Protein 7C7U (pdb70)

B-factor: mean 43.62, std 12.09, range [18.59, 93.5]

InterPro domains:
  IPR005877 YSIRK Gram-positive signal peptide [PF04650] (10-35)
  IPR005877 YSIRK Gram-positive signal peptide [TIGR01168] (6-45)
  IPR013783 Immunoglobulin-like fold [G3DSA:2.60.40.10] (769-848)
  IPR013783 Immunoglobulin-like fold [G3DSA:2.60.40.10] (945-1023)
  IPR013783 Immunoglobulin-like fold [G3DSA:2.60.40.10] (1031-1109)
  IPR013783 Immunoglobulin-like fold [G3DSA:2.60.40.10] (1117-1195)
  IPR013783 Immunoglobulin-like fold [G3DSA:2.60.40.10] (1203-1281)
  IPR013783 Immunoglobulin-like fold [G3DSA:2.60.40.10] (1289-1367)
  IPR013783 Immunoglobulin-like fold [G3DSA:2.60.40.10] (1375-1453)
  IPR013783 Immunoglobulin-like fold [G3DSA:2.60.40.10] (1461-1539)
  IPR013783 Immunoglobulin-like fold [G3DSA:2.60.40.10] (1547-1625)
  IPR013783 Immunoglobulin-like fold [G3DSA:2.60.40.10] (1633-1711)
  IPR013783 Immunoglobulin-like fold [G3DSA:2.60.40.10] (1719-1797)
  IPR013783 Immunoglobulin-like fold [G3DSA:2.60.40.10] (1805-1883)
  IPR013783 Immunoglobulin-like fold [G3DSA:2.60.40.10] (1891-1969)
  IPR013783 Immunoglobulin-like fold [G3DSA:2.60.40.10] (1977-2055)
  IPR013783 Immunoglobulin-like fold [G3DSA:2.60.40.10] (2063-2141)
  IPR019931 LPXTG cell wall anchor motif [PF00746] (2231-2273)
  IPR019931 LPXTG cell wall anchor motif [PS50847] (2238-2276)
  IPR041498 Bacterial Ig domain [PF17936] (946-1029)

Solvent-accessible surface area: 49488 Å² total; per-residue (Å²): 141,4,74,26,38,46,49,39,72,40,46,11,46,20,72,32,178,81,19,33,20,0,2,8,52,32,24,64,2,25,43,103,126,29,20,124,42,68,54,0,70,6,47,2,7,1,29,35,99,141,32,87,70,36,31,0,1,2,66,2,13,61,44,0,0,9,44,17,88,82,0,8,0,13,8,6,79,29,136,160,91,21,97,6,104,41,29,134,45,144,91,59,90,51,20,1,14,11,22,9,28,2,27,73,86,50,100,0,0,0,9,76,139,58,54,63,20,0,133,79,1,74,0,48,4,90,61,18,0,12,86,5,3,34,40,11,33,12,3,23,73,99,24,3,18,12,40,2,6,0,32,2,44,182,79,58,78,10,0,76,30,0,9,2,5,0,13,2,16,2,71,1,6,45,69,2,19,100,26,52,107,87,55,4,129,42,54,74,118,15,0,55,5,18,6,4,8,3,17,23,21,68,105,0,38,164,103,2,0,0,5,16,1,7,34,0,2,5,61,35,111,18,61,2,93,52,90,146,86,65,13,0,17,5,16,4,33,4,23,96,66,0,41,84,13,24,130,25,10,10,0,1,56,70,78,130,36,62,59,184,54,83,50,21,102,13,107,51,68,154,68,0,51,15,85,26,84,26,89,64,0,46,143,19,2,75,1,21,55,63,89,72,89,37,0,4,2,4,2,0,0,57,7,47,76,46,1,14,58,3,2,16,103,83,18,75,109,58,120,115,35,16,18,20,43,16,0,0,48,3,92,34,47,1,18,3,6,4,26,0,9,13,54,181,41,12,0,0,35,58,0,20,4,14,2,11,1,52,1,31,2,44,9,4,2,9,1,2,6,28,40,0,80,69,75,10,96,6,46,8,76,54,54,24,21,5,60,38,64,41,33,0,5,11,0,31,100,60,72,102,5,6,0,9,1,0,103,0,92,19,7,46,1,7,32,108,5,46,14,0,2,3,11,5,50,44,50,180,25,28,32,98,2,50,0,46,0,36,38,92,162,57,75,67,43,9,79,25,87,8,76,115,108,0,30,2,59,0,83,11,81,94,7,103,110,25,63,9,35,0,2,2,38,7,100,109,47,124,74,36,12,79,29,81,6,63,2,23,61,69,72,115,21,16,31,5,28,9,9,94,5,38,48,109,53,93,91,1,39,0,3,2,5,19,37,0,44,0,36,0,27,21,85,115,115,84,94,44,15,79,30,77,1,71,95,116,50,1,27,14,47,6,120,29,142,100,47,26,133,42,46,43,38,0,36,2,50,2,52,66,121,87,70,104,10,115,90,5,126,111,38,58,2,78,65,45,121,66,143,184,6,59,48,22,52,44,39,72,40,44,9,50,21,104,28,203,61,20,30,20,0,2,9,53,30,24,66,2,25,42,90,122,29,17,108,40,65,52,0,69,7,46,3,7,1,30,39,97,70,79,74,36,38,0,1,3,65,1,12,67,40,0,0,35,46,19,86,84,0,9,0,13,8,5,78,27,136,163,91,24,100,6,104,44,28,138,44,144,91,60,90,38,21,1,14,10,23,10,25,2,48,68,91,48,106,0,0,0,30,59,138,58,55,61,22,0,134,82,1,75,0,48,4,92,57,40,0,14,86,5,4,36,38,14,25,10,4,25,74,96,23,3,19,12,40,1,6,0,31,2,44,179,76,52,74,10,0,76,43,0,11,2,6,0,12,3,19,2,68,1,7,46,66,2,19,99,25,49,108,87,56,6,121,67,43,72,118,14,1,55,5,20,5,4,7,3,16,24,22,67,107,0,38,165,104,2,0,0,7,16,3,6,36,0,3,4,62,34,114,17,59,3,94,53,90,153,87,66,12,0,17,5,16,5,30,5,25,100,66,0,40,81,14,24,127,25,9,9,0,1,56,74,82,130,37,56,62,184,56,83,49,20,104,14,107,49,65,145,75,0,50,15,86,28,82,24,90,66,0,46,135,20,3,75,1,21,56,64,86,72,90,33,0,7,2,3,2,0,0,56,6,47,73,43,1,16,61,4,2,16,130,52,18,76,115,57,120,120,36,17,16,19,48,19,1,0,46,16,102,33,48,0,20,2,6,3,26,0,9,15,51,179,40,12,1,1,34,58,0,20,3,16,2,11,0,51,0,30,1,35,12,3,1,11,2,2,5,30,39,0,78,70,74,11,94,7,50,6,80,56,54,22,21,5,66,36,68,40,34,0,6,11,0,32,101,61,68,102,5,5,0,10,1,0,105,0,90,18,8,45,1,7,30,108,4,45,18,0,2,3,9,5,48,44,52,190,31,28,32,98,2,50,0,45,0,36,37,92,161,59,73,67,42,9,79,24,87,8,74,116,108,0,29,3,60,0,82,8,82,93,7,104,115,26,63,9,36,0,2,2,39,6,101,106,47,121,74,34,11,78,30,81,5,64,2,25,62,69,71,115,21,16,31,5,28,9,10,95,6,38,42,104,56,98,94,0,46,0,3,3,6,18,35,0,44,0,34,0,27,23,83,117,117,84,94,43,16,78,31,76,0,71,96,110,50,1,27,15,38,5,115,58,123,49,26,135,44,46,42,35,0,35,2,51,2,51,67,120,88,72,106,8,116,91,5,123,111,41,61,3,79,66,44,122,60,152

Organism: Staphylococcus aureus (NCBI:txid1280)

GO terms:
  GO:0036164 cell-abiotic substrate adhesion (P, IMP)
  GO:0090609 single-species submerged biofilm formation (P, IMP)
  GO:0098609 cell-cell adhesion (P, IMP)

Secondary structure (DSSP, 8-state):
-PBTT--PPP--EE--TTB---EEEEPPB-SHHHHT-SEEEEEEEEEE---SSEEEEEEE-HHHHTTEEEEEEEPTT--S-EE-EEEE-SSS-EEEEEEEEEEGGGTEEE---EEEEEEEEEEEESS-HHHHHTTSS-TTTS-EEEEEEEEETTTTEEEGGG-EEEEE-BTT-HHHHHHHTSB-STTTTSEEEEEEEEEEETTSTTT-EEEEEEEEEESS-------GGG--EEEEEE-GGGGGGEEEEEEEE-----GGGEEEEE---TTSEEEE--SSGGGTS---TTS-PPEEEEEEEEESS-GGGSTTTT--B-TTS-B-GGGS-SEEEEEEEEEEE-TTSPBPTT--EEEEEEEE-TT-SSS-HHHIIIII---TT-SSTTSSSS-HHIIIIII---TTB---EE--EETT--EEEEE--B-TT----EEEEE-TTS-EEEEEEPPTTSEEEEE--S--SEEEEEEEE-TTSSS-EEEEEEEE-TT-----EE---BTT-SEEEEE--TT-EEEEEETT--EEEEEEPPTT-SEEEEE-SSPPPTT-EEEEEEEETTEEPPPPPPEE-B-TT--/--BTT--PPP--EE--TTB---EEEEPPB-SHHHHT-SEEEEEEEEEE---SEEEEEEE-HHHHTTEEEEEEEPTT--S-EE-EEEE-SSS-EEEEEEEEEEGGGTEEE---EEEEEEEEEEEESS-HHHHHTSS--TTTS-EEEEEEEEETTTTEEEGGG-EEEEE-BTT-HHHHHHHTSB-STTTTSEEEEEEEEEEETTSTTT-EEEEEEEEEESS-------STT--EEEEEE-GGGGGGEEEEEEEE-----GGGEEEEE---TTSEEEEE-SSGGGT-B--TTS-PPEEEEEEEEESS-GGGTTTTT--B-TTS-B-GGGS-SEEEEEEEEEEE-TTSPBPTT--EEEEEEEE-TT-SSS-HHHIIIII---TT-TTTTSSSS-HHHIIIII---TTB---EE--EETT--EEEEE--B-TT----EEEEE-TTS-EEEEEEPPTTSEEEEE--S--SEEEEEEEE-TTSSS-EEEEEEEE-TT-----EE---BTT-SEEEEE--TT-EEEEEETT--EEEEEEPPTT-SEEEEE--PPPTT-EEEEEEEETTEEPPPPPPEE-B-TT--

Foldseek 3Di:
DADPPDDDDDFAADADVQWAAKAKAWDAAADPVLQQDQKIFIKIKTQGPDDQQKKKKKAWFCLQLVFFDWKWWAAFPGDDIQTWAFDAPPDRHTHRMTIAGPDVVVVGHYDCVPMTMTGGIIGGGNGGNNVSCVPDDQCLQVFTKMKIFMARNVRRHGHVNHIFMFGHHYNSNVVVVVLLVQADPPCQQFWDAKAWEWDWACPFDPATWIKIKMKTATPAQAADDDALLWWKKKKKAWALLCVVFFPFKFKFEDPDDDVVRTQGTWDADNRRIGMDTDSTCCSRWVPNHRHRDITMIMMMTHTPHHPLVRQCVQWDADPLRATPLVRGHFKDKIKMWMFMAISVRHTHHNRIYMYIDIWGQNCSLSATPNCCVPPLVADSNHQQRQPQPGGCCCCVPPVQERSQKHAWDWFEEALQAFKTKTFIGGHDVADWKKKFKAAPVGRTFWIDTQDPRGIDITTGHSDDWDKIKIWIDGPRTDGTRIDIHTHHHPVDFAFKEWYAAAQVDQKIKIFGYAQKKKFKAWPVRPTQFIDHHHDHGGMDMGGHDGGDDFFIKMWMWIDDPHDIYDIYDIHTHHHPPDD/DADDPDDDDDFAADADVQWAAKAKAWDACADPVLQQAQKIFIKIKTQGPPQQKKKKKAWFCLQLVFFDWKWWAAFPGDDIQTWAFDAPPDRHTHRMTIAGPDVVVVGHYDVVPMTMTGGIIGGGNGGNNVSPVPDDQCLQVFGKMKMFMARNVRRHTHVNHIFMFGHHYVSNVVVVVLLVQADPDPQQFWDAKAWEWDWACPFDPATWIKIKMKTATPAQAADDDALLWWKKKKKAWALLCVVFFPFKFKFEDPDDDCVRTQDTWDADNRRIGMDTDSGCCSRWVPNHRHRDITMIMMMTGTPHHPLVRQCVQWDADPLRATPLVRGHFKDKIKMWMFMAISVRRTHHRRIYMGIDIWGQNCSLSATPNCCVPPLVADSNHQQSFPAPHGQNCCVPPVQERSQKHAWDWEEEALQAFKTKTFIHGHDPAAWKKKFKAAPVGRTFWIDTQDPRGIDITTGHSDDWDKIKIWIDGPRTDGTRIDIHTHHHPVDFEFKEWYAAAQVDQKIKIFGYAQKKKFKAWPVRDTQAIDHHHHHGGMDMGGHNGDDFFIKMKMWIDDPHDIYDIYDIYTHHHPPDD

Sequence (1156 aa):
LVPRGSHMKSLGYTDNYTFASMLFDPGKLDSDDALNSNIIPFDLHSYMSSGNRYKIDLKLDPIIAEHVTKISANPSGSNKPVEFVRNKDENGNLTDTWEVNFIRANDGLFGGLSQYTAKNGKIELDDTVGNIISNAGNLSNNKLNHQVFVRDSRENKIVRTSESSGYFLTKADDDLVNLENNVSTENNNAFKASSGSATYNENVGEFGGILIDQQIMKNGIFSYSKTKANQWAYNYQIDKDLLPYIEGVELHQYKNYDAKNKVADLTIDEVGNGTITSDNLNKLIEFNNALPETVGVRVVLKLNKSVNNILTKDAKYDSEGNLIRETTKQKEDFTFAGYLTDSKGALINNTLGTSTLALQDYDKDGLLDRYERQLSLSDAENEDTDGDGKNDGDEVVNYKTSPLVGKPQAADITTEDTVVSGSVPLKEGAATQTAKVINAEGTTVGTATVNSDGTFSVSIPNSPEGTYTIAIDSPNYDNDEVNTFEIVDNSKLPAPSINPVDDNDQQIVVNGTSGSTVTVTDSNNNVLGTVTIPADDTSAAINVDTPLEAGTVLTSTASKDGKTSDVSDQITVTDATAPLVPRGSHMKSLGYTDNYTFASMLFDPGKLDSDDALNSNIIPFDLHSYMSGNRYKIDLKLDPIIAEHVTKISANPSGSNKPVEFVRNKDENGNLTDTWEVNFIRANDGLFGGLSQYTAKNGKIELDDTVGNIISNAGNLSNNKLNHQVFVRDSRENKIVRTSESSGYFLTKADDDLVNLENNVSTENNNAFKASSGSATYNENVGEFGGILIDQQIMKNGIFSYSKTKANQWAYNYQIDKDLLPYIEGVELHQYKNYDAKNKVADLTIDEVGNGTITSDNLNKLIEFNNALPETVGVRVVLKLNKSVNNILTKDAKYDSEGNLIRETTKQKEDFTFAGYLTDSKGALINNTLGTSTLALQDYDKDGLLDRYERQLSLSDAENEDTDGDGKNDGDEVVNYKTSPLVGKPQAADITTEDTVVSGSVPLKEGAATQTAKVINAEGTTVGTATVNSDGTFSVSIPNSPEGTYTIAIDSPNYDNDEVNTFEIVDNSKLPAPSINPVDDNDQQIVVNGTSGSTVTVTDSNNNVLGTVTIPADDTSAAINVTPLEAGTVLTSTASKDGKTSDVSDQITVTDATAP

Radius of gyration: 37.34 Å; Cα contacts (8 Å, |Δi|>4): 3189; chains: 2; bounding box: 55×84×131 Å

Nearest PDB structures (foldseek):
  7c7u-assembly1_A  TM=1.002E+00  e=0.000E+00  Staphylococcus aureus
  7c7u-assembly2_B  TM=1.002E+00  e=0.000E+00  Staphylococcus aureus
  7c7r-assembly2_A  TM=9.868E-01  e=3.975E-76  Staphylococcus aureus
  7dm0-assembly1_B  TM=4.369E-01  e=1.341E-10  Staphylococcus aureus
  7y6e-assembly2_B  TM=3.664E-01  e=1.718E-04  Chelicerata

Structure (mmCIF, N/CA/C/O backbone):
data_7C7U
#
_entry.id   7C7U
#
_cell.length_a   51.737
_cell.length_b   167.726
_cell.length_c   89.316
_cell.angle_alpha   90.000
_cell.angle_beta   90.000
_cell.angle_gamma   90.000
#
_symmetry.space_group_name_H-M   'P 1 21 1'
#
loop_
_entity.id
_entity.type
_entity.pdbx_description
1 polymer 'Biofilm-associated surface protein'
2 non-polymer 'CALCIUM ION'
3 water water
#
loop_
_atom_site.group_PDB
_atom_site.id
_atom_site.type_symbol
_atom_site.label_atom_id
_atom_site.label_alt_id
_atom_site.label_comp_id
_atom_site.label_asym_id
_atom_site.label_entity_id
_atom_site.label_seq_id
_atom_site.pdbx_PDB_ins_code
_atom_site.Cartn_x
_atom_site.Cartn_y
_atom_site.Cartn_z
_atom_site.occupancy
_atom_site.B_iso_or_equiv
_atom_site.auth_seq_id
_atom_site.auth_comp_id
_atom_site.auth_asym_id
_atom_site.auth_atom_id
_atom_site.pdbx_PDB_model_num
ATOM 1 N N . LEU A 1 14 ? -7.021 -16.258 179.727 1.00 54.18 354 LEU A N 1
ATOM 2 C CA . LEU A 1 14 ? -5.613 -16.505 180.017 1.00 51.67 354 LEU A CA 1
ATOM 3 C C . LEU A 1 14 ? -4.773 -16.257 178.772 1.00 48.42 354 LEU A C 1
ATOM 4 O O . LEU A 1 14 ? -5.282 -16.283 177.653 1.00 58.17 354 LEU A O 1
ATOM 9 N N . VAL A 1 15 ? -3.486 -16.020 178.981 1.00 49.50 355 VAL A N 1
ATOM 10 C CA . VAL A 1 15 ? -2.508 -15.990 177.889 1.00 48.90 355 VAL A CA 1
ATOM 11 C C . VAL A 1 15 ? -2.043 -17.421 177.674 1.00 50.76 355 VAL A C 1
ATOM 12 O O . VAL A 1 15 ? -1.603 -18.076 178.632 1.00 45.96 355 VAL A O 1
ATOM 16 N N . PRO A 1 16 ? -2.182 -17.976 176.470 1.00 48.42 356 PRO A N 1
ATOM 17 C CA . PRO A 1 16 ? -1.844 -19.389 176.274 1.00 49.91 356 PRO A CA 1
ATOM 18 C C . PRO A 1 16 ? -0.341 -19.611 176.146 1.00 48.57 356 PRO A C 1
ATOM 19 O O . PRO A 1 16 ? 0.443 -18.685 175.935 1.00 48.29 356 PRO A O 1
ATOM 23 N N . ARG A 1 17 ? 0.046 -20.876 176.315 1.00 50.34 357 ARG A N 1
ATOM 24 C CA . ARG A 1 17 ? 1.440 -21.281 176.181 1.00 48.67 357 ARG A CA 1
ATOM 25 C C . ARG A 1 17 ? 1.977 -20.902 174.806 1.00 49.94 357 ARG A C 1
ATOM 26 O O . ARG A 1 17 ? 1.234 -20.844 173.825 1.00 49.01 357 ARG A O 1
ATOM 34 N N . GLY A 1 18 ? 3.288 -20.682 174.737 1.00 54.03 358 GLY A N 1
ATOM 35 C CA . GLY A 1 18 ? 3.959 -20.352 173.490 1.00 56.23 358 GLY A CA 1
ATOM 36 C C . GLY A 1 18 ? 3.522 -19.080 172.797 1.00 60.89 358 GLY A C 1
ATOM 37 O O . GLY A 1 18 ? 3.767 -18.922 171.596 1.00 58.26 358 GLY A O 1
ATOM 38 N N . SER A 1 19 ? 2.877 -18.162 173.501 1.00 58.33 359 SER A N 1
ATOM 39 C CA . SER A 1 19 ? 2.533 -16.896 172.877 1.00 56.98 359 SER A CA 1
ATOM 40 C C . SER A 1 19 ? 3.610 -15.871 173.199 1.00 59.20 359 SER A C 1
ATOM 41 O O . SER A 1 19 ? 4.231 -15.909 174.267 1.00 60.01 359 SER A O 1
ATOM 44 N N . HIS A 1 20 ? 3.827 -14.950 172.265 1.00 56.21 360 HIS A N 1
ATOM 45 C CA . HIS A 1 20 ? 4.755 -13.853 172.479 1.00 59.00 360 HIS A CA 1
ATOM 46 C C . HIS A 1 20 ? 4.051 -12.525 172.249 1.00 54.49 360 HIS A C 1
ATOM 47 O O . HIS A 1 20 ? 3.085 -12.429 171.484 1.00 51.56 360 HIS A O 1
ATOM 54 N N . MET A 1 21 ? 4.555 -11.502 172.930 1.00 57.45 361 MET A N 1
ATOM 55 C CA . MET A 1 21 ? 3.956 -10.178 172.926 1.00 53.04 361 MET A CA 1
ATOM 56 C C . MET A 1 21 ? 4.697 -9.281 171.953 1.00 52.68 361 MET A C 1
ATOM 57 O O . MET A 1 21 ? 5.928 -9.320 171.867 1.00 50.71 361 MET A O 1
ATOM 62 N N . LYS A 1 22 ? 3.940 -8.464 171.232 1.00 52.87 362 LYS A N 1
ATOM 63 C CA . LYS A 1 22 ? 4.542 -7.408 170.439 1.00 55.31 362 LYS A CA 1
ATOM 64 C C . LYS A 1 22 ? 5.148 -6.366 171.368 1.00 49.57 362 LYS A C 1
ATOM 65 O O . LYS A 1 22 ? 4.575 -6.033 172.407 1.00 52.42 362 LYS A O 1
ATOM 71 N N . SER A 1 23 ? 6.344 -5.903 171.022 1.00 47.70 363 SER A N 1
ATOM 72 C CA . SER A 1 23 ? 6.943 -4.749 171.668 1.00 46.02 363 SER A CA 1
ATOM 73 C C . SER A 1 23 ? 6.315 -3.464 171.131 1.00 49.23 363 SER A C 1
ATOM 74 O O . SER A 1 23 ? 5.720 -3.436 170.049 1.00 48.08 363 SER A O 1
ATOM 77 N N . LEU A 1 24 ? 6.481 -2.381 171.881 1.00 44.91 364 LEU A N 1
ATOM 78 C CA . LEU A 1 24 ? 5.946 -1.085 171.497 1.00 45.60 364 LEU A CA 1
ATOM 79 C C . LEU A 1 24 ? 7.076 -0.162 171.066 1.00 45.60 364 LEU A C 1
ATOM 80 O O . LEU A 1 24 ? 8.198 -0.254 171.572 1.00 42.13 364 LEU A O 1
ATOM 85 N N . GLY A 1 25 ? 6.780 0.699 170.090 1.00 43.39 365 GLY A N 1
ATOM 86 C CA . GLY A 1 25 ? 7.696 1.756 169.720 1.00 45.57 365 GLY A CA 1
ATOM 87 C C . GLY A 1 25 ? 7.726 2.860 170.763 1.00 50.82 365 GLY A C 1
ATOM 88 O O . GLY A 1 25 ? 6.984 2.864 171.748 1.00 52.32 365 GLY A O 1
ATOM 89 N N . TYR A 1 26 ? 8.605 3.831 170.527 1.00 53.41 366 TYR A N 1
ATOM 90 C CA . TYR A 1 26 ? 8.805 4.952 171.436 1.00 49.38 366 TYR A CA 1
ATOM 91 C C . TYR A 1 26 ? 8.302 6.258 170.825 1.00 55.04 366 TYR A C 1
ATOM 92 O O . TYR A 1 26 ? 8.363 6.464 169.608 1.00 50.26 366 TYR A O 1
ATOM 101 N N . THR A 1 27 ? 7.809 7.141 171.694 1.00 52.70 367 THR A N 1
ATOM 102 C CA . THR A 1 27 ? 7.511 8.527 171.364 1.00 55.34 367 THR A CA 1
ATOM 103 C C . THR A 1 27 ? 8.138 9.415 172.429 1.00 56.01 367 THR A C 1
ATOM 104 O O . THR A 1 27 ? 8.432 8.963 173.536 1.00 51.32 367 THR A O 1
ATOM 108 N N . ASP A 1 28 ? 8.368 10.678 172.083 1.00 56.37 368 ASP A N 1
ATOM 109 C CA . ASP A 1 28 ? 8.961 11.627 173.016 1.00 55.42 368 ASP A CA 1
ATOM 110 C C . ASP A 1 28 ? 7.900 12.552 173.596 1.00 56.13 368 ASP A C 1
ATOM 111 O O . ASP A 1 28 ? 7.019 13.041 172.882 1.00 58.14 368 ASP A O 1
ATOM 116 N N . ASN A 1 29 ? 7.974 12.748 174.911 1.00 55.49 369 ASN A N 1
ATOM 117 C CA . ASN A 1 29 ? 7.185 13.758 175.606 1.00 52.14 369 ASN A CA 1
ATOM 118 C C . ASN A 1 29 ? 7.959 14.053 176.890 1.00 57.74 369 ASN A C 1
ATOM 119 O O . ASN A 1 29 ? 7.881 13.284 177.855 1.00 52.82 369 ASN A O 1
ATOM 124 N N . TYR A 1 30 ? 8.698 15.165 176.882 1.00 58.79 370 TYR A N 1
ATOM 125 C CA . TYR A 1 30 ? 9.633 15.491 177.952 1.00 57.56 370 TYR A CA 1
ATOM 126 C C . TYR A 1 30 ? 8.951 15.939 179.233 1.00 56.47 370 TYR A C 1
ATOM 127 O O . TYR A 1 30 ? 9.648 16.205 180.219 1.00 59.93 370 TYR A O 1
ATOM 136 N N . THR A 1 31 ? 7.624 16.033 179.263 1.00 51.32 371 THR A N 1
ATOM 137 C CA . THR A 1 31 ? 6.961 16.432 180.496 1.00 54.48 371 THR A CA 1
ATOM 138 C C . THR A 1 31 ? 6.823 15.277 181.489 1.00 54.53 371 THR A C 1
ATOM 139 O O . THR A 1 31 ? 6.534 15.520 182.666 1.00 55.90 371 THR A O 1
ATOM 143 N N . PHE A 1 32 ? 7.018 14.033 181.053 1.00 51.94 372 PHE A N 1
ATOM 144 C CA . PHE A 1 32 ? 6.918 12.872 181.935 1.00 51.67 372 PHE A CA 1
ATOM 145 C C . PHE A 1 32 ? 8.300 12.472 182.436 1.00 51.07 372 PHE A C 1
ATOM 146 O O . PHE A 1 32 ? 9.180 12.127 181.640 1.00 52.37 372 PHE A O 1
ATOM 154 N N . ALA A 1 33 ? 8.483 12.505 183.750 1.00 48.08 373 ALA A N 1
ATOM 155 C CA . ALA A 1 33 ? 9.693 11.961 184.340 1.00 49.85 373 ALA A CA 1
ATOM 156 C C . ALA A 1 33 ? 9.601 10.432 184.405 1.00 50.13 373 ALA A C 1
ATOM 157 O O . ALA A 1 33 ? 8.573 9.819 184.088 1.00 44.29 373 ALA A O 1
ATOM 159 N N . SER A 1 34 ? 10.682 9.800 184.846 1.00 49.85 374 SER A N 1
ATOM 160 C CA . SER A 1 34 ? 10.678 8.349 184.967 1.00 47.27 374 SER A CA 1
ATOM 161 C C . SER A 1 34 ? 9.777 7.924 186.120 1.00 46.29 374 SER A C 1
ATOM 162 O O . SER A 1 34 ? 9.781 8.526 187.195 1.00 46.05 374 SER A O 1
ATOM 165 N N . MET A 1 35 ? 8.986 6.893 185.878 1.00 41.24 375 MET A N 1
ATOM 166 C CA . MET A 1 35 ? 8.179 6.292 186.919 1.00 40.16 375 MET A CA 1
ATOM 167 C C . MET A 1 35 ? 9.003 5.227 187.623 1.00 37.84 375 MET A C 1
ATOM 168 O O . MET A 1 35 ? 9.920 4.657 187.035 1.00 35.25 375 MET A O 1
ATOM 173 N N . LEU A 1 36 ? 8.719 5.006 188.907 1.00 34.31 376 LEU A N 1
ATOM 174 C CA . LEU A 1 36 ? 9.493 4.073 189.724 1.00 31.90 376 LEU A CA 1
ATOM 175 C C . LEU A 1 36 ? 8.548 3.086 190.395 1.00 32.04 376 LEU A C 1
ATOM 176 O O . LEU A 1 36 ? 7.807 3.458 191.306 1.00 33.05 376 LEU A O 1
ATOM 181 N N . PHE A 1 37 ? 8.604 1.832 189.970 1.00 29.63 377 PHE A N 1
ATOM 182 C CA . PHE A 1 37 ? 7.852 0.742 190.568 1.00 29.50 377 PHE A CA 1
ATOM 183 C C . PHE A 1 37 ? 8.676 0.158 191.709 1.00 27.71 377 PHE A C 1
ATOM 184 O O . PHE A 1 37 ? 9.821 -0.252 191.506 1.00 31.74 377 PHE A O 1
ATOM 192 N N . ASP A 1 38 ? 8.109 0.148 192.913 1.00 28.83 378 ASP A N 1
ATOM 193 C CA . ASP A 1 38 ? 8.837 -0.153 194.148 1.00 28.87 378 ASP A CA 1
ATOM 194 C C . ASP A 1 38 ? 8.137 -1.308 194.862 1.00 28.63 378 ASP A C 1
ATOM 195 O O . ASP A 1 38 ? 7.385 -1.085 195.828 1.00 29.32 378 ASP A O 1
ATOM 200 N N . PRO A 1 39 ? 8.362 -2.556 194.437 1.00 28.91 379 PRO A N 1
ATOM 201 C CA . PRO A 1 39 ? 7.624 -3.674 195.036 1.00 28.96 379 PRO A CA 1
ATOM 202 C C . PRO A 1 39 ? 8.282 -4.261 196.277 1.00 28.89 379 PRO A C 1
ATOM 203 O O . PRO A 1 39 ? 9.468 -4.076 196.553 1.00 26.26 379 PRO A O 1
ATOM 207 N N . GLY A 1 40 ? 7.483 -5.031 197.007 1.00 30.05 380 GLY A N 1
ATOM 208 C CA . GLY A 1 40 ? 8.034 -5.835 198.076 1.00 32.22 380 GLY A CA 1
ATOM 209 C C . GLY A 1 40 ? 8.908 -6.955 197.540 1.00 38.21 380 GLY A C 1
ATOM 210 O O . GLY A 1 40 ? 8.805 -7.363 196.380 1.00 31.58 380 GLY A O 1
ATOM 211 N N . LYS A 1 41 ? 9.808 -7.431 198.397 1.00 32.28 381 LYS A N 1
ATOM 212 C CA . LYS A 1 41 ? 10.699 -8.521 198.032 1.00 35.55 381 LYS A CA 1
ATOM 213 C C . LYS A 1 41 ? 9.998 -9.867 198.180 1.00 34.84 381 LYS A C 1
ATOM 214 O O . LYS A 1 41 ? 9.079 -10.026 198.981 1.00 33.09 381 LYS A O 1
ATOM 220 N N . LEU A 1 42 ? 10.448 -10.840 197.391 1.00 36.07 382 LEU A N 1
ATOM 221 C CA . LEU A 1 42 ? 9.861 -12.172 197.390 1.00 37.21 382 LEU A CA 1
ATOM 222 C C . LEU A 1 42 ? 10.855 -13.173 197.951 1.00 38.65 382 LEU A C 1
ATOM 223 O O . LEU A 1 42 ? 11.076 -14.241 197.365 1.00 36.42 382 LEU A O 1
ATOM 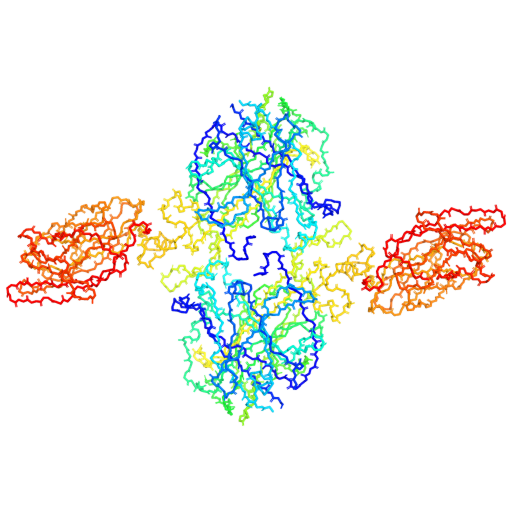228 N N . ASP A 1 43 ? 11.464 -12.831 199.082 1.00 32.75 383 ASP A N 1
ATOM 229 C CA . ASP A 1 43 ? 12.655 -13.514 199.562 1.00 36.07 383 ASP A CA 1
ATOM 230 C C . ASP A 1 43 ? 12.451 -14.139 200.939 1.00 38.21 383 ASP A C 1
ATOM 231 O O . ASP A 1 43 ? 13.427 -14.478 201.610 1.00 38.61 383 ASP A O 1
ATOM 236 N N . SER A 1 44 ? 11.208 -14.317 201.371 1.00 36.61 384 SER A N 1
ATOM 237 C CA . SER A 1 44 ? 10.962 -14.909 202.675 1.00 39.55 384 SER A CA 1
ATOM 238 C C . SER A 1 44 ? 9.771 -15.846 202.603 1.00 41.92 384 SER A C 1
ATOM 239 O O . SER A 1 44 ? 8.857 -15.652 201.794 1.00 37.82 384 SER A O 1
ATOM 242 N N . ASP A 1 45 ? 9.772 -16.849 203.497 1.00 42.88 385 ASP A N 1
ATOM 243 C CA . ASP A 1 45 ? 8.609 -17.721 203.619 1.00 42.40 385 ASP A CA 1
ATOM 244 C C . ASP A 1 45 ? 7.342 -16.910 203.855 1.00 39.09 385 ASP A C 1
ATOM 245 O O . ASP A 1 45 ? 6.300 -17.187 203.249 1.00 41.55 385 ASP A O 1
ATOM 250 N N . ASP A 1 46 ? 7.405 -15.903 204.735 1.00 39.99 386 ASP A N 1
ATOM 251 C CA . ASP A 1 46 ? 6.245 -15.049 204.955 1.00 39.11 386 ASP A CA 1
ATOM 252 C C . ASP A 1 46 ? 5.759 -14.453 203.638 1.00 39.05 386 ASP A C 1
ATOM 253 O O . ASP A 1 46 ? 4.588 -14.592 203.271 1.00 38.26 386 ASP A O 1
ATOM 258 N N . ALA A 1 47 ? 6.656 -13.772 202.922 1.00 36.79 387 ALA A N 1
ATOM 259 C CA . ALA A 1 47 ? 6.285 -13.196 201.630 1.00 37.44 387 ALA A CA 1
ATOM 260 C C . ALA A 1 47 ? 5.820 -14.274 200.669 1.00 37.79 387 ALA A C 1
ATOM 261 O O . ALA A 1 47 ? 4.896 -14.054 199.878 1.00 40.87 387 ALA A O 1
ATOM 263 N N . LEU A 1 48 ? 6.436 -15.457 200.732 1.00 39.93 388 LEU A N 1
ATOM 264 C CA . LEU A 1 48 ? 6.082 -16.503 199.777 1.00 41.99 388 LEU A CA 1
ATOM 265 C C . LEU A 1 48 ? 4.742 -17.143 200.094 1.00 44.04 388 LEU A C 1
ATOM 266 O O . LEU A 1 48 ? 4.091 -17.670 199.182 1.00 40.82 388 LEU A O 1
ATOM 271 N N . ASN A 1 49 ? 4.308 -17.087 201.353 1.00 42.28 389 ASN A N 1
ATOM 272 C CA . ASN A 1 49 ? 3.031 -17.651 201.757 1.00 44.18 389 ASN A CA 1
ATOM 273 C C . ASN A 1 49 ? 1.880 -16.659 201.639 1.00 44.74 389 ASN A C 1
ATOM 274 O O . ASN A 1 49 ? 0.778 -16.946 202.110 1.00 48.54 389 ASN A O 1
ATOM 279 N N . SER A 1 50 ? 2.106 -15.501 201.029 1.00 41.36 390 SER A N 1
ATOM 280 C CA . SER A 1 50 ? 1.042 -14.558 200.733 1.00 38.10 390 SER A CA 1
ATOM 281 C C . SER A 1 50 ? 0.636 -14.708 199.274 1.00 41.25 390 SER A C 1
ATOM 282 O O . SER A 1 50 ? 1.438 -15.113 198.432 1.00 41.50 390 SER A O 1
ATOM 285 N N . ASN A 1 51 ? -0.618 -14.383 198.974 1.00 35.19 391 ASN A N 1
ATOM 286 C CA . ASN A 1 51 ? -1.048 -14.286 197.589 1.00 42.94 391 ASN A CA 1
ATOM 287 C C . ASN A 1 51 ? -1.025 -12.847 197.084 1.00 37.06 391 ASN A C 1
ATOM 288 O O . ASN A 1 51 ? -1.666 -12.545 196.070 1.00 41.20 391 ASN A O 1
ATOM 293 N N . ILE A 1 52 ? -0.321 -11.951 197.782 1.00 36.85 392 ILE A N 1
ATOM 294 C CA . ILE A 1 52 ? -0.219 -10.543 197.404 1.00 37.98 392 ILE A CA 1
ATOM 295 C C . ILE A 1 52 ? 1.248 -10.158 197.274 1.00 34.13 392 ILE A C 1
ATOM 296 O O . ILE A 1 52 ? 2.057 -10.443 198.164 1.00 37.67 392 ILE A O 1
ATOM 301 N N . ILE A 1 53 ? 1.584 -9.490 196.172 1.00 35.37 393 ILE A N 1
ATOM 302 C CA . ILE A 1 53 ? 2.846 -8.775 196.037 1.00 34.44 393 ILE A CA 1
ATOM 303 C C . ILE A 1 53 ? 2.548 -7.295 196.223 1.00 31.42 393 ILE A C 1
ATOM 304 O O . ILE A 1 53 ? 1.850 -6.704 195.385 1.00 31.38 393 ILE A O 1
ATOM 309 N N . PRO A 1 54 ? 3.015 -6.662 197.290 1.00 35.69 394 PRO A N 1
ATOM 310 C CA . PRO A 1 54 ? 2.739 -5.242 197.494 1.00 33.46 394 PRO A CA 1
ATOM 311 C C . PRO A 1 54 ? 3.728 -4.365 196.737 1.00 29.47 394 PRO A C 1
ATOM 312 O O . PRO A 1 54 ? 4.840 -4.779 196.398 1.00 30.81 394 PRO A O 1
ATOM 316 N N . PHE A 1 55 ? 3.305 -3.128 196.480 1.00 30.71 395 PHE A N 1
ATOM 317 C CA . PHE A 1 55 ? 4.181 -2.172 195.822 1.00 32.06 395 PHE A CA 1
ATOM 318 C C . PHE A 1 55 ? 3.729 -0.752 196.124 1.00 32.60 395 PHE A C 1
ATOM 319 O O . PHE A 1 55 ? 2.570 -0.497 196.467 1.00 30.80 395 PHE A O 1
ATOM 327 N N . ASP A 1 56 ? 4.668 0.170 195.968 1.00 29.88 396 ASP A N 1
ATOM 328 C CA . ASP A 1 56 ? 4.368 1.578 195.779 1.00 33.56 396 ASP A CA 1
ATOM 329 C C . ASP A 1 56 ? 4.769 1.956 194.365 1.00 31.06 396 ASP A C 1
ATOM 330 O O . ASP A 1 56 ? 5.593 1.293 193.739 1.00 33.36 396 ASP A O 1
ATOM 335 N N . LEU A 1 57 ? 4.173 3.024 193.857 1.00 28.44 397 LEU A N 1
ATOM 336 C CA . LEU A 1 57 ? 4.533 3.548 192.549 1.00 31.34 397 LEU A CA 1
ATOM 337 C C . LEU A 1 57 ? 4.827 5.032 192.721 1.00 34.60 397 LEU A C 1
ATOM 338 O O . LEU A 1 57 ? 3.962 5.780 193.183 1.00 34.00 397 LEU A O 1
ATOM 343 N N . HIS A 1 58 ? 6.047 5.452 192.391 1.00 29.21 398 HIS A N 1
ATOM 344 C CA . HIS A 1 58 ? 6.463 6.838 192.561 1.00 33.52 398 HIS A CA 1
ATOM 345 C C . HIS A 1 58 ? 6.619 7.515 191.208 1.00 39.20 398 HIS A C 1
ATOM 346 O O . HIS A 1 58 ? 7.072 6.893 190.237 1.00 34.67 398 HIS A O 1
ATOM 353 N N . SER A 1 59 ? 6.281 8.799 191.140 1.00 37.57 399 SER A N 1
ATOM 354 C CA . SER A 1 59 ? 6.579 9.527 189.914 1.00 40.99 399 SER A CA 1
ATOM 355 C C . SER A 1 59 ? 6.672 11.022 190.191 1.00 48.03 399 SER A C 1
ATOM 356 O O . SER A 1 59 ? 6.265 11.516 191.246 1.00 45.96 399 SER A O 1
ATOM 359 N N . TYR A 1 60 ? 7.225 11.730 189.213 1.00 51.48 400 TYR A N 1
ATOM 360 C CA . TYR A 1 60 ? 7.270 13.185 189.185 1.00 54.32 400 TYR A CA 1
ATOM 361 C C . TYR A 1 60 ? 6.397 13.648 188.029 1.00 57.31 400 TYR A C 1
ATOM 362 O O . TYR A 1 60 ? 6.458 13.069 186.936 1.00 56.51 400 TYR A O 1
ATOM 371 N N . MET A 1 61 ? 5.554 14.653 188.279 1.00 58.19 401 MET A N 1
ATOM 372 C CA . MET A 1 61 ? 4.684 15.200 187.243 1.00 60.95 401 MET A CA 1
ATOM 373 C C . MET A 1 61 ? 4.650 16.720 187.343 1.00 59.29 401 MET A C 1
ATOM 374 O O . MET A 1 61 ? 4.681 17.283 188.440 1.00 57.14 401 MET A O 1
ATOM 379 N N . SER A 1 62 ? 4.575 17.378 186.193 1.00 65.72 402 SER A N 1
ATOM 380 C CA . SER A 1 62 ? 4.540 18.835 186.156 1.00 64.05 402 SER A CA 1
ATOM 381 C C . SER A 1 62 ? 3.116 19.382 186.215 1.00 62.13 402 SER A C 1
ATOM 382 O O . SER A 1 62 ? 2.236 18.935 185.483 1.00 61.57 402 SER A O 1
ATOM 385 N N . SER A 1 66 ? -3.773 16.899 181.818 1.00 76.62 406 SER A N 1
ATOM 386 C CA . SER A 1 66 ? -5.215 16.658 181.823 1.00 74.00 406 SER A CA 1
ATOM 387 C C . SER A 1 66 ? -5.635 15.691 180.707 1.00 73.35 406 SER A C 1
ATOM 388 O O . SER A 1 66 ? -4.974 15.586 179.667 1.00 72.55 406 SER A O 1
ATOM 391 N N . GLY A 1 67 ? -6.742 14.995 180.934 1.00 72.14 407 GLY A N 1
ATOM 392 C CA . GLY A 1 67 ? -7.260 14.033 179.986 1.00 64.33 407 GLY A CA 1
ATOM 393 C C . GLY A 1 67 ? -6.832 12.616 180.319 1.00 64.01 407 GLY A C 1
ATOM 394 O O . GLY A 1 67 ? -6.031 12.362 181.218 1.00 64.62 407 GLY A O 1
ATOM 395 N N . ASN A 1 68 ? -7.376 11.671 179.557 1.00 61.40 408 ASN A N 1
ATOM 396 C CA . ASN A 1 68 ? -7.037 10.263 179.707 1.00 61.04 408 ASN A CA 1
ATOM 397 C C . ASN A 1 68 ? -6.127 9.764 178.591 1.00 54.88 408 ASN A C 1
ATOM 398 O O . ASN A 1 68 ? -6.054 8.554 178.354 1.00 54.62 408 ASN A O 1
ATOM 403 N N . ARG A 1 69 ? -5.438 10.671 177.893 1.00 52.41 409 ARG A N 1
ATOM 404 C CA . ARG A 1 69 ? -4.567 10.243 176.804 1.00 51.87 409 ARG A CA 1
ATOM 405 C C . ARG A 1 69 ? -3.429 9.368 177.313 1.00 53.02 409 ARG A C 1
ATOM 406 O O . ARG A 1 69 ? -3.116 8.333 176.712 1.00 49.34 409 ARG A O 1
ATOM 414 N N . TYR A 1 70 ? -2.813 9.746 178.431 1.00 46.39 410 TYR A N 1
ATOM 415 C CA . TYR A 1 70 ? -1.610 9.077 178.903 1.00 44.07 410 TYR A CA 1
ATOM 416 C C . TYR A 1 70 ? -1.954 8.123 180.038 1.00 44.54 410 TYR A C 1
ATOM 417 O O . TYR A 1 70 ? -2.633 8.502 180.999 1.00 47.75 410 TYR A O 1
ATOM 426 N N . LYS A 1 71 ? -1.466 6.892 179.926 1.00 41.81 411 LYS A N 1
ATOM 427 C CA . LYS A 1 71 ? -1.804 5.806 180.829 1.00 38.44 411 LYS A CA 1
ATOM 428 C C . LYS A 1 71 ? -0.559 5.312 181.551 1.00 36.52 411 LYS A C 1
ATOM 429 O O . LYS A 1 71 ? 0.565 5.486 181.084 1.00 38.60 411 LYS A O 1
ATOM 435 N N . ILE A 1 72 ? -0.773 4.680 182.698 1.00 37.52 412 ILE A N 1
ATOM 436 C CA . ILE A 1 72 ? 0.291 3.995 183.421 1.00 34.38 412 ILE A CA 1
ATOM 437 C C . ILE A 1 72 ? 0.200 2.514 183.075 1.00 35.37 412 ILE A C 1
ATOM 438 O O . ILE A 1 72 ? -0.862 1.899 183.218 1.00 36.14 412 ILE A O 1
ATOM 443 N N . ASP A 1 73 ? 1.296 1.945 182.585 1.00 33.02 413 ASP A N 1
ATOM 444 C CA . ASP A 1 73 ? 1.329 0.544 182.184 1.00 36.42 413 ASP A CA 1
ATOM 445 C C . ASP A 1 73 ? 2.312 -0.217 183.051 1.00 33.94 413 ASP A C 1
ATOM 446 O O . ASP A 1 73 ? 3.468 0.196 183.199 1.00 36.17 413 ASP A O 1
ATOM 451 N N . LEU A 1 74 ? 1.842 -1.320 183.614 1.00 34.05 414 LEU A N 1
ATOM 452 C CA . LEU A 1 74 ? 2.655 -2.221 184.412 1.00 29.87 414 LEU A CA 1
ATOM 453 C C . LEU A 1 74 ? 2.691 -3.572 183.722 1.00 29.49 414 LEU A C 1
ATOM 454 O O . LEU A 1 74 ? 1.648 -4.212 183.559 1.00 30.21 414 LEU A O 1
ATOM 459 N N . LYS A 1 75 ? 3.888 -4.019 183.362 1.00 29.84 415 LYS A N 1
ATOM 460 C CA . LYS A 1 75 ? 4.080 -5.276 182.642 1.00 33.36 415 LYS A CA 1
ATOM 461 C C . LYS A 1 75 ? 4.849 -6.244 183.523 1.00 27.82 415 LYS A C 1
ATOM 462 O O . LYS A 1 75 ? 5.961 -5.933 183.956 1.00 33.32 415 LYS A O 1
ATOM 468 N N . LEU A 1 76 ? 4.289 -7.427 183.735 1.00 27.22 416 LEU A N 1
ATOM 469 C CA . LEU A 1 76 ? 4.817 -8.369 184.703 1.00 32.90 416 LEU A CA 1
ATOM 470 C C . LEU A 1 76 ? 5.317 -9.633 184.021 1.00 33.89 416 LEU A C 1
ATOM 471 O O . LEU A 1 76 ? 4.768 -10.076 183.013 1.00 30.97 416 LEU A O 1
ATOM 476 N N . ASP A 1 77 ? 6.344 -10.210 184.618 1.00 32.91 417 ASP A N 1
ATOM 477 C CA . ASP A 1 77 ? 6.880 -11.481 184.178 1.00 34.56 417 ASP A CA 1
ATOM 478 C C . ASP A 1 77 ? 5.753 -12.495 183.982 1.00 32.06 417 ASP A C 1
ATOM 479 O O . ASP A 1 77 ? 4.830 -12.565 184.807 1.00 32.61 417 ASP A O 1
ATOM 484 N N . PRO A 1 78 ? 5.788 -13.281 182.894 1.00 36.75 418 PRO A N 1
ATOM 485 C CA . PRO A 1 78 ? 4.751 -14.310 182.670 1.00 35.70 418 PRO A CA 1
ATOM 486 C C . PRO A 1 78 ? 4.540 -15.279 183.826 1.00 30.57 418 PRO A C 1
ATOM 487 O O . PRO A 1 78 ? 3.405 -15.722 184.054 1.00 33.92 418 PRO A O 1
ATOM 491 N N . ILE A 1 79 ? 5.599 -15.655 184.539 1.00 26.40 419 ILE A N 1
ATOM 492 C CA . ILE A 1 79 ? 5.424 -16.502 185.718 1.00 32.61 419 ILE A CA 1
ATOM 493 C C . ILE A 1 79 ? 4.414 -15.885 186.681 1.00 39.54 419 ILE A C 1
ATOM 494 O O . ILE A 1 79 ? 3.538 -16.580 187.221 1.00 35.71 419 ILE A O 1
ATOM 499 N N . ILE A 1 80 ? 4.519 -14.567 186.905 1.00 36.05 420 ILE A N 1
ATOM 500 C CA . ILE A 1 80 ? 3.576 -13.847 187.766 1.00 32.83 420 ILE A CA 1
ATOM 501 C C . ILE A 1 80 ? 2.267 -13.576 187.033 1.00 31.47 420 ILE A C 1
ATOM 502 O O . ILE A 1 80 ? 1.182 -13.859 187.551 1.00 34.26 420 ILE A O 1
ATOM 507 N N . ALA A 1 81 ? 2.355 -13.017 185.814 1.00 34.54 421 ALA A N 1
ATOM 508 C CA . ALA A 1 81 ? 1.171 -12.539 185.107 1.00 34.62 421 ALA A CA 1
ATOM 509 C C . ALA A 1 81 ? 0.134 -13.634 184.930 1.00 41.73 421 ALA A C 1
ATOM 510 O O . ALA A 1 81 ? -1.070 -13.348 184.896 1.00 40.22 421 ALA A O 1
ATOM 512 N N . GLU A 1 82 ? 0.581 -14.884 184.813 1.00 39.81 422 GLU A N 1
ATOM 513 C CA . GLU A 1 82 ? -0.323 -16.003 184.583 1.00 40.82 422 GLU A CA 1
ATOM 514 C C . GLU A 1 82 ? -1.317 -16.174 185.721 1.00 43.92 422 GLU A C 1
ATOM 515 O O . GLU A 1 82 ? -2.398 -16.732 185.514 1.00 42.17 422 GLU A O 1
ATOM 521 N N . HIS A 1 83 ? -0.997 -15.665 186.906 1.00 41.45 423 HIS A N 1
ATOM 522 C CA . HIS A 1 83 ? -1.799 -15.922 188.094 1.00 40.91 423 HIS A CA 1
ATOM 523 C C . HIS A 1 83 ? -2.455 -14.675 188.668 1.00 38.97 423 HIS A C 1
ATOM 524 O O . HIS A 1 83 ? -3.063 -14.752 189.743 1.00 38.95 423 HIS A O 1
ATOM 531 N N . VAL A 1 84 ? -2.373 -13.546 187.982 1.00 37.44 424 VAL A N 1
ATOM 532 C CA . VAL A 1 84 ? -2.860 -12.288 188.535 1.00 41.41 424 VAL A CA 1
ATOM 533 C C . VAL A 1 84 ? -4.376 -12.234 188.418 1.00 41.75 424 VAL A C 1
ATOM 534 O O . VAL A 1 84 ? -4.940 -12.438 187.335 1.00 42.91 424 VAL A O 1
ATOM 538 N N . THR A 1 85 ? -5.039 -11.950 189.535 1.00 36.26 425 THR A N 1
ATOM 539 C CA . THR A 1 85 ? -6.479 -11.768 189.542 1.00 40.96 425 THR A CA 1
ATOM 540 C C . THR A 1 85 ? -6.886 -10.306 189.606 1.00 43.19 425 THR A C 1
ATOM 541 O O . THR A 1 85 ? -7.939 -9.938 189.075 1.00 43.75 425 THR A O 1
ATOM 545 N N . LYS A 1 86 ? -6.061 -9.457 190.212 1.00 39.24 426 LYS A N 1
ATOM 546 C CA . LYS A 1 86 ? -6.385 -8.053 190.375 1.00 37.42 426 LYS A CA 1
ATOM 547 C C . LYS A 1 86 ? -5.105 -7.293 190.682 1.00 35.54 426 LYS A C 1
ATOM 548 O O . LYS A 1 86 ? -4.256 -7.780 191.436 1.00 39.24 426 LYS A O 1
ATOM 554 N N . ILE A 1 87 ? -4.996 -6.088 190.128 1.00 39.02 427 ILE A N 1
ATOM 555 C CA . ILE A 1 87 ? -3.956 -5.131 190.486 1.00 36.77 427 ILE A CA 1
ATOM 556 C C . ILE A 1 87 ? -4.642 -3.816 190.815 1.00 38.10 427 ILE A C 1
ATOM 557 O O . ILE A 1 87 ? -5.530 -3.374 190.075 1.00 41.82 427 ILE A O 1
ATOM 562 N N . SER A 1 88 ? -4.245 -3.202 191.924 1.00 37.34 428 SER A N 1
ATOM 563 C CA . SER A 1 88 ? -4.827 -1.930 192.333 1.00 36.89 428 SER A CA 1
ATOM 564 C C . SER A 1 88 ? -3.836 -1.190 193.221 1.00 38.85 428 SER A C 1
ATOM 565 O O . SER A 1 88 ? -2.927 -1.787 193.803 1.00 35.18 428 SER A O 1
ATOM 568 N N . ALA A 1 89 ? -4.057 0.120 193.338 1.00 38.37 429 ALA A N 1
ATOM 569 C CA . ALA A 1 89 ? -3.254 0.982 194.190 1.00 37.39 429 ALA A CA 1
ATOM 570 C C . ALA A 1 89 ? -4.078 2.212 194.538 1.00 37.89 429 ALA A C 1
ATOM 571 O O . ALA A 1 89 ? -5.020 2.569 193.827 1.00 39.11 429 ALA A O 1
ATOM 573 N N . ASN A 1 90 ? -3.690 2.869 195.627 1.00 41.05 430 ASN A N 1
ATOM 574 C CA . ASN A 1 90 ? -4.304 4.131 196.030 1.00 38.63 430 ASN A CA 1
ATOM 575 C C . ASN A 1 90 ? -3.677 5.278 195.259 1.00 37.49 430 ASN A C 1
ATOM 576 O O . ASN A 1 90 ? -2.451 5.385 195.219 1.00 38.34 430 ASN A O 1
ATOM 581 N N . PRO A 1 91 ? -4.468 6.172 194.673 1.00 37.45 431 PRO A N 1
ATOM 582 C CA . PRO A 1 91 ? -3.880 7.373 194.077 1.00 42.40 431 PRO A CA 1
ATOM 583 C C . PRO A 1 91 ? -3.180 8.193 195.152 1.00 38.39 431 PRO A C 1
ATOM 584 O O . PRO A 1 91 ? -3.431 8.040 196.349 1.00 38.92 431 PRO A O 1
ATOM 588 N N . SER A 1 92 ? -2.238 9.019 194.711 1.00 41.55 432 SER A N 1
ATOM 589 C CA . SER A 1 92 ? -1.464 9.825 195.643 1.00 40.43 432 SER A CA 1
ATOM 590 C C . SER A 1 92 ? -2.395 10.733 196.425 1.00 41.15 432 SER A C 1
ATOM 591 O O . SER A 1 92 ? -3.237 11.413 195.841 1.00 43.71 432 SER A O 1
ATOM 594 N N . GLY A 1 93 ? -2.272 10.700 197.750 1.00 43.47 433 GLY A N 1
ATOM 595 C CA . GLY A 1 93 ? -3.101 11.518 198.614 1.00 50.54 433 GLY A CA 1
ATOM 596 C C . GLY A 1 93 ? -4.503 11.002 198.837 1.00 53.06 433 GLY A C 1
ATOM 597 O O . GLY A 1 93 ? -5.360 11.757 199.312 1.00 47.47 433 GLY A O 1
ATOM 598 N N . SER A 1 94 ? -4.760 9.731 198.529 1.00 48.85 434 SER A N 1
ATOM 599 C CA . SER A 1 94 ? -6.067 9.126 198.737 1.00 48.24 434 SER A CA 1
ATOM 600 C C . SER A 1 94 ? -5.900 7.757 199.372 1.00 45.65 434 SER A C 1
ATOM 601 O O . SER A 1 94 ? -4.820 7.160 199.346 1.00 49.78 434 SER A O 1
ATOM 604 N N . ASN A 1 95 ? -6.989 7.267 199.962 1.00 43.32 435 ASN A N 1
ATOM 605 C CA . ASN A 1 95 ? -7.015 5.935 200.544 1.00 44.10 435 ASN A CA 1
ATOM 606 C C . ASN A 1 95 ? -8.010 5.017 199.851 1.00 38.73 435 ASN A C 1
ATOM 607 O O . ASN A 1 95 ? -8.355 3.975 200.410 1.00 41.97 435 ASN A O 1
ATOM 612 N N . LYS A 1 96 ? -8.498 5.382 198.668 1.00 45.12 436 LYS A N 1
ATOM 613 C CA . LYS A 1 96 ? -9.461 4.565 197.940 1.00 45.20 436 LYS A CA 1
ATOM 614 C C . LYS A 1 96 ? -8.797 3.962 196.713 1.00 42.76 436 LYS A C 1
ATOM 615 O O . LYS A 1 96 ? -8.358 4.713 195.835 1.00 42.02 436 LYS A O 1
ATOM 621 N N . PRO A 1 97 ? -8.708 2.637 196.600 1.00 45.25 437 PRO A N 1
ATOM 622 C CA . PRO A 1 97 ? -7.970 2.036 195.479 1.00 42.77 437 PRO A CA 1
ATOM 623 C C . PRO A 1 97 ? -8.608 2.287 194.121 1.00 48.58 437 PRO A C 1
ATOM 624 O O . PRO A 1 97 ? -9.824 2.455 193.990 1.00 47.50 437 PRO A O 1
ATOM 628 N N . VAL A 1 98 ? -7.748 2.333 193.102 1.00 41.73 438 VAL A N 1
ATOM 629 C CA . VAL A 1 98 ? -8.141 2.317 191.699 1.00 41.99 438 VAL A CA 1
ATOM 630 C C . VAL A 1 98 ? -7.576 1.048 191.072 1.00 41.22 438 VAL A C 1
ATOM 631 O O . VAL A 1 98 ? -6.431 0.670 191.345 1.00 40.63 438 VAL A O 1
ATOM 635 N N . GLU A 1 99 ? -8.361 0.416 190.212 1.00 40.48 439 GLU A N 1
ATOM 636 C CA . GLU A 1 99 ? -8.042 -0.897 189.677 1.00 43.01 439 GLU A CA 1
ATOM 637 C C . GLU A 1 99 ? -7.381 -0.764 188.312 1.00 44.36 439 GLU A C 1
ATOM 638 O O . GLU A 1 99 ? -7.793 0.051 187.484 1.00 45.51 439 GLU A O 1
ATOM 644 N N . PHE A 1 100 ? -6.344 -1.563 188.090 1.00 44.42 440 PHE A N 1
ATOM 645 C CA . PHE A 1 100 ? -5.731 -1.669 186.779 1.00 41.70 440 PHE A CA 1
ATOM 646 C C . PHE A 1 100 ? -6.561 -2.612 185.908 1.00 39.46 440 PHE A C 1
ATOM 647 O O . PHE A 1 100 ? -7.253 -3.498 186.408 1.00 43.24 440 PHE A O 1
ATOM 655 N N . VAL A 1 101 ? -6.507 -2.403 184.599 1.00 44.10 441 VAL A N 1
ATOM 656 C CA . VAL A 1 101 ? -7.236 -3.233 183.645 1.00 43.31 441 VAL A CA 1
ATOM 657 C C . VAL A 1 101 ? -6.228 -3.888 182.718 1.00 40.47 441 VAL A C 1
ATOM 658 O O . VAL A 1 101 ? -5.351 -3.210 182.172 1.00 42.96 441 VAL A O 1
ATOM 662 N N . ARG A 1 102 ? -6.337 -5.205 182.563 1.00 41.47 442 ARG A N 1
ATOM 663 C CA . ARG A 1 102 ? -5.403 -5.933 181.717 1.00 38.77 442 ARG A CA 1
ATOM 664 C C . ARG A 1 102 ? -5.564 -5.505 180.262 1.00 37.84 442 ARG A C 1
ATOM 665 O O . ARG A 1 102 ? -6.671 -5.518 179.719 1.00 38.68 442 ARG A O 1
ATOM 673 N N . ASN A 1 103 ? -4.455 -5.136 179.633 1.00 35.12 443 ASN A N 1
ATOM 674 C CA . ASN A 1 103 ? -4.481 -4.709 178.242 1.00 39.73 443 ASN A CA 1
ATOM 675 C C . ASN A 1 103 ? -4.691 -5.892 177.304 1.00 44.16 443 ASN A C 1
ATOM 676 O O . ASN A 1 103 ? -4.303 -7.028 177.599 1.00 42.63 443 ASN A O 1
ATOM 681 N N . LYS A 1 104 ? -5.298 -5.603 176.154 1.00 48.47 444 LYS A N 1
ATOM 682 C CA . LYS A 1 104 ? -5.334 -6.500 175.007 1.00 52.99 444 LYS A CA 1
ATOM 683 C C . LYS A 1 104 ? -4.579 -5.845 173.853 1.00 53.23 444 LYS A C 1
ATOM 684 O O . LYS A 1 104 ? -4.403 -4.624 173.822 1.00 54.98 444 LYS A O 1
ATOM 690 N N . ASP A 1 105 ? -4.089 -6.665 172.918 1.00 55.71 445 ASP A N 1
ATOM 691 C CA . ASP A 1 105 ? -3.227 -6.133 171.864 1.00 59.31 445 ASP A CA 1
ATOM 692 C C . ASP A 1 105 ? -4.027 -5.481 170.739 1.00 63.61 445 ASP A C 1
ATOM 693 O O . ASP A 1 105 ? -5.168 -5.058 170.946 1.00 63.69 445 ASP A O 1
ATOM 698 N N . GLU A 1 106 ? -3.433 -5.386 169.547 1.00 64.89 446 GLU A N 1
ATOM 699 C CA . GLU A 1 106 ? -4.111 -4.736 168.428 1.00 71.88 446 GLU A CA 1
ATOM 700 C C . GLU A 1 106 ? -5.336 -5.513 167.956 1.00 72.32 446 GLU A C 1
ATOM 701 O O . GLU A 1 106 ? -6.182 -4.947 167.256 1.00 74.40 446 GLU A O 1
ATOM 707 N N . ASN A 1 107 ? -5.450 -6.789 168.319 1.00 70.72 447 ASN A N 1
ATOM 708 C CA . ASN A 1 107 ? -6.698 -7.529 168.282 1.00 67.69 447 ASN A CA 1
ATOM 709 C C . ASN A 1 107 ? -7.107 -7.872 169.721 1.00 67.32 447 ASN A C 1
ATOM 710 O O . ASN A 1 107 ? -6.827 -7.090 170.648 1.00 68.04 447 ASN A O 1
ATOM 715 N N . GLY A 1 108 ? -7.742 -9.023 169.916 1.00 67.93 448 GLY A N 1
ATOM 716 C CA . GLY A 1 108 ? -8.331 -9.316 171.207 1.00 61.44 448 GLY A CA 1
ATOM 717 C C . GLY A 1 108 ? -7.520 -10.197 172.135 1.00 59.28 448 GLY A C 1
ATOM 718 O O . GLY A 1 108 ? -8.070 -10.735 173.103 1.00 60.20 448 GLY A O 1
ATOM 719 N N . ASN A 1 109 ? -6.220 -10.350 171.874 1.00 57.34 449 ASN A N 1
ATOM 720 C CA . ASN A 1 109 ? -5.392 -11.226 172.696 1.00 58.18 449 ASN A CA 1
ATOM 721 C C . ASN A 1 109 ? -4.916 -10.494 173.946 1.00 54.90 449 ASN A C 1
ATOM 722 O O . ASN A 1 109 ? -4.434 -9.359 173.870 1.00 50.30 449 ASN A O 1
ATOM 727 N N . LEU A 1 110 ? -5.017 -11.166 175.092 1.00 53.65 450 LEU A N 1
ATOM 728 C CA . LEU A 1 110 ? -4.518 -10.595 176.334 1.00 49.86 450 LEU A CA 1
ATOM 729 C C . LEU A 1 110 ? -3.009 -10.412 176.275 1.00 48.60 450 LEU A C 1
ATOM 730 O O . LEU A 1 110 ? -2.281 -11.199 175.664 1.00 48.37 450 LEU A O 1
ATOM 735 N N . THR A 1 111 ? -2.542 -9.373 176.940 1.00 42.96 451 THR A N 1
ATOM 736 C CA . THR A 1 111 ? -1.127 -9.159 177.164 1.00 42.87 451 THR A CA 1
ATOM 737 C C . THR A 1 111 ? -0.824 -9.403 178.638 1.00 42.29 451 THR A C 1
ATOM 738 O O . THR A 1 111 ? -1.708 -9.735 179.436 1.00 40.19 451 THR A O 1
ATOM 742 N N . ASP A 1 112 ? 0.448 -9.242 179.000 1.00 36.83 452 ASP A N 1
ATOM 743 C CA . ASP A 1 112 ? 0.854 -9.276 180.400 1.00 37.68 452 ASP A CA 1
ATOM 744 C C . ASP A 1 112 ? 1.060 -7.873 180.957 1.00 34.26 452 ASP A C 1
ATOM 745 O O . ASP A 1 112 ? 1.859 -7.687 181.879 1.00 35.27 452 ASP A O 1
ATOM 750 N N . THR A 1 113 ? 0.361 -6.888 180.398 1.00 36.47 453 THR A N 1
ATOM 751 C CA . THR A 1 113 ? 0.461 -5.495 180.806 1.00 39.17 453 THR A CA 1
ATOM 752 C C . THR A 1 113 ? -0.893 -5.016 181.319 1.00 39.20 453 THR A C 1
ATOM 753 O O . THR A 1 113 ? -1.909 -5.164 180.632 1.00 37.60 453 THR A O 1
ATOM 757 N N . TRP A 1 114 ? -0.898 -4.447 182.524 1.00 35.74 454 TRP A N 1
ATOM 758 C CA . TRP A 1 114 ? -2.072 -3.842 183.136 1.00 35.97 454 TRP A CA 1
ATOM 759 C C . TRP A 1 114 ? -1.991 -2.317 183.076 1.00 37.83 454 TRP A C 1
ATOM 760 O O . TRP A 1 114 ? -0.910 -1.729 183.179 1.00 34.89 454 TRP A O 1
ATOM 771 N N . GLU A 1 115 ? -3.148 -1.676 182.918 1.00 37.27 455 GLU A N 1
ATOM 772 C CA . GLU A 1 115 ? -3.190 -0.259 182.568 1.00 38.18 455 GLU A CA 1
ATOM 773 C C . GLU A 1 115 ? -4.138 0.507 183.477 1.00 39.24 455 GLU A C 1
ATOM 774 O O . GLU A 1 115 ? -5.203 0.004 183.843 1.00 40.59 455 GLU A O 1
ATOM 780 N N . VAL A 1 116 ? -3.757 1.741 183.802 1.00 38.89 456 VAL A N 1
ATOM 781 C CA . VAL A 1 116 ? -4.566 2.631 184.624 1.00 41.66 456 VAL A CA 1
ATOM 782 C C . VAL A 1 116 ? -4.266 4.054 184.174 1.00 39.74 456 VAL A C 1
ATOM 783 O O . VAL A 1 116 ? -3.205 4.338 183.606 1.00 38.81 456 VAL A O 1
ATOM 787 N N . ASN A 1 117 ? -5.229 4.947 184.378 1.00 43.60 457 ASN A N 1
ATOM 788 C CA . ASN A 1 117 ? -5.017 6.324 183.961 1.00 43.38 457 ASN A CA 1
ATOM 789 C C . ASN A 1 117 ? -3.936 6.962 184.828 1.00 42.38 457 ASN A C 1
ATOM 790 O O . ASN A 1 117 ? -3.760 6.608 185.994 1.00 40.06 457 ASN A O 1
ATOM 795 N N . PHE A 1 118 ? -3.176 7.875 184.223 1.00 44.37 458 PHE A N 1
ATOM 796 C CA . PHE A 1 118 ? -2.096 8.550 184.936 1.00 42.55 458 PHE A CA 1
ATOM 797 C C . PHE A 1 118 ? -2.638 9.571 185.934 1.00 46.63 458 PHE A C 1
ATOM 798 O O . PHE A 1 118 ? -2.296 9.533 187.122 1.00 43.68 458 PHE A O 1
ATOM 806 N N . ILE A 1 119 ? -3.472 10.497 185.464 1.00 48.57 459 ILE A N 1
ATOM 807 C CA . ILE A 1 119 ? -3.871 11.663 186.251 1.00 48.20 459 ILE A CA 1
ATOM 808 C C . ILE A 1 119 ? -4.980 11.282 187.226 1.00 49.47 459 ILE A C 1
ATOM 809 O O . ILE A 1 119 ? -6.037 10.791 186.816 1.00 52.09 459 ILE A O 1
ATOM 814 N N . ARG A 1 120 ? -4.746 11.536 188.519 1.00 48.70 460 ARG A N 1
ATOM 815 C CA . ARG A 1 120 ? -5.694 11.153 189.565 1.00 49.25 460 ARG A CA 1
ATOM 816 C C . ARG A 1 120 ? -7.072 11.770 189.346 1.00 55.00 460 ARG A C 1
ATOM 817 O O . ARG A 1 120 ? -8.096 11.125 189.602 1.00 55.33 460 ARG A O 1
ATOM 825 N N . ALA A 1 121 ? -7.120 13.022 188.882 1.00 55.82 461 ALA A N 1
ATOM 826 C CA . ALA A 1 121 ? -8.403 13.685 188.659 1.00 59.52 461 ALA A CA 1
ATOM 827 C C . ALA A 1 121 ? -9.214 13.004 187.561 1.00 58.08 461 ALA A C 1
ATOM 828 O O . ALA A 1 121 ? -10.446 13.100 187.553 1.00 56.53 461 ALA A O 1
ATOM 830 N N . ASN A 1 122 ? -8.543 12.331 186.625 1.00 58.00 462 ASN A N 1
ATOM 831 C CA . ASN A 1 122 ? -9.166 11.481 185.606 1.00 54.01 462 ASN A CA 1
ATOM 832 C C . ASN A 1 122 ? -9.220 10.017 186.031 1.00 54.21 462 ASN A C 1
ATOM 833 O O . ASN A 1 122 ? -8.970 9.129 185.210 1.00 53.88 462 ASN A O 1
ATOM 838 N N . ASP A 1 123 ? -9.532 9.743 187.302 1.00 49.87 463 ASP A N 1
ATOM 839 C CA . ASP A 1 123 ? -9.581 8.380 187.835 1.00 50.61 463 ASP A CA 1
ATOM 840 C C . ASP A 1 123 ? -8.236 7.668 187.659 1.00 52.81 463 ASP A C 1
ATOM 841 O O . ASP A 1 123 ? -8.166 6.469 187.368 1.00 51.25 463 ASP A O 1
ATOM 846 N N . GLY A 1 124 ? -7.154 8.409 187.850 1.00 51.32 464 GLY A N 1
ATOM 847 C CA . GLY A 1 124 ? -5.833 7.834 187.734 1.00 46.12 464 GLY A CA 1
ATOM 848 C C . GLY A 1 124 ? -5.073 7.767 189.037 1.00 43.30 464 GLY A C 1
ATOM 849 O O . GLY A 1 124 ? -5.668 7.649 190.113 1.00 44.55 464 GLY A O 1
ATOM 850 N N . LEU A 1 125 ? -3.746 7.857 188.965 1.00 41.28 465 LEU A N 1
ATOM 851 C CA . LEU A 1 125 ? -2.943 7.605 190.151 1.00 43.15 465 LEU A CA 1
ATOM 852 C C . LEU A 1 125 ? -2.207 8.822 190.700 1.00 40.73 465 LEU A C 1
ATOM 853 O O . LEU A 1 125 ? -1.910 8.844 191.898 1.00 40.80 465 LEU A O 1
ATOM 858 N N . PHE A 1 126 ? -1.907 9.830 189.887 1.00 43.07 466 PHE A N 1
ATOM 859 C CA . PHE A 1 126 ? -1.011 10.887 190.328 1.00 45.07 466 PHE A CA 1
ATOM 860 C C . PHE A 1 126 ? -1.665 12.261 190.220 1.00 49.07 466 PHE A C 1
ATOM 861 O O . PHE A 1 126 ? -2.373 12.555 189.252 1.00 47.48 466 PHE A O 1
ATOM 869 N N . GLY A 1 127 ? -1.404 13.098 191.227 1.00 49.50 467 GLY A N 1
ATOM 870 C CA . GLY A 1 127 ? -1.846 14.474 191.240 1.00 48.71 467 GLY A CA 1
ATOM 871 C C . GLY A 1 127 ? -2.778 14.749 192.402 1.00 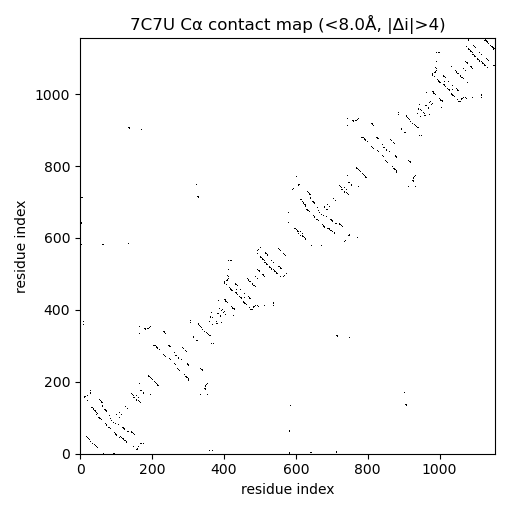53.79 467 GLY A C 1
ATOM 872 O O . GLY A 1 127 ? -2.835 13.970 193.359 1.00 50.81 467 GLY A O 1
ATOM 873 N N . GLY A 1 128 ? -3.505 15.870 192.342 1.00 57.39 468 GLY A N 1
ATOM 874 C CA . GLY A 1 128 ? -4.531 16.171 193.319 1.00 56.39 468 GLY A CA 1
ATOM 875 C C . GLY A 1 128 ? -5.897 15.716 192.834 1.00 55.73 468 GLY A C 1
ATOM 876 O O . GLY A 1 128 ? -6.068 15.264 191.701 1.00 54.69 468 GLY A O 1
ATOM 877 N N . LEU A 1 132 ? 7.861 20.159 188.489 1.00 58.31 472 LEU A N 1
ATOM 878 C CA . LEU A 1 132 ? 7.856 18.759 188.919 1.00 55.12 472 LEU A CA 1
ATOM 879 C C . LEU A 1 132 ? 7.534 18.612 190.391 1.00 52.38 472 LEU A C 1
ATOM 880 O O . LEU A 1 132 ? 8.274 19.098 191.240 1.00 56.18 472 LEU A O 1
ATOM 885 N N . SER A 1 133 ? 6.425 17.946 190.697 1.00 54.41 473 SER A N 1
ATOM 886 C CA . SER A 1 133 ? 6.105 17.568 192.065 1.00 53.40 473 SER A CA 1
ATOM 887 C C . SER A 1 133 ? 6.167 16.052 192.202 1.00 50.27 473 SER A C 1
ATOM 888 O O . SER A 1 133 ? 5.985 15.316 191.227 1.00 50.21 473 SER A O 1
ATOM 891 N N . GLN A 1 134 ? 6.424 15.595 193.424 1.00 50.88 474 GLN A N 1
ATOM 892 C CA . GLN A 1 134 ? 6.644 14.183 193.701 1.00 50.69 474 GLN A CA 1
ATOM 893 C C . GLN A 1 134 ? 5.354 13.576 194.232 1.00 48.16 474 GLN A C 1
ATOM 894 O O . GLN A 1 134 ? 4.741 14.122 195.152 1.00 43.90 474 GLN A O 1
ATOM 900 N N . TYR A 1 135 ? 4.938 12.461 193.638 1.00 45.50 475 TYR A N 1
ATOM 901 C CA . TYR A 1 135 ? 3.751 11.749 194.080 1.00 43.12 475 TYR A CA 1
ATOM 902 C C . TYR A 1 135 ? 4.059 10.271 194.248 1.00 43.66 475 TYR A C 1
ATOM 903 O O . TYR A 1 135 ? 4.831 9.692 193.479 1.00 41.92 475 TYR A O 1
ATOM 912 N N . THR A 1 136 ? 3.447 9.669 195.258 1.00 41.91 476 THR A N 1
ATOM 913 C CA . THR A 1 136 ? 3.543 8.238 195.492 1.00 39.30 476 THR A CA 1
ATOM 914 C C . THR A 1 136 ? 2.130 7.698 195.551 1.00 41.60 476 THR A C 1
ATOM 915 O O . THR A 1 136 ? 1.308 8.203 196.321 1.00 42.65 476 THR A O 1
ATOM 919 N N . ALA A 1 137 ? 1.836 6.709 194.715 1.00 34.42 477 ALA A N 1
ATOM 920 C CA . ALA A 1 137 ? 0.645 5.890 194.877 1.00 35.59 477 ALA A CA 1
ATOM 921 C C . ALA A 1 137 ? 0.995 4.748 195.820 1.00 34.60 477 ALA A C 1
ATOM 922 O O . ALA A 1 137 ? 1.933 3.986 195.562 1.00 32.05 477 ALA A O 1
ATOM 924 N N . LYS A 1 138 ? 0.278 4.646 196.928 1.00 33.82 478 LYS A N 1
ATOM 925 C CA . LYS A 1 138 ? 0.635 3.685 197.956 1.00 29.96 478 LYS A CA 1
ATOM 926 C C . LYS A 1 138 ? -0.351 2.530 197.988 1.00 32.44 478 LYS A C 1
ATOM 927 O O . LYS A 1 138 ? -1.392 2.541 197.329 1.00 35.27 478 LYS A O 1
ATOM 933 N N . ASN A 1 139 ? 0.003 1.532 198.791 1.00 34.93 479 ASN A N 1
ATOM 934 C CA . ASN A 1 139 ? -0.836 0.368 199.043 1.00 38.09 479 ASN A CA 1
ATOM 935 C C . ASN A 1 139 ? -1.151 -0.387 197.761 1.00 36.70 479 ASN A C 1
ATOM 936 O O . ASN A 1 139 ? -2.257 -0.904 197.596 1.00 35.54 479 ASN A O 1
ATOM 941 N N . GLY A 1 140 ? -0.201 -0.410 196.831 1.00 35.41 480 GLY A N 1
ATOM 942 C CA . GLY A 1 140 ? -0.368 -1.216 195.635 1.00 32.55 480 GLY A CA 1
ATOM 943 C C . GLY A 1 140 ? -0.402 -2.685 196.005 1.00 32.73 480 GLY A C 1
ATOM 944 O O . GLY A 1 140 ? 0.318 -3.136 196.899 1.00 32.49 480 GLY A O 1
ATOM 945 N N . LYS A 1 141 ? -1.285 -3.432 195.330 1.00 33.80 481 LYS A N 1
ATOM 946 C CA . LYS A 1 141 ? -1.448 -4.860 195.582 1.00 32.30 481 LYS A CA 1
ATOM 947 C C . LYS A 1 141 ? -1.596 -5.596 194.256 1.00 32.42 481 LYS A C 1
ATOM 948 O O . LYS A 1 141 ? -2.534 -5.334 193.499 1.00 34.73 481 LYS A O 1
ATOM 954 N N . ILE A 1 142 ? -0.682 -6.515 193.989 1.00 31.28 482 ILE A N 1
ATOM 955 C CA . ILE A 1 142 ? -0.838 -7.486 192.905 1.00 35.40 482 ILE A CA 1
ATOM 956 C C . ILE A 1 142 ? -1.430 -8.728 193.549 1.00 33.09 482 ILE A C 1
ATOM 957 O O . ILE A 1 142 ? -0.763 -9.399 194.336 1.00 35.53 482 ILE A O 1
ATOM 962 N N . GLU A 1 143 ? -2.698 -9.002 193.265 1.00 36.66 483 GLU A N 1
ATOM 963 C CA . GLU A 1 143 ? -3.408 -10.120 193.871 1.00 38.57 483 GLU A CA 1
ATOM 964 C C . GLU A 1 143 ? -3.356 -11.308 192.917 1.00 33.58 483 GLU A C 1
ATOM 965 O O . GLU A 1 143 ? -3.567 -11.145 191.711 1.00 35.76 483 GLU A O 1
ATOM 971 N N . LEU A 1 144 ? -3.050 -12.483 193.461 1.00 36.17 484 LEU A N 1
ATOM 972 C CA . LEU A 1 144 ? -2.777 -13.698 192.703 1.00 36.10 484 LEU A CA 1
ATOM 973 C C . LEU A 1 144 ? -3.714 -14.827 193.117 1.00 42.46 484 LEU A C 1
ATOM 974 O O . LEU A 1 144 ? -4.134 -14.916 194.277 1.00 38.17 484 LEU A O 1
ATOM 979 N N . ASP A 1 145 ? -3.979 -15.735 192.171 1.00 42.09 485 ASP A N 1
ATOM 980 C CA . ASP A 1 145 ? -4.887 -16.858 192.402 1.00 45.00 485 ASP A CA 1
ATOM 981 C C . ASP A 1 145 ? -4.252 -18.009 193.177 1.00 43.90 485 ASP A C 1
ATOM 982 O O . ASP A 1 145 ? -4.890 -19.054 193.342 1.00 46.41 485 ASP A O 1
ATOM 987 N N . ASP A 1 146 ? -3.013 -17.854 193.623 1.00 43.96 486 ASP A N 1
ATOM 988 C CA . ASP A 1 146 ? -2.329 -18.834 194.454 1.00 39.43 486 ASP A CA 1
ATOM 989 C C . ASP A 1 146 ? -1.261 -18.072 195.224 1.00 45.08 486 ASP A C 1
ATOM 990 O O . ASP A 1 146 ? -1.057 -16.873 195.005 1.00 41.54 486 ASP A O 1
ATOM 995 N N . THR A 1 147 ? -0.571 -18.760 196.128 1.00 39.08 487 THR A N 1
ATOM 996 C CA . THR A 1 147 ? 0.498 -18.065 196.830 1.00 40.56 487 THR A CA 1
ATOM 997 C C . THR A 1 147 ? 1.700 -17.822 195.913 1.00 42.32 487 THR A C 1
ATOM 998 O O . THR A 1 147 ? 1.884 -18.484 194.879 1.00 41.67 487 THR A O 1
ATOM 1002 N N . VAL A 1 148 ? 2.512 -16.828 196.292 1.00 42.27 488 VAL A N 1
ATOM 1003 C CA . VAL A 1 148 ? 3.718 -16.519 195.523 1.00 40.66 488 VAL A CA 1
ATOM 1004 C C . VAL A 1 148 ? 4.656 -17.721 195.509 1.00 41.98 488 VAL A C 1
ATOM 1005 O O . VAL A 1 148 ? 5.244 -18.059 194.473 1.00 40.49 488 VAL A O 1
ATOM 1009 N N . GLY A 1 149 ? 4.794 -18.393 196.659 1.00 41.40 489 GLY A N 1
ATOM 1010 C CA . GLY A 1 149 ? 5.688 -19.541 196.750 1.00 42.15 489 GLY A CA 1
ATOM 1011 C C . GLY A 1 149 ? 5.322 -20.678 195.808 1.00 41.68 489 GLY A C 1
ATOM 1012 O O . GLY A 1 149 ? 6.192 -21.274 195.175 1.00 42.34 489 GLY A O 1
ATOM 1013 N N . ASN A 1 150 ? 4.035 -21.017 195.729 1.00 40.15 490 ASN A N 1
ATOM 1014 C CA . ASN A 1 150 ? 3.615 -22.069 194.814 1.00 44.85 490 ASN A CA 1
ATOM 1015 C C . ASN A 1 150 ? 3.785 -21.624 193.372 1.00 44.24 490 ASN A C 1
ATOM 1016 O O . ASN A 1 150 ? 4.038 -22.452 192.490 1.00 44.46 490 ASN A O 1
ATOM 1021 N N . ILE A 1 151 ? 3.653 -20.325 193.113 1.00 43.35 491 ILE A N 1
ATOM 1022 C CA . ILE A 1 151 ? 3.776 -19.841 191.747 1.00 43.13 491 ILE A CA 1
ATOM 1023 C C . ILE A 1 151 ? 5.230 -19.893 191.300 1.00 45.47 491 ILE A C 1
ATOM 1024 O O . ILE A 1 151 ? 5.546 -20.454 190.245 1.00 47.05 491 ILE A O 1
ATOM 1029 N N . ILE A 1 152 ? 6.146 -19.347 192.104 1.00 39.24 492 ILE A N 1
ATOM 1030 C CA . ILE A 1 152 ? 7.525 -19.256 191.625 1.00 46.14 492 ILE A CA 1
ATOM 1031 C C . ILE A 1 152 ? 8.309 -20.540 191.815 1.00 47.16 492 ILE A C 1
ATOM 1032 O O . ILE A 1 152 ? 9.435 -20.635 191.312 1.00 48.90 492 ILE A O 1
ATOM 1037 N N . SER A 1 153 ? 7.753 -21.527 192.524 1.00 49.05 493 SER A N 1
ATOM 1038 C CA . SER A 1 153 ? 8.339 -22.862 192.525 1.00 48.02 493 SER A CA 1
ATOM 1039 C C . SER A 1 153 ? 8.113 -23.576 191.204 1.00 52.42 493 SER A C 1
ATOM 1040 O O . SER A 1 153 ? 8.638 -24.676 191.007 1.00 55.91 493 SER A O 1
ATOM 1043 N N . ASN A 1 154 ? 7.359 -22.972 190.292 1.00 50.58 494 ASN A N 1
ATOM 1044 C CA . ASN A 1 154 ? 7.221 -23.525 188.958 1.00 55.78 494 ASN A CA 1
ATOM 1045 C C . ASN A 1 154 ? 7.989 -22.667 187.970 1.00 55.00 494 ASN A C 1
ATOM 1046 O O . ASN A 1 154 ? 7.479 -22.311 186.901 1.00 57.68 494 ASN A O 1
ATOM 1051 N N . ALA A 1 155 ? 9.228 -22.348 188.317 1.00 53.24 495 ALA A N 1
ATOM 1052 C CA . ALA A 1 155 ? 10.106 -21.594 187.444 1.00 47.61 495 ALA A CA 1
ATOM 1053 C C . ALA A 1 155 ? 11.454 -22.295 187.426 1.00 44.21 495 ALA A C 1
ATOM 1054 O O . ALA A 1 155 ? 11.683 -23.265 188.156 1.00 44.96 495 ALA A O 1
ATOM 1056 N N . GLY A 1 156 ? 12.353 -21.773 186.604 1.00 46.00 496 GLY A N 1
ATOM 1057 C CA . GLY A 1 156 ? 13.692 -22.305 186.453 1.00 38.77 496 GLY A CA 1
ATOM 1058 C C . GLY A 1 156 ? 14.663 -21.695 187.440 1.00 38.76 496 GLY A C 1
ATOM 1059 O O . GLY A 1 156 ? 14.314 -21.378 188.582 1.00 41.47 496 GLY A O 1
ATOM 1060 N N . ASN A 1 157 ? 15.910 -21.561 187.004 1.00 39.78 497 ASN A N 1
ATOM 1061 C CA . ASN A 1 157 ? 16.957 -20.967 187.828 1.00 40.86 497 ASN A CA 1
ATOM 1062 C C . ASN A 1 157 ? 16.675 -19.470 187.902 1.00 38.00 497 ASN A C 1
ATOM 1063 O O . ASN A 1 157 ? 16.875 -18.734 186.930 1.00 34.96 497 ASN A O 1
ATOM 1068 N N . LEU A 1 158 ? 16.120 -19.033 189.033 1.00 36.36 498 LEU A N 1
ATOM 1069 C CA . LEU A 1 158 ? 15.855 -17.616 189.252 1.00 34.88 498 LEU A CA 1
ATOM 1070 C C . LEU A 1 158 ? 17.124 -16.814 189.453 1.00 33.12 498 LEU A C 1
ATOM 1071 O O . LEU A 1 158 ? 17.041 -15.597 189.585 1.00 36.31 498 LEU A O 1
ATOM 1076 N N . SER A 1 159 ? 18.292 -17.448 189.504 1.00 36.04 499 SER A N 1
ATOM 1077 C CA . SER A 1 159 ? 19.525 -16.680 189.423 1.00 35.57 499 SER A CA 1
ATOM 1078 C C . SER A 1 159 ? 19.802 -16.217 187.994 1.00 38.55 499 SER A C 1
ATOM 1079 O O . SER A 1 159 ? 20.387 -15.144 187.799 1.00 40.85 499 SER A O 1
ATOM 1082 N N . ASN A 1 160 ? 19.353 -16.972 186.990 1.00 37.23 500 ASN A N 1
ATOM 1083 C CA . ASN A 1 160 ? 19.625 -16.620 185.600 1.00 38.91 500 ASN A CA 1
ATOM 1084 C C . ASN A 1 160 ? 18.434 -15.990 184.895 1.00 37.04 500 ASN A C 1
ATOM 1085 O O . ASN A 1 160 ? 18.604 -15.031 184.136 1.00 43.33 500 ASN A O 1
ATOM 1090 N N . ASN A 1 161 ? 17.235 -16.493 185.131 1.00 32.56 501 ASN A N 1
ATOM 1091 C CA . ASN A 1 161 ? 16.004 -15.945 184.574 1.00 32.50 501 ASN A CA 1
ATOM 1092 C C . ASN A 1 161 ? 15.269 -15.239 185.717 1.00 31.55 501 ASN A C 1
ATOM 1093 O O . ASN A 1 161 ? 14.641 -15.898 186.544 1.00 34.01 501 ASN A O 1
ATOM 1098 N N . LYS A 1 162 ? 15.309 -13.904 185.736 1.00 30.93 502 LYS A N 1
ATOM 1099 C CA . LYS A 1 162 ? 14.691 -13.154 186.831 1.00 31.92 502 LYS A CA 1
ATOM 1100 C C . LYS A 1 162 ? 13.188 -13.038 186.610 1.00 28.86 502 LYS A C 1
ATOM 1101 O O . LYS A 1 162 ? 12.671 -13.332 185.539 1.00 28.88 502 LYS A O 1
ATOM 1107 N N . LEU A 1 163 ? 12.469 -12.616 187.646 1.00 26.06 503 LEU A N 1
ATOM 1108 C CA . LEU A 1 163 ? 11.057 -12.269 187.487 1.00 23.63 503 LEU A CA 1
ATOM 1109 C C . LEU A 1 163 ? 11.008 -10.791 187.146 1.00 26.57 503 LEU A C 1
ATOM 1110 O O . LEU A 1 163 ? 11.099 -9.939 188.036 1.00 29.04 503 LEU A O 1
ATOM 1115 N N . ASN A 1 164 ? 10.884 -10.478 185.854 1.00 24.92 504 ASN A N 1
ATOM 1116 C CA . ASN A 1 164 ? 11.074 -9.104 185.388 1.00 25.53 504 ASN A CA 1
ATOM 1117 C C . ASN A 1 164 ? 9.814 -8.265 185.575 1.00 27.97 504 ASN A C 1
ATOM 1118 O O . ASN A 1 164 ? 8.688 -8.779 185.623 1.00 27.02 504 ASN A O 1
ATOM 1123 N N . HIS A 1 165 ? 10.017 -6.951 185.692 1.00 28.14 505 HIS A N 1
ATOM 1124 C CA . HIS A 1 165 ? 8.907 -6.016 185.657 1.00 28.40 505 HIS A CA 1
ATOM 1125 C C . HIS A 1 165 ? 9.315 -4.798 184.846 1.00 24.96 505 HIS A C 1
ATOM 1126 O O . HIS A 1 165 ? 10.500 -4.498 184.681 1.00 27.53 505 HIS A O 1
ATOM 1133 N N . GLN A 1 166 ? 8.316 -4.125 184.306 1.00 24.51 506 GLN A N 1
ATOM 1134 C CA . GLN A 1 166 ? 8.530 -2.881 183.592 1.00 27.29 506 GLN A CA 1
ATOM 1135 C C . GLN A 1 166 ? 7.340 -1.973 183.843 1.00 26.67 506 GLN A C 1
ATOM 1136 O O . GLN A 1 166 ? 6.206 -2.438 183.951 1.00 29.26 506 GLN A O 1
ATOM 1142 N N . VAL A 1 167 ? 7.604 -0.672 183.922 1.00 26.33 507 VAL A N 1
ATOM 1143 C CA . VAL A 1 167 ? 6.562 0.324 184.098 1.00 29.22 507 VAL A CA 1
ATOM 1144 C C . VAL A 1 167 ? 6.874 1.480 183.150 1.00 31.15 507 VAL A C 1
ATOM 1145 O O . VAL A 1 167 ? 8.041 1.789 182.880 1.00 29.10 507 VAL A O 1
ATOM 1149 N N . PHE A 1 168 ? 5.829 2.089 182.609 1.00 30.63 508 PHE A N 1
ATOM 1150 C CA . PHE A 1 168 ? 6.004 3.236 181.729 1.00 32.57 508 PHE A CA 1
ATOM 1151 C C . PHE A 1 168 ? 4.656 3.913 181.537 1.00 33.61 508 PHE A C 1
ATOM 1152 O O . PHE A 1 168 ? 3.599 3.359 181.860 1.00 33.74 508 PHE A O 1
ATOM 1160 N N . VAL A 1 169 ? 4.719 5.126 181.005 1.00 36.46 509 VAL A N 1
ATOM 1161 C CA . VAL A 1 169 ? 3.546 5.843 180.532 1.00 40.35 509 VAL A CA 1
ATOM 1162 C C . VAL A 1 169 ? 3.361 5.514 179.053 1.00 35.96 509 VAL A C 1
ATOM 1163 O O . VAL A 1 169 ? 4.313 5.590 178.268 1.00 36.86 509 VAL A O 1
ATOM 1167 N N . ARG A 1 170 ? 2.149 5.112 178.681 1.00 35.67 510 ARG A N 1
ATOM 1168 C CA . ARG A 1 170 ? 1.812 4.840 177.291 1.00 39.61 510 ARG A CA 1
ATOM 1169 C C . ARG A 1 170 ? 0.979 5.985 176.735 1.00 41.12 510 ARG A C 1
ATOM 1170 O O . ARG A 1 170 ? -0.008 6.397 177.352 1.00 40.59 510 ARG A O 1
ATOM 1178 N N . ASP A 1 171 ? 1.386 6.493 175.575 1.00 45.75 511 ASP A N 1
ATOM 1179 C CA . ASP A 1 171 ? 0.580 7.411 174.768 1.00 44.20 511 ASP A CA 1
ATOM 1180 C C . ASP A 1 171 ? -0.493 6.574 174.094 1.00 46.79 511 ASP A C 1
ATOM 1181 O O . ASP A 1 171 ? -0.215 5.837 173.145 1.00 49.68 511 ASP A O 1
ATOM 1186 N N . SER A 1 172 ? -1.729 6.661 174.590 1.00 45.68 512 SER A N 1
ATOM 1187 C CA . SER A 1 172 ? -2.781 5.806 174.048 1.00 47.89 512 SER A CA 1
ATOM 1188 C C . SER A 1 172 ? -3.231 6.254 172.664 1.00 55.55 512 SER A C 1
ATOM 1189 O O . SER A 1 172 ? -3.855 5.465 171.947 1.00 57.91 512 SER A O 1
ATOM 1192 N N . ARG A 1 173 ? -2.940 7.499 172.276 1.00 53.30 513 ARG A N 1
ATOM 1193 C CA . ARG A 1 173 ? -3.245 7.918 170.913 1.00 56.43 513 ARG A CA 1
ATOM 1194 C C . ARG A 1 173 ? -2.291 7.266 169.919 1.00 57.49 513 ARG A C 1
ATOM 1195 O O . ARG A 1 173 ? -2.709 6.849 168.833 1.00 60.09 513 ARG A O 1
ATOM 1203 N N . GLU A 1 174 ? -1.014 7.130 170.284 1.00 54.35 514 GLU A N 1
ATOM 1204 C CA . GLU A 1 174 ? -0.014 6.583 169.377 1.00 57.77 514 GLU A CA 1
ATOM 1205 C C . GLU A 1 174 ? 0.349 5.130 169.669 1.00 60.09 514 GLU A C 1
ATOM 1206 O O . GLU A 1 174 ? 1.037 4.508 168.847 1.00 59.70 514 GLU A O 1
ATOM 1212 N N . ASN A 1 175 ? -0.120 4.566 170.786 1.00 51.61 515 ASN A N 1
ATOM 1213 C CA . ASN A 1 175 ? 0.300 3.240 171.249 1.00 50.47 515 ASN A CA 1
ATOM 1214 C C . ASN A 1 175 ? 1.825 3.135 171.289 1.00 51.52 515 ASN A C 1
ATOM 1215 O O . ASN A 1 175 ? 2.420 2.164 170.820 1.00 51.88 515 ASN A O 1
ATOM 1220 N N . LYS A 1 176 ? 2.460 4.156 171.866 1.00 50.80 516 LYS A N 1
ATOM 1221 C CA . LYS A 1 176 ? 3.908 4.197 172.024 1.00 50.38 516 LYS A CA 1
ATOM 1222 C C . LYS A 1 176 ? 4.280 4.466 173.474 1.00 47.37 516 LYS A C 1
ATOM 1223 O O . LYS A 1 176 ? 3.493 5.017 174.248 1.00 45.75 516 LYS A O 1
ATOM 1229 N N . ILE A 1 177 ? 5.511 4.085 173.822 1.00 45.52 517 ILE A N 1
ATOM 1230 C CA . ILE A 1 177 ? 6.065 4.335 175.150 1.00 46.61 517 ILE A CA 1
ATOM 1231 C C . ILE A 1 177 ? 6.716 5.710 175.164 1.00 45.33 517 ILE A C 1
ATOM 1232 O O . ILE A 1 177 ? 7.566 6.016 174.317 1.00 48.00 517 ILE A O 1
ATOM 1237 N N . VAL A 1 178 ? 6.314 6.534 176.126 1.00 41.98 518 VAL A N 1
ATOM 1238 C CA . VAL A 1 178 ? 6.958 7.814 176.404 1.00 45.78 518 VAL A CA 1
ATOM 1239 C C . VAL A 1 178 ? 8.369 7.526 176.908 1.00 48.14 518 VAL A C 1
ATOM 1240 O O . VAL A 1 178 ? 8.546 7.015 178.017 1.00 44.61 518 VAL A O 1
ATOM 1244 N N . ARG A 1 179 ? 9.374 7.884 176.103 1.00 46.76 519 ARG A N 1
ATOM 1245 C CA . ARG A 1 179 ? 10.734 7.398 176.326 1.00 50.96 519 ARG A CA 1
ATOM 1246 C C . ARG A 1 179 ? 11.232 7.717 177.732 1.00 48.14 519 ARG A C 1
ATOM 1247 O O . ARG A 1 179 ? 11.799 6.851 178.411 1.00 46.27 519 ARG A O 1
ATOM 1255 N N . THR A 1 180 ? 10.998 8.937 178.206 1.00 48.13 520 THR A N 1
ATOM 1256 C CA . THR A 1 180 ? 11.567 9.349 179.483 1.00 45.52 520 THR A CA 1
ATOM 1257 C C . THR A 1 180 ? 10.831 8.769 180.683 1.00 42.90 520 THR A C 1
ATOM 1258 O O . THR A 1 180 ? 11.319 8.902 181.807 1.00 42.47 520 THR A O 1
ATOM 1262 N N . SER A 1 181 ? 9.690 8.118 180.479 1.00 42.82 521 SER A N 1
ATOM 1263 C CA . SER A 1 181 ? 8.919 7.572 181.588 1.00 42.02 521 SER A CA 1
ATOM 1264 C C . SER A 1 181 ? 9.339 6.159 181.976 1.00 40.61 521 SER A C 1
ATOM 1265 O O . SER A 1 181 ? 8.936 5.683 183.044 1.00 38.15 521 SER A O 1
ATOM 1268 N N . GLU A 1 182 ? 10.144 5.502 181.148 1.00 37.20 522 GLU A N 1
ATOM 1269 C CA . GLU A 1 182 ? 10.324 4.061 181.223 1.00 38.62 522 GLU A CA 1
ATOM 1270 C C . GLU A 1 182 ? 11.240 3.661 182.372 1.00 37.11 522 GLU A C 1
ATOM 1271 O O . GLU A 1 182 ? 12.313 4.239 182.585 1.00 32.04 522 GLU A O 1
ATOM 1277 N N . SER A 1 183 ? 10.819 2.637 183.099 1.00 30.79 523 SER A N 1
ATOM 1278 C CA . SER A 1 183 ? 11.652 2.056 184.126 1.00 32.90 523 SER A CA 1
ATOM 1279 C C . SER A 1 183 ? 11.412 0.560 184.130 1.00 30.08 523 SER A C 1
ATOM 1280 O O . SER A 1 183 ? 10.354 0.095 183.717 1.00 33.21 523 SER A O 1
ATOM 1283 N N . SER A 1 184 ? 12.398 -0.192 184.603 1.00 32.00 524 SER A N 1
ATOM 1284 C CA . SER A 1 184 ? 12.280 -1.649 184.620 1.00 32.87 524 SER A CA 1
ATOM 1285 C C . SER A 1 184 ? 13.000 -2.168 185.860 1.00 31.72 524 SER A C 1
ATOM 1286 O O . SER A 1 184 ? 13.418 -1.388 186.721 1.00 32.56 524 SER A O 1
ATOM 1289 N N . GLY A 1 185 ? 13.133 -3.489 185.948 1.00 30.59 525 GLY A N 1
ATOM 1290 C CA . GLY A 1 185 ? 13.786 -4.146 187.068 1.00 23.35 525 GLY A CA 1
ATOM 1291 C C . GLY A 1 185 ? 13.359 -5.603 187.184 1.00 26.93 525 GLY A C 1
ATOM 1292 O O . GLY A 1 185 ? 12.829 -6.196 186.242 1.00 26.80 525 GLY A O 1
ATOM 1293 N N . TYR A 1 186 ? 13.607 -6.173 188.362 1.00 24.67 526 TYR A N 1
ATOM 1294 C CA . TYR A 1 186 ? 13.153 -7.523 188.615 1.00 23.54 526 TYR A CA 1
ATOM 1295 C C . TYR A 1 186 ? 12.931 -7.676 190.107 1.00 27.17 526 TYR A C 1
ATOM 1296 O O . TYR A 1 186 ? 13.580 -6.997 190.905 1.00 26.64 526 TYR A O 1
ATOM 1305 N N . PHE A 1 187 ? 11.991 -8.556 190.459 1.00 26.55 527 PHE A N 1
ATOM 1306 C CA . PHE A 1 187 ? 11.692 -8.858 191.855 1.00 29.22 527 PHE A CA 1
ATOM 1307 C C . PHE A 1 187 ? 12.842 -9.621 192.481 1.00 31.31 527 PHE A C 1
ATOM 1308 O O . PHE A 1 187 ? 13.441 -10.497 191.851 1.00 28.75 527 PHE A O 1
ATOM 1316 N N . LEU A 1 188 ? 13.152 -9.296 193.729 1.00 30.18 528 LEU A N 1
ATOM 1317 C CA . LEU A 1 188 ? 14.227 -9.973 194.430 1.00 29.92 528 LEU A CA 1
ATOM 1318 C C . LEU A 1 188 ? 13.676 -11.234 195.080 1.00 30.97 528 LEU A C 1
ATOM 1319 O O . LEU A 1 188 ? 12.610 -11.200 195.705 1.00 29.02 528 LEU A O 1
ATOM 1324 N N . THR A 1 189 ? 14.373 -12.344 194.887 1.00 30.58 529 THR A N 1
ATOM 1325 C CA . THR A 1 189 ? 14.043 -13.615 195.521 1.00 28.38 529 THR A CA 1
ATOM 1326 C C . THR A 1 189 ? 15.240 -14.090 196.322 1.00 28.40 529 THR A C 1
ATOM 1327 O O . THR A 1 189 ? 16.309 -13.465 196.313 1.00 27.01 529 THR A O 1
ATOM 1331 N N . LYS A 1 190 ? 15.079 -15.260 196.958 1.00 28.14 530 LYS A N 1
ATOM 1332 C CA . LYS A 1 190 ? 16.214 -15.862 197.642 1.00 31.17 530 LYS A CA 1
ATOM 1333 C C . LYS A 1 190 ? 17.384 -16.119 196.707 1.00 29.14 530 LYS A C 1
ATOM 1334 O O . LYS A 1 190 ? 18.523 -16.189 197.179 1.00 29.23 530 LYS A O 1
ATOM 1340 N N . ALA A 1 191 ? 17.140 -16.223 195.387 1.00 31.04 531 ALA A N 1
ATOM 1341 C CA . ALA A 1 191 ? 18.240 -16.423 194.448 1.00 27.50 531 ALA A CA 1
ATOM 1342 C C . ALA A 1 191 ? 19.159 -15.209 194.395 1.00 30.11 531 ALA A C 1
ATOM 1343 O O . ALA A 1 191 ? 20.359 -15.344 194.130 1.00 30.14 531 ALA A O 1
ATOM 1345 N N . ASP A 1 192 ? 18.622 -14.026 194.665 1.00 32.54 532 ASP A N 1
ATOM 1346 C CA . ASP A 1 192 ? 19.390 -12.781 194.618 1.00 33.62 532 ASP A CA 1
ATOM 1347 C C . ASP A 1 192 ? 20.064 -12.520 195.965 1.00 36.52 532 ASP A C 1
ATOM 1348 O O . ASP A 1 192 ? 19.879 -11.491 196.611 1.00 28.71 532 ASP A O 1
ATOM 1353 N N . ASP A 1 193 ? 20.909 -13.475 196.362 1.00 34.23 533 ASP A N 1
ATOM 1354 C CA . ASP A 1 193 ? 21.333 -13.508 197.757 1.00 41.04 533 ASP A CA 1
ATOM 1355 C C . ASP A 1 193 ? 22.253 -12.343 198.102 1.00 35.99 533 ASP A C 1
ATOM 1356 O O . ASP A 1 193 ? 22.185 -11.820 199.222 1.00 34.73 533 ASP A O 1
ATOM 1361 N N . ASP A 1 194 ? 23.075 -11.878 197.160 1.00 35.65 534 ASP A N 1
ATOM 1362 C CA . ASP A 1 194 ? 23.945 -10.755 197.497 1.00 38.30 534 ASP A CA 1
ATOM 1363 C C . ASP A 1 194 ? 23.143 -9.465 197.682 1.00 35.10 534 ASP A C 1
ATOM 1364 O O . ASP A 1 194 ? 23.376 -8.714 198.644 1.00 32.83 534 ASP A O 1
ATOM 1369 N N . LEU A 1 195 ? 22.163 -9.223 196.811 1.00 30.40 535 LEU A N 1
ATOM 1370 C CA . LEU A 1 195 ? 21.321 -8.036 196.937 1.00 31.49 535 LEU A CA 1
ATOM 1371 C C . LEU A 1 195 ? 20.417 -8.113 198.171 1.00 31.74 535 LEU A C 1
ATOM 1372 O O . LEU A 1 195 ? 20.124 -7.087 198.790 1.00 29.23 535 LEU A O 1
ATOM 1377 N N . VAL A 1 196 ? 19.928 -9.308 198.514 1.00 30.95 536 VAL A N 1
ATOM 1378 C CA . VAL A 1 196 ? 19.105 -9.468 199.713 1.00 33.13 536 VAL A CA 1
ATOM 1379 C C . VAL A 1 196 ? 19.918 -9.170 200.970 1.00 32.96 536 VAL A C 1
ATOM 1380 O O . VAL A 1 196 ? 19.429 -8.509 201.902 1.00 30.82 536 VAL A O 1
ATOM 1384 N N . ASN A 1 197 ? 21.172 -9.642 201.021 1.00 30.29 537 ASN A N 1
ATOM 1385 C CA . ASN A 1 197 ? 22.021 -9.332 202.171 1.00 33.64 537 ASN A CA 1
ATOM 1386 C C . ASN A 1 197 ? 22.280 -7.835 202.284 1.00 35.30 537 ASN A C 1
ATOM 1387 O O . ASN A 1 197 ? 22.428 -7.302 203.394 1.00 28.22 537 ASN A O 1
ATOM 1392 N N . LEU A 1 198 ? 22.393 -7.150 201.144 1.00 29.24 538 LEU A N 1
ATOM 1393 C CA . LEU A 1 198 ? 22.591 -5.706 201.163 1.00 28.30 538 LEU A CA 1
ATOM 1394 C C . LEU A 1 198 ? 21.367 -5.000 201.726 1.00 29.10 538 LEU A C 1
ATOM 1395 O O . LEU A 1 198 ? 21.483 -4.139 202.615 1.00 30.57 538 LEU A O 1
ATOM 1400 N N . GLU A 1 199 ? 20.175 -5.367 201.231 1.00 25.95 539 GLU A N 1
ATOM 1401 C CA . GLU A 1 199 ? 18.930 -4.805 201.749 1.00 29.35 539 GLU A CA 1
ATOM 1402 C C . GLU A 1 199 ? 18.765 -5.059 203.240 1.00 32.19 539 GLU A C 1
ATOM 1403 O O . GLU A 1 199 ? 18.070 -4.294 203.932 1.00 29.98 539 GLU A O 1
ATOM 1409 N N . ASN A 1 200 ? 19.372 -6.131 203.740 1.00 28.70 540 ASN A N 1
ATOM 1410 C CA . ASN A 1 200 ? 19.286 -6.478 205.149 1.00 32.51 540 ASN A CA 1
ATOM 1411 C C . ASN A 1 200 ? 20.467 -5.947 205.972 1.00 31.31 540 ASN A C 1
ATOM 1412 O O . ASN A 1 200 ? 20.577 -6.274 207.155 1.00 31.39 540 ASN A O 1
ATOM 1417 N N . ASN A 1 201 ? 21.329 -5.107 205.395 1.00 32.18 541 ASN A N 1
ATOM 1418 C CA . ASN A 1 201 ? 22.438 -4.504 206.147 1.00 33.87 541 ASN A CA 1
ATOM 1419 C C . ASN A 1 201 ? 22.553 -3.016 205.822 1.00 28.19 541 ASN A C 1
ATOM 1420 O O . ASN A 1 201 ? 23.622 -2.511 205.486 1.00 31.94 541 ASN A O 1
ATOM 1425 N N . VAL A 1 202 ? 21.439 -2.288 205.941 1.00 28.42 542 VAL A N 1
ATOM 1426 C CA . VAL A 1 202 ? 21.399 -0.877 205.554 1.00 26.93 542 VAL A CA 1
ATOM 1427 C C . VAL A 1 202 ? 22.288 -0.028 206.463 1.00 34.28 542 VAL A C 1
ATOM 1428 O O . VAL A 1 202 ? 22.376 -0.247 207.682 1.00 29.46 542 VAL A O 1
ATOM 1432 N N . SER A 1 203 ? 22.975 0.935 205.859 1.00 27.82 543 SER A N 1
ATOM 1433 C CA . SER A 1 203 ? 23.853 1.849 206.580 1.00 31.42 543 SER A CA 1
ATOM 1434 C C . SER A 1 203 ? 23.049 2.813 207.446 1.00 28.89 543 SER A C 1
ATOM 1435 O O . SER A 1 203 ? 21.913 3.180 207.120 1.00 29.06 543 SER A O 1
ATOM 1438 N N . THR A 1 204 ? 23.663 3.268 208.548 1.00 29.97 544 THR A N 1
ATOM 1439 C CA . THR A 1 204 ? 23.036 4.333 209.313 1.00 31.53 544 THR A CA 1
ATOM 1440 C C . THR A 1 204 ? 23.207 5.689 208.648 1.00 31.37 544 THR A C 1
ATOM 1441 O O . THR A 1 204 ? 22.482 6.629 208.999 1.00 31.62 544 THR A O 1
ATOM 1445 N N . GLU A 1 205 ? 24.144 5.811 207.709 1.00 32.24 545 GLU A N 1
ATOM 1446 C CA . GLU A 1 205 ? 24.454 7.105 207.105 1.00 33.33 545 GLU A CA 1
ATOM 1447 C C . GLU A 1 205 ? 23.327 7.544 206.190 1.00 30.92 545 GLU A C 1
ATOM 1448 O O . GLU A 1 205 ? 22.953 6.810 205.269 1.00 31.17 545 GLU A O 1
ATOM 1454 N N . ASN A 1 206 ? 22.825 8.759 206.420 1.00 26.32 546 ASN A N 1
ATOM 1455 C CA . ASN A 1 206 ? 21.830 9.415 205.573 1.00 31.40 546 ASN A CA 1
ATOM 1456 C C . ASN A 1 206 ? 20.672 8.476 205.279 1.00 35.51 546 ASN A C 1
ATOM 1457 O O . ASN A 1 206 ? 20.263 8.246 204.128 1.00 25.88 546 ASN A O 1
ATOM 1462 N N . ASN A 1 207 ? 20.124 7.969 206.370 1.00 27.48 547 ASN A N 1
ATOM 1463 C CA . ASN A 1 207 ? 19.197 6.856 206.355 1.00 27.81 547 ASN A CA 1
ATOM 1464 C C . ASN A 1 207 ? 17.844 7.279 205.831 1.00 26.24 547 ASN A C 1
ATOM 1465 O O . ASN A 1 207 ? 17.094 6.447 205.314 1.00 27.19 547 ASN A O 1
ATOM 1470 N N . ASN A 1 208 ? 17.508 8.559 205.952 1.00 26.15 548 ASN A N 1
ATOM 1471 C CA . ASN A 1 208 ? 16.246 9.054 205.408 1.00 30.94 548 ASN A CA 1
ATOM 1472 C C . ASN A 1 208 ? 16.412 9.890 204.135 1.00 29.97 548 ASN A C 1
ATOM 1473 O O . ASN A 1 208 ? 15.452 10.543 203.711 1.00 30.15 548 ASN A O 1
ATOM 1478 N N . ALA A 1 209 ? 17.595 9.881 203.509 1.00 27.65 549 ALA A N 1
ATOM 1479 C CA . ALA A 1 209 ? 17.850 10.766 202.368 1.00 28.82 549 ALA A CA 1
ATOM 1480 C C . ALA A 1 209 ? 17.072 10.350 201.115 1.00 26.82 549 ALA A C 1
ATOM 1481 O O . ALA A 1 209 ? 16.590 11.202 200.357 1.00 25.13 549 ALA A O 1
ATOM 1483 N N . PHE A 1 210 ? 16.942 9.063 200.866 1.00 28.80 550 PHE A N 1
ATOM 1484 C CA . PHE A 1 210 ? 16.462 8.606 199.568 1.00 25.93 550 PHE A CA 1
ATOM 1485 C C . PHE A 1 210 ? 15.176 7.807 199.730 1.00 29.17 550 PHE A C 1
ATOM 1486 O O . PHE A 1 210 ? 14.993 7.086 200.711 1.00 25.70 550 PHE A O 1
ATOM 1494 N N . LYS A 1 211 ? 14.265 7.978 198.781 1.00 26.12 551 LYS A N 1
ATOM 1495 C CA . LYS A 1 211 ? 12.949 7.360 198.851 1.00 27.52 551 LYS A CA 1
ATOM 1496 C C . LYS A 1 211 ? 12.890 6.043 198.081 1.00 28.71 551 LYS A C 1
ATOM 1497 O O . LYS A 1 211 ? 12.300 5.062 198.550 1.00 27.51 551 LYS A O 1
ATOM 1503 N N . ALA A 1 212 ? 13.502 5.987 196.908 1.00 27.21 552 ALA A N 1
ATOM 1504 C CA . ALA A 1 212 ? 13.350 4.784 196.096 1.00 27.08 552 ALA A CA 1
ATOM 1505 C C . ALA A 1 212 ? 14.328 4.869 194.948 1.00 27.31 552 ALA A C 1
ATOM 1506 O O . ALA A 1 212 ? 14.852 5.944 194.650 1.00 24.26 552 ALA A O 1
ATOM 1508 N N . SER A 1 213 ? 14.572 3.725 194.299 1.00 28.36 553 SER A N 1
ATOM 1509 C CA . SER A 1 213 ? 15.468 3.727 193.156 1.00 25.45 553 SER A CA 1
ATOM 1510 C C . SER A 1 213 ? 15.017 2.695 192.144 1.00 29.38 553 SER A C 1
ATOM 1511 O O . SER A 1 213 ? 14.524 1.623 192.498 1.00 26.74 553 SER A O 1
ATOM 1514 N N . SER A 1 214 ? 15.223 3.017 190.877 1.00 28.09 554 SER A N 1
ATOM 1515 C CA . SER A 1 214 ? 14.934 2.057 189.825 1.00 28.60 554 SER A CA 1
ATOM 1516 C C . SER A 1 214 ? 15.839 2.373 188.652 1.00 27.94 554 SER A C 1
ATOM 1517 O O . SER A 1 214 ? 16.499 3.408 188.617 1.00 29.72 554 SER A O 1
ATOM 1520 N N . GLY A 1 215 ? 15.894 1.458 187.684 1.00 30.33 555 GLY A N 1
ATOM 1521 C CA . GLY A 1 215 ? 16.778 1.620 186.557 1.00 27.18 555 GLY A CA 1
ATOM 1522 C C . GLY A 1 215 ? 16.024 1.474 185.250 1.00 27.21 555 GLY A C 1
ATOM 1523 O O . GLY A 1 215 ? 14.871 1.048 185.212 1.00 27.60 555 GLY A O 1
ATOM 1524 N N . SER A 1 216 ? 16.694 1.877 184.182 1.00 30.99 556 SER A N 1
ATOM 1525 C CA . SER A 1 216 ? 16.218 1.596 182.838 1.00 35.13 556 SER A CA 1
ATOM 1526 C C . SER A 1 216 ? 17.423 1.232 181.995 1.00 34.43 556 SER A C 1
ATOM 1527 O O . SER A 1 216 ? 18.513 1.760 182.212 1.00 37.01 556 SER A O 1
ATOM 1530 N N . ALA A 1 217 ? 17.237 0.303 181.060 1.00 34.58 557 ALA A N 1
ATOM 1531 C CA . ALA A 1 217 ? 18.310 -0.145 180.187 1.00 31.75 557 ALA A CA 1
ATOM 1532 C C . ALA A 1 217 ? 17.797 -0.035 178.761 1.00 30.29 557 ALA A C 1
ATOM 1533 O O . ALA A 1 217 ? 16.711 -0.535 178.458 1.00 30.12 557 ALA A O 1
ATOM 1535 N N . THR A 1 218 ? 18.548 0.655 177.910 1.00 30.26 558 THR A N 1
ATOM 1536 C CA . THR A 1 218 ? 18.111 0.936 176.551 1.00 31.50 558 THR A CA 1
ATOM 1537 C C . THR A 1 218 ? 19.265 0.726 175.585 1.00 27.86 558 THR A C 1
ATOM 1538 O O . THR A 1 218 ? 20.426 0.637 175.978 1.00 34.94 558 THR A O 1
ATOM 1542 N N . TYR A 1 219 ? 18.940 0.693 174.295 1.00 31.82 559 TYR A N 1
ATOM 1543 C CA . TYR A 1 219 ? 19.938 0.622 173.239 1.00 30.70 559 TYR A CA 1
ATOM 1544 C C . TYR A 1 219 ? 20.058 1.983 172.563 1.00 32.17 559 TYR A C 1
ATOM 1545 O O . TYR A 1 219 ? 19.049 2.638 172.293 1.00 36.20 559 TYR A O 1
ATOM 1554 N N . ASN A 1 220 ? 21.290 2.418 172.312 1.00 31.33 560 ASN A N 1
ATOM 1555 C CA . ASN A 1 220 ? 21.536 3.680 171.611 1.00 36.35 560 ASN A CA 1
ATOM 1556 C C . ASN A 1 220 ? 22.552 3.442 170.499 1.00 33.60 560 ASN A C 1
ATOM 1557 O O . ASN A 1 220 ? 23.726 3.161 170.765 1.00 33.47 560 ASN A O 1
ATOM 1562 N N . GLU A 1 221 ? 22.101 3.597 169.251 1.00 37.47 561 GLU A N 1
ATOM 1563 C CA . GLU A 1 221 ? 22.950 3.329 168.096 1.00 41.89 561 GLU A CA 1
ATOM 1564 C C . GLU A 1 221 ? 24.096 4.325 167.959 1.00 42.28 561 GLU A C 1
ATOM 1565 O O . GLU A 1 221 ? 25.081 4.025 167.276 1.00 41.90 561 GLU A O 1
ATOM 1571 N N . ASN A 1 222 ? 23.997 5.492 168.594 1.00 41.32 562 ASN A N 1
ATOM 1572 C CA . ASN A 1 222 ? 25.020 6.523 168.464 1.00 43.85 562 ASN A CA 1
ATOM 1573 C C . ASN A 1 222 ? 26.236 6.291 169.352 1.00 43.81 562 ASN A C 1
ATOM 1574 O O . ASN A 1 222 ? 27.217 7.025 169.220 1.00 44.75 562 ASN A O 1
ATOM 1579 N N . VAL A 1 223 ? 26.199 5.320 170.264 1.00 38.06 563 VAL A N 1
ATOM 1580 C CA . VAL A 1 223 ? 27.331 5.073 171.150 1.00 37.44 563 VAL A CA 1
ATOM 1581 C C . VAL A 1 223 ? 28.427 4.348 170.379 1.00 40.68 563 VAL A C 1
ATOM 1582 O O . VAL A 1 223 ? 28.190 3.291 169.785 1.00 41.98 563 VAL A O 1
ATOM 1586 N N . GLY A 1 224 ? 29.636 4.903 170.401 1.00 40.77 564 GLY A N 1
ATOM 1587 C CA . GLY A 1 224 ? 30.773 4.256 169.771 1.00 44.93 564 GLY A CA 1
ATOM 1588 C C . GLY A 1 224 ? 30.539 3.984 168.295 1.00 45.37 564 GLY A C 1
ATOM 1589 O O . GLY A 1 224 ? 29.770 4.671 167.612 1.00 47.12 564 GLY A O 1
ATOM 1590 N N . GLU A 1 225 ? 31.190 2.940 167.793 1.00 49.66 565 GLU A N 1
ATOM 1591 C CA . GLU A 1 225 ? 31.040 2.594 166.385 1.00 49.76 565 GLU A CA 1
ATOM 1592 C C . GLU A 1 225 ? 30.050 1.463 166.147 1.00 48.75 565 GLU A C 1
ATOM 1593 O O . GLU A 1 225 ? 29.633 1.257 165.001 1.00 43.52 565 GLU A O 1
ATOM 1599 N N . PHE A 1 226 ? 29.644 0.745 167.195 1.00 41.75 566 PHE A N 1
ATOM 1600 C CA . PHE A 1 226 ? 28.699 -0.356 167.060 1.00 42.01 566 PHE A CA 1
ATOM 1601 C C . PHE A 1 226 ? 27.441 -0.152 167.893 1.00 44.29 566 PHE A C 1
ATOM 1602 O O . PHE A 1 226 ? 26.651 -1.095 168.044 1.00 42.32 566 PHE A O 1
ATOM 1610 N N . GLY A 1 227 ? 27.226 1.054 168.425 1.00 44.34 567 GLY A N 1
ATOM 1611 C CA . GLY A 1 227 ? 26.108 1.299 169.310 1.00 33.78 567 GLY A CA 1
ATOM 1612 C C . GLY A 1 227 ? 26.469 0.951 170.745 1.00 35.08 567 GLY A C 1
ATOM 1613 O O . GLY A 1 227 ? 27.577 0.505 171.064 1.00 32.68 567 GLY A O 1
ATOM 1614 N N . GLY A 1 228 ? 25.508 1.171 171.634 1.00 33.89 568 GLY A N 1
ATOM 1615 C CA . GLY A 1 228 ? 25.773 0.879 173.034 1.00 32.62 568 GLY A CA 1
ATOM 1616 C C . GLY A 1 228 ? 24.507 0.642 173.822 1.00 30.51 568 GLY A C 1
ATOM 1617 O O . GLY A 1 228 ? 23.388 0.820 173.337 1.00 29.27 568 GLY A O 1
ATOM 1618 N N . ILE A 1 229 ? 24.705 0.184 175.056 1.00 31.31 569 ILE A N 1
ATOM 1619 C CA . ILE A 1 229 ? 23.620 -0.038 175.993 1.00 30.57 569 ILE A CA 1
ATOM 1620 C C . ILE A 1 229 ? 23.784 0.997 177.095 1.00 27.23 569 ILE A C 1
ATOM 1621 O O . ILE A 1 229 ? 24.882 1.151 177.639 1.00 28.64 569 ILE A O 1
ATOM 1626 N N . LEU A 1 230 ? 22.719 1.742 177.374 1.00 25.03 570 LEU A N 1
ATOM 1627 C CA . LEU A 1 230 ? 22.712 2.734 178.444 1.00 28.28 570 LEU A CA 1
ATOM 1628 C C . LEU A 1 230 ? 21.927 2.182 179.621 1.00 29.73 570 LEU A C 1
ATOM 1629 O O . LEU A 1 230 ? 20.770 1.790 179.463 1.00 33.66 570 LEU A O 1
ATOM 1634 N N . ILE A 1 231 ? 22.535 2.185 180.796 1.00 31.60 571 ILE A N 1
ATOM 1635 C CA . ILE A 1 231 ? 21.899 1.668 182.003 1.00 30.66 571 ILE A CA 1
ATOM 1636 C C . ILE A 1 231 ? 21.777 2.856 182.942 1.00 26.95 571 ILE A C 1
ATOM 1637 O O . ILE A 1 231 ? 22.782 3.283 183.513 1.00 28.09 571 ILE A O 1
ATOM 1642 N N . ASP A 1 232 ? 20.582 3.446 183.038 1.00 25.76 572 ASP A N 1
ATOM 1643 C CA . ASP A 1 232 ? 20.381 4.692 183.780 1.00 33.48 572 ASP A CA 1
ATOM 1644 C C . ASP A 1 232 ? 19.654 4.408 185.085 1.00 34.41 572 ASP A C 1
ATOM 1645 O O . ASP A 1 232 ? 18.499 3.973 185.066 1.00 36.82 572 ASP A O 1
ATOM 1650 N N . GLN A 1 233 ? 20.287 4.733 186.206 1.00 29.78 573 GLN A N 1
ATOM 1651 C CA . GLN A 1 233 ? 19.650 4.573 187.504 1.00 27.81 573 GLN A CA 1
ATOM 1652 C C . GLN A 1 233 ? 19.143 5.925 188.002 1.00 30.08 573 GLN A C 1
ATOM 1653 O O . GLN A 1 233 ? 19.835 6.936 187.881 1.00 32.59 573 GLN A O 1
ATOM 1659 N N . GLN A 1 234 ? 17.923 5.945 188.529 1.00 27.49 574 GLN A N 1
ATOM 1660 C CA . GLN A 1 234 ? 17.383 7.114 189.213 1.00 29.33 574 GLN A CA 1
ATOM 1661 C C . GLN A 1 234 ? 17.229 6.778 190.692 1.00 26.97 574 GLN A C 1
ATOM 1662 O O . GLN A 1 234 ? 16.775 5.683 191.035 1.00 26.36 574 GLN A O 1
ATOM 1668 N N . ILE A 1 235 ? 17.603 7.714 191.559 1.00 26.89 575 ILE A N 1
ATOM 1669 C CA . ILE A 1 235 ? 17.380 7.617 193.001 1.00 26.39 575 ILE A CA 1
ATOM 1670 C C . ILE A 1 235 ? 16.590 8.857 193.407 1.00 27.06 575 ILE A C 1
ATOM 1671 O O . ILE A 1 235 ? 17.125 9.974 193.419 1.00 27.86 575 ILE A O 1
ATOM 1676 N N . MET A 1 236 ? 15.313 8.670 193.708 1.00 27.24 576 MET A N 1
ATOM 1677 C CA . MET A 1 236 ? 14.473 9.767 194.133 1.00 24.80 576 MET A CA 1
ATOM 1678 C C . MET A 1 236 ? 14.791 10.122 195.584 1.00 28.91 576 MET A C 1
ATOM 1679 O O . MET A 1 236 ? 15.046 9.241 196.418 1.00 24.30 576 MET A O 1
ATOM 1684 N N . LYS A 1 237 ? 14.775 11.413 195.877 1.00 25.92 577 LYS A N 1
ATOM 1685 C CA . LYS A 1 237 ? 15.081 11.921 197.213 1.00 27.93 577 LYS A CA 1
ATOM 1686 C C . LYS A 1 237 ? 13.822 12.078 198.050 1.00 28.38 577 LYS A C 1
ATOM 1687 O O . LYS A 1 237 ? 12.736 12.326 197.528 1.00 32.60 577 LYS A O 1
ATOM 1693 N N . ASN A 1 238 ? 13.980 11.928 199.368 1.00 29.51 578 ASN A N 1
ATOM 1694 C CA . ASN A 1 238 ? 12.935 12.360 200.294 1.00 31.61 578 ASN A CA 1
ATOM 1695 C C . ASN A 1 238 ? 12.952 13.865 200.523 1.00 36.70 578 ASN A C 1
ATOM 1696 O O . ASN A 1 238 ? 11.901 14.450 200.803 1.00 34.17 578 ASN A O 1
ATOM 1701 N N . GLY A 1 239 ? 14.123 14.494 200.457 1.00 31.80 579 GLY A N 1
ATOM 1702 C CA . GLY A 1 239 ? 14.216 15.922 200.715 1.00 33.09 579 GLY A CA 1
ATOM 1703 C C . GLY A 1 239 ? 15.237 16.622 199.845 1.00 35.65 579 GLY A C 1
ATOM 1704 O O . GLY A 1 239 ? 15.167 16.565 198.601 1.00 32.59 579 GLY A O 1
ATOM 1705 N N . ILE A 1 240 ? 16.211 17.270 200.481 1.00 31.01 580 ILE A N 1
ATOM 1706 C CA . ILE A 1 240 ? 17.184 18.053 199.726 1.00 33.86 580 ILE A CA 1
ATOM 1707 C C . ILE A 1 240 ? 18.593 17.584 200.053 1.00 32.22 580 ILE A C 1
ATOM 1708 O O . ILE A 1 240 ? 19.503 18.401 200.250 1.00 30.01 580 ILE A O 1
ATOM 1713 N N . PHE A 1 241 ? 18.775 16.263 200.064 1.00 28.35 581 PHE A N 1
ATOM 1714 C CA . PHE A 1 241 ? 20.047 15.634 200.389 1.00 32.71 581 PHE A CA 1
ATOM 1715 C C . PHE A 1 241 ? 21.230 16.346 199.749 1.00 30.62 581 PHE A C 1
ATOM 1716 O O . PHE A 1 241 ? 21.188 16.752 198.583 1.00 29.82 581 PHE A O 1
ATOM 1724 N N . SER A 1 242 ? 22.306 16.444 200.516 1.00 32.08 582 SER A N 1
ATOM 1725 C CA . SER A 1 242 ? 23.561 17.010 200.047 1.00 34.06 582 SER A CA 1
ATOM 1726 C C . SER A 1 242 ? 24.674 16.041 200.429 1.00 36.24 582 SER A C 1
ATOM 1727 O O . SER A 1 242 ? 24.804 15.679 201.609 1.00 32.45 582 SER A O 1
ATOM 1730 N N . TYR A 1 243 ? 25.447 15.593 199.429 1.00 28.32 583 TYR A N 1
ATOM 1731 C CA . TYR A 1 243 ? 26.544 14.648 199.638 1.00 31.22 583 TYR A CA 1
ATOM 1732 C C . TYR A 1 243 ? 27.822 15.418 199.964 1.00 31.67 583 TYR A C 1
ATOM 1733 O O . TYR A 1 243 ? 28.285 16.229 199.156 1.00 29.84 583 TYR A O 1
ATOM 1742 N N . SER A 1 244 ? 28.387 15.164 201.144 1.00 32.31 584 SER A N 1
ATOM 1743 C CA . SER A 1 244 ? 29.701 15.694 201.506 1.00 32.94 584 SER A CA 1
ATOM 1744 C C . SER A 1 244 ? 30.272 14.811 202.605 1.00 36.45 584 SER A C 1
ATOM 1745 O O . SER A 1 244 ? 29.663 14.672 203.669 1.00 36.00 584 SER A O 1
ATOM 1748 N N . LYS A 1 245 ? 31.415 14.197 202.342 1.00 31.83 585 LYS A N 1
ATOM 1749 C CA . LYS A 1 245 ? 32.033 13.268 203.269 1.00 33.74 585 LYS A CA 1
ATOM 1750 C C . LYS A 1 245 ? 33.512 13.591 203.329 1.00 34.59 585 LYS A C 1
ATOM 1751 O O . LYS A 1 245 ? 34.081 14.106 202.363 1.00 32.69 585 LYS A O 1
ATOM 1757 N N . THR A 1 246 ? 34.138 13.252 204.452 1.00 33.83 586 THR A N 1
ATOM 1758 C CA . THR A 1 246 ? 35.589 13.233 204.477 1.00 37.79 586 THR A CA 1
ATOM 1759 C C . THR A 1 246 ? 36.101 12.219 203.454 1.00 38.42 586 THR A C 1
ATOM 1760 O O . THR A 1 246 ? 35.367 11.338 202.997 1.00 37.34 586 THR A O 1
ATOM 1764 N N . LYS A 1 247 ? 37.383 12.346 203.101 1.00 39.35 587 LYS A N 1
ATOM 1765 C CA . LYS A 1 247 ? 38.004 11.383 202.193 1.00 38.69 587 LYS A CA 1
ATOM 1766 C C . LYS A 1 247 ? 37.816 9.956 202.688 1.00 41.86 587 LYS A C 1
ATOM 1767 O O . LYS A 1 247 ? 37.501 9.053 201.903 1.00 36.61 587 LYS A O 1
ATOM 1773 N N . ALA A 1 248 ? 37.983 9.732 203.997 1.00 33.04 588 ALA A N 1
ATOM 1774 C CA . ALA A 1 248 ? 37.907 8.377 204.536 1.00 33.01 588 ALA A CA 1
ATOM 1775 C C . ALA A 1 248 ? 36.489 7.822 204.567 1.00 34.58 588 ALA A C 1
ATOM 1776 O O . ALA A 1 248 ? 36.317 6.604 204.601 1.00 37.32 588 ALA A O 1
ATOM 1778 N N . ASN A 1 249 ? 35.470 8.669 204.581 1.00 33.43 589 ASN A N 1
ATOM 1779 C CA . ASN A 1 249 ? 34.091 8.206 204.646 1.00 31.68 589 ASN A CA 1
ATOM 1780 C C . ASN A 1 249 ? 33.380 8.264 203.294 1.00 34.14 589 ASN A C 1
ATOM 1781 O O . ASN A 1 249 ? 32.147 8.194 203.256 1.00 33.95 589 ASN A O 1
ATOM 1786 N N . GLN A 1 250 ? 34.121 8.408 202.199 1.00 31.06 590 GLN A N 1
ATOM 1787 C CA . GLN A 1 250 ? 33.500 8.467 200.877 1.00 34.02 590 GLN A CA 1
ATOM 1788 C C . GLN A 1 250 ? 32.700 7.204 200.575 1.00 31.49 590 GLN A C 1
ATOM 1789 O O . GLN A 1 250 ? 33.087 6.088 200.934 1.00 31.20 590 GLN A O 1
ATOM 1795 N N . TRP A 1 251 ? 31.568 7.394 199.915 1.00 30.35 591 TRP A N 1
ATOM 1796 C CA . TRP A 1 251 ? 30.747 6.296 199.460 1.00 27.88 591 TRP A CA 1
ATOM 1797 C C . TRP A 1 251 ? 31.333 5.663 198.191 1.00 25.32 591 TRP A C 1
ATOM 1798 O O . TRP A 1 251 ? 32.196 6.231 197.519 1.00 29.02 591 TRP A O 1
ATOM 1809 N N . ALA A 1 252 ? 30.802 4.496 197.825 1.00 28.95 592 ALA A N 1
ATOM 1810 C CA . ALA A 1 252 ? 31.143 3.887 196.543 1.00 32.26 592 ALA A CA 1
ATOM 1811 C C . ALA A 1 252 ? 29.882 3.616 195.738 1.00 31.47 592 ALA A C 1
ATOM 1812 O O . ALA A 1 252 ? 28.832 3.300 196.301 1.00 30.05 592 ALA A O 1
ATOM 1814 N N . TYR A 1 253 ? 29.998 3.719 194.404 1.00 32.04 593 TYR A N 1
ATOM 1815 C CA . TYR A 1 253 ? 28.948 3.277 193.504 1.00 30.20 593 TYR A CA 1
ATOM 1816 C C . TYR A 1 253 ? 29.285 1.878 192.995 1.00 31.07 593 TYR A C 1
ATOM 1817 O O . TYR A 1 253 ? 30.412 1.628 192.549 1.00 31.74 593 TYR A O 1
ATOM 1826 N N . ASN A 1 254 ? 28.298 0.987 193.035 1.00 29.15 594 ASN A N 1
ATOM 1827 C CA . ASN A 1 254 ? 28.460 -0.430 192.731 1.00 28.88 594 ASN A CA 1
ATOM 1828 C C . ASN A 1 254 ? 27.492 -0.805 191.620 1.00 29.99 594 ASN A C 1
ATOM 1829 O O . ASN A 1 254 ? 26.358 -0.321 191.591 1.00 30.66 594 ASN A O 1
ATOM 1834 N N . TYR A 1 255 ? 27.922 -1.671 190.704 1.00 33.03 595 TYR A N 1
ATOM 1835 C CA . TYR A 1 255 ? 27.112 -1.956 189.526 1.00 27.29 595 TYR A CA 1
ATOM 1836 C C . TYR A 1 255 ? 27.285 -3.422 189.138 1.00 29.33 595 TYR A C 1
ATOM 1837 O O . TYR A 1 255 ? 28.336 -4.025 189.366 1.00 28.02 595 TYR A O 1
ATOM 1846 N N . GLN A 1 256 ? 26.2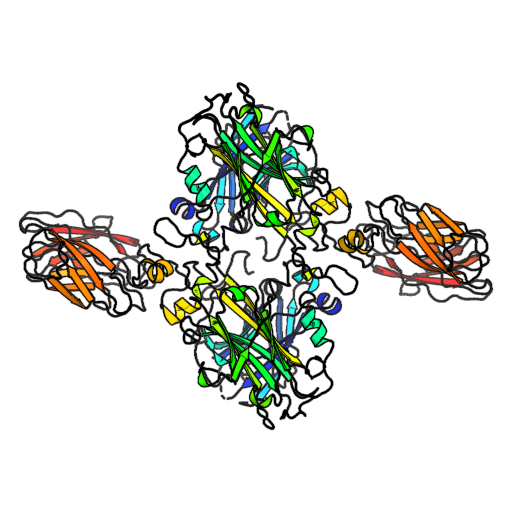13 -4.009 188.612 1.00 29.43 596 GLN A N 1
ATOM 1847 C CA . GLN A 1 256 ? 26.206 -5.399 188.165 1.00 29.37 596 GLN A CA 1
ATOM 1848 C C . GLN A 1 256 ? 25.757 -5.420 186.710 1.00 27.38 596 GLN A C 1
ATOM 1849 O O . GLN A 1 256 ? 24.657 -4.957 186.391 1.00 26.10 596 GLN A O 1
ATOM 1855 N N . ILE A 1 257 ? 26.606 -5.938 185.823 1.00 30.51 597 ILE A N 1
ATOM 1856 C CA . ILE A 1 257 ? 26.295 -6.026 184.392 1.00 29.30 597 ILE A CA 1
ATOM 1857 C C . ILE A 1 257 ? 26.044 -7.494 184.063 1.00 31.53 597 ILE A C 1
ATOM 1858 O O . ILE A 1 257 ? 26.854 -8.356 184.416 1.00 32.27 597 ILE A O 1
ATOM 1863 N N . ASP A 1 258 ? 24.915 -7.780 183.414 1.00 31.93 598 ASP A N 1
ATOM 1864 C CA . ASP A 1 258 ? 24.555 -9.151 183.062 1.00 34.96 598 ASP A CA 1
ATOM 1865 C C . ASP A 1 258 ? 25.725 -9.866 182.390 1.00 35.80 598 ASP A C 1
ATOM 1866 O O . ASP A 1 258 ? 26.256 -9.395 181.380 1.00 33.87 598 ASP A O 1
ATOM 1871 N N . LYS A 1 259 ? 26.128 -10.994 182.974 1.00 32.17 599 LYS A N 1
ATOM 1872 C CA . LYS A 1 259 ? 27.278 -11.753 182.483 1.00 38.27 599 LYS A CA 1
ATOM 1873 C C . LYS A 1 259 ? 27.141 -12.150 180.999 1.00 38.18 599 LYS A C 1
ATOM 1874 O O . LYS A 1 259 ? 28.147 -12.250 180.290 1.00 39.08 599 LYS A O 1
ATOM 1880 N N . ASP A 1 260 ? 25.924 -12.386 180.509 1.00 36.06 600 ASP A N 1
ATOM 1881 C CA . ASP A 1 260 ? 25.782 -12.783 179.106 1.00 42.24 600 ASP A CA 1
ATOM 1882 C C . ASP A 1 260 ? 26.050 -11.659 178.122 1.00 42.01 600 ASP A C 1
ATOM 1883 O O . ASP A 1 260 ? 26.202 -11.933 176.929 1.00 35.64 600 ASP A O 1
ATOM 1888 N N . LEU A 1 261 ? 26.092 -10.408 178.564 1.00 35.47 601 LEU A N 1
ATOM 1889 C CA . LEU A 1 261 ? 26.477 -9.343 177.651 1.00 35.30 601 LEU A CA 1
ATOM 1890 C C . LEU A 1 261 ? 27.985 -9.202 177.535 1.00 34.61 601 LEU A C 1
ATOM 1891 O O . LEU A 1 261 ? 28.464 -8.570 176.594 1.00 34.82 601 LEU A O 1
ATOM 1896 N N . LEU A 1 262 ? 28.740 -9.780 178.461 1.00 36.43 602 LEU A N 1
ATOM 1897 C CA . LEU A 1 262 ? 30.182 -9.544 178.499 1.00 39.97 602 LEU A CA 1
ATOM 1898 C C . LEU A 1 262 ? 30.907 -9.835 177.185 1.00 39.71 602 LEU A C 1
ATOM 1899 O O . LEU A 1 262 ? 31.813 -9.055 176.837 1.00 37.46 602 LEU A O 1
ATOM 1904 N N . PRO A 1 263 ? 30.589 -10.899 176.427 1.00 40.63 603 PRO A N 1
ATOM 1905 C CA . PRO A 1 263 ? 31.254 -11.099 175.117 1.00 39.65 603 PRO A CA 1
ATOM 1906 C C . PRO A 1 263 ? 31.035 -9.972 174.114 1.00 41.00 603 PRO A C 1
ATOM 1907 O O . PRO A 1 263 ? 31.742 -9.911 173.095 1.00 41.03 603 PRO A O 1
ATOM 1911 N N . TYR A 1 264 ? 30.055 -9.106 174.335 1.00 38.39 604 TYR A N 1
ATOM 1912 C CA . TYR A 1 264 ? 29.740 -8.044 173.396 1.00 35.51 604 TYR A CA 1
ATOM 1913 C C . TYR A 1 264 ? 30.203 -6.677 173.856 1.00 37.46 604 TYR A C 1
ATOM 1914 O O . TYR A 1 264 ? 29.952 -5.693 173.159 1.00 38.74 604 TYR A O 1
ATOM 1923 N N . ILE A 1 265 ? 30.830 -6.566 175.023 1.00 40.36 605 ILE A N 1
ATOM 1924 C CA . ILE A 1 265 ? 31.202 -5.265 175.562 1.00 34.95 605 ILE A CA 1
ATOM 1925 C C . ILE A 1 265 ? 32.669 -4.989 175.273 1.00 34.93 605 ILE A C 1
ATOM 1926 O O . ILE A 1 265 ? 33.546 -5.776 175.646 1.00 39.96 605 ILE A O 1
ATOM 1931 N N . GLU A 1 266 ? 32.930 -3.860 174.622 1.00 36.75 606 GLU A N 1
ATOM 1932 C CA . GLU A 1 266 ? 34.280 -3.348 174.423 1.00 43.95 606 GLU A CA 1
ATOM 1933 C C . GLU A 1 266 ? 34.746 -2.507 175.605 1.00 45.20 606 GLU A C 1
ATOM 1934 O O . GLU A 1 266 ? 35.917 -2.573 175.991 1.00 45.96 606 GLU A O 1
ATOM 1940 N N . GLY A 1 267 ? 33.854 -1.716 176.188 1.00 43.24 607 GLY A N 1
ATOM 1941 C CA . GLY A 1 267 ? 34.230 -0.901 177.328 1.00 42.42 607 GLY A CA 1
ATOM 1942 C C . GLY A 1 267 ? 33.019 -0.495 178.134 1.00 42.04 607 GLY A C 1
ATOM 1943 O O . GLY A 1 267 ? 31.889 -0.480 177.633 1.00 37.06 607 GLY A O 1
ATOM 1944 N N . VAL A 1 268 ? 33.274 -0.155 179.399 1.00 38.35 608 VAL A N 1
ATOM 1945 C CA . VAL A 1 268 ? 32.251 0.267 180.353 1.00 40.84 608 VAL A CA 1
ATOM 1946 C C . VAL A 1 268 ? 32.650 1.620 180.921 1.00 36.20 608 VAL A C 1
ATOM 1947 O O . VAL A 1 268 ? 33.789 1.799 181.360 1.00 37.67 608 VAL A O 1
ATOM 1951 N N . GLU A 1 269 ? 31.716 2.569 180.915 1.00 32.65 609 GLU A N 1
ATOM 1952 C CA . GLU A 1 269 ? 32.002 3.944 181.305 1.00 34.82 609 GLU A CA 1
ATOM 1953 C C . GLU A 1 269 ? 30.916 4.472 182.227 1.00 33.39 609 GLU A C 1
ATOM 1954 O O . GLU A 1 269 ? 29.745 4.106 182.104 1.00 31.42 609 GLU A O 1
ATOM 1960 N N . LEU A 1 270 ? 31.306 5.399 183.099 1.00 32.68 610 LEU A N 1
ATOM 1961 C CA . LEU A 1 270 ? 30.374 6.127 183.946 1.00 31.14 610 LEU A CA 1
ATOM 1962 C C . LEU A 1 270 ? 30.153 7.519 183.380 1.00 30.20 610 LEU A C 1
ATOM 1963 O O . LEU A 1 270 ? 31.114 8.245 183.091 1.00 35.24 610 LEU A O 1
ATOM 1968 N N . HIS A 1 271 ? 28.891 7.901 183.243 1.00 28.52 611 HIS A N 1
ATOM 1969 C CA . HIS A 1 271 ? 28.544 9.225 182.757 1.00 31.27 611 HIS A CA 1
ATOM 1970 C C . HIS A 1 271 ? 27.756 9.985 183.820 1.00 35.23 611 HIS A C 1
ATOM 1971 O O . HIS A 1 271 ? 27.035 9.396 184.636 1.00 31.45 611 HIS A O 1
ATOM 1978 N N . GLN A 1 272 ? 27.896 11.305 183.803 1.00 35.50 612 GLN A N 1
ATOM 1979 C CA . GLN A 1 272 ? 27.051 12.117 184.657 1.00 40.90 612 GLN A CA 1
ATOM 1980 C C . GLN A 1 272 ? 25.719 12.341 183.964 1.00 42.68 612 GLN A C 1
ATOM 1981 O O . GLN A 1 272 ? 25.643 12.447 182.739 1.00 43.29 612 GLN A O 1
ATOM 1987 N N . TYR A 1 273 ? 24.664 12.401 184.761 1.00 45.14 613 TYR A N 1
ATOM 1988 C CA . TYR A 1 273 ? 23.316 12.238 184.240 1.00 47.68 613 TYR A CA 1
ATOM 1989 C C . TYR A 1 273 ? 22.325 13.150 184.951 1.00 53.59 613 TYR A C 1
ATOM 1990 O O . TYR A 1 273 ? 22.293 13.197 186.185 1.00 49.61 613 TYR A O 1
ATOM 1999 N N . LYS A 1 283 ? 18.533 12.901 178.499 1.00 57.91 623 LYS A N 1
ATOM 2000 C CA . LYS A 1 283 ? 18.484 11.455 178.298 1.00 59.52 623 LYS A CA 1
ATOM 2001 C C . LYS A 1 283 ? 19.302 11.027 177.086 1.00 58.87 623 LYS A C 1
ATOM 2002 O O . LYS A 1 283 ? 19.661 9.853 176.933 1.00 56.72 623 LYS A O 1
ATOM 2008 N N . ASN A 1 284 ? 19.619 11.993 176.234 1.00 55.64 624 ASN A N 1
ATOM 2009 C CA . ASN A 1 284 ? 20.462 11.711 175.088 1.00 56.21 624 ASN A CA 1
ATOM 2010 C C . ASN A 1 284 ? 21.860 11.327 175.545 1.00 48.48 624 ASN A C 1
ATOM 2011 O O . ASN A 1 284 ? 22.348 11.778 176.583 1.00 50.94 624 ASN A O 1
ATOM 2016 N N . TYR A 1 285 ? 22.492 10.465 174.764 1.00 43.80 625 TYR A N 1
ATOM 2017 C CA . TYR A 1 285 ? 23.895 10.156 174.969 1.00 43.02 625 TYR A CA 1
ATOM 2018 C C . TYR A 1 285 ? 24.767 11.307 174.483 1.00 48.59 625 TYR A C 1
ATOM 2019 O O . TYR A 1 285 ? 24.499 11.924 173.446 1.00 50.03 625 TYR A O 1
ATOM 2028 N N . ASP A 1 286 ? 25.817 11.594 175.242 1.00 44.43 626 ASP A N 1
ATOM 2029 C CA . ASP A 1 286 ? 26.802 12.598 174.852 1.00 46.86 626 ASP A CA 1
ATOM 2030 C C . ASP A 1 286 ? 28.125 12.182 175.477 1.00 45.90 626 ASP A C 1
ATOM 2031 O O . ASP A 1 286 ? 28.261 12.224 176.705 1.00 45.50 626 ASP A O 1
ATOM 2036 N N . ALA A 1 287 ? 29.093 11.781 174.645 1.00 40.12 627 ALA A N 1
ATOM 2037 C CA . ALA A 1 287 ? 30.379 11.337 175.173 1.00 44.68 627 ALA A CA 1
ATOM 2038 C C . ALA A 1 287 ? 31.054 12.392 176.049 1.00 47.20 627 ALA A C 1
ATOM 2039 O O . ALA A 1 287 ? 31.917 12.042 176.865 1.00 46.09 627 ALA A O 1
ATOM 2041 N N . LYS A 1 288 ? 30.664 13.666 175.930 1.00 45.95 628 LYS A N 1
ATOM 2042 C CA . LYS A 1 288 ? 31.234 14.677 176.808 1.00 48.22 628 LYS A CA 1
ATOM 2043 C C . LYS A 1 288 ? 30.810 14.483 178.251 1.00 49.42 628 LYS A C 1
ATOM 2044 O O . LYS A 1 288 ? 31.431 15.076 179.138 1.00 45.19 628 LYS A O 1
ATOM 2050 N N . ASN A 1 289 ? 29.802 13.643 178.502 1.00 45.87 629 ASN A N 1
ATOM 2051 C CA . ASN A 1 289 ? 29.319 13.375 179.850 1.00 43.35 629 ASN A CA 1
ATOM 2052 C C . ASN A 1 289 ? 30.114 12.291 180.562 1.00 41.23 629 ASN A C 1
ATOM 2053 O O . ASN A 1 289 ? 29.809 11.980 181.715 1.00 38.09 629 ASN A O 1
ATOM 2058 N N . LYS A 1 290 ? 31.141 11.744 179.924 1.00 40.10 630 LYS A N 1
ATOM 2059 C CA . LYS A 1 290 ? 31.943 10.694 180.531 1.00 39.67 630 LYS A CA 1
ATOM 2060 C C . LYS A 1 290 ? 32.749 11.247 181.699 1.00 39.86 630 LYS A C 1
ATOM 2061 O O . LYS A 1 290 ? 33.390 12.294 181.582 1.00 38.02 630 LYS A O 1
ATOM 2067 N N . VAL A 1 291 ? 32.713 10.545 182.829 1.00 36.77 631 VAL A N 1
ATOM 2068 C CA . VAL A 1 291 ? 33.484 10.934 184.004 1.00 39.52 631 VAL A CA 1
ATOM 2069 C C . VAL A 1 291 ? 34.452 9.854 184.478 1.00 40.67 631 VAL A C 1
ATOM 2070 O O . VAL A 1 291 ? 35.315 10.151 185.320 1.00 41.74 631 VAL A O 1
ATOM 2074 N N . ALA A 1 292 ? 34.344 8.618 183.995 1.00 35.73 632 ALA A N 1
ATOM 2075 C CA . ALA A 1 292 ? 35.296 7.586 184.378 1.00 38.26 632 ALA A CA 1
ATOM 2076 C C . ALA A 1 292 ? 35.161 6.393 183.450 1.00 39.22 632 ALA A C 1
ATOM 2077 O O . ALA A 1 292 ? 34.113 6.172 182.833 1.00 37.70 632 ALA A O 1
ATOM 2079 N N . ASP A 1 293 ? 36.242 5.618 183.385 1.00 38.73 633 ASP A N 1
ATOM 2080 C CA . ASP A 1 293 ? 36.211 4.255 182.878 1.00 39.38 633 ASP A CA 1
ATOM 2081 C C . ASP A 1 293 ? 35.924 3.309 184.032 1.00 42.29 633 ASP A C 1
ATOM 2082 O O . ASP A 1 293 ? 36.447 3.487 185.136 1.00 40.22 633 ASP A O 1
ATOM 2087 N N . LEU A 1 294 ? 35.075 2.314 183.784 1.00 39.06 634 LEU A N 1
ATOM 2088 C CA . LEU A 1 294 ? 34.691 1.364 184.815 1.00 38.13 634 LEU A CA 1
ATOM 2089 C C . LEU A 1 294 ? 35.249 -0.014 184.498 1.00 42.71 634 LEU A C 1
ATOM 2090 O O . LEU A 1 294 ? 35.335 -0.414 183.335 1.00 44.66 634 LEU A O 1
ATOM 2095 N N . THR A 1 295 ? 35.604 -0.749 185.541 1.00 38.81 635 THR A N 1
ATOM 2096 C CA . THR A 1 295 ? 36.023 -2.130 185.382 1.00 44.46 635 THR A CA 1
ATOM 2097 C C . THR A 1 295 ? 34.967 -3.054 185.970 1.00 46.61 635 THR A C 1
ATOM 2098 O O . THR A 1 295 ? 34.286 -2.708 186.944 1.00 39.85 635 THR A O 1
ATOM 2102 N N . ILE A 1 296 ? 34.837 -4.233 185.353 1.00 41.85 636 ILE A N 1
ATOM 2103 C CA . ILE A 1 296 ? 33.926 -5.286 185.783 1.00 40.16 636 ILE A CA 1
ATOM 2104 C C . ILE A 1 296 ? 34.727 -6.568 185.942 1.00 42.61 636 ILE A C 1
ATOM 2105 O O . ILE A 1 296 ? 35.731 -6.775 185.254 1.00 50.64 636 ILE A O 1
ATOM 2110 N N . ASP A 1 297 ? 34.288 -7.432 186.856 1.00 40.55 637 ASP A N 1
ATOM 2111 C CA . ASP A 1 297 ? 34.961 -8.711 187.035 1.00 42.47 637 ASP A CA 1
ATOM 2112 C C . ASP A 1 297 ? 34.325 -9.743 186.100 1.00 43.61 637 ASP A C 1
ATOM 2113 O O . ASP A 1 297 ? 33.482 -9.410 185.261 1.00 40.23 637 ASP A O 1
ATOM 2118 N N . GLU A 1 298 ? 34.700 -11.018 186.254 1.00 41.40 638 GLU A N 1
ATOM 2119 C CA . GLU A 1 298 ? 34.301 -12.021 185.271 1.00 47.75 638 GLU A CA 1
ATOM 2120 C C . GLU A 1 298 ? 32.804 -12.288 185.291 1.00 46.53 638 GLU A C 1
ATOM 2121 O O . GLU A 1 298 ? 32.296 -12.903 184.352 1.00 46.52 638 GLU A O 1
ATOM 2127 N N . VAL A 1 299 ? 32.088 -11.860 186.331 1.00 45.47 639 VAL A N 1
ATOM 2128 C CA . VAL A 1 299 ? 30.644 -12.036 186.401 1.00 45.54 639 VAL A CA 1
ATOM 2129 C C . VAL A 1 299 ? 29.894 -10.732 186.175 1.00 38.82 639 VAL A C 1
ATOM 2130 O O . VAL A 1 299 ? 28.658 -10.720 186.211 1.00 41.87 639 VAL A O 1
ATOM 2134 N N . GLY A 1 300 ? 30.596 -9.660 185.853 1.00 33.74 640 GLY A N 1
ATOM 2135 C CA . GLY A 1 300 ? 29.961 -8.410 185.489 1.00 35.43 640 GLY A CA 1
ATOM 2136 C C . GLY A 1 300 ? 29.834 -7.399 186.610 1.00 32.11 640 GLY A C 1
ATOM 2137 O O . GLY A 1 300 ? 29.187 -6.366 186.409 1.00 31.83 640 GLY A O 1
ATOM 2138 N N . ASN A 1 301 ? 30.447 -7.657 187.767 1.00 31.95 641 ASN A N 1
ATOM 2139 C CA . ASN A 1 301 ? 30.344 -6.779 188.929 1.00 35.54 641 ASN A CA 1
ATOM 2140 C C . ASN A 1 301 ? 31.507 -5.803 189.002 1.00 35.25 641 ASN A C 1
ATOM 2141 O O . ASN A 1 301 ? 32.648 -6.142 188.670 1.00 34.74 641 ASN A O 1
ATOM 2146 N N . GLY A 1 302 ? 31.215 -4.588 189.464 1.00 34.35 642 GLY A N 1
ATOM 2147 C CA . GLY A 1 302 ? 32.256 -3.604 189.664 1.00 31.91 642 GLY A CA 1
ATOM 2148 C C . GLY A 1 302 ? 31.851 -2.596 190.719 1.00 31.56 642 GLY A C 1
ATOM 2149 O O . GLY A 1 302 ? 30.700 -2.548 191.169 1.00 26.84 642 GLY A O 1
ATOM 2150 N N . THR A 1 303 ? 32.826 -1.778 191.094 1.00 30.78 643 THR A N 1
ATOM 2151 C CA . THR A 1 303 ? 32.633 -0.732 192.086 1.00 36.38 643 THR A CA 1
ATOM 2152 C C . THR A 1 303 ? 33.589 0.405 191.759 1.00 35.31 643 THR A C 1
ATOM 2153 O O . THR A 1 303 ? 34.686 0.181 191.241 1.00 37.65 643 THR A O 1
ATOM 2157 N N . ILE A 1 304 ? 33.158 1.630 192.028 1.00 33.66 644 ILE A N 1
ATOM 2158 C CA . ILE A 1 304 ? 33.999 2.797 191.799 1.00 32.21 644 ILE A CA 1
ATOM 2159 C C . ILE A 1 304 ? 33.836 3.734 192.989 1.00 35.21 644 ILE A C 1
ATOM 2160 O O . ILE A 1 304 ? 32.742 3.869 193.545 1.00 31.11 644 ILE A O 1
ATOM 2165 N N . THR A 1 305 ? 34.936 4.341 193.411 1.00 32.54 645 THR A N 1
ATOM 2166 C CA . THR A 1 305 ? 34.891 5.334 194.473 1.00 35.41 645 THR A CA 1
ATOM 2167 C C . THR A 1 305 ? 35.893 6.428 194.135 1.00 34.71 645 THR A C 1
ATOM 2168 O O . THR A 1 305 ? 36.520 6.427 193.070 1.00 38.87 645 THR A O 1
ATOM 2172 N N . SER A 1 306 ? 36.018 7.387 195.034 1.00 35.11 646 SER A N 1
ATOM 2173 C CA . SER A 1 306 ? 36.715 8.623 194.737 1.00 33.35 646 SER A CA 1
ATOM 2174 C C . SER A 1 306 ? 37.044 9.314 196.049 1.00 34.46 646 SER A C 1
ATOM 2175 O O . SER A 1 306 ? 36.465 9.008 197.087 1.00 32.57 646 SER A O 1
ATOM 2178 N N . ASP A 1 307 ? 37.980 10.257 195.990 1.00 38.81 647 ASP A N 1
ATOM 2179 C CA . ASP A 1 307 ? 38.221 11.094 197.154 1.00 39.81 647 ASP A CA 1
ATOM 2180 C C . ASP A 1 307 ? 37.125 12.128 197.327 1.00 36.43 647 ASP A C 1
ATOM 2181 O O . ASP A 1 307 ? 37.017 12.722 198.402 1.00 38.07 647 ASP A O 1
ATOM 2186 N N . ASN A 1 308 ? 36.313 12.356 196.294 1.00 34.84 648 ASN A N 1
ATOM 2187 C CA . ASN A 1 308 ? 35.136 13.217 196.415 1.00 34.62 648 ASN A CA 1
ATOM 2188 C C . ASN A 1 308 ? 34.123 12.753 195.370 1.00 34.68 648 ASN A C 1
ATOM 2189 O O . ASN A 1 308 ? 34.174 13.193 194.220 1.00 30.96 648 ASN A O 1
ATOM 2194 N N . LEU A 1 309 ? 33.173 11.911 195.797 1.00 35.58 649 LEU A N 1
ATOM 2195 C CA . LEU A 1 309 ? 32.227 11.295 194.871 1.00 32.81 649 LEU A CA 1
ATOM 2196 C C . LEU A 1 309 ? 31.401 12.320 194.098 1.00 31.43 649 LEU A C 1
ATOM 2197 O O . LEU A 1 309 ? 30.860 11.996 193.026 1.00 30.16 649 LEU A O 1
ATOM 2202 N N . ASN A 1 310 ? 31.305 13.554 194.593 1.00 30.20 650 ASN A N 1
ATOM 2203 C CA . ASN A 1 310 ? 30.641 14.611 193.825 1.00 30.56 650 ASN A CA 1
ATOM 2204 C C . ASN A 1 310 ? 31.249 14.805 192.440 1.00 33.12 650 ASN A C 1
ATOM 2205 O O . ASN A 1 310 ? 30.582 15.357 191.552 1.00 31.63 650 ASN A O 1
ATOM 2210 N N . LYS A 1 311 ? 32.498 14.390 192.230 1.00 31.47 651 LYS A N 1
ATOM 2211 C CA . LYS A 1 311 ? 33.082 14.522 190.899 1.00 35.63 651 LYS A CA 1
ATOM 2212 C C . LYS A 1 311 ? 32.547 13.483 189.920 1.00 34.32 651 LYS A C 1
ATOM 2213 O O . LYS A 1 311 ? 32.664 13.674 188.700 1.00 35.66 651 LYS A O 1
ATOM 2219 N N . LEU A 1 312 ? 31.975 12.388 190.420 1.00 30.74 652 LEU A N 1
ATOM 2220 C CA . LEU A 1 312 ? 31.514 11.288 189.576 1.00 33.74 652 LEU A CA 1
ATOM 2221 C C . LEU A 1 312 ? 30.008 11.210 189.437 1.00 35.57 652 LEU A C 1
ATOM 2222 O O . LEU A 1 312 ? 29.517 10.738 188.404 1.00 34.26 652 LEU A O 1
ATOM 2227 N N . ILE A 1 313 ? 29.273 11.676 190.442 1.00 29.92 653 ILE A N 1
ATOM 2228 C CA . ILE A 1 313 ? 27.823 11.595 190.484 1.00 27.78 653 ILE A CA 1
ATOM 2229 C C . ILE A 1 313 ? 27.278 12.976 190.802 1.00 29.63 653 ILE A C 1
ATOM 2230 O O . ILE A 1 313 ? 27.719 13.615 191.767 1.00 33.74 653 ILE A O 1
ATOM 2235 N N . GLU A 1 314 ? 26.310 13.425 190.007 1.00 30.56 654 GLU A N 1
ATOM 2236 C CA . GLU A 1 314 ? 25.585 14.664 190.257 1.00 34.65 654 GLU A CA 1
ATOM 2237 C C . GLU A 1 314 ? 24.481 14.374 191.277 1.00 33.42 654 GLU A C 1
ATOM 2238 O O . GLU A 1 314 ? 23.399 13.883 190.935 1.00 29.85 654 GLU A O 1
ATOM 2244 N N . PHE A 1 315 ? 24.745 14.688 192.543 1.00 31.01 655 PHE A N 1
ATOM 2245 C CA . PHE A 1 315 ? 23.757 14.440 193.580 1.00 31.44 655 PHE A CA 1
ATOM 2246 C C . PHE A 1 315 ? 22.726 15.553 193.711 1.00 32.46 655 PHE A C 1
ATOM 2247 O O . PHE A 1 315 ? 21.869 15.456 194.602 1.00 31.14 655 PHE A O 1
ATOM 2255 N N . ASN A 1 316 ? 22.791 16.590 192.865 1.00 31.33 656 ASN A N 1
ATOM 2256 C CA . ASN A 1 316 ? 21.938 17.778 192.992 1.00 33.85 656 ASN A CA 1
ATOM 2257 C C . ASN A 1 316 ? 21.911 18.270 194.444 1.00 29.15 656 ASN A C 1
ATOM 2258 O O . ASN A 1 316 ? 20.859 18.403 195.065 1.00 26.29 656 ASN A O 1
ATOM 2263 N N . ASN A 1 317 ? 23.095 18.514 194.990 1.00 30.12 657 ASN A N 1
ATOM 2264 C CA . ASN A 1 317 ? 23.224 18.861 196.404 1.00 32.33 657 ASN A CA 1
ATOM 2265 C C . ASN A 1 317 ? 22.365 20.062 196.796 1.00 35.76 657 ASN A C 1
ATOM 2266 O O . ASN A 1 317 ? 22.393 21.117 196.148 1.00 29.52 657 ASN A O 1
ATOM 2271 N N . ALA A 1 318 ? 21.598 19.883 197.876 1.00 30.82 658 ALA A N 1
ATOM 2272 C CA . ALA A 1 318 ? 20.705 20.874 198.470 1.00 33.17 658 ALA A CA 1
ATOM 2273 C C . ALA A 1 318 ? 19.517 21.211 197.582 1.00 32.69 658 ALA A C 1
ATOM 2274 O O . ALA A 1 318 ? 18.831 22.192 197.841 1.00 33.13 658 ALA A O 1
ATOM 2276 N N . LEU A 1 319 ? 19.257 20.417 196.532 1.00 32.51 659 LEU A N 1
ATOM 2277 C CA . LEU A 1 319 ? 18.086 20.505 195.682 1.00 33.37 659 LEU A CA 1
ATOM 2278 C C . LEU A 1 319 ? 17.244 19.242 195.824 1.00 33.62 659 LEU A C 1
ATOM 2279 O O . LEU A 1 319 ? 17.768 18.185 196.168 1.00 33.36 659 LEU A O 1
ATOM 2284 N N . PRO A 1 320 ? 15.937 19.306 195.576 1.00 31.62 660 PRO A N 1
ATOM 2285 C CA . PRO A 1 320 ? 15.103 18.105 195.693 1.00 34.92 660 PRO A CA 1
ATOM 2286 C C . PRO A 1 320 ? 15.155 17.185 194.479 1.00 35.80 660 PRO A C 1
ATOM 2287 O O . PRO A 1 320 ? 14.472 16.160 194.480 1.00 39.34 660 PRO A O 1
ATOM 2291 N N . GLU A 1 321 ? 15.994 17.480 193.491 1.00 32.72 661 GLU A N 1
ATOM 2292 C CA . GLU A 1 321 ? 15.932 16.786 192.211 1.00 33.20 661 GLU A CA 1
ATOM 2293 C C . GLU A 1 321 ? 16.477 15.360 192.306 1.00 31.29 661 GLU A C 1
ATOM 2294 O O . GLU A 1 321 ? 17.473 15.097 192.985 1.00 29.24 661 GLU A O 1
ATOM 2300 N N . THR A 1 322 ? 15.835 14.449 191.569 1.00 32.48 662 THR A N 1
ATOM 2301 C CA . THR A 1 322 ? 16.237 13.046 191.536 1.00 33.31 662 THR A CA 1
ATOM 2302 C C . THR A 1 322 ? 17.688 12.898 191.082 1.00 31.55 662 THR A C 1
ATOM 2303 O O . THR A 1 322 ? 18.134 13.561 190.144 1.00 31.94 662 THR A O 1
ATOM 2307 N N . VAL A 1 323 ? 18.428 12.016 191.755 1.00 28.37 663 VAL A N 1
ATOM 2308 C CA . VAL A 1 323 ? 19.804 11.710 191.373 1.00 28.03 663 VAL A CA 1
ATOM 2309 C C . VAL A 1 323 ? 19.793 10.720 190.204 1.00 30.69 663 VAL A C 1
ATOM 2310 O O . VAL A 1 323 ? 19.134 9.678 190.265 1.00 31.27 663 VAL A O 1
ATOM 2314 N N . GLY A 1 324 ? 20.539 11.026 189.151 1.00 31.95 664 GLY A N 1
ATOM 2315 C CA . GLY A 1 324 ? 20.699 10.123 188.016 1.00 31.46 664 GLY A CA 1
ATOM 2316 C C . GLY A 1 324 ? 22.133 9.621 187.942 1.00 30.65 664 GLY A C 1
ATOM 2317 O O . GLY A 1 324 ? 23.072 10.366 188.227 1.00 32.64 664 GLY A O 1
ATOM 2318 N N . VAL A 1 325 ? 22.288 8.347 187.589 1.00 29.54 665 VAL A N 1
ATOM 2319 C CA . VAL A 1 325 ? 23.595 7.741 187.351 1.00 28.62 665 VAL A CA 1
ATOM 2320 C C . VAL A 1 325 ? 23.506 6.945 186.050 1.00 31.72 665 VAL A C 1
ATOM 2321 O O . VAL A 1 325 ? 22.562 6.173 185.859 1.00 31.11 665 VAL A O 1
ATOM 2325 N N . ARG A 1 326 ? 24.460 7.148 185.148 1.00 29.65 666 ARG A N 1
ATOM 2326 C CA . ARG A 1 326 ? 24.447 6.451 183.859 1.00 27.51 666 ARG A CA 1
ATOM 2327 C C . ARG A 1 326 ? 25.668 5.561 183.715 1.00 24.64 666 ARG A C 1
ATOM 2328 O O . ARG A 1 326 ? 26.809 6.025 183.848 1.00 28.79 666 ARG A O 1
ATOM 2336 N N . VAL A 1 327 ? 25.439 4.295 183.399 1.00 29.29 667 VAL A N 1
ATOM 2337 C CA . VAL A 1 327 ? 26.505 3.387 183.001 1.00 27.82 667 VAL A CA 1
ATOM 2338 C C . VAL A 1 327 ? 26.355 3.129 181.507 1.00 26.97 667 VAL A C 1
ATOM 2339 O O . VAL A 1 327 ? 25.249 2.850 181.035 1.00 24.43 667 VAL A O 1
ATOM 2343 N N . VAL A 1 328 ? 27.459 3.217 180.773 1.00 28.23 668 VAL A N 1
ATOM 2344 C CA . VAL A 1 328 ? 27.458 3.039 179.315 1.00 30.92 668 VAL A CA 1
ATOM 2345 C C . VAL A 1 328 ? 28.247 1.788 178.962 1.00 28.18 668 VAL A C 1
ATOM 2346 O O . VAL A 1 328 ? 29.419 1.659 179.336 1.00 33.71 668 VAL A O 1
ATOM 2350 N N . LEU A 1 329 ? 27.619 0.877 178.219 1.00 31.77 669 LEU A N 1
ATOM 2351 C CA . LEU A 1 329 ? 28.287 -0.315 177.710 1.00 26.72 669 LEU A CA 1
ATOM 2352 C C . LEU A 1 329 ? 28.482 -0.100 176.213 1.00 35.02 669 LEU A C 1
ATOM 2353 O O . LEU A 1 329 ? 27.501 -0.048 175.468 1.00 29.11 669 LEU A O 1
ATOM 2358 N N . LYS A 1 330 ? 29.735 0.034 175.787 1.00 31.38 670 LYS A N 1
ATOM 2359 C CA . LYS A 1 330 ? 30.058 0.199 174.378 1.00 33.67 670 LYS A CA 1
ATOM 2360 C C . LYS A 1 330 ? 30.152 -1.177 173.724 1.00 35.46 670 LYS A C 1
ATOM 2361 O O . LYS A 1 330 ? 30.974 -2.008 174.129 1.00 37.10 670 LYS A O 1
ATOM 2367 N N . LEU A 1 331 ? 29.307 -1.428 172.730 1.00 37.58 671 LEU A N 1
ATOM 2368 C CA . LEU A 1 331 ? 29.338 -2.716 172.042 1.00 39.58 671 LEU A CA 1
ATOM 2369 C C . LEU A 1 331 ? 30.579 -2.833 171.163 1.00 39.06 671 LEU A C 1
ATOM 2370 O O . LEU A 1 331 ? 31.115 -1.839 170.666 1.00 37.45 671 LEU A O 1
ATOM 2375 N N . ASN A 1 332 ? 31.029 -4.072 170.968 1.00 40.72 672 ASN A N 1
ATOM 2376 C CA . ASN A 1 332 ? 32.164 -4.347 170.097 1.00 42.82 672 ASN A CA 1
ATOM 2377 C C . ASN A 1 332 ? 31.741 -4.918 168.745 1.00 43.36 672 ASN A C 1
ATOM 2378 O O . ASN A 1 332 ? 32.608 -5.238 167.930 1.00 41.70 672 ASN A O 1
ATOM 2383 N N . LYS A 1 333 ? 30.437 -5.020 168.491 1.00 36.80 673 LYS A N 1
ATOM 2384 C CA . LYS A 1 333 ? 29.860 -5.509 167.245 1.00 41.40 673 LYS A CA 1
ATOM 2385 C C . LYS A 1 333 ? 28.377 -5.174 167.291 1.00 43.36 673 LYS A C 1
ATOM 2386 O O . LYS A 1 333 ? 27.858 -4.739 168.323 1.00 37.52 673 LYS A O 1
ATOM 2392 N N . SER A 1 334 ? 27.700 -5.384 166.162 1.00 38.25 674 SER A N 1
ATOM 2393 C CA . SER A 1 334 ? 26.294 -5.012 166.049 1.00 39.25 674 SER A CA 1
ATOM 2394 C C . SER A 1 334 ? 25.443 -5.658 167.136 1.00 35.79 674 SER A C 1
ATOM 2395 O O . SER A 1 334 ? 25.614 -6.833 167.472 1.00 36.14 674 SER A O 1
ATOM 2398 N N . VAL A 1 335 ? 24.485 -4.885 167.656 1.00 37.33 675 VAL A N 1
ATOM 2399 C CA . VAL A 1 335 ? 23.563 -5.387 168.674 1.00 35.77 675 VAL A CA 1
ATOM 2400 C C . VAL A 1 335 ? 22.748 -6.561 168.145 1.00 35.53 675 VAL A C 1
ATOM 2401 O O . VAL A 1 335 ? 22.255 -7.382 168.927 1.00 32.82 675 VAL A O 1
ATOM 2405 N N . ASN A 1 336 ? 22.611 -6.672 166.823 1.00 34.90 676 ASN A N 1
ATOM 2406 C CA . ASN A 1 336 ? 21.876 -7.773 166.215 1.00 35.35 676 ASN A CA 1
ATOM 2407 C C . ASN A 1 336 ? 22.611 -9.103 166.329 1.00 33.47 676 ASN A C 1
ATOM 2408 O O . ASN A 1 336 ? 22.028 -10.141 165.997 1.00 34.78 676 ASN A O 1
ATOM 2413 N N . ASN A 1 337 ? 23.868 -9.100 166.776 1.00 34.81 677 ASN A N 1
ATOM 2414 C CA . ASN A 1 337 ? 24.651 -10.320 166.935 1.00 35.66 677 ASN A CA 1
ATOM 2415 C C . ASN A 1 337 ? 24.415 -11.033 168.262 1.00 38.15 677 ASN A C 1
ATOM 2416 O O . ASN A 1 337 ? 24.979 -12.110 168.471 1.00 38.09 677 ASN A O 1
ATOM 2421 N N . ILE A 1 338 ? 23.614 -10.475 169.166 1.00 36.06 678 ILE A N 1
ATOM 2422 C CA . ILE A 1 338 ? 23.502 -11.079 170.495 1.00 34.17 678 ILE A CA 1
ATOM 2423 C C . ILE A 1 338 ? 22.501 -12.225 170.489 1.00 33.24 678 ILE A C 1
ATOM 2424 O O . ILE A 1 338 ? 22.809 -13.339 170.927 1.00 36.97 678 ILE A O 1
ATOM 2429 N N . LEU A 1 339 ? 21.286 -11.979 169.996 1.00 30.59 679 LEU A N 1
ATOM 2430 C CA . LEU A 1 339 ? 20.313 -13.054 169.931 1.00 33.73 679 LEU A CA 1
ATOM 2431 C C . LEU A 1 339 ? 20.656 -14.075 168.857 1.00 42.22 679 LEU A C 1
ATOM 2432 O O . LEU A 1 339 ? 20.174 -15.211 168.922 1.00 40.75 679 LEU A O 1
ATOM 2437 N N . THR A 1 340 ? 21.496 -13.710 167.895 1.00 38.68 680 THR A N 1
ATOM 2438 C CA . THR A 1 340 ? 21.960 -14.668 166.905 1.00 39.68 680 THR A CA 1
ATOM 2439 C C . THR A 1 340 ? 23.210 -15.405 167.362 1.00 42.00 680 THR A C 1
ATOM 2440 O O . THR A 1 340 ? 23.867 -16.044 166.543 1.00 43.96 680 THR A O 1
ATOM 2444 N N . LYS A 1 341 ? 23.578 -15.320 168.640 1.00 41.22 681 LYS A N 1
ATOM 2445 C CA . LYS A 1 341 ? 24.691 -16.139 169.090 1.00 45.57 681 LYS A CA 1
ATOM 2446 C C . LYS A 1 341 ? 24.325 -17.597 168.836 1.00 53.08 681 LYS A C 1
ATOM 2447 O O . LYS A 1 341 ? 23.153 -17.976 168.925 1.00 56.61 681 LYS A O 1
ATOM 2453 N N . ASP A 1 342 ? 25.312 -18.410 168.477 1.00 51.90 682 ASP A N 1
ATOM 2454 C CA . ASP A 1 342 ? 25.077 -19.818 168.139 1.00 55.38 682 ASP A CA 1
ATOM 2455 C C . ASP A 1 342 ? 24.145 -19.989 166.945 1.00 51.69 682 ASP A C 1
ATOM 2456 O O . ASP A 1 342 ? 23.555 -21.062 166.772 1.00 53.61 682 ASP A O 1
ATOM 2461 N N . ALA A 1 343 ? 23.926 -18.948 166.148 1.00 50.02 683 ALA A N 1
ATOM 2462 C CA . ALA A 1 343 ? 23.051 -19.107 164.998 1.00 42.22 683 ALA A CA 1
ATOM 2463 C C . ALA A 1 343 ? 23.809 -19.836 163.897 1.00 45.69 683 ALA A C 1
ATOM 2464 O O . ALA A 1 343 ? 25.031 -19.714 163.769 1.00 44.07 683 ALA A O 1
ATOM 2466 N N . LYS A 1 344 ? 23.076 -20.600 163.099 1.00 41.32 684 LYS A N 1
ATOM 2467 C CA . LYS A 1 344 ? 23.669 -21.290 161.964 1.00 45.04 684 LYS A CA 1
ATOM 2468 C C . LYS A 1 344 ? 23.202 -20.621 160.679 1.00 42.48 684 LYS A C 1
ATOM 2469 O O . LYS A 1 344 ? 22.144 -19.986 160.640 1.00 41.15 684 LYS A O 1
ATOM 2475 N N . TYR A 1 345 ? 24.015 -20.754 159.634 1.00 43.28 685 TYR A N 1
ATOM 2476 C CA . TYR A 1 345 ? 23.750 -20.138 158.344 1.00 43.92 685 TYR A CA 1
ATOM 2477 C C . TYR A 1 345 ? 23.842 -21.203 157.258 1.00 45.55 685 TYR A C 1
ATOM 2478 O O . TYR A 1 345 ? 24.601 -22.166 157.383 1.00 48.01 685 TYR A O 1
ATOM 2487 N N . ASP A 1 346 ? 23.044 -21.042 156.206 1.00 45.94 686 ASP A N 1
ATOM 2488 C CA . ASP A 1 346 ? 23.004 -22.041 155.146 1.00 49.65 686 ASP A CA 1
ATOM 2489 C C . ASP A 1 346 ? 24.169 -21.834 154.171 1.00 52.61 686 ASP A C 1
ATOM 2490 O O . ASP A 1 346 ? 25.048 -20.991 154.385 1.00 51.71 686 ASP A O 1
ATOM 2495 N N . SER A 1 347 ? 24.186 -22.641 153.097 1.00 53.07 687 SER A N 1
ATOM 2496 C CA . SER A 1 347 ? 25.255 -22.565 152.096 1.00 54.66 687 SER A CA 1
ATOM 2497 C C . SER A 1 347 ? 25.467 -21.141 151.581 1.00 54.71 687 SER A C 1
ATOM 2498 O O . SER A 1 347 ? 26.609 -20.693 151.418 1.00 55.84 687 SER A O 1
ATOM 2501 N N . GLU A 1 348 ? 24.381 -20.420 151.306 1.00 51.55 688 GLU A N 1
ATOM 2502 C CA . GLU A 1 348 ? 24.471 -19.058 150.788 1.00 55.52 688 GLU A CA 1
ATOM 2503 C C . GLU A 1 348 ? 24.685 -18.008 151.879 1.00 53.52 688 GLU A C 1
ATOM 2504 O O . GLU A 1 348 ? 24.497 -16.815 151.600 1.00 51.91 688 GLU A O 1
ATOM 2510 N N . GLY A 1 349 ? 25.090 -18.413 153.084 1.00 53.54 689 GLY A N 1
ATOM 2511 C CA . GLY A 1 349 ? 25.336 -17.463 154.154 1.00 50.50 689 GLY A CA 1
ATOM 2512 C C . GLY A 1 349 ? 24.104 -16.824 154.754 1.00 47.85 689 GLY A C 1
ATOM 2513 O O . GLY A 1 349 ? 24.221 -15.801 155.436 1.00 47.07 689 GLY A O 1
ATOM 2514 N N . ASN A 1 350 ? 22.921 -17.387 154.522 1.00 46.38 690 ASN A N 1
ATOM 2515 C CA . ASN A 1 350 ? 21.696 -16.830 155.077 1.00 44.79 690 ASN A CA 1
ATOM 2516 C C . ASN A 1 350 ? 21.344 -17.470 156.416 1.00 43.94 690 ASN A C 1
ATOM 2517 O O . ASN A 1 350 ? 21.560 -18.667 156.631 1.00 41.89 690 ASN A O 1
ATOM 2522 N N . LEU A 1 351 ? 20.814 -16.649 157.320 1.00 45.33 691 LEU A N 1
ATOM 2523 C CA . LEU A 1 351 ? 20.445 -17.116 158.646 1.00 42.45 691 LEU A CA 1
ATOM 2524 C C . LEU A 1 351 ? 19.388 -18.216 158.590 1.00 38.93 691 LEU A C 1
ATOM 2525 O O . LEU A 1 351 ? 18.342 -18.070 157.949 1.00 35.92 691 LEU A O 1
ATOM 2530 N N . ILE A 1 352 ? 19.662 -19.319 159.281 1.00 37.14 692 ILE A N 1
ATOM 2531 C CA . ILE A 1 352 ? 18.641 -20.334 159.526 1.00 37.77 692 ILE A CA 1
ATOM 2532 C C . ILE A 1 352 ? 17.830 -19.870 160.732 1.00 35.75 692 ILE A C 1
ATOM 2533 O O . ILE A 1 352 ? 18.295 -19.952 161.871 1.00 35.68 692 ILE A O 1
ATOM 2538 N N . ARG A 1 353 ? 16.608 -19.394 160.474 1.00 34.25 693 ARG A N 1
ATOM 2539 C CA . ARG A 1 353 ? 15.823 -18.669 161.473 1.00 36.84 693 ARG A CA 1
ATOM 2540 C C . ARG A 1 353 ? 15.548 -19.516 162.713 1.00 39.44 693 ARG A C 1
ATOM 2541 O O . ARG A 1 353 ? 15.448 -18.986 163.830 1.00 34.11 693 ARG A O 1
ATOM 2549 N N . GLU A 1 354 ? 15.429 -20.830 162.527 1.00 35.09 694 GLU A N 1
ATOM 2550 C CA . GLU A 1 354 ? 15.254 -21.772 163.622 1.00 36.83 694 GLU A CA 1
ATOM 2551 C C . GLU A 1 354 ? 16.444 -21.797 164.569 1.00 33.25 694 GLU A C 1
ATOM 2552 O O . GLU A 1 354 ? 16.326 -22.335 165.680 1.00 39.52 694 GLU A O 1
ATOM 2558 N N . THR A 1 355 ? 17.600 -21.275 164.153 1.00 34.47 695 THR A N 1
ATOM 2559 C CA . THR A 1 355 ? 18.779 -21.281 165.008 1.00 38.70 695 THR A CA 1
ATOM 2560 C C . THR A 1 355 ? 18.992 -19.970 165.767 1.00 37.08 695 THR A C 1
ATOM 2561 O O . THR A 1 355 ? 20.016 -19.830 166.436 1.00 37.41 695 THR A O 1
ATOM 2565 N N . THR A 1 356 ? 18.091 -19.002 165.661 1.00 36.71 696 THR A N 1
ATOM 2566 C CA . THR A 1 356 ? 18.266 -17.763 166.414 1.00 38.99 696 THR A CA 1
ATOM 2567 C C . THR A 1 356 ? 17.276 -17.698 167.575 1.00 37.74 696 THR A C 1
ATOM 2568 O O . THR A 1 356 ? 16.282 -18.429 167.619 1.00 35.74 696 THR A O 1
ATOM 2572 N N . LYS A 1 357 ? 17.591 -16.851 168.559 1.00 39.69 697 LYS A N 1
ATOM 2573 C CA . LYS A 1 357 ? 16.691 -16.631 169.684 1.00 35.33 697 LYS A CA 1
ATOM 2574 C C . LYS A 1 357 ? 15.624 -15.602 169.324 1.00 32.75 697 LYS A C 1
ATOM 2575 O O . LYS A 1 357 ? 15.900 -14.609 168.647 1.00 37.79 697 LYS A O 1
ATOM 2581 N N . GLN A 1 358 ? 14.386 -15.853 169.756 1.00 32.13 698 GLN A N 1
ATOM 2582 C CA . GLN A 1 358 ? 13.325 -14.865 169.578 1.00 29.50 698 GLN A CA 1
ATOM 2583 C C . GLN A 1 358 ? 13.337 -13.798 170.681 1.00 32.83 698 GLN A C 1
ATOM 2584 O O . GLN A 1 358 ? 12.862 -12.680 170.464 1.00 31.17 698 GLN A O 1
ATOM 2590 N N . LYS A 1 359 ? 13.820 -14.117 171.877 1.00 35.58 699 LYS A N 1
ATOM 2591 C CA . LYS A 1 359 ? 13.963 -13.044 172.857 1.00 32.16 699 LYS A CA 1
ATOM 2592 C C . LYS A 1 359 ? 15.076 -13.384 173.824 1.00 35.88 699 LYS A C 1
ATOM 2593 O O . LYS A 1 359 ? 15.522 -14.534 173.921 1.00 36.50 699 LYS A O 1
ATOM 2599 N N . GLU A 1 360 ? 15.538 -12.353 174.531 1.00 34.59 700 GLU A N 1
ATOM 2600 C CA . GLU A 1 360 ? 16.491 -12.553 175.607 1.00 30.44 700 GLU A CA 1
ATOM 2601 C C . GLU A 1 360 ? 16.450 -11.342 176.530 1.00 28.61 700 GLU A C 1
ATOM 2602 O O . GLU A 1 360 ? 16.530 -10.200 176.070 1.00 30.39 700 GLU A O 1
ATOM 2608 N N . ASP A 1 361 ? 16.342 -11.603 177.820 1.00 26.38 701 ASP A N 1
ATOM 2609 C CA . ASP A 1 361 ? 16.375 -10.565 178.850 1.00 30.14 701 ASP A CA 1
ATOM 2610 C C . ASP A 1 361 ? 17.751 -10.494 179.491 1.00 29.22 701 ASP A C 1
ATOM 2611 O O . ASP A 1 361 ? 18.347 -11.528 179.812 1.00 31.39 701 ASP A O 1
ATOM 2616 N N . PHE A 1 362 ? 18.239 -9.268 179.713 1.00 29.43 702 PHE A N 1
ATOM 2617 C CA . PHE A 1 362 ? 19.457 -9.047 180.475 1.00 28.65 702 PHE A CA 1
ATOM 2618 C C . PHE A 1 362 ? 19.141 -8.147 181.661 1.00 27.85 702 PHE A C 1
ATOM 2619 O O . PHE A 1 362 ? 18.360 -7.205 181.536 1.00 26.86 702 PHE A O 1
ATOM 2627 N N . THR A 1 363 ? 19.725 -8.456 182.807 1.00 29.58 703 THR A N 1
ATOM 2628 C CA . THR A 1 363 ? 19.402 -7.735 184.032 1.00 28.04 703 THR A CA 1
ATOM 2629 C C . THR A 1 363 ? 20.638 -7.055 184.586 1.00 27.32 703 THR A C 1
ATOM 2630 O O . THR A 1 363 ? 21.766 -7.479 184.327 1.00 28.50 703 THR A O 1
ATOM 2634 N N . PHE A 1 364 ? 20.402 -5.952 185.316 1.00 27.92 704 PHE A N 1
ATOM 2635 C CA . PHE A 1 364 ? 21.447 -5.088 185.845 1.00 25.86 704 PHE A CA 1
ATOM 2636 C C . PHE A 1 364 ? 21.020 -4.599 187.224 1.00 24.86 704 PHE A C 1
ATOM 2637 O O . PHE A 1 364 ? 19.832 -4.640 187.568 1.00 21.85 704 PHE A O 1
ATOM 2645 N N . ALA A 1 365 ? 22.005 -4.152 188.001 1.00 23.43 705 ALA A N 1
ATOM 2646 C CA . ALA A 1 365 ? 21.753 -3.553 189.321 1.00 24.79 705 ALA A CA 1
ATOM 2647 C C . ALA A 1 365 ? 22.790 -2.474 189.612 1.00 28.37 705 ALA A C 1
ATOM 2648 O O . ALA A 1 365 ? 23.926 -2.525 189.121 1.00 27.23 705 ALA A O 1
ATOM 2650 N N . GLY A 1 366 ? 22.392 -1.508 190.447 1.00 27.63 706 GLY A N 1
ATOM 2651 C CA . GLY A 1 366 ? 23.285 -0.455 190.897 1.00 28.56 706 GLY A CA 1
ATOM 2652 C C . GLY A 1 366 ? 22.868 -0.029 192.294 1.00 22.49 706 GLY A C 1
ATOM 2653 O O . GLY A 1 366 ? 21.697 -0.134 192.659 1.00 22.97 706 GLY A O 1
ATOM 2654 N N . TYR A 1 367 ? 23.836 0.404 193.088 1.00 23.98 707 TYR A N 1
ATOM 2655 C CA . TYR A 1 367 ? 23.563 0.803 194.474 1.00 24.79 707 TYR A CA 1
ATOM 2656 C C . TYR A 1 367 ? 24.774 1.538 195.024 1.00 26.17 707 TYR A C 1
ATOM 2657 O O . TYR A 1 367 ? 25.896 1.383 194.534 1.00 25.46 707 TYR A O 1
ATOM 2666 N N . LEU A 1 368 ? 24.525 2.357 196.050 1.00 21.98 708 LEU A N 1
ATOM 2667 C CA . LEU A 1 368 ? 25.559 3.064 196.785 1.00 25.83 708 LEU A CA 1
ATOM 2668 C C . LEU A 1 368 ? 25.821 2.341 198.102 1.00 23.87 708 LEU A C 1
ATOM 2669 O O . LEU A 1 368 ? 24.902 1.814 198.734 1.00 25.69 708 LEU A O 1
ATOM 2674 N N . THR A 1 369 ? 27.079 2.358 198.532 1.00 26.80 709 THR A N 1
ATOM 2675 C CA . THR A 1 369 ? 27.465 1.778 199.813 1.00 26.75 709 THR A CA 1
ATOM 2676 C C . THR A 1 369 ? 28.285 2.791 200.589 1.00 28.79 709 THR A C 1
ATOM 2677 O O . THR A 1 369 ? 28.952 3.646 200.006 1.00 26.30 709 THR A O 1
ATOM 2681 N N . ASP A 1 370 ? 28.244 2.692 201.920 1.00 27.57 710 ASP A N 1
ATOM 2682 C CA . ASP A 1 370 ? 29.108 3.569 202.694 1.00 29.39 710 ASP A CA 1
ATOM 2683 C C . ASP A 1 370 ? 30.527 3.001 202.695 1.00 32.10 710 ASP A C 1
ATOM 2684 O O . ASP A 1 370 ? 30.805 1.954 202.093 1.00 29.05 710 ASP A O 1
ATOM 2689 N N . SER A 1 371 ? 31.434 3.673 203.417 1.00 33.66 711 SER A N 1
ATOM 2690 C CA . SER A 1 371 ? 32.833 3.245 203.436 1.00 32.98 711 SER A CA 1
ATOM 2691 C C . SER A 1 371 ? 33.043 1.899 204.123 1.00 32.44 711 SER A C 1
ATOM 2692 O O . SER A 1 371 ? 34.153 1.365 204.063 1.00 37.32 711 SER A O 1
ATOM 2695 N N . LYS A 1 372 ? 32.020 1.324 204.752 1.00 34.76 712 LYS A N 1
ATOM 2696 C CA . LYS A 1 372 ? 32.117 -0.018 205.315 1.00 34.22 712 LYS A CA 1
ATOM 2697 C C . LYS A 1 372 ? 31.384 -1.065 204.476 1.00 37.34 712 LYS A C 1
ATOM 2698 O O . LYS A 1 372 ? 31.262 -2.218 204.903 1.00 39.71 712 LYS A O 1
ATOM 2704 N N . GLY A 1 373 ? 30.904 -0.694 203.287 1.00 33.99 713 GLY A N 1
ATOM 2705 C CA . GLY A 1 373 ? 30.215 -1.610 202.406 1.00 32.88 713 GLY A CA 1
ATOM 2706 C C . GLY A 1 373 ? 28.739 -1.801 202.684 1.00 32.63 713 GLY A C 1
ATOM 2707 O O . GLY A 1 373 ? 28.103 -2.626 202.019 1.00 35.81 713 GLY A O 1
ATOM 2708 N N . ALA A 1 374 ? 28.171 -1.078 203.637 1.00 32.42 714 ALA A N 1
ATOM 2709 C CA . ALA A 1 374 ? 26.751 -1.203 203.919 1.00 32.70 714 ALA A CA 1
ATOM 2710 C C . ALA A 1 374 ? 25.945 -0.382 202.926 1.00 27.75 714 ALA A C 1
ATOM 2711 O O . ALA A 1 374 ? 26.395 0.659 202.453 1.00 29.80 714 ALA A O 1
ATOM 2713 N N . LEU A 1 375 ? 24.745 -0.871 202.607 1.00 33.08 715 LEU A N 1
ATOM 2714 C CA . LEU A 1 375 ? 23.907 -0.255 201.581 1.00 30.01 715 LEU A CA 1
ATOM 2715 C C . LEU A 1 375 ? 23.314 1.062 202.080 1.00 27.75 715 LEU A C 1
ATOM 2716 O O . LEU A 1 375 ? 22.722 1.121 203.168 1.00 27.71 715 LEU A O 1
ATOM 2721 N N . ILE A 1 376 ? 23.472 2.124 201.292 1.00 25.89 716 ILE A N 1
ATOM 2722 C CA . ILE A 1 376 ? 22.741 3.349 201.577 1.00 26.46 716 ILE A CA 1
ATOM 2723 C C . ILE A 1 376 ? 21.266 3.096 201.315 1.00 23.35 716 ILE A C 1
ATOM 2724 O O . ILE A 1 376 ? 20.883 2.641 200.228 1.00 23.64 716 ILE A O 1
ATOM 2729 N N . ASN A 1 377 ? 20.436 3.387 202.314 1.00 25.77 717 ASN A N 1
ATOM 2730 C CA . ASN A 1 377 ? 19.008 3.075 202.272 1.00 26.25 717 ASN A CA 1
ATOM 2731 C C . ASN A 1 377 ? 18.364 3.565 200.980 1.00 25.19 717 ASN A C 1
ATOM 2732 O O . ASN A 1 377 ? 18.457 4.748 200.627 1.00 24.03 717 ASN A O 1
ATOM 2737 N N . ASN A 1 378 ? 17.711 2.632 200.284 1.00 28.56 718 ASN A N 1
ATOM 2738 C CA . ASN A 1 378 ? 16.862 2.897 199.128 1.00 27.36 718 ASN A CA 1
ATOM 2739 C C . ASN A 1 378 ? 17.645 3.355 197.904 1.00 26.06 718 ASN A C 1
ATOM 2740 O O . ASN A 1 378 ? 17.094 4.030 197.032 1.00 24.88 718 ASN A O 1
ATOM 2745 N N . THR A 1 379 ? 18.921 2.987 197.790 1.00 23.64 719 THR A N 1
ATOM 2746 C CA . THR A 1 379 ? 19.672 3.350 196.600 1.00 26.05 719 THR A CA 1
ATOM 2747 C C . THR A 1 379 ? 19.900 2.160 195.667 1.00 24.84 719 THR A C 1
ATOM 2748 O O . THR A 1 379 ? 20.612 2.303 194.676 1.00 25.58 719 THR A O 1
ATOM 2752 N N . LEU A 1 380 ? 19.292 1.010 195.941 1.00 26.14 720 LEU A N 1
ATOM 2753 C CA . LEU A 1 380 ? 19.458 -0.174 195.091 1.00 22.18 720 LEU A CA 1
ATOM 2754 C C . LEU A 1 380 ? 18.405 -0.136 193.992 1.00 26.39 720 LEU A C 1
ATOM 2755 O O . LEU A 1 380 ? 17.196 -0.151 194.277 1.00 27.81 720 LEU A O 1
ATOM 2760 N N . GLY A 1 381 ? 18.864 -0.104 192.744 1.00 24.87 721 GLY A N 1
ATOM 2761 C CA . GLY A 1 381 ? 17.971 -0.111 191.601 1.00 25.36 721 GLY A CA 1
ATOM 2762 C C . GLY A 1 381 ? 18.355 -1.230 190.647 1.00 27.40 721 GLY A C 1
ATOM 2763 O O . GLY A 1 381 ? 19.529 -1.481 190.401 1.00 27.31 721 GLY A O 1
ATOM 2764 N N . THR A 1 382 ? 17.362 -1.903 190.140 1.00 24.35 722 THR A N 1
ATOM 2765 C CA . THR A 1 382 ? 17.622 -2.940 189.156 1.00 19.98 722 THR A CA 1
ATOM 2766 C C . THR A 1 382 ? 17.068 -2.471 187.832 1.00 24.92 722 THR A C 1
ATOM 2767 O O . THR A 1 382 ? 16.365 -1.467 187.761 1.00 28.94 722 THR A O 1
ATOM 2771 N N . SER A 1 383 ? 17.405 -3.209 186.770 1.00 24.71 723 SER A N 1
ATOM 2772 C CA . SER A 1 383 ? 16.850 -2.899 185.456 1.00 23.90 723 SER A CA 1
ATOM 2773 C C . SER A 1 383 ? 16.891 -4.169 184.625 1.00 22.16 723 SER A C 1
ATOM 2774 O O . SER A 1 383 ? 17.636 -5.112 184.936 1.00 21.87 723 SER A O 1
ATOM 2777 N N . THR A 1 384 ? 16.076 -4.169 183.570 1.00 25.59 724 THR A N 1
ATOM 2778 C CA . THR A 1 384 ? 15.970 -5.259 182.604 1.00 22.99 724 THR A CA 1
ATOM 2779 C C . THR A 1 384 ? 16.063 -4.679 181.197 1.00 24.70 724 THR A C 1
ATOM 2780 O O . THR A 1 384 ? 15.322 -3.753 180.865 1.00 24.80 724 THR A O 1
ATOM 2784 N N . LEU A 1 385 ? 16.957 -5.235 180.371 1.00 26.77 725 LEU A N 1
ATOM 2785 C CA . LEU A 1 385 ? 16.978 -4.950 178.925 1.00 27.07 725 LEU A CA 1
ATOM 2786 C C . LEU A 1 385 ? 16.321 -6.130 178.212 1.00 24.83 725 LEU A C 1
ATOM 2787 O O . LEU A 1 385 ? 16.845 -7.247 178.239 1.00 27.96 725 LEU A O 1
ATOM 2792 N N . ALA A 1 386 ? 15.129 -5.897 177.648 1.00 24.63 726 ALA A N 1
ATOM 2793 C CA . ALA A 1 386 ? 14.307 -6.931 177.015 1.00 31.48 726 ALA A CA 1
ATOM 2794 C C . ALA A 1 386 ? 14.522 -6.846 175.499 1.00 29.72 726 ALA A C 1
ATOM 2795 O O . ALA A 1 386 ? 13.862 -6.077 174.803 1.00 32.35 726 ALA A O 1
ATOM 2797 N N . LEU A 1 387 ? 15.500 -7.591 175.008 1.00 30.11 727 LEU A N 1
ATOM 2798 C CA . LEU A 1 387 ? 15.748 -7.680 173.574 1.00 28.77 727 LEU A CA 1
ATOM 2799 C C . LEU A 1 387 ? 14.815 -8.700 172.936 1.00 31.04 727 LEU A C 1
ATOM 2800 O O . LEU A 1 387 ? 14.554 -9.770 173.501 1.00 25.83 727 LEU A O 1
ATOM 2805 N N . GLN A 1 388 ? 14.339 -8.380 171.733 1.00 29.04 728 GLN A N 1
ATOM 2806 C CA . GLN A 1 388 ? 13.354 -9.211 171.060 1.00 31.11 728 GLN A CA 1
ATOM 2807 C C . GLN A 1 388 ? 13.605 -9.214 169.556 1.00 33.07 728 GLN A C 1
ATOM 2808 O O . GLN A 1 388 ? 13.977 -8.188 168.982 1.00 32.06 728 GLN A O 1
ATOM 2814 N N . ASP A 1 389 ? 13.434 -10.383 168.928 1.00 32.64 729 ASP A N 1
ATOM 2815 C CA . ASP A 1 389 ? 13.474 -10.537 167.458 1.00 29.19 729 ASP A CA 1
ATOM 2816 C C . ASP A 1 389 ? 12.193 -11.284 167.128 1.00 28.17 729 ASP A C 1
ATOM 2817 O O . ASP A 1 389 ? 12.212 -12.499 166.909 1.00 34.32 729 ASP A O 1
ATOM 2822 N N . TYR A 1 390 ? 11.079 -10.550 167.138 1.00 28.01 730 TYR A N 1
ATOM 2823 C CA . TYR A 1 390 ? 9.770 -11.187 167.123 1.00 35.09 730 TYR A CA 1
ATOM 2824 C C . TYR A 1 390 ? 9.639 -12.178 165.968 1.00 44.92 730 TYR A C 1
ATOM 2825 O O . TYR A 1 390 ? 9.090 -13.275 166.139 1.00 41.42 730 TYR A O 1
ATOM 2834 N N . ASP A 1 391 ? 10.177 -11.829 164.800 1.00 39.14 731 ASP A N 1
ATOM 2835 C CA . ASP A 1 391 ? 10.028 -12.653 163.608 1.00 37.70 731 ASP A CA 1
ATOM 2836 C C . ASP A 1 391 ? 11.269 -13.477 163.277 1.00 39.35 731 ASP A C 1
ATOM 2837 O O . ASP A 1 391 ? 11.338 -14.059 162.186 1.00 46.47 731 ASP A O 1
ATOM 2842 N N . LYS A 1 392 ? 12.250 -13.529 164.173 1.00 31.92 732 LYS A N 1
ATOM 2843 C CA . LYS A 1 392 ? 13.448 -14.355 164.000 1.00 34.15 732 LYS A CA 1
ATOM 2844 C C . LYS A 1 392 ? 14.094 -14.153 162.621 1.00 42.77 732 LYS A C 1
ATOM 2845 O O . LYS A 1 392 ? 14.458 -15.109 161.935 1.00 40.86 732 LYS A O 1
ATOM 2851 N N . ASP A 1 393 ? 14.251 -12.894 162.211 1.00 37.35 733 ASP A N 1
ATOM 2852 C CA . ASP A 1 393 ? 15.008 -12.595 160.994 1.00 40.19 733 ASP A CA 1
ATOM 2853 C C . ASP A 1 393 ? 16.406 -12.049 161.277 1.00 39.41 733 ASP A C 1
ATOM 2854 O O . ASP A 1 393 ? 17.098 -11.626 160.341 1.00 31.26 733 ASP A O 1
ATOM 2859 N N . GLY A 1 394 ? 16.821 -12.009 162.546 1.00 33.45 734 GLY A N 1
ATOM 2860 C CA . GLY A 1 394 ? 18.141 -11.541 162.902 1.00 28.74 734 GLY A CA 1
ATOM 2861 C C . GLY A 1 394 ? 18.240 -10.071 163.264 1.00 30.54 734 GLY A C 1
ATOM 2862 O O . GLY A 1 394 ? 19.276 -9.656 163.787 1.00 33.81 734 GLY A O 1
ATOM 2863 N N . LEU A 1 395 ? 17.215 -9.270 162.991 1.00 31.26 735 LEU A N 1
ATOM 2864 C CA . LEU A 1 395 ? 17.209 -7.846 163.327 1.00 31.99 735 LEU A CA 1
ATOM 2865 C C . LEU A 1 395 ? 16.303 -7.606 164.528 1.00 34.43 735 LEU A C 1
ATOM 2866 O O . LEU A 1 395 ? 15.093 -7.848 164.440 1.00 31.82 735 LEU A O 1
ATOM 2871 N N . LEU A 1 396 ? 16.867 -7.062 165.614 1.00 33.80 736 LEU A N 1
ATOM 2872 C CA . LEU A 1 396 ? 16.066 -6.801 166.807 1.00 32.63 736 LEU A CA 1
ATOM 2873 C C . LEU A 1 396 ? 14.857 -5.944 166.461 1.00 31.58 736 LEU A C 1
ATOM 2874 O O . LEU A 1 396 ? 14.916 -5.097 165.568 1.00 35.51 736 LEU A O 1
ATOM 2879 N N . ASP A 1 397 ? 13.755 -6.164 167.187 1.00 34.10 737 ASP A N 1
ATOM 2880 C CA . ASP A 1 397 ? 12.572 -5.313 167.082 1.00 34.82 737 ASP A CA 1
ATOM 2881 C C . ASP A 1 397 ? 12.940 -3.840 167.016 1.00 40.21 737 ASP A C 1
ATOM 2882 O O . ASP A 1 397 ? 12.556 -3.126 166.079 1.00 37.92 737 ASP A O 1
ATOM 2887 N N . ARG A 1 398 ? 13.683 -3.366 168.021 1.00 36.23 738 ARG A N 1
ATOM 2888 C CA . ARG A 1 398 ? 13.966 -1.935 168.084 1.00 40.24 738 ARG A CA 1
ATOM 2889 C C . ARG A 1 398 ? 14.904 -1.499 166.971 1.00 38.14 738 ARG A C 1
ATOM 2890 O O . ARG A 1 398 ? 14.821 -0.357 166.516 1.00 38.66 738 ARG A O 1
ATOM 2898 N N . TYR A 1 399 ? 15.795 -2.381 166.514 1.00 36.78 739 TYR A N 1
ATOM 2899 C CA . TYR A 1 399 ? 16.597 -2.047 165.342 1.00 40.38 739 TYR A CA 1
ATOM 2900 C C . TYR A 1 399 ? 15.717 -1.863 164.115 1.00 37.78 739 TYR A C 1
ATOM 2901 O O . TYR A 1 399 ? 15.891 -0.897 163.364 1.00 43.38 739 TYR A O 1
ATOM 2910 N N . GLU A 1 400 ? 14.756 -2.772 163.896 1.00 39.63 740 GLU A N 1
ATOM 2911 C CA . GLU A 1 400 ? 13.884 -2.653 162.724 1.00 40.02 740 GLU A CA 1
ATOM 2912 C C . GLU A 1 400 ? 13.053 -1.382 162.797 1.00 45.40 740 GLU A C 1
ATOM 2913 O O . GLU A 1 400 ? 12.884 -0.680 161.789 1.00 41.07 740 GLU A O 1
ATOM 2919 N N . ARG A 1 401 ? 12.555 -1.054 163.991 1.00 44.54 741 ARG A N 1
ATOM 2920 C CA . ARG A 1 401 ? 11.726 0.131 164.161 1.00 43.46 741 ARG A CA 1
ATOM 2921 C C . ARG A 1 401 ? 12.531 1.407 163.954 1.00 45.38 741 ARG A C 1
ATOM 2922 O O . ARG A 1 401 ? 12.056 2.343 163.305 1.00 47.94 741 ARG A O 1
ATOM 2930 N N . GLN A 1 402 ? 13.749 1.465 164.497 1.00 43.64 742 GLN A N 1
ATOM 2931 C CA . GLN A 1 402 ? 14.495 2.716 164.536 1.00 45.25 742 GLN A CA 1
ATOM 2932 C C . GLN A 1 402 ? 15.460 2.892 163.372 1.00 47.74 742 GLN A C 1
ATOM 2933 O O . GLN A 1 402 ? 15.663 4.025 162.926 1.00 50.60 742 GLN A O 1
ATOM 2939 N N . LEU A 1 403 ? 16.069 1.810 162.882 1.00 45.25 743 LEU A N 1
ATOM 2940 C CA . LEU A 1 403 ? 17.139 1.885 161.888 1.00 44.84 743 LEU A CA 1
ATOM 2941 C C . LEU A 1 403 ? 16.660 1.472 160.500 1.00 44.53 743 LEU A C 1
ATOM 2942 O O . LEU A 1 403 ? 16.562 2.309 159.601 1.00 49.59 743 LEU A O 1
ATOM 2947 N N . SER A 1 404 ? 16.388 0.188 160.289 1.00 43.77 744 SER A N 1
ATOM 2948 C CA . SER A 1 404 ? 16.108 -0.336 158.963 1.00 43.88 744 SER A CA 1
ATOM 2949 C C . SER A 1 404 ? 14.715 0.010 158.448 1.00 46.96 744 SER A C 1
ATOM 2950 O O . SER A 1 404 ? 14.510 0.005 157.227 1.00 42.89 744 SER A O 1
ATOM 2953 N N . LEU A 1 405 ? 13.765 0.308 159.336 1.00 38.73 745 LEU A N 1
ATOM 2954 C CA . LEU A 1 405 ? 12.353 0.546 159.027 1.00 39.75 745 LEU A CA 1
ATOM 2955 C C . LEU A 1 405 ? 11.644 -0.679 158.469 1.00 41.32 745 LEU A C 1
ATOM 2956 O O . LEU A 1 405 ? 10.477 -0.583 158.061 1.00 44.84 745 LEU A O 1
ATOM 2961 N N . SER A 1 406 ? 12.300 -1.834 158.454 1.00 37.23 746 SER A N 1
ATOM 2962 C CA . SER A 1 406 ? 11.611 -3.053 158.095 1.00 37.71 746 SER A CA 1
ATOM 2963 C C . SER A 1 406 ? 10.565 -3.397 159.156 1.00 44.47 746 SER A C 1
ATOM 2964 O O . SER A 1 406 ? 10.563 -2.866 160.271 1.00 41.59 746 SER A O 1
ATOM 2967 N N . ASP A 1 407 ? 9.674 -4.314 158.795 1.00 43.20 747 ASP A N 1
ATOM 2968 C CA . ASP A 1 407 ? 8.625 -4.760 159.698 1.00 43.55 747 ASP A CA 1
ATOM 2969 C C . ASP A 1 407 ? 9.226 -5.698 160.744 1.00 40.68 747 ASP A C 1
ATOM 2970 O O . ASP A 1 407 ? 9.919 -6.660 160.393 1.00 37.15 747 ASP A O 1
ATOM 2975 N N . ALA A 1 408 ? 8.993 -5.386 162.032 1.00 44.45 748 ALA A N 1
ATOM 2976 C CA . ALA A 1 408 ? 9.478 -6.207 163.147 1.00 41.12 748 ALA A CA 1
ATOM 2977 C C . ALA A 1 408 ? 8.695 -7.507 163.334 1.00 44.85 748 ALA A C 1
ATOM 2978 O O . ALA A 1 408 ? 9.153 -8.379 164.086 1.00 44.27 748 ALA A O 1
ATOM 2980 N N . GLU A 1 409 ? 7.525 -7.651 162.698 1.00 48.22 749 GLU A N 1
ATOM 2981 C CA . GLU A 1 409 ? 6.697 -8.854 162.786 1.00 46.15 749 GLU A CA 1
ATOM 2982 C C . GLU A 1 409 ? 6.518 -9.540 161.427 1.00 46.35 749 GLU A C 1
ATOM 2983 O O . GLU A 1 409 ? 5.498 -10.185 161.184 1.00 52.91 749 GLU A O 1
ATOM 2989 N N . ASN A 1 410 ? 7.476 -9.373 160.519 1.00 43.69 750 ASN A N 1
ATOM 2990 C CA . ASN A 1 410 ? 7.493 -10.097 159.244 1.00 41.67 750 ASN A CA 1
ATOM 2991 C C . ASN A 1 410 ? 8.946 -10.324 158.871 1.00 35.60 750 ASN A C 1
ATOM 2992 O O . ASN A 1 410 ? 9.693 -9.365 158.697 1.00 36.21 750 ASN A O 1
ATOM 2997 N N . GLU A 1 411 ? 9.361 -11.578 158.770 1.00 38.27 751 GLU A N 1
ATOM 2998 C CA . GLU A 1 411 ? 10.763 -11.837 158.465 1.00 38.10 751 GLU A CA 1
ATOM 2999 C C . GLU A 1 411 ? 11.132 -11.498 157.021 1.00 37.33 751 GLU A C 1
ATOM 3000 O O . GLU A 1 411 ? 12.322 -11.455 156.707 1.00 37.03 751 GLU A O 1
ATOM 3006 N N . ASP A 1 412 ? 10.155 -11.214 156.150 1.00 35.92 752 ASP A N 1
ATOM 3007 C CA . ASP A 1 412 ? 10.430 -10.882 154.727 1.00 40.51 752 ASP A CA 1
ATOM 3008 C C . ASP A 1 412 ? 9.465 -9.752 154.361 1.00 39.54 752 ASP A C 1
ATOM 3009 O O . ASP A 1 412 ? 8.437 -9.971 153.718 1.00 39.72 752 ASP A O 1
ATOM 3014 N N . THR A 1 413 ? 9.793 -8.538 154.827 1.00 34.87 753 THR A N 1
ATOM 3015 C CA . THR A 1 413 ? 8.846 -7.428 154.768 1.00 33.80 753 THR A CA 1
ATOM 3016 C C . THR A 1 413 ? 8.371 -7.141 153.354 1.00 41.43 753 THR A C 1
ATOM 3017 O O . THR A 1 413 ? 7.181 -6.867 153.147 1.00 41.83 753 THR A O 1
ATOM 3021 N N . ASP A 1 414 ? 9.279 -7.198 152.370 1.00 33.98 754 ASP A N 1
ATOM 3022 C CA . ASP A 1 414 ? 8.952 -6.799 151.004 1.00 38.74 754 ASP A CA 1
ATOM 3023 C C . ASP A 1 414 ? 8.409 -7.949 150.156 1.00 41.22 754 ASP A C 1
ATOM 3024 O O . ASP A 1 414 ? 8.045 -7.719 148.995 1.00 40.60 754 ASP A O 1
ATOM 3029 N N . GLY A 1 415 ? 8.440 -9.184 150.673 1.00 41.87 755 GLY A N 1
ATOM 3030 C CA . GLY A 1 415 ? 7.944 -10.358 149.972 1.00 43.79 755 GLY A CA 1
ATOM 3031 C C . GLY A 1 415 ? 8.850 -10.989 148.938 1.00 41.57 755 GLY A C 1
ATOM 3032 O O . GLY A 1 415 ? 8.415 -11.925 148.256 1.00 43.37 755 GLY A O 1
ATOM 3033 N N . ASP A 1 416 ? 10.095 -10.548 148.804 1.00 40.87 756 ASP A N 1
ATOM 3034 C CA . ASP A 1 416 ? 10.915 -11.015 147.687 1.00 46.89 756 ASP A CA 1
ATOM 3035 C C . ASP A 1 416 ? 11.629 -12.337 147.972 1.00 43.82 756 ASP A C 1
ATOM 3036 O O . ASP A 1 416 ? 12.401 -12.806 147.126 1.00 46.66 756 ASP A O 1
ATOM 3041 N N . GLY A 1 417 ? 11.401 -12.948 149.134 1.00 41.22 757 GLY A N 1
ATOM 3042 C CA . GLY A 1 417 ? 12.017 -14.217 149.445 1.00 43.63 757 GLY A CA 1
ATOM 3043 C C . GLY A 1 417 ? 13.375 -14.131 150.108 1.00 42.91 757 GLY A C 1
ATOM 3044 O O . GLY A 1 417 ? 13.892 -15.160 150.566 1.00 44.84 757 GLY A O 1
ATOM 3045 N N . LYS A 1 418 ? 13.966 -12.949 150.184 1.00 36.29 758 LYS A N 1
ATOM 3046 C CA . LYS A 1 418 ? 15.172 -12.729 150.969 1.00 40.34 758 LYS A CA 1
ATOM 3047 C C . LYS A 1 418 ? 14.761 -12.098 152.304 1.00 35.77 758 LYS A C 1
ATOM 3048 O O . LYS A 1 418 ? 14.115 -11.040 152.322 1.00 34.08 758 LYS A O 1
ATOM 3054 N N . ASN A 1 419 ? 15.138 -12.738 153.416 1.00 38.18 759 ASN A N 1
ATOM 3055 C CA . ASN A 1 419 ? 14.711 -12.258 154.733 1.00 34.08 759 ASN A CA 1
ATOM 3056 C C . ASN A 1 419 ? 15.447 -10.969 155.132 1.00 37.47 759 ASN A C 1
ATOM 3057 O O . ASN A 1 419 ? 16.572 -10.698 154.701 1.00 37.73 759 ASN A O 1
ATOM 3062 N N . ASP A 1 420 ? 14.809 -10.203 156.033 1.00 40.69 760 ASP A N 1
ATOM 3063 C CA . ASP A 1 420 ? 15.219 -8.822 156.304 1.00 36.53 760 ASP A CA 1
ATOM 3064 C C . ASP A 1 420 ? 16.675 -8.724 156.730 1.00 36.74 760 ASP A C 1
ATOM 3065 O O . ASP A 1 420 ? 17.443 -7.946 156.155 1.00 35.87 760 ASP A O 1
ATOM 3070 N N . GLY A 1 421 ? 17.068 -9.474 157.764 1.00 36.75 761 GLY A N 1
ATOM 3071 C CA . GLY A 1 421 ? 18.461 -9.450 158.188 1.00 34.87 761 GLY A CA 1
ATOM 3072 C C . GLY A 1 421 ? 19.419 -9.873 157.089 1.00 40.35 761 GLY A C 1
ATOM 3073 O O . GLY A 1 421 ? 20.441 -9.221 156.850 1.00 38.59 761 GLY A O 1
ATOM 3074 N N . ASP A 1 422 ? 19.099 -10.972 156.396 1.00 39.84 762 ASP A N 1
ATOM 3075 C CA . ASP A 1 422 ? 19.920 -11.390 155.264 1.00 40.35 762 ASP A CA 1
ATOM 3076 C C . ASP A 1 422 ? 20.094 -10.244 154.271 1.00 33.88 762 ASP A C 1
ATOM 3077 O O . ASP A 1 422 ? 21.207 -9.948 153.826 1.00 34.59 762 ASP A O 1
ATOM 3082 N N . GLU A 1 423 ? 19.008 -9.549 153.960 1.00 30.72 763 GLU A N 1
ATOM 3083 C CA . GLU A 1 423 ? 19.109 -8.436 153.023 1.00 37.67 763 GLU A CA 1
ATOM 3084 C C . GLU A 1 423 ? 20.037 -7.344 153.544 1.00 43.50 763 GLU A C 1
ATOM 3085 O O . GLU A 1 423 ? 20.930 -6.878 152.824 1.00 36.27 763 GLU A O 1
ATOM 3091 N N . VAL A 1 424 ? 19.859 -6.934 154.803 1.00 34.57 764 VAL A N 1
ATOM 3092 C CA . VAL A 1 424 ? 20.699 -5.866 155.332 1.00 34.04 764 VAL A CA 1
ATOM 3093 C C . VAL A 1 424 ? 22.147 -6.317 155.392 1.00 33.33 764 VAL A C 1
ATOM 3094 O O . VAL A 1 424 ? 23.064 -5.565 155.034 1.00 39.52 764 VAL A O 1
ATOM 3098 N N . VAL A 1 425 ? 22.375 -7.558 155.800 1.00 33.92 765 VAL A N 1
ATOM 3099 C CA . VAL A 1 425 ? 23.710 -8.045 156.134 1.00 37.56 765 VAL A CA 1
ATOM 3100 C C . VAL A 1 425 ? 24.363 -8.790 154.976 1.00 40.39 765 VAL A C 1
ATOM 3101 O O . VAL A 1 425 ? 25.541 -8.585 154.684 1.00 43.90 765 VAL A O 1
ATOM 3105 N N . ASN A 1 426 ? 23.625 -9.681 154.319 1.00 36.29 766 ASN A N 1
ATOM 3106 C CA . ASN A 1 426 ? 24.261 -10.571 153.349 1.00 44.26 766 ASN A CA 1
ATOM 3107 C C . ASN A 1 426 ? 24.193 -9.984 151.942 1.00 40.29 766 ASN A C 1
ATOM 3108 O O . ASN A 1 426 ? 25.230 -9.760 151.311 1.00 45.59 766 ASN A O 1
ATOM 3113 N N . TYR A 1 427 ? 22.986 -9.702 151.454 1.00 39.81 767 TYR A N 1
ATOM 3114 C CA . TYR A 1 427 ? 22.840 -9.203 150.092 1.00 42.16 767 TYR A CA 1
ATOM 3115 C C . TYR A 1 427 ? 23.192 -7.734 149.967 1.00 43.92 767 TYR A C 1
ATOM 3116 O O . TYR A 1 427 ? 23.516 -7.280 148.862 1.00 39.32 767 TYR A O 1
ATOM 3125 N N . LYS A 1 428 ? 23.135 -6.996 151.075 1.00 40.01 768 LYS A N 1
ATOM 3126 C CA . LYS A 1 428 ? 23.296 -5.545 151.086 1.00 40.91 768 LYS A CA 1
ATOM 3127 C C . LYS A 1 428 ? 22.309 -4.898 150.123 1.00 41.90 768 LYS A C 1
ATOM 3128 O O . LYS A 1 428 ? 22.639 -3.987 149.358 1.00 40.82 768 LYS A O 1
ATOM 3134 N N . THR A 1 429 ? 21.086 -5.415 150.143 1.00 36.92 769 THR A N 1
ATOM 3135 C CA . THR A 1 429 ? 19.974 -4.874 149.387 1.00 39.44 769 THR A CA 1
ATOM 3136 C C . THR A 1 429 ? 18.924 -4.376 150.358 1.00 43.68 769 THR A C 1
ATOM 3137 O O . THR A 1 429 ? 18.845 -4.825 151.508 1.00 44.05 769 THR A O 1
ATOM 3141 N N . SER A 1 430 ? 18.093 -3.483 149.867 1.00 40.01 770 SER A N 1
ATOM 3142 C CA . SER A 1 430 ? 17.034 -2.955 150.696 1.00 38.72 770 SER A CA 1
ATOM 3143 C C . SER A 1 430 ? 16.012 -4.037 151.041 1.00 43.09 770 SER A C 1
ATOM 3144 O O . SER A 1 430 ? 15.507 -4.738 150.143 1.00 33.50 770 SER A O 1
ATOM 3147 N N . PRO A 1 431 ? 15.691 -4.203 152.327 1.00 37.47 771 PRO A N 1
ATOM 3148 C CA . PRO A 1 431 ? 14.612 -5.099 152.750 1.00 37.58 771 PRO A CA 1
ATOM 3149 C C . PRO A 1 431 ? 13.228 -4.508 152.539 1.00 37.95 771 PRO A C 1
ATOM 3150 O O . PRO A 1 431 ? 12.225 -5.128 152.928 1.00 33.61 771 PRO A O 1
ATOM 3154 N N . LEU A 1 432 ? 13.163 -3.291 152.004 1.00 37.27 772 LEU A N 1
ATOM 3155 C CA . LEU A 1 432 ? 11.914 -2.610 151.718 1.00 36.86 772 LEU A CA 1
ATOM 3156 C C . LEU A 1 432 ? 11.592 -2.602 150.232 1.00 38.58 772 LEU A C 1
ATOM 3157 O O . LEU A 1 432 ? 10.582 -2.013 149.834 1.00 39.54 772 LEU A O 1
ATOM 3162 N N . VAL A 1 433 ? 12.432 -3.227 149.409 1.00 35.29 773 VAL A N 1
ATOM 3163 C CA . VAL A 1 433 ? 12.316 -3.158 147.954 1.00 36.48 773 VAL A CA 1
ATOM 3164 C C . VAL A 1 433 ? 12.378 -4.585 147.410 1.00 33.82 773 VAL A C 1
ATOM 3165 O O . VAL A 1 433 ? 13.437 -5.219 147.446 1.00 34.30 773 VAL A O 1
ATOM 3169 N N . GLY A 1 434 ? 11.259 -5.076 146.887 1.00 37.39 774 GLY A N 1
ATOM 3170 C CA . GLY A 1 434 ? 11.208 -6.398 146.283 1.00 37.36 774 GLY A CA 1
ATOM 3171 C C . GLY A 1 434 ? 11.871 -6.510 144.917 1.00 40.06 774 GLY A C 1
ATOM 3172 O O . GLY A 1 434 ? 12.724 -5.698 144.551 1.00 35.41 774 GLY A O 1
ATOM 3173 N N . LYS A 1 435 ? 11.495 -7.532 144.159 1.00 39.05 775 LYS A N 1
ATOM 3174 C CA . LYS A 1 435 ? 12.144 -7.844 142.889 1.00 38.51 775 LYS A CA 1
ATOM 3175 C C . LYS A 1 435 ? 11.503 -7.045 141.757 1.00 37.45 775 LYS A C 1
ATOM 3176 O O . LYS A 1 435 ? 10.280 -7.108 141.571 1.00 38.23 775 LYS A O 1
ATOM 3182 N N . PRO A 1 436 ? 12.281 -6.300 140.985 1.00 36.87 776 PRO A N 1
ATOM 3183 C CA . PRO A 1 436 ? 11.690 -5.543 139.880 1.00 38.25 776 PRO A CA 1
ATOM 3184 C C . PRO A 1 436 ? 11.139 -6.487 138.821 1.00 36.99 776 PRO A C 1
ATOM 3185 O O . PRO A 1 436 ? 11.612 -7.614 138.661 1.00 37.50 776 PRO A O 1
ATOM 3189 N N . GLN A 1 437 ? 10.116 -6.015 138.101 1.00 37.56 777 GLN A N 1
ATOM 3190 C CA . GLN A 1 437 ? 9.505 -6.755 136.998 1.00 37.38 777 GLN A CA 1
ATOM 3191 C C . GLN A 1 437 ? 9.367 -5.829 135.793 1.00 34.72 777 GLN A C 1
ATOM 3192 O O . GLN A 1 437 ? 8.958 -4.678 135.929 1.00 36.42 777 GLN A O 1
ATOM 3198 N N . ALA A 1 438 ? 9.711 -6.327 134.610 1.00 35.07 778 ALA A N 1
ATOM 3199 C CA . ALA A 1 438 ? 9.618 -5.516 133.403 1.00 34.87 778 ALA A CA 1
ATOM 3200 C C . ALA A 1 438 ? 9.207 -6.424 132.256 1.00 34.78 778 ALA A C 1
ATOM 3201 O O . ALA A 1 438 ? 9.792 -7.494 132.083 1.00 38.00 778 ALA A O 1
ATOM 3203 N N . ALA A 1 439 ? 8.192 -6.011 131.503 1.00 36.73 779 ALA A N 1
ATOM 3204 C CA . ALA A 1 439 ? 7.780 -6.745 130.314 1.00 42.29 779 ALA A CA 1
ATOM 3205 C C . ALA A 1 439 ? 8.866 -6.688 129.249 1.00 37.67 779 ALA A C 1
ATOM 3206 O O . ALA A 1 439 ? 9.586 -5.693 129.126 1.00 36.07 779 ALA A O 1
ATOM 3208 N N . ASP A 1 440 ? 8.992 -7.781 128.485 1.00 37.50 780 ASP A N 1
ATOM 3209 C CA . ASP A 1 440 ? 9.860 -7.781 127.314 1.00 38.02 780 ASP A CA 1
ATOM 3210 C C . ASP A 1 440 ? 9.417 -6.690 126.335 1.00 36.49 780 ASP A C 1
ATOM 3211 O O . ASP A 1 440 ? 8.231 -6.351 126.245 1.00 36.83 780 ASP A O 1
ATOM 3216 N N . ILE A 1 441 ? 10.383 -6.123 125.604 1.00 34.65 781 ILE A N 1
ATOM 3217 C CA . ILE A 1 441 ? 10.105 -5.116 124.574 1.00 37.78 781 ILE A CA 1
ATOM 3218 C C . ILE A 1 441 ? 10.808 -5.516 123.272 1.00 33.20 781 ILE A C 1
ATOM 3219 O O . ILE A 1 441 ? 11.517 -6.516 123.217 1.00 34.16 781 ILE A O 1
ATOM 3224 N N . THR A 1 442 ? 10.588 -4.738 122.205 1.00 35.36 782 THR A N 1
ATOM 3225 C CA . THR A 1 442 ? 11.274 -4.991 120.937 1.00 36.49 782 THR A CA 1
ATOM 3226 C C . THR A 1 442 ? 12.342 -3.929 120.684 1.00 35.58 782 THR A C 1
ATOM 3227 O O . THR A 1 442 ? 12.425 -2.906 121.374 1.00 37.48 782 THR A O 1
ATOM 3231 N N . THR A 1 443 ? 13.164 -4.195 119.663 1.00 33.25 783 THR A N 1
ATOM 3232 C CA . THR A 1 443 ? 14.187 -3.260 119.212 1.00 32.98 783 THR A CA 1
ATOM 3233 C C . THR A 1 443 ? 13.607 -1.943 118.706 1.00 33.09 783 THR A C 1
ATOM 3234 O O . THR A 1 443 ? 14.367 -0.985 118.561 1.00 35.72 783 THR A O 1
ATOM 3238 N N . GLU A 1 444 ? 12.294 -1.855 118.453 1.00 35.07 784 GLU A N 1
ATOM 3239 C CA . GLU A 1 444 ? 11.674 -0.594 118.043 1.00 37.06 784 GLU A CA 1
ATOM 3240 C C . GLU A 1 444 ? 11.088 0.202 119.208 1.00 39.23 784 GLU A C 1
ATOM 3241 O O . GLU A 1 444 ? 10.720 1.368 119.022 1.00 32.52 784 GLU A O 1
ATOM 3247 N N . ASP A 1 445 ? 11.008 -0.388 120.391 1.00 31.83 785 ASP A N 1
ATOM 3248 C CA . ASP A 1 445 ? 10.451 0.301 121.554 1.00 38.45 785 ASP A CA 1
ATOM 3249 C C . ASP A 1 445 ? 11.452 1.273 122.158 1.00 36.16 785 ASP A C 1
ATOM 3250 O O . ASP A 1 445 ? 12.672 1.102 122.044 1.00 38.22 785 ASP A O 1
ATOM 3255 N N . THR A 1 446 ? 10.919 2.321 122.793 1.00 32.61 786 THR A N 1
ATOM 3256 C CA . THR A 1 446 ? 11.749 3.361 123.378 1.00 36.53 786 THR A CA 1
ATOM 3257 C C . THR A 1 446 ? 11.543 3.508 124.881 1.00 36.85 786 THR A C 1
ATOM 3258 O O . THR A 1 446 ? 12.096 4.439 125.472 1.00 33.31 786 THR A O 1
ATOM 3262 N N . VAL A 1 447 ? 10.762 2.624 125.512 1.00 34.04 787 VAL A N 1
ATOM 3263 C CA . VAL A 1 447 ? 10.518 2.688 126.952 1.00 36.36 787 VAL A CA 1
ATOM 3264 C C . VAL A 1 447 ? 10.505 1.266 127.509 1.00 36.77 787 VAL A C 1
ATOM 3265 O O . VAL A 1 447 ? 9.890 0.367 126.927 1.00 36.66 787 VAL A O 1
ATOM 3269 N N . VAL A 1 448 ? 11.184 1.067 128.638 1.00 38.54 788 VAL A N 1
ATOM 3270 C CA . VAL A 1 448 ? 11.068 -0.148 129.441 1.00 31.46 788 VAL A CA 1
ATOM 3271 C C . VAL A 1 448 ? 10.102 0.168 130.575 1.00 36.58 788 VAL A C 1
ATOM 3272 O O . VAL A 1 448 ? 10.407 0.999 131.436 1.00 34.11 788 VAL A O 1
ATOM 3276 N N . SER A 1 449 ? 8.932 -0.471 130.570 1.00 37.67 789 SER A N 1
ATOM 3277 C CA . SER A 1 449 ? 7.905 -0.248 131.579 1.00 40.29 789 SER A CA 1
ATOM 3278 C C . SER A 1 449 ? 7.812 -1.441 132.520 1.00 35.25 789 SER A C 1
ATOM 3279 O O . SER A 1 449 ? 7.917 -2.595 132.088 1.00 37.15 789 SER A O 1
ATOM 3282 N N . GLY A 1 450 ? 7.588 -1.153 133.797 1.00 38.07 790 GLY A N 1
ATOM 3283 C CA . GLY A 1 450 ? 7.406 -2.205 134.779 1.00 37.83 790 GLY A CA 1
ATOM 3284 C C . GLY A 1 450 ? 7.114 -1.621 136.148 1.00 37.23 790 GLY A C 1
ATOM 3285 O O . GLY A 1 450 ? 6.687 -0.471 136.272 1.00 38.87 790 GLY A O 1
ATOM 3286 N N . SER A 1 451 ? 7.362 -2.423 137.177 1.00 38.05 791 SER A N 1
ATOM 3287 C CA . SER A 1 451 ? 7.062 -2.021 138.548 1.00 41.14 791 SER A CA 1
ATOM 3288 C C . SER A 1 451 ? 7.929 -2.830 139.505 1.00 40.68 791 SER A C 1
ATOM 3289 O O . SER A 1 451 ? 8.561 -3.819 139.123 1.00 38.83 791 SER A O 1
ATOM 3292 N N . VAL A 1 452 ? 7.941 -2.406 140.764 1.00 40.09 792 VAL A N 1
ATOM 3293 C CA . VAL A 1 452 ? 8.714 -3.114 141.776 1.00 32.97 792 VAL A CA 1
ATOM 3294 C C . VAL A 1 452 ? 8.028 -2.881 143.118 1.00 43.18 792 VAL A C 1
ATOM 3295 O O . VAL A 1 452 ? 7.551 -1.764 143.375 1.00 42.93 792 VAL A O 1
ATOM 3299 N N . PRO A 1 453 ? 7.918 -3.896 143.981 1.00 38.56 793 PRO A N 1
ATOM 3300 C CA . PRO A 1 453 ? 7.283 -3.677 145.288 1.00 42.09 793 PRO A CA 1
ATOM 3301 C C . PRO A 1 453 ? 8.131 -2.743 146.131 1.00 39.84 793 PRO A C 1
ATOM 3302 O O . PRO A 1 453 ? 9.331 -2.970 146.307 1.00 39.94 793 PRO A O 1
ATOM 3306 N N . LEU A 1 454 ? 7.499 -1.674 146.620 1.00 42.31 794 LEU A N 1
ATOM 3307 C CA . LEU A 1 454 ? 8.119 -0.716 147.527 1.00 40.11 794 LEU A CA 1
ATOM 3308 C C . LEU A 1 454 ? 7.309 -0.677 148.816 1.00 44.26 794 LEU A C 1
ATOM 3309 O O . LEU A 1 454 ? 6.087 -0.495 148.783 1.00 44.93 794 LEU A O 1
ATOM 3314 N N . LYS A 1 455 ? 7.988 -0.835 149.941 1.00 44.53 795 LYS A N 1
ATOM 3315 C CA . LYS A 1 455 ? 7.345 -0.880 151.248 1.00 45.52 795 LYS A CA 1
ATOM 3316 C C . LYS A 1 455 ? 7.469 0.472 151.949 1.00 47.44 795 LYS A C 1
ATOM 3317 O O . LYS A 1 455 ? 8.269 1.324 151.563 1.00 49.83 795 LYS A O 1
ATOM 3323 N N . GLU A 1 456 ? 6.669 0.651 153.011 1.00 54.98 796 GLU A N 1
ATOM 3324 C CA . GLU A 1 456 ? 6.311 1.999 153.464 1.00 55.49 796 GLU A CA 1
ATOM 3325 C C . GLU A 1 456 ? 7.535 2.862 153.773 1.00 57.62 796 GLU A C 1
ATOM 3326 O O . GLU A 1 456 ? 7.490 4.085 153.594 1.00 58.76 796 GLU A O 1
ATOM 3332 N N . GLY A 1 457 ? 8.632 2.266 154.216 1.00 55.30 797 GLY A N 1
ATOM 3333 C CA . GLY A 1 457 ? 9.770 3.117 154.507 1.00 52.93 797 GLY A CA 1
ATOM 3334 C C . GLY A 1 457 ? 10.771 3.312 153.386 1.00 52.33 797 GLY A C 1
ATOM 3335 O O . GLY A 1 457 ? 11.793 3.983 153.584 1.00 45.34 797 GLY A O 1
ATOM 3336 N N . ALA A 1 458 ? 10.511 2.750 152.207 1.00 48.16 798 ALA A N 1
ATOM 3337 C CA . ALA A 1 458 ? 11.506 2.749 151.144 1.00 45.95 798 ALA A CA 1
ATOM 3338 C C . ALA A 1 458 ? 11.938 4.166 150.777 1.00 43.50 798 ALA A C 1
ATOM 3339 O O . ALA A 1 458 ? 11.137 5.105 150.784 1.00 41.74 798 ALA A O 1
ATOM 3341 N N . ALA A 1 459 ? 13.225 4.305 150.466 1.00 41.68 799 ALA A N 1
ATOM 3342 C CA . ALA A 1 459 ? 13.787 5.532 149.927 1.00 42.50 799 ALA A CA 1
ATOM 3343 C C . ALA A 1 459 ? 13.337 5.730 148.476 1.00 44.81 799 ALA A C 1
ATOM 3344 O O . ALA A 1 459 ? 12.664 4.887 147.879 1.00 43.10 799 ALA A O 1
ATOM 3346 N N . THR A 1 460 ? 13.706 6.873 147.897 1.00 46.80 800 THR A N 1
ATOM 3347 C CA . THR A 1 460 ? 13.437 7.100 146.480 1.00 44.03 800 THR A CA 1
ATOM 3348 C C . THR A 1 460 ? 14.415 6.278 145.650 1.00 40.54 800 THR A C 1
ATOM 3349 O O . THR A 1 460 ? 15.635 6.393 145.815 1.00 42.14 800 THR A O 1
ATOM 3353 N N . GLN A 1 461 ? 13.880 5.435 144.775 1.00 40.07 801 GLN A N 1
ATOM 3354 C CA . GLN A 1 461 ? 14.686 4.518 143.982 1.00 42.98 801 GLN A CA 1
ATOM 3355 C C . GLN A 1 461 ? 14.932 5.079 142.590 1.00 42.28 801 GLN A C 1
ATOM 3356 O O . GLN A 1 461 ? 14.144 5.878 142.073 1.00 39.98 801 GLN A O 1
ATOM 3362 N N . THR A 1 462 ? 16.041 4.643 141.991 1.00 43.37 802 THR A N 1
ATOM 3363 C CA . THR A 1 462 ? 16.355 4.905 140.594 1.00 43.57 802 THR A CA 1
ATOM 3364 C C . THR A 1 462 ? 16.420 3.581 139.841 1.00 39.37 802 THR A C 1
ATOM 3365 O O . THR A 1 462 ? 17.134 2.656 140.246 1.00 40.30 802 THR A O 1
ATOM 3369 N N . ALA A 1 463 ? 15.675 3.498 138.746 1.00 38.47 803 ALA A N 1
ATOM 3370 C CA . ALA A 1 463 ? 15.696 2.328 137.888 1.00 38.74 803 ALA A CA 1
ATOM 3371 C C . ALA A 1 463 ? 16.679 2.554 136.752 1.00 44.35 803 ALA A C 1
ATOM 3372 O O . ALA A 1 463 ? 16.732 3.642 136.164 1.00 39.69 803 ALA A O 1
ATOM 3374 N N . LYS A 1 464 ? 17.443 1.514 136.443 1.00 41.71 804 LYS A N 1
ATOM 3375 C CA . LYS A 1 464 ? 18.460 1.550 135.408 1.00 42.08 804 LYS A CA 1
ATOM 3376 C C . LYS A 1 464 ? 18.266 0.349 134.500 1.00 41.93 804 LYS A C 1
ATOM 3377 O O . LYS A 1 464 ? 18.030 -0.767 134.981 1.00 42.17 804 LYS A O 1
ATOM 3383 N N . VAL A 1 465 ? 18.365 0.581 133.195 1.00 39.02 805 VAL A N 1
ATOM 3384 C CA . VAL A 1 465 ? 18.428 -0.489 132.205 1.00 39.03 805 VAL A CA 1
ATOM 3385 C C . VAL A 1 465 ? 19.884 -0.636 131.774 1.00 39.84 805 VAL A C 1
ATOM 3386 O O . VAL A 1 465 ? 20.522 0.331 131.341 1.00 38.96 805 VAL A O 1
ATOM 3390 N N . ILE A 1 466 ? 20.416 -1.840 131.937 1.00 39.71 806 ILE A N 1
ATOM 3391 C CA . ILE A 1 466 ? 21.828 -2.140 131.737 1.00 40.26 806 ILE A CA 1
ATOM 3392 C C . ILE A 1 466 ? 21.915 -3.338 130.799 1.00 41.48 806 ILE A C 1
ATOM 3393 O O . ILE A 1 466 ? 21.211 -4.335 131.002 1.00 37.21 806 ILE A O 1
ATOM 3398 N N . ASN A 1 467 ? 22.747 -3.229 129.758 1.00 39.60 807 ASN A N 1
ATOM 3399 C CA . ASN A 1 467 ? 22.908 -4.333 128.818 1.00 40.44 807 ASN A CA 1
ATOM 3400 C C . ASN A 1 467 ? 23.823 -5.414 129.410 1.00 43.70 807 ASN A C 1
ATOM 3401 O O . ASN A 1 467 ? 24.402 -5.260 130.492 1.00 42.66 807 ASN A O 1
ATOM 3406 N N . ALA A 1 468 ? 23.968 -6.517 128.669 1.00 41.64 808 ALA A N 1
ATOM 3407 C CA . ALA A 1 468 ? 24.705 -7.683 129.147 1.00 45.88 808 ALA A CA 1
ATOM 3408 C C . ALA A 1 468 ? 26.178 -7.395 129.399 1.00 49.23 808 ALA A C 1
ATOM 3409 O O . ALA A 1 468 ? 26.811 -8.119 130.174 1.00 49.22 808 ALA A O 1
ATOM 3411 N N . GLU A 1 469 ? 26.748 -6.382 128.754 1.00 47.45 809 GLU A N 1
ATOM 3412 C CA . GLU A 1 469 ? 28.141 -6.023 128.980 1.00 49.29 809 GLU A CA 1
ATOM 3413 C C . GLU A 1 469 ? 28.313 -5.013 130.110 1.00 48.39 809 GLU A C 1
ATOM 3414 O O . GLU A 1 469 ? 29.432 -4.537 130.336 1.00 50.26 809 GLU A O 1
ATOM 3420 N N . GLY A 1 470 ? 27.241 -4.691 130.831 1.00 46.48 810 GLY A N 1
ATOM 3421 C CA . GLY A 1 470 ? 27.331 -3.794 131.965 1.00 46.69 810 GLY A CA 1
ATOM 3422 C C . GLY A 1 470 ? 27.184 -2.322 131.652 1.00 49.24 810 GLY A C 1
ATOM 3423 O O . GLY A 1 470 ? 27.532 -1.493 132.500 1.00 47.27 810 GLY A O 1
ATOM 3424 N N . THR A 1 471 ? 26.677 -1.959 130.471 1.00 45.08 811 THR A N 1
ATOM 3425 C CA . THR A 1 471 ? 26.522 -0.557 130.096 1.00 45.67 811 THR A CA 1
ATOM 3426 C C . THR A 1 471 ? 25.094 -0.110 130.373 1.00 45.69 811 THR A C 1
ATOM 3427 O O . THR A 1 471 ? 24.138 -0.708 129.858 1.00 44.35 811 THR A O 1
ATOM 3431 N N . THR A 1 472 ? 24.962 0.940 131.179 1.00 38.73 812 THR A N 1
ATOM 3432 C CA . THR A 1 472 ? 23.668 1.558 131.434 1.00 42.44 812 THR A CA 1
ATOM 3433 C C . THR A 1 472 ? 23.185 2.263 130.174 1.00 46.50 812 THR A C 1
ATOM 3434 O O . THR A 1 472 ? 23.897 3.109 129.626 1.00 49.60 812 THR A O 1
ATOM 3438 N N . VAL A 1 473 ? 21.988 1.912 129.701 1.00 43.73 813 VAL A N 1
ATOM 3439 C CA . VAL A 1 473 ? 21.426 2.542 128.508 1.00 44.13 813 VAL A CA 1
ATOM 3440 C C . VAL A 1 473 ? 20.232 3.437 128.819 1.00 41.86 813 VAL A C 1
ATOM 3441 O O . VAL A 1 473 ? 19.831 4.221 127.952 1.00 37.44 813 VAL A O 1
ATOM 3445 N N . GLY A 1 474 ? 19.656 3.358 130.013 1.00 39.66 814 GLY A N 1
ATOM 3446 C CA . GLY A 1 474 ? 18.631 4.306 130.417 1.00 41.65 814 GLY A CA 1
ATOM 3447 C C . GLY A 1 474 ? 18.477 4.326 131.923 1.00 41.79 814 GLY A C 1
ATOM 3448 O O . GLY A 1 474 ? 18.815 3.357 132.610 1.00 35.79 814 GLY A O 1
ATOM 3449 N N . THR A 1 475 ? 17.970 5.449 132.439 1.00 44.33 815 THR A N 1
ATOM 3450 C CA . THR A 1 475 ? 17.694 5.588 133.870 1.00 41.54 815 THR A CA 1
ATOM 3451 C C . THR A 1 475 ? 16.434 6.422 134.075 1.00 45.41 815 THR A C 1
ATOM 3452 O O . THR A 1 475 ? 16.095 7.283 133.251 1.00 41.10 815 THR A O 1
ATOM 3456 N N . ALA A 1 476 ? 15.752 6.177 135.196 1.00 38.37 816 ALA A N 1
ATOM 3457 C CA . ALA A 1 476 ? 14.578 6.962 135.563 1.00 40.39 816 ALA A CA 1
ATOM 3458 C C . ALA A 1 476 ? 14.350 6.858 137.066 1.00 43.87 816 ALA A C 1
ATOM 3459 O O . ALA A 1 476 ? 14.879 5.969 137.736 1.00 40.32 816 ALA A O 1
ATOM 3461 N N . THR A 1 477 ? 13.523 7.767 137.584 1.00 42.48 817 THR A N 1
ATOM 3462 C CA . THR A 1 477 ? 13.088 7.688 138.973 1.00 45.97 817 THR A CA 1
ATOM 3463 C C . THR A 1 477 ? 11.842 6.817 139.068 1.00 42.36 817 THR A C 1
ATOM 3464 O O . THR A 1 477 ? 10.869 7.023 138.332 1.00 44.23 817 THR A O 1
ATOM 3468 N N . VAL A 1 478 ? 11.875 5.849 139.984 1.00 40.93 818 VAL A N 1
ATOM 3469 C CA . VAL A 1 478 ? 10.700 5.029 140.244 1.00 44.44 818 VAL A CA 1
ATOM 3470 C C . VAL A 1 478 ? 9.649 5.877 140.943 1.00 42.57 818 VAL A C 1
ATOM 3471 O O . VAL A 1 478 ? 9.951 6.597 141.906 1.00 44.51 818 VAL A O 1
ATOM 3475 N N . ASN A 1 479 ? 8.413 5.813 140.447 1.00 44.24 819 ASN A N 1
ATOM 3476 C CA . ASN A 1 479 ? 7.303 6.506 141.087 1.00 47.76 819 ASN A CA 1
ATOM 3477 C C . ASN A 1 479 ? 7.023 5.899 142.459 1.00 46.70 819 ASN A C 1
ATOM 3478 O O . ASN A 1 479 ? 7.457 4.787 142.772 1.00 42.24 819 ASN A O 1
ATOM 3483 N N . SER A 1 480 ? 6.276 6.642 143.283 1.00 47.48 820 SER A N 1
ATOM 3484 C CA . SER A 1 480 ? 6.069 6.177 144.653 1.00 48.11 820 SER A CA 1
ATOM 3485 C C . SER A 1 480 ? 5.240 4.896 144.690 1.00 46.33 820 SER A C 1
ATOM 3486 O O . SER A 1 480 ? 5.401 4.086 145.608 1.00 50.82 820 SER A O 1
ATOM 3489 N N . ASP A 1 481 ? 4.393 4.662 143.686 1.00 51.09 821 ASP A N 1
ATOM 3490 C CA . ASP A 1 481 ? 3.594 3.440 143.637 1.00 49.73 821 ASP A CA 1
ATOM 3491 C C . ASP A 1 481 ? 4.371 2.231 143.097 1.00 45.55 821 ASP A C 1
ATOM 3492 O O . ASP A 1 481 ? 3.773 1.170 142.890 1.00 46.38 821 ASP A O 1
ATOM 3497 N N . GLY A 1 482 ? 5.679 2.360 142.869 1.00 41.93 822 GLY A N 1
ATOM 3498 C CA . GLY A 1 482 ? 6.481 1.270 142.370 1.00 41.29 822 GLY A CA 1
ATOM 3499 C C . GLY A 1 482 ? 6.653 1.222 140.860 1.00 39.75 822 GLY A C 1
ATOM 3500 O O . GLY A 1 482 ? 7.569 0.548 140.384 1.00 41.04 822 GLY A O 1
ATOM 3501 N N . THR A 1 483 ? 5.801 1.894 140.093 1.00 40.46 823 THR A N 1
ATOM 3502 C CA . THR A 1 483 ? 5.927 1.830 138.636 1.00 42.90 823 THR A CA 1
ATOM 3503 C C . THR A 1 483 ? 7.123 2.645 138.143 1.00 42.61 823 THR A C 1
ATOM 3504 O O . THR A 1 483 ? 7.585 3.586 138.797 1.00 42.00 823 THR A O 1
ATOM 3508 N N . PHE A 1 484 ? 7.615 2.281 136.952 1.00 43.10 824 PHE A N 1
ATOM 3509 C CA . PHE A 1 484 ? 8.684 3.040 136.321 1.00 40.24 824 PHE A CA 1
ATOM 3510 C C . PHE A 1 484 ? 8.565 2.965 134.800 1.00 39.34 824 PHE A C 1
ATOM 3511 O O . PHE A 1 484 ? 7.990 2.030 134.235 1.00 38.57 824 PHE A O 1
ATOM 3519 N N . SER A 1 485 ? 9.140 3.974 134.153 1.00 41.21 825 SER A N 1
ATOM 3520 C CA . SER A 1 485 ? 9.159 4.120 132.694 1.00 39.75 825 SER A CA 1
ATOM 3521 C C . SER A 1 485 ? 10.529 4.690 132.352 1.00 38.66 825 SER A C 1
ATOM 3522 O O . SER A 1 485 ? 10.777 5.881 132.569 1.00 39.04 825 SER A O 1
ATOM 3525 N N . VAL A 1 486 ? 11.430 3.825 131.896 1.00 34.71 826 VAL A N 1
ATOM 3526 C CA . VAL A 1 486 ? 12.806 4.201 131.587 1.00 34.81 826 VAL A CA 1
ATOM 3527 C C . VAL A 1 486 ? 12.913 4.433 130.087 1.00 38.78 826 VAL A C 1
ATOM 3528 O O . VAL A 1 486 ? 12.673 3.509 129.296 1.00 36.09 826 VAL A O 1
ATOM 3532 N N . SER A 1 487 ? 13.316 5.641 129.693 1.00 37.76 827 SER A N 1
ATOM 3533 C CA . SER A 1 487 ? 13.562 5.944 128.285 1.00 41.88 827 SER A CA 1
ATOM 3534 C C . SER A 1 487 ? 14.869 5.298 127.831 1.00 37.68 827 SER A C 1
ATOM 3535 O O . SER A 1 487 ? 15.885 5.374 128.536 1.00 36.26 827 SER A O 1
ATOM 3538 N N . ILE A 1 488 ? 14.831 4.635 126.677 1.00 32.42 828 ILE A N 1
ATOM 3539 C CA . ILE A 1 488 ? 16.006 3.990 126.087 1.00 35.76 828 ILE A CA 1
ATOM 3540 C C . ILE A 1 488 ? 16.006 4.245 124.583 1.00 32.80 828 ILE A C 1
ATOM 3541 O O . ILE A 1 488 ? 14.960 4.537 123.990 1.00 35.11 828 ILE A O 1
ATOM 3546 N N . PRO A 1 489 ? 17.163 4.126 123.938 1.00 33.66 829 PRO A N 1
ATOM 3547 C CA . PRO A 1 489 ? 17.174 4.123 122.464 1.00 34.55 829 PRO A CA 1
ATOM 3548 C C . PRO A 1 489 ? 16.517 2.858 121.940 1.00 33.06 829 PRO A C 1
ATOM 3549 O O . PRO A 1 489 ? 16.320 1.877 122.666 1.00 36.81 829 PRO A O 1
ATOM 3553 N N . ASN A 1 490 ? 16.154 2.890 120.665 1.00 34.01 830 ASN A N 1
ATOM 3554 C CA . ASN A 1 490 ? 15.966 1.637 119.959 1.00 35.27 830 ASN A CA 1
ATOM 3555 C C . ASN A 1 490 ? 17.241 0.834 120.143 1.00 33.55 830 ASN A C 1
ATOM 3556 O O . ASN A 1 490 ? 18.323 1.274 119.750 1.00 35.61 830 ASN A O 1
ATOM 3561 N N . SER A 1 491 ? 17.136 -0.306 120.806 1.00 31.08 831 SER A N 1
ATOM 3562 C CA . SER A 1 491 ? 18.320 -0.960 121.338 1.00 33.07 831 SER A CA 1
ATOM 3563 C C . SER A 1 491 ? 18.565 -2.327 120.705 1.00 36.07 831 SER A C 1
ATOM 3564 O O . SER A 1 491 ? 17.645 -2.939 120.148 1.00 35.70 831 SER A O 1
ATOM 3567 N N . PRO A 1 492 ? 19.805 -2.823 120.748 1.00 34.93 832 PRO A N 1
ATOM 3568 C CA . PRO A 1 492 ? 20.082 -4.170 120.222 1.00 35.12 832 PRO A CA 1
ATOM 3569 C C . PRO A 1 492 ? 19.327 -5.254 120.980 1.00 37.33 832 PRO A C 1
ATOM 3570 O O . PRO A 1 492 ? 19.086 -5.154 122.188 1.00 35.96 832 PRO A O 1
ATOM 3574 N N . GLU A 1 493 ? 18.961 -6.311 120.262 1.00 35.14 833 GLU A N 1
ATOM 3575 C CA . GLU A 1 493 ? 18.302 -7.430 120.921 1.00 37.53 833 GLU A CA 1
ATOM 3576 C C . GLU A 1 493 ? 19.242 -8.045 121.950 1.00 35.89 833 GLU A C 1
ATOM 3577 O O . GLU A 1 493 ? 20.472 -7.982 121.821 1.00 37.80 833 GLU A O 1
ATOM 3583 N N . GLY A 1 494 ? 18.660 -8.642 122.975 1.00 35.18 834 GLY A N 1
ATOM 3584 C CA . GLY A 1 494 ? 19.451 -9.365 123.953 1.00 36.99 834 GLY A CA 1
ATOM 3585 C C . GLY A 1 494 ? 18.806 -9.330 125.324 1.00 37.17 834 GLY A C 1
ATOM 3586 O O . GLY A 1 494 ? 17.696 -8.834 125.512 1.00 36.08 834 GLY A O 1
ATOM 3587 N N . THR A 1 495 ? 19.535 -9.893 126.284 1.00 38.26 835 THR A N 1
ATOM 3588 C CA . THR A 1 495 ? 19.098 -9.922 127.675 1.00 38.09 835 THR A CA 1
ATOM 3589 C C . THR A 1 495 ? 19.607 -8.676 128.380 1.00 32.98 835 THR A C 1
ATOM 3590 O O . THR A 1 495 ? 20.809 -8.393 128.362 1.00 36.10 835 THR A O 1
ATOM 3594 N N . TYR A 1 496 ? 18.687 -7.940 128.998 1.00 32.93 836 TYR A N 1
ATOM 3595 C CA . TYR A 1 496 ? 18.978 -6.716 129.725 1.00 35.43 836 TYR A CA 1
ATOM 3596 C C . TYR A 1 496 ? 18.622 -6.883 131.199 1.00 38.72 836 TYR A C 1
ATOM 3597 O O . TYR A 1 496 ? 17.791 -7.719 131.563 1.00 35.25 836 TYR A O 1
ATOM 3606 N N . THR A 1 497 ? 19.269 -6.080 132.043 1.00 37.42 837 THR A N 1
ATOM 3607 C CA . THR A 1 497 ? 18.973 -6.022 133.471 1.00 40.86 837 THR A CA 1
ATOM 3608 C C . THR A 1 497 ? 18.160 -4.771 133.771 1.00 41.45 837 THR A C 1
ATOM 3609 O O . THR A 1 497 ? 18.501 -3.681 133.297 1.00 38.86 837 THR A O 1
ATOM 3613 N N . ILE A 1 498 ? 17.091 -4.930 134.553 1.00 35.02 838 ILE A N 1
ATOM 3614 C CA . ILE A 1 498 ? 16.398 -3.804 135.165 1.00 35.25 838 ILE A CA 1
ATOM 3615 C C . ILE A 1 498 ? 16.835 -3.782 136.624 1.00 40.18 838 ILE A C 1
ATOM 3616 O O . ILE A 1 498 ? 16.564 -4.728 137.379 1.00 37.07 838 ILE A O 1
ATOM 3621 N N . ALA A 1 499 ? 17.552 -2.725 137.006 1.00 41.96 839 ALA A N 1
ATOM 3622 C CA . ALA A 1 499 ? 18.149 -2.606 138.334 1.00 43.11 839 ALA A CA 1
ATOM 3623 C C . ALA A 1 499 ? 17.515 -1.440 139.073 1.00 42.88 839 ALA A C 1
ATOM 3624 O O . ALA A 1 499 ? 17.403 -0.340 138.515 1.00 38.50 839 ALA A O 1
ATOM 3626 N N . ILE A 1 500 ? 17.120 -1.689 140.328 1.00 34.67 840 ILE A N 1
ATOM 3627 C CA . ILE A 1 500 ? 16.482 -0.708 141.196 1.00 38.83 840 ILE A CA 1
ATOM 3628 C C . ILE A 1 500 ? 17.477 -0.332 142.291 1.00 45.83 840 ILE A C 1
ATOM 3629 O O . ILE A 1 500 ? 17.813 -1.153 143.163 1.00 42.26 840 ILE A O 1
ATOM 3634 N N . ASP A 1 501 ? 17.908 0.928 142.268 1.00 45.22 841 ASP A N 1
ATOM 3635 C CA . ASP A 1 501 ? 19.018 1.420 143.070 1.00 46.10 841 ASP A CA 1
ATOM 3636 C C . ASP A 1 501 ? 18.469 2.273 144.208 1.00 43.27 841 ASP A C 1
ATOM 3637 O O . ASP A 1 501 ? 17.807 3.290 143.971 1.00 43.41 841 ASP A O 1
ATOM 3642 N N . SER A 1 502 ? 18.743 1.849 145.443 1.00 48.25 842 SER A N 1
ATOM 3643 C CA . SER A 1 502 ? 18.435 2.603 146.652 1.00 43.04 842 SER A CA 1
ATOM 3644 C C . SER A 1 502 ? 19.669 3.378 147.099 1.00 42.98 842 SER A C 1
ATOM 3645 O O . SER A 1 502 ? 20.794 2.889 146.945 1.00 44.07 842 SER A O 1
ATOM 3648 N N . PRO A 1 503 ? 19.525 4.603 147.616 1.00 41.02 843 PRO A N 1
ATOM 3649 C CA . PRO A 1 503 ? 20.704 5.334 148.115 1.00 40.93 843 PRO A CA 1
ATOM 3650 C C . PRO A 1 503 ? 21.244 4.808 149.439 1.00 47.43 843 PRO A C 1
ATOM 3651 O O . PRO A 1 503 ? 22.312 5.263 149.878 1.00 46.01 843 PRO A O 1
ATOM 3655 N N . ASN A 1 504 ? 20.544 3.897 150.104 1.00 42.62 844 ASN A N 1
ATOM 3656 C CA . ASN A 1 504 ? 20.957 3.455 151.428 1.00 46.44 844 ASN A CA 1
ATOM 3657 C C . ASN A 1 504 ? 21.607 2.087 151.438 1.00 47.66 844 ASN A C 1
ATOM 3658 O O . ASN A 1 504 ? 22.022 1.625 152.509 1.00 42.68 844 ASN A O 1
ATOM 3663 N N . TYR A 1 505 ? 21.702 1.429 150.285 1.00 40.80 845 TYR A N 1
ATOM 3664 C CA . TYR A 1 505 ? 22.234 0.082 150.207 1.00 39.91 845 TYR A CA 1
ATOM 3665 C C . TYR A 1 505 ? 23.187 -0.020 149.030 1.00 44.69 845 TYR A C 1
ATOM 3666 O O . TYR A 1 505 ? 22.994 0.622 147.997 1.00 43.88 845 TYR A O 1
ATOM 3675 N N . ASP A 1 506 ? 24.226 -0.835 149.205 1.00 42.19 846 ASP A N 1
ATOM 3676 C CA . ASP A 1 506 ? 25.269 -0.936 148.197 1.00 43.14 846 ASP A CA 1
ATOM 3677 C C . ASP A 1 506 ? 24.772 -1.593 146.909 1.00 45.68 846 ASP A C 1
ATOM 3678 O O . ASP A 1 506 ? 25.237 -1.231 145.822 1.00 42.19 846 ASP A O 1
ATOM 3683 N N . ASN A 1 507 ? 23.839 -2.545 146.999 1.00 42.17 847 ASN A N 1
ATOM 3684 C CA . ASN A 1 507 ? 23.454 -3.377 145.863 1.00 41.77 847 ASN A CA 1
ATOM 3685 C C . ASN A 1 507 ? 22.015 -3.115 145.435 1.00 44.43 847 ASN A C 1
ATOM 3686 O O . ASN A 1 507 ? 21.154 -2.788 146.253 1.00 43.64 847 ASN A O 1
ATOM 3691 N N . ASP A 1 508 ? 21.760 -3.278 144.133 1.00 42.67 848 ASP A N 1
ATOM 3692 C CA . ASP A 1 508 ? 20.440 -3.037 143.564 1.00 41.01 848 ASP A CA 1
ATOM 3693 C C . ASP A 1 508 ? 19.608 -4.308 143.590 1.00 37.04 848 ASP A C 1
ATOM 3694 O O . ASP A 1 508 ? 20.141 -5.419 143.576 1.00 40.79 848 ASP A O 1
ATOM 3699 N N . GLU A 1 509 ? 18.289 -4.136 143.616 1.00 36.16 849 GLU A N 1
ATOM 3700 C CA . GLU A 1 509 ? 17.391 -5.245 143.315 1.00 35.00 849 GLU A CA 1
ATOM 3701 C C . GLU A 1 509 ? 17.302 -5.390 141.798 1.00 40.33 849 GLU A C 1
ATOM 3702 O O . GLU A 1 509 ? 17.054 -4.401 141.096 1.00 39.07 849 GLU A O 1
ATOM 3708 N N . VAL A 1 510 ? 17.523 -6.613 141.292 1.00 38.97 850 VAL A N 1
ATOM 3709 C CA . VAL A 1 510 ? 17.696 -6.848 139.861 1.00 39.11 850 VAL A CA 1
ATOM 3710 C C . VAL A 1 510 ? 16.711 -7.900 139.363 1.00 39.66 850 VAL A C 1
ATOM 3711 O O . VAL A 1 510 ? 16.282 -8.799 140.095 1.00 36.55 850 VAL A O 1
ATOM 3715 N N . ASN A 1 511 ? 16.366 -7.776 138.083 1.00 34.54 851 ASN A N 1
ATOM 3716 C CA . ASN A 1 511 ? 15.720 -8.823 137.305 1.00 36.05 851 ASN A CA 1
ATOM 3717 C C . ASN A 1 511 ? 16.210 -8.647 135.871 1.00 40.76 851 ASN A C 1
ATOM 3718 O O . ASN A 1 511 ? 16.832 -7.633 135.538 1.00 38.52 851 ASN A O 1
ATOM 3723 N N . THR A 1 512 ? 15.943 -9.640 135.022 1.00 38.56 852 THR A N 1
ATOM 3724 C CA . THR A 1 512 ? 16.279 -9.544 133.605 1.00 39.38 852 THR A CA 1
ATOM 3725 C C . THR A 1 512 ? 15.025 -9.559 132.741 1.00 39.68 852 THR A C 1
ATOM 3726 O O . THR A 1 512 ? 13.998 -10.134 133.108 1.00 38.44 852 THR A O 1
ATOM 3730 N N . PHE A 1 513 ? 15.121 -8.902 131.587 1.00 34.07 853 PHE A N 1
ATOM 3731 C CA . PHE A 1 513 ? 14.067 -8.916 130.591 1.00 35.44 853 PHE A CA 1
ATOM 3732 C C . PHE A 1 513 ? 14.729 -8.974 129.225 1.00 35.76 853 PHE A C 1
ATOM 3733 O O . PHE A 1 513 ? 15.948 -8.827 129.098 1.00 37.69 853 PHE A O 1
ATOM 3741 N N . GLU A 1 514 ? 13.920 -9.193 128.195 1.00 35.33 854 GLU A N 1
ATOM 3742 C CA . GLU A 1 514 ? 14.428 -9.341 126.840 1.00 37.52 854 GLU A CA 1
ATOM 3743 C C . GLU A 1 514 ? 14.022 -8.170 125.949 1.00 37.24 854 GLU A C 1
ATOM 3744 O O . GLU A 1 514 ? 12.882 -7.693 125.998 1.00 37.47 854 GLU A O 1
ATOM 3750 N N . ILE A 1 515 ? 14.977 -7.699 125.153 1.00 33.96 855 ILE A N 1
ATOM 3751 C CA . ILE A 1 515 ? 14.697 -6.881 123.982 1.00 33.11 855 ILE A CA 1
ATOM 3752 C C . ILE A 1 515 ? 14.803 -7.821 122.785 1.00 33.87 855 ILE A C 1
ATOM 3753 O O . ILE A 1 515 ? 15.861 -8.417 122.546 1.00 32.20 855 ILE A O 1
ATOM 3758 N N . VAL A 1 516 ? 13.691 -8.014 122.088 1.00 29.58 856 VAL A N 1
ATOM 3759 C CA . VAL A 1 516 ? 13.584 -9.052 121.076 1.00 33.67 856 VAL A CA 1
ATOM 3760 C C . VAL A 1 516 ? 13.532 -8.401 119.696 1.00 37.04 856 VAL A C 1
ATOM 3761 O O . VAL A 1 516 ? 13.314 -7.198 119.556 1.00 34.64 856 VAL A O 1
ATOM 3765 N N . ASP A 1 517 ? 13.738 -9.225 118.670 1.00 34.07 857 ASP A N 1
ATOM 3766 C CA . ASP A 1 517 ? 13.558 -8.821 117.280 1.00 34.40 857 ASP A CA 1
ATOM 3767 C C . ASP A 1 517 ? 12.210 -8.127 117.095 1.00 36.10 857 ASP A C 1
ATOM 3768 O O . ASP A 1 517 ? 11.191 -8.581 117.624 1.00 35.35 857 ASP A O 1
ATOM 3773 N N . ASN A 1 518 ? 12.193 -7.022 116.328 1.00 35.49 858 ASN A N 1
ATOM 3774 C CA . ASN A 1 518 ? 10.952 -6.246 116.233 1.00 33.86 858 ASN A CA 1
ATOM 3775 C C . ASN A 1 518 ? 9.870 -6.915 115.372 1.00 37.04 858 ASN A C 1
ATOM 3776 O O . ASN A 1 518 ? 8.762 -6.371 115.272 1.00 39.13 858 ASN A O 1
ATOM 3781 N N . SER A 1 519 ? 10.144 -8.058 114.746 1.00 36.02 859 SER A N 1
ATOM 3782 C CA . SER A 1 519 ? 9.067 -8.828 114.130 1.00 37.14 859 SER A CA 1
ATOM 3783 C C . SER A 1 519 ? 8.346 -9.735 115.121 1.00 39.63 859 SER A C 1
ATOM 3784 O O . SER A 1 519 ? 7.364 -10.378 114.735 1.00 38.57 859 SER A O 1
ATOM 3787 N N . LYS A 1 520 ? 8.791 -9.783 116.379 1.00 32.59 860 LYS A N 1
ATOM 3788 C CA . LYS A 1 520 ? 8.202 -10.643 117.403 1.00 40.81 860 LYS A CA 1
ATOM 3789 C C . LYS A 1 520 ? 7.166 -9.898 118.247 1.00 41.16 860 LYS A C 1
ATOM 3790 O O . LYS A 1 520 ? 7.108 -8.666 118.264 1.00 40.34 860 LYS A O 1
ATOM 3796 N N . LEU A 1 521 ? 6.358 -10.671 118.979 1.00 39.43 861 LEU A N 1
ATOM 3797 C CA . LEU A 1 521 ? 5.322 -10.119 119.851 1.00 40.24 861 LEU A CA 1
ATOM 3798 C C . LEU A 1 521 ? 5.445 -10.759 121.228 1.00 39.08 861 LEU A C 1
ATOM 3799 O O . LEU A 1 521 ? 4.875 -11.828 121.484 1.00 40.51 861 LEU A O 1
ATOM 3804 N N . PRO A 1 522 ? 6.176 -10.128 122.141 1.00 39.56 862 PRO A N 1
ATOM 3805 C CA . PRO A 1 522 ? 6.352 -10.710 123.475 1.00 41.46 862 PRO A CA 1
ATOM 3806 C C . PRO A 1 522 ? 5.067 -10.654 124.288 1.00 41.31 862 PRO A C 1
ATOM 3807 O O . PRO A 1 522 ? 4.150 -9.877 124.013 1.00 41.94 862 PRO A O 1
ATOM 3811 N N . ALA A 1 523 ? 5.014 -11.508 125.305 1.00 43.01 863 ALA A N 1
ATOM 3812 C CA . ALA A 1 523 ? 3.896 -11.476 126.229 1.00 42.79 863 ALA A CA 1
ATOM 3813 C C . ALA A 1 523 ? 3.865 -10.125 126.941 1.00 43.04 863 ALA A C 1
ATOM 3814 O O . ALA A 1 523 ? 4.922 -9.545 127.217 1.00 41.76 863 ALA A O 1
ATOM 3816 N N . PRO A 1 524 ? 2.686 -9.564 127.188 1.00 41.39 864 PRO A N 1
ATOM 3817 C CA . PRO A 1 524 ? 2.616 -8.356 128.020 1.00 42.63 864 PRO A CA 1
ATOM 3818 C C . PRO A 1 524 ? 2.791 -8.711 129.495 1.00 44.15 864 PRO A C 1
ATOM 3819 O O . PRO A 1 524 ? 3.094 -9.866 129.817 1.00 41.14 864 PRO A O 1
ATOM 3823 N N . SER A 1 525 ? 2.615 -7.734 130.387 1.00 43.32 865 SER A N 1
ATOM 3824 C CA . SER A 1 525 ? 2.618 -7.973 131.831 1.00 46.25 865 SER A CA 1
ATOM 3825 C C . SER A 1 525 ? 1.567 -7.088 132.491 1.00 45.80 865 SER A C 1
ATOM 3826 O O . SER A 1 525 ? 1.117 -6.092 131.919 1.00 40.76 865 SER A O 1
ATOM 3829 N N . ILE A 1 526 ? 1.163 -7.479 133.703 1.00 44.81 866 ILE A N 1
ATOM 3830 C CA . ILE A 1 526 ? 0.165 -6.757 134.489 1.00 47.70 866 ILE A CA 1
ATOM 3831 C C . ILE A 1 526 ? 0.821 -6.270 135.773 1.00 43.53 866 ILE A C 1
ATOM 3832 O O . ILE A 1 526 ? 1.493 -7.046 136.461 1.00 48.94 866 ILE A O 1
ATOM 3837 N N . ASN A 1 527 ? 0.634 -4.992 136.095 1.00 47.95 867 ASN A N 1
ATOM 3838 C CA . ASN A 1 527 ? 1.128 -4.484 137.366 1.00 47.31 867 ASN A CA 1
ATOM 3839 C C . ASN A 1 527 ? 0.232 -4.976 138.507 1.00 48.27 867 ASN A C 1
ATOM 3840 O O . ASN A 1 527 ? -0.943 -5.284 138.290 1.00 48.36 867 ASN A O 1
ATOM 3845 N N . PRO A 1 528 ? 0.763 -5.067 139.728 1.00 49.12 868 PRO A N 1
ATOM 3846 C CA . PRO A 1 528 ? -0.059 -5.537 140.854 1.00 51.94 868 PRO A CA 1
ATOM 3847 C C . PRO A 1 528 ? -1.347 -4.729 140.988 1.00 54.22 868 PRO A C 1
ATOM 3848 O O . PRO A 1 528 ? -1.386 -3.532 140.694 1.00 53.44 868 PRO A O 1
ATOM 3852 N N . VAL A 1 529 ? -2.422 -5.412 141.384 1.00 55.07 869 VAL A N 1
ATOM 3853 C CA . VAL A 1 529 ? -3.751 -4.820 141.489 1.00 59.70 869 VAL A CA 1
ATOM 3854 C C . VAL A 1 529 ? -4.345 -5.219 142.836 1.00 61.04 869 VAL A C 1
ATOM 3855 O O . VAL A 1 529 ? -4.325 -6.400 143.194 1.00 62.11 869 VAL A O 1
ATOM 3859 N N . ASP A 1 530 ? -4.871 -4.247 143.580 1.00 60.88 870 ASP A N 1
ATOM 3860 C CA . ASP A 1 530 ? -5.584 -4.546 144.818 1.00 68.19 870 ASP A CA 1
ATOM 3861 C C . ASP A 1 530 ? -7.051 -4.148 144.684 1.00 71.20 870 ASP A C 1
ATOM 3862 O O . ASP A 1 530 ? -7.459 -3.494 143.717 1.00 64.55 870 ASP A O 1
ATOM 3867 N N . ASP A 1 531 ? -7.843 -4.556 145.684 1.00 70.48 871 ASP A N 1
ATOM 3868 C CA . ASP A 1 531 ? -9.294 -4.392 145.669 1.00 71.83 871 ASP A CA 1
ATOM 3869 C C . ASP A 1 531 ? -9.743 -2.966 145.953 1.00 75.51 871 ASP A C 1
ATOM 3870 O O . ASP A 1 531 ? -10.931 -2.747 146.217 1.00 78.43 871 ASP A O 1
ATOM 3875 N N . ASN A 1 532 ? -8.821 -2.003 145.918 1.00 76.42 872 ASN A N 1
ATOM 3876 C CA . ASN A 1 532 ? -9.153 -0.588 145.946 1.00 75.75 872 ASN A CA 1
ATOM 3877 C C . ASN A 1 532 ? -8.860 0.093 144.615 1.00 75.63 872 ASN A C 1
ATOM 3878 O O . ASN A 1 532 ? -9.281 1.238 144.411 1.00 76.77 872 ASN A O 1
ATOM 3883 N N . ASP A 1 533 ? -8.185 -0.599 143.697 1.00 74.90 873 ASP A N 1
ATOM 3884 C CA . ASP A 1 533 ? -7.785 -0.025 142.418 1.00 75.26 873 ASP A CA 1
ATOM 3885 C C . ASP A 1 533 ? -8.923 -0.103 141.406 1.00 74.22 873 ASP A C 1
ATOM 3886 O O . ASP A 1 533 ? -9.509 -1.169 141.196 1.00 74.81 873 ASP A O 1
ATOM 3891 N N . GLN A 1 534 ? -9.243 1.034 140.790 1.00 73.87 874 GLN A N 1
ATOM 3892 C CA . GLN A 1 534 ? -10.219 1.102 139.711 1.00 74.85 874 GLN A CA 1
ATOM 3893 C C . GLN A 1 534 ? -9.602 0.912 138.329 1.00 74.63 874 GLN A C 1
ATOM 3894 O O . GLN A 1 534 ? -10.323 1.007 137.329 1.00 74.43 874 GLN A O 1
ATOM 3900 N N . GLN A 1 535 ? -8.296 0.662 138.243 1.00 70.46 875 GLN A N 1
ATOM 3901 C CA . GLN A 1 535 ? -7.616 0.567 136.960 1.00 69.09 875 GLN A CA 1
ATOM 3902 C C . GLN A 1 535 ? -6.568 -0.533 137.019 1.00 66.62 875 GLN A C 1
ATOM 3903 O O . GLN A 1 535 ? -5.986 -0.803 138.074 1.00 66.81 875 GLN A O 1
ATOM 3909 N N . ILE A 1 536 ? -6.354 -1.177 135.874 1.00 60.69 876 ILE A N 1
ATOM 3910 C CA . ILE A 1 536 ? -5.367 -2.241 135.708 1.00 59.05 876 ILE A CA 1
ATOM 3911 C C . ILE A 1 536 ? -4.319 -1.746 134.716 1.00 60.26 876 ILE A C 1
ATOM 3912 O O . ILE A 1 536 ? -4.603 -1.623 133.517 1.00 60.21 876 ILE A O 1
ATOM 3917 N N . VAL A 1 537 ? -3.111 -1.470 135.206 1.00 56.59 877 VAL A N 1
ATOM 3918 C CA . VAL A 1 537 ? -2.020 -1.015 134.349 1.00 53.88 877 VAL A CA 1
ATOM 3919 C C . VAL A 1 537 ? -1.320 -2.220 133.728 1.00 51.24 877 VAL A C 1
ATOM 3920 O O . VAL A 1 537 ? -0.960 -3.176 134.429 1.00 48.54 877 VAL A O 1
ATOM 3924 N N . VAL A 1 538 ? -1.121 -2.173 132.406 1.00 48.14 878 VAL A N 1
ATOM 3925 C CA . VAL A 1 538 ? -0.447 -3.233 131.664 1.00 49.14 878 VAL A CA 1
ATOM 3926 C C . VAL A 1 538 ? 0.742 -2.644 130.911 1.00 45.27 878 VAL A C 1
ATOM 3927 O O . VAL A 1 538 ? 0.761 -1.461 130.557 1.00 44.36 878 VAL A O 1
ATOM 3931 N N . ASN A 1 539 ? 1.743 -3.493 130.677 1.00 44.00 879 ASN A N 1
ATOM 3932 C CA . ASN A 1 539 ? 2.959 -3.152 129.946 1.00 43.47 879 ASN A CA 1
ATOM 3933 C C . ASN A 1 539 ? 3.095 -4.079 128.747 1.00 43.91 879 ASN A C 1
ATOM 3934 O O . ASN A 1 539 ? 2.791 -5.273 128.839 1.00 40.06 879 ASN A O 1
ATOM 3939 N N . GLY A 1 540 ? 3.556 -3.532 127.631 1.00 44.92 880 GLY A N 1
ATOM 3940 C CA . GLY A 1 540 ? 3.683 -4.323 126.415 1.00 38.87 880 GLY A CA 1
ATOM 3941 C C . GLY A 1 540 ? 4.224 -3.464 125.300 1.00 41.18 880 GLY A C 1
ATOM 3942 O O . GLY A 1 540 ? 4.393 -2.245 125.438 1.00 41.26 880 GLY A O 1
ATOM 3943 N N . THR A 1 541 ? 4.506 -4.116 124.180 1.00 41.84 881 THR A N 1
ATOM 3944 C CA . THR A 1 541 ? 5.133 -3.386 123.092 1.00 39.79 881 THR A CA 1
ATOM 3945 C C . THR A 1 541 ? 4.188 -2.323 122.525 1.00 42.74 881 THR A C 1
ATOM 3946 O O . THR A 1 541 ? 2.961 -2.478 122.495 1.00 42.37 881 THR A O 1
ATOM 3950 N N . SER A 1 542 ? 4.784 -1.235 122.059 1.00 41.53 882 SER A N 1
ATOM 3951 C CA . SER A 1 542 ? 4.005 -0.107 121.578 1.00 44.49 882 SER A CA 1
ATOM 3952 C C . SER A 1 542 ? 3.194 -0.510 120.345 1.00 49.19 882 SER A C 1
ATOM 3953 O O . SER A 1 542 ? 3.668 -1.252 119.477 1.00 42.69 882 SER A O 1
ATOM 3956 N N . GLY A 1 543 ? 1.948 -0.035 120.286 1.00 48.96 883 GLY A N 1
ATOM 3957 C CA . GLY A 1 543 ? 1.043 -0.368 119.207 1.00 44.92 883 GLY A CA 1
ATOM 3958 C C . GLY A 1 543 ? 0.362 -1.719 119.311 1.00 46.24 883 GLY A C 1
ATOM 3959 O O . GLY A 1 543 ? -0.523 -2.008 118.499 1.00 50.35 883 GLY A O 1
ATOM 3960 N N . SER A 1 544 ? 0.744 -2.564 120.264 1.00 48.23 884 SER A N 1
ATOM 3961 C CA . SER A 1 544 ? 0.000 -3.789 120.516 1.00 47.77 884 SER A CA 1
ATOM 3962 C C . SER A 1 544 ? -1.231 -3.491 121.365 1.00 50.76 884 SER A C 1
ATOM 3963 O O . SER A 1 544 ? -1.251 -2.552 122.162 1.00 49.84 884 SER A O 1
ATOM 3966 N N . THR A 1 545 ? -2.267 -4.297 121.182 1.00 49.81 885 THR A N 1
ATOM 3967 C CA . THR A 1 545 ? -3.464 -4.195 121.998 1.00 54.40 885 THR A CA 1
ATOM 3968 C C . THR A 1 545 ? -3.452 -5.327 123.018 1.00 47.44 885 THR A C 1
ATOM 3969 O O . THR A 1 545 ? -3.337 -6.501 122.650 1.00 50.74 885 THR A O 1
ATOM 3973 N N . VAL A 1 546 ? -3.569 -4.967 124.293 1.00 49.66 886 VAL A N 1
ATOM 3974 C CA . VAL A 1 546 ? -3.500 -5.909 125.407 1.00 48.42 886 VAL A CA 1
ATOM 3975 C C . VAL A 1 546 ? -4.898 -6.102 125.980 1.00 51.35 886 VAL A C 1
ATOM 3976 O O . VAL A 1 546 ? -5.600 -5.124 126.269 1.00 53.38 886 VAL A O 1
ATOM 3980 N N . THR A 1 547 ? -5.286 -7.361 126.167 1.00 52.55 887 THR A N 1
ATOM 3981 C CA . THR A 1 547 ? -6.588 -7.730 126.709 1.00 51.68 887 THR A CA 1
ATOM 3982 C C . THR A 1 547 ? -6.384 -8.532 127.986 1.00 52.49 887 THR A C 1
ATOM 3983 O O . THR A 1 547 ? -5.592 -9.479 128.007 1.00 54.34 887 THR A O 1
ATOM 3987 N N . VAL A 1 548 ? -7.088 -8.148 129.048 1.00 57.22 888 VAL A N 1
ATOM 3988 C CA . VAL A 1 548 ? -6.946 -8.765 130.365 1.00 53.98 888 VAL A CA 1
ATOM 3989 C C . VAL A 1 548 ? -8.197 -9.576 130.662 1.00 54.80 888 VAL A C 1
ATOM 3990 O O . VAL A 1 548 ? -9.318 -9.072 130.528 1.00 57.35 888 VAL A O 1
ATOM 3994 N N . THR A 1 549 ? -8.002 -10.826 131.074 1.00 55.20 889 THR A N 1
ATOM 3995 C CA . THR A 1 549 ? -9.091 -11.716 131.444 1.00 60.66 889 THR A CA 1
ATOM 3996 C C . THR A 1 549 ? -8.815 -12.295 132.825 1.00 61.59 889 THR A C 1
ATOM 3997 O O . THR A 1 549 ? -7.662 -12.403 133.251 1.00 58.32 889 THR A O 1
ATOM 4001 N N . ASP A 1 550 ? -9.885 -12.659 133.530 1.00 65.84 890 ASP A N 1
ATOM 4002 C CA . ASP A 1 550 ? -9.742 -13.333 134.812 1.00 67.38 890 ASP A CA 1
ATOM 4003 C C . ASP A 1 550 ? -9.654 -14.841 134.580 1.00 68.40 890 ASP A C 1
ATOM 4004 O O . ASP A 1 550 ? -9.546 -15.313 133.443 1.00 69.17 890 ASP A O 1
ATOM 4009 N N . SER A 1 551 ? -9.712 -15.620 135.663 1.00 65.43 891 SER A N 1
ATOM 4010 C CA . SER A 1 551 ? -9.624 -17.072 135.543 1.00 69.90 891 SER A CA 1
ATOM 4011 C C . SER A 1 551 ? -10.796 -17.677 134.776 1.00 69.27 891 SER A C 1
ATOM 4012 O O . SER A 1 551 ? -10.703 -18.834 134.351 1.00 66.61 891 SER A O 1
ATOM 4015 N N . ASN A 1 552 ? -11.879 -16.925 134.571 1.00 68.16 892 ASN A N 1
ATOM 4016 C CA . ASN A 1 552 ? -13.034 -17.388 133.814 1.00 71.89 892 ASN A CA 1
ATOM 4017 C C . ASN A 1 552 ? -13.070 -16.799 132.407 1.00 72.32 892 ASN A C 1
ATOM 4018 O O . ASN A 1 552 ? -14.119 -16.826 131.754 1.00 72.70 892 ASN A O 1
ATOM 4023 N N . ASN A 1 553 ? -11.950 -16.247 131.941 1.00 69.35 893 ASN A N 1
ATOM 4024 C CA . ASN A 1 553 ? -11.777 -15.683 130.604 1.00 71.85 893 ASN A CA 1
ATOM 4025 C C . ASN A 1 553 ? -12.710 -14.513 130.325 1.00 70.28 893 ASN A C 1
ATOM 4026 O O . ASN A 1 553 ? -12.840 -14.089 129.169 1.00 72.32 893 ASN A O 1
ATOM 4031 N N . ASN A 1 554 ? -13.343 -13.957 131.351 1.00 73.18 894 ASN A N 1
ATOM 4032 C CA . ASN A 1 554 ? -14.162 -12.768 131.164 1.00 73.75 894 ASN A CA 1
ATOM 4033 C C . ASN A 1 554 ? -13.264 -11.588 130.819 1.00 67.73 894 ASN A C 1
ATOM 4034 O O . ASN A 1 554 ? -12.336 -11.263 131.567 1.00 69.08 894 ASN A O 1
ATOM 4039 N N . VAL A 1 555 ? -13.523 -10.960 129.677 1.00 69.64 895 VAL A N 1
ATOM 4040 C CA . VAL A 1 555 ? -12.743 -9.805 129.260 1.00 67.11 895 VAL A CA 1
ATOM 4041 C C . VAL A 1 555 ? -13.064 -8.648 130.197 1.00 63.25 895 VAL A C 1
ATOM 4042 O O . VAL A 1 555 ? -14.129 -8.029 130.102 1.00 64.55 895 VAL A O 1
ATOM 4046 N N . LEU A 1 556 ? -12.155 -8.366 131.128 1.00 64.34 896 LEU A N 1
ATOM 4047 C CA . LEU A 1 556 ? -12.328 -7.227 132.020 1.00 64.62 896 LEU A CA 1
ATOM 4048 C C . LEU A 1 556 ? -11.972 -5.904 131.355 1.00 66.43 896 LEU A C 1
ATOM 4049 O O . LEU A 1 556 ? -12.386 -4.847 131.844 1.00 65.10 896 LEU A O 1
ATOM 4054 N N . GLY A 1 557 ? -11.234 -5.939 130.246 1.00 65.39 897 GLY A N 1
ATOM 4055 C CA . GLY A 1 557 ? -10.862 -4.722 129.555 1.00 64.64 897 GLY A CA 1
ATOM 4056 C C . GLY A 1 557 ? -9.798 -4.925 128.497 1.00 61.99 897 GLY A C 1
ATOM 4057 O O . GLY A 1 557 ? -9.071 -5.924 128.508 1.00 55.69 897 GLY A O 1
ATOM 4058 N N . THR A 1 558 ? -9.714 -3.983 127.560 1.00 61.90 898 THR A N 1
ATOM 4059 C CA . THR A 1 558 ? -8.717 -4.018 126.501 1.00 63.31 898 THR A CA 1
ATOM 4060 C C . THR A 1 558 ? -8.167 -2.615 126.312 1.00 59.67 898 THR A C 1
ATOM 4061 O O . THR A 1 558 ? -8.882 -1.624 126.488 1.00 61.44 898 THR A O 1
ATOM 4065 N N . VAL A 1 559 ? -6.892 -2.533 125.943 1.00 56.05 899 VAL A N 1
ATOM 4066 C CA . VAL A 1 559 ? -6.278 -1.238 125.672 1.00 59.43 899 VAL A CA 1
ATOM 4067 C C . VAL A 1 559 ? -5.179 -1.423 124.636 1.00 56.30 899 VAL A C 1
ATOM 4068 O O . VAL A 1 559 ? -4.463 -2.430 124.636 1.00 51.68 899 VAL A O 1
ATOM 4072 N N . THR A 1 560 ? -5.080 -0.454 123.730 1.00 53.73 900 THR A N 1
ATOM 4073 C CA . THR A 1 560 ? -3.962 -0.361 122.805 1.00 50.74 900 THR A CA 1
ATOM 4074 C C . THR A 1 560 ? -2.881 0.515 123.422 1.00 48.43 900 THR A C 1
ATOM 4075 O O . THR A 1 560 ? -3.164 1.614 123.906 1.00 50.31 900 THR A O 1
ATOM 4079 N N . ILE A 1 561 ? -1.652 0.024 123.406 1.00 48.17 901 ILE A N 1
ATOM 4080 C CA . ILE A 1 561 ? -0.524 0.755 123.984 1.00 49.92 901 ILE A CA 1
ATOM 4081 C C . ILE A 1 561 ? -0.075 1.836 122.999 1.00 50.94 901 ILE A C 1
ATOM 4082 O O . ILE A 1 561 ? 0.111 1.535 121.804 1.00 45.20 901 ILE A O 1
ATOM 4087 N N . PRO A 1 562 ? 0.063 3.088 123.449 1.00 50.40 902 PRO A N 1
ATOM 4088 C CA . PRO A 1 562 ? 0.300 4.205 122.521 1.00 51.63 902 PRO A CA 1
ATOM 4089 C C . PRO A 1 562 ? 1.707 4.211 121.932 1.00 53.44 902 PRO A C 1
ATOM 4090 O O . PRO A 1 562 ? 2.622 3.514 122.381 1.00 47.20 902 PRO A O 1
ATOM 4094 N N . ALA A 1 563 ? 1.864 5.088 120.926 1.00 53.14 903 ALA A N 1
ATOM 4095 C CA . ALA A 1 563 ? 2.929 4.979 119.931 1.00 50.52 903 ALA A CA 1
ATOM 4096 C C . ALA A 1 563 ? 4.327 5.170 120.508 1.00 55.38 903 ALA A C 1
ATOM 4097 O O . ALA A 1 563 ? 5.293 4.621 119.962 1.00 57.18 903 ALA A O 1
ATOM 4099 N N . ASP A 1 564 ? 4.471 5.932 121.591 1.00 49.80 904 ASP A N 1
ATOM 4100 C CA . ASP A 1 564 ? 5.790 6.259 122.115 1.00 51.94 904 ASP A CA 1
ATOM 4101 C C . ASP A 1 564 ? 5.903 5.844 123.580 1.00 50.17 904 ASP A C 1
ATOM 4102 O O . ASP A 1 564 ? 6.596 6.492 124.367 1.00 48.60 904 ASP A O 1
ATOM 4107 N N . ASP A 1 565 ? 5.227 4.757 123.949 1.00 51.01 905 ASP A N 1
ATOM 4108 C CA . ASP A 1 565 ? 5.228 4.262 125.321 1.00 48.95 905 ASP A CA 1
ATOM 4109 C C . ASP A 1 565 ? 5.086 2.747 125.289 1.00 48.52 905 ASP A C 1
ATOM 4110 O O . ASP A 1 565 ? 4.828 2.150 124.240 1.00 48.33 905 ASP A O 1
ATOM 4115 N N . THR A 1 566 ? 5.263 2.120 126.456 1.00 42.69 906 THR A N 1
ATOM 4116 C CA . THR A 1 566 ? 5.115 0.674 126.559 1.00 41.11 906 THR A CA 1
ATOM 4117 C C . THR A 1 566 ? 4.275 0.292 127.773 1.00 43.25 906 THR A C 1
ATOM 4118 O O . THR A 1 566 ? 4.408 -0.809 128.305 1.00 43.01 906 THR A O 1
ATOM 4122 N N . SER A 1 567 ? 3.406 1.197 128.216 1.00 44.12 907 SER A N 1
ATOM 4123 C CA . SER A 1 567 ? 2.454 0.909 129.279 1.00 48.00 907 SER A CA 1
ATOM 4124 C C . SER A 1 567 ? 1.173 1.681 129.000 1.00 49.06 907 SER A C 1
ATOM 4125 O O . SER A 1 567 ? 1.195 2.752 128.381 1.00 49.25 907 SER A O 1
ATOM 4128 N N . ALA A 1 568 ? 0.051 1.095 129.409 1.00 48.24 908 ALA A N 1
ATOM 4129 C CA . ALA A 1 568 ? -1.257 1.699 129.208 1.00 53.58 908 ALA A CA 1
ATOM 4130 C C . ALA A 1 568 ? -2.171 1.292 130.355 1.00 52.39 908 ALA A C 1
ATOM 4131 O O . ALA A 1 568 ? -1.819 0.456 131.192 1.00 53.44 908 ALA A O 1
ATOM 4133 N N . ALA A 1 569 ? -3.375 1.860 130.358 1.00 58.57 909 ALA A N 1
ATOM 4134 C CA . ALA A 1 569 ? -4.317 1.690 131.453 1.00 62.13 909 ALA A CA 1
ATOM 4135 C C . ALA A 1 569 ? -5.614 1.069 130.956 1.00 62.10 909 ALA A C 1
ATOM 4136 O O . ALA A 1 569 ? -6.085 1.372 129.855 1.00 59.47 909 ALA A O 1
ATOM 4138 N N . ILE A 1 570 ? -6.177 0.187 131.773 1.00 60.00 910 ILE A N 1
ATOM 4139 C CA . ILE A 1 570 ? -7.527 -0.323 131.588 1.00 65.00 910 ILE A CA 1
ATOM 4140 C C . ILE A 1 570 ? -8.386 0.169 132.745 1.00 67.57 910 ILE A C 1
ATOM 4141 O O . ILE A 1 570 ? -7.967 0.113 133.903 1.00 64.94 910 ILE A O 1
ATOM 4146 N N . ASN A 1 571 ? -9.587 0.645 132.434 1.00 70.34 911 ASN A N 1
ATOM 4147 C CA . ASN A 1 571 ? -10.513 1.144 133.441 1.00 71.08 911 ASN A CA 1
ATOM 4148 C C . ASN A 1 571 ? -11.662 0.166 133.629 1.00 73.55 911 ASN A C 1
ATOM 4149 O O . ASN A 1 571 ? -12.146 -0.432 132.664 1.00 73.29 911 ASN A O 1
ATOM 4154 N N . VAL A 1 572 ? -12.081 0.002 134.882 1.00 75.08 912 VAL A N 1
ATOM 4155 C CA . VAL A 1 572 ? -13.172 -0.887 135.248 1.00 78.64 912 VAL A CA 1
ATOM 4156 C C . VAL A 1 572 ? -14.114 -0.113 136.161 1.00 80.11 912 VAL A C 1
ATOM 4157 O O . VAL A 1 572 ? -13.728 0.855 136.821 1.00 77.48 912 VAL A O 1
ATOM 4161 N N . ASP A 1 573 ? -15.376 -0.546 136.175 1.00 82.32 913 ASP A N 1
ATOM 4162 C CA . ASP A 1 573 ? -16.392 0.142 136.972 1.00 85.99 913 ASP A CA 1
ATOM 4163 C C . ASP A 1 573 ? -16.169 -0.086 138.464 1.00 84.46 913 ASP A C 1
ATOM 4164 O O . ASP A 1 573 ? -16.031 0.865 139.242 1.00 84.30 913 ASP A O 1
ATOM 4169 N N . THR A 1 574 ? -16.122 -1.342 138.879 1.00 82.31 914 THR A N 1
ATOM 4170 C CA . THR A 1 574 ? -15.955 -1.784 140.249 1.00 84.37 914 THR A CA 1
ATOM 4171 C C . THR A 1 574 ? -14.601 -2.447 140.435 1.00 84.60 914 THR A C 1
ATOM 4172 O O . THR A 1 574 ? -14.170 -3.223 139.575 1.00 85.68 914 THR A O 1
ATOM 4176 N N . PRO A 1 575 ? -13.907 -2.163 141.537 1.00 84.07 915 PRO A N 1
ATOM 4177 C CA . PRO A 1 575 ? -12.623 -2.830 141.789 1.00 79.76 915 PRO A CA 1
ATOM 4178 C C . PRO A 1 575 ? -12.830 -4.334 141.903 1.00 79.04 915 PRO A C 1
ATOM 4179 O O . PRO A 1 575 ? -13.949 -4.826 142.095 1.00 80.10 915 PRO A O 1
ATOM 4183 N N . LEU A 1 576 ? -11.734 -5.071 141.791 1.00 77.70 916 LEU A N 1
ATOM 4184 C CA . LEU A 1 576 ? -11.818 -6.522 141.765 1.00 75.24 916 LEU A CA 1
ATOM 4185 C C . LEU A 1 576 ? -11.685 -7.095 143.165 1.00 73.20 916 LEU A C 1
ATOM 4186 O O . LEU A 1 576 ? -11.011 -6.531 144.028 1.00 70.36 916 LEU A O 1
ATOM 4191 N N . GLU A 1 577 ? -12.322 -8.244 143.370 1.00 74.43 917 GLU A N 1
ATOM 4192 C CA . GLU A 1 577 ? -12.264 -8.911 144.659 1.00 73.33 917 GLU A CA 1
ATOM 4193 C C . GLU A 1 577 ? -10.878 -9.496 144.882 1.00 73.15 917 GLU A C 1
ATOM 4194 O O . GLU A 1 577 ? -10.267 -10.050 143.963 1.00 69.53 917 GLU A O 1
ATOM 4200 N N . ALA A 1 578 ? -10.373 -9.343 146.106 1.00 71.03 918 ALA A N 1
ATOM 4201 C CA . ALA A 1 578 ? -9.092 -9.935 146.462 1.00 70.04 918 ALA A CA 1
ATOM 4202 C C . ALA A 1 578 ? -9.119 -11.433 146.193 1.00 71.98 918 ALA A C 1
ATOM 4203 O O . ALA A 1 578 ? -10.040 -12.137 146.616 1.00 74.36 918 ALA A O 1
ATOM 4205 N N . GLY A 1 579 ? -8.115 -11.915 145.465 1.00 67.69 919 GLY A N 1
ATOM 4206 C CA . GLY A 1 579 ? -7.991 -13.312 145.127 1.00 64.27 919 GLY A CA 1
ATOM 4207 C C . GLY A 1 579 ? -8.276 -13.628 143.676 1.00 65.01 919 GLY A C 1
ATOM 4208 O O . GLY A 1 579 ? -7.918 -14.721 143.215 1.00 61.40 919 GLY A O 1
ATOM 4209 N N . THR A 1 580 ? -8.908 -12.714 142.943 1.00 64.08 920 THR A N 1
ATOM 4210 C CA . THR A 1 580 ? -9.130 -12.944 141.522 1.00 67.37 920 THR A CA 1
ATOM 4211 C C . THR A 1 580 ? -7.798 -12.942 140.780 1.00 62.99 920 THR A C 1
ATOM 4212 O O . THR A 1 580 ? -6.914 -12.125 141.054 1.00 61.28 920 THR A O 1
ATOM 4216 N N . VAL A 1 581 ? -7.651 -13.878 139.850 1.00 61.26 921 VAL A N 1
ATOM 4217 C CA . VAL A 1 581 ? -6.400 -14.084 139.131 1.00 63.64 921 VAL A CA 1
ATOM 4218 C C . VAL A 1 581 ? -6.531 -13.477 137.742 1.00 64.54 921 VAL A C 1
ATOM 4219 O O . VAL A 1 581 ? -7.557 -13.654 137.072 1.00 62.64 921 VAL A O 1
ATOM 4223 N N . LEU A 1 582 ? -5.499 -12.749 137.320 1.00 60.85 922 LEU A N 1
ATOM 4224 C CA . LEU A 1 582 ? -5.492 -12.003 136.072 1.00 57.87 922 LEU A CA 1
ATOM 4225 C C . LEU A 1 582 ? -4.399 -12.519 135.147 1.00 58.52 922 LEU A C 1
ATOM 4226 O O . LEU A 1 582 ? -3.279 -12.796 135.588 1.00 55.75 922 LEU A O 1
ATOM 4231 N N . THR A 1 583 ? -4.729 -12.659 133.865 1.00 53.99 923 THR A N 1
ATOM 4232 C CA . THR A 1 583 ? -3.741 -12.909 132.826 1.00 53.53 923 THR A CA 1
ATOM 4233 C C . THR A 1 583 ? -4.009 -11.958 131.667 1.00 51.96 923 THR A C 1
ATOM 4234 O O . THR A 1 583 ? -5.037 -11.276 131.620 1.00 49.99 923 THR A O 1
ATOM 4238 N N . SER A 1 584 ? -3.073 -11.913 130.722 1.00 48.75 924 SER A N 1
ATOM 4239 C CA . SER A 1 584 ? -3.252 -11.048 129.569 1.00 50.04 924 SER A CA 1
ATOM 4240 C C . SER A 1 584 ? -2.522 -11.633 128.369 1.00 46.52 924 SER A C 1
ATOM 4241 O O . SER A 1 584 ? -1.571 -12.408 128.506 1.00 44.23 924 SER A O 1
ATOM 4244 N N . THR A 1 585 ? -2.991 -11.253 127.185 1.00 47.62 925 THR A N 1
ATOM 4245 C CA . THR A 1 585 ? -2.273 -11.507 125.944 1.00 46.84 925 THR A CA 1
ATOM 4246 C C . THR A 1 585 ? -2.314 -10.234 125.114 1.00 45.71 925 THR A C 1
ATOM 4247 O O . THR A 1 585 ? -3.212 -9.400 125.264 1.00 47.24 925 THR A O 1
ATOM 4251 N N . ALA A 1 586 ? -1.339 -10.097 124.219 1.00 47.40 926 ALA A N 1
ATOM 4252 C CA . ALA A 1 586 ? -1.258 -8.955 123.324 1.00 43.89 926 ALA A CA 1
ATOM 4253 C C . ALA A 1 586 ? -1.391 -9.434 121.887 1.00 43.99 926 ALA A C 1
ATOM 4254 O O . ALA A 1 586 ? -1.054 -10.578 121.565 1.00 43.84 926 ALA A O 1
ATOM 4256 N N . SER A 1 587 ? -1.886 -8.551 121.023 1.00 48.29 927 SER A N 1
ATOM 4257 C CA . SER A 1 587 ? -1.968 -8.854 119.603 1.00 48.31 927 SER A CA 1
ATOM 4258 C C . SER A 1 587 ? -1.535 -7.634 118.804 1.00 48.18 927 SER A C 1
ATOM 4259 O O . SER A 1 587 ? -1.737 -6.490 119.224 1.00 46.08 927 SER A O 1
ATOM 4262 N N . LYS A 1 588 ? -0.942 -7.902 117.636 1.00 45.10 928 LYS A N 1
ATOM 4263 C CA . LYS A 1 588 ? -0.399 -6.870 116.762 1.00 45.88 928 LYS A CA 1
ATOM 4264 C C . LYS A 1 588 ? -0.012 -7.469 115.413 1.00 43.79 928 LYS A C 1
ATOM 4265 O O . LYS A 1 588 ? 0.722 -8.460 115.357 1.00 40.68 928 LYS A O 1
ATOM 4271 N N . ASP A 1 589 ? -0.502 -6.878 114.327 1.00 45.90 929 ASP A N 1
ATOM 4272 C CA . ASP A 1 589 ? -0.071 -7.253 112.979 1.00 44.03 929 ASP A CA 1
ATOM 4273 C C . ASP A 1 589 ? -0.322 -8.735 112.692 1.00 46.41 929 ASP A C 1
ATOM 4274 O O . ASP A 1 589 ? 0.481 -9.403 112.032 1.00 49.05 929 ASP A O 1
ATOM 4279 N N . GLY A 1 590 ? -1.451 -9.251 113.185 1.00 44.08 930 GLY A N 1
ATOM 4280 C CA . GLY A 1 590 ? -1.843 -10.634 112.992 1.00 45.94 930 GLY A CA 1
ATOM 4281 C C . GLY A 1 590 ? -1.191 -11.635 113.921 1.00 48.95 930 GLY A C 1
ATOM 4282 O O . GLY A 1 590 ? -1.497 -12.833 113.831 1.00 44.94 930 GLY A O 1
ATOM 4283 N N . LYS A 1 591 ? -0.297 -11.195 114.798 1.00 47.09 931 LYS A N 1
ATOM 4284 C CA . LYS A 1 591 ? 0.310 -12.072 115.782 1.00 44.32 931 LYS A CA 1
ATOM 4285 C C . LYS A 1 591 ? -0.465 -12.003 117.087 1.00 48.15 931 LYS A C 1
ATOM 4286 O O . LYS A 1 591 ? -1.095 -10.988 117.403 1.00 45.91 931 LYS A O 1
ATOM 4292 N N . THR A 1 592 ? -0.408 -13.097 117.845 1.00 46.82 932 THR A N 1
ATOM 4293 C CA . THR A 1 592 ? -0.950 -13.162 119.197 1.00 49.41 932 THR A CA 1
ATOM 4294 C C . THR A 1 592 ? 0.137 -13.681 120.123 1.00 45.44 932 THR A C 1
ATOM 4295 O O . THR A 1 592 ? 0.723 -14.737 119.866 1.00 45.46 932 THR A O 1
ATOM 4299 N N . SER A 1 593 ? 0.416 -12.923 121.181 1.00 47.26 933 SER A N 1
ATOM 4300 C CA . SER A 1 593 ? 1.461 -13.262 122.134 1.00 46.54 933 SER A CA 1
ATOM 4301 C C . SER A 1 593 ? 1.067 -14.453 123.004 1.00 47.60 933 SER A C 1
ATOM 4302 O O . SER A 1 593 ? -0.094 -14.860 123.070 1.00 47.20 933 SER A O 1
ATOM 4305 N N . ASP A 1 594 ? 2.070 -15.006 123.684 1.00 48.29 934 ASP A N 1
ATOM 4306 C CA . ASP A 1 594 ? 1.833 -15.913 124.796 1.00 48.35 934 ASP A CA 1
ATOM 4307 C C . ASP A 1 594 ? 1.125 -15.190 125.950 1.00 48.51 934 ASP A C 1
ATOM 4308 O O . ASP A 1 594 ? 1.035 -13.959 126.000 1.00 45.24 934 ASP A O 1
ATOM 4313 N N . VAL A 1 595 ? 0.612 -15.988 126.888 1.00 46.76 935 VAL A N 1
ATOM 4314 C CA . VAL A 1 595 ? -0.068 -15.433 128.049 1.00 50.93 935 VAL A CA 1
ATOM 4315 C C . VAL A 1 595 ? 0.954 -14.823 129.001 1.00 44.81 935 VAL A C 1
ATOM 4316 O O . VAL A 1 595 ? 2.062 -15.347 129.179 1.00 46.18 935 VAL A O 1
ATOM 4320 N N . SER A 1 596 ? 0.591 -13.701 129.611 1.00 45.70 936 SER A N 1
ATOM 4321 C CA . SER A 1 596 ? 1.446 -13.101 130.623 1.00 42.36 936 SER A CA 1
ATOM 4322 C C . SER A 1 596 ? 1.478 -13.965 131.883 1.00 48.05 936 SER A C 1
ATOM 4323 O O . SER A 1 596 ? 0.644 -14.853 132.088 1.00 47.48 936 SER A O 1
ATOM 4326 N N . ASP A 1 597 ? 2.468 -13.698 132.728 1.00 47.32 937 ASP A N 1
ATOM 4327 C CA . ASP A 1 597 ? 2.446 -14.230 134.082 1.00 50.78 937 ASP A CA 1
ATOM 4328 C C . ASP A 1 597 ? 1.160 -13.798 134.778 1.00 53.66 937 ASP A C 1
ATOM 4329 O O . ASP A 1 597 ? 0.681 -12.671 134.598 1.00 52.22 937 ASP A O 1
ATOM 4334 N N . GLN A 1 598 ? 0.589 -14.705 135.563 1.00 54.73 938 GLN A N 1
ATOM 4335 C CA . GLN A 1 598 ? -0.649 -14.388 136.259 1.00 56.49 938 GLN A CA 1
ATOM 4336 C C . GLN A 1 598 ? -0.392 -13.398 137.394 1.00 56.08 938 GLN A C 1
ATOM 4337 O O . GLN A 1 598 ? 0.700 -13.336 137.964 1.00 56.08 938 GLN A O 1
ATOM 4343 N N . ILE A 1 599 ? -1.415 -12.602 137.698 1.00 53.70 939 ILE A N 1
ATOM 4344 C CA . ILE A 1 599 ? -1.384 -11.621 138.774 1.00 57.34 939 ILE A CA 1
ATOM 4345 C C . ILE A 1 599 ? -2.632 -11.821 139.623 1.00 60.36 939 ILE A C 1
ATOM 4346 O O . ILE A 1 599 ? -3.746 -11.884 139.088 1.00 60.33 939 ILE A O 1
ATOM 4351 N N . THR A 1 600 ? -2.449 -11.931 140.935 1.00 61.05 940 THR A N 1
ATOM 4352 C CA . THR A 1 600 ? -3.559 -12.120 141.862 1.00 60.61 940 THR A CA 1
ATOM 4353 C C . THR A 1 600 ? -3.882 -10.803 142.555 1.00 59.10 940 THR A C 1
ATOM 4354 O O . THR A 1 600 ? -2.986 -10.137 143.081 1.00 57.28 940 THR A O 1
ATOM 4358 N N . VAL A 1 601 ? -5.161 -10.430 142.547 1.00 59.04 941 VAL A N 1
ATOM 4359 C CA . VAL A 1 601 ? -5.577 -9.215 143.229 1.00 63.09 941 VAL A CA 1
ATOM 4360 C C . VAL A 1 601 ? -5.419 -9.416 144.729 1.00 64.52 941 VAL A C 1
ATOM 4361 O O . VAL A 1 601 ? -5.790 -10.462 145.277 1.00 65.36 941 VAL A O 1
ATOM 4365 N N . THR A 1 602 ? -4.849 -8.423 145.398 1.00 63.63 942 THR A N 1
ATOM 4366 C CA . THR A 1 602 ? -4.550 -8.525 146.816 1.00 67.63 942 THR A CA 1
ATOM 4367 C C . THR A 1 602 ? -5.466 -7.624 147.629 1.00 68.16 942 THR A C 1
ATOM 4368 O O . THR A 1 602 ? -6.242 -6.826 147.097 1.00 63.93 942 THR A O 1
ATOM 4372 N N . ASP A 1 603 ? -5.358 -7.775 148.944 1.00 71.88 943 ASP A N 1
ATOM 4373 C CA . ASP A 1 603 ? -6.138 -6.984 149.881 1.00 71.06 943 ASP A CA 1
ATOM 4374 C C . ASP A 1 603 ? -5.463 -5.628 150.058 1.00 71.79 943 ASP A C 1
ATOM 4375 O O . ASP A 1 603 ? -4.291 -5.560 150.447 1.00 73.26 943 ASP A O 1
ATOM 4380 N N . ALA A 1 604 ? -6.202 -4.552 149.773 1.00 71.71 944 ALA A N 1
ATOM 4381 C CA . ALA A 1 604 ? -5.617 -3.217 149.698 1.00 73.19 944 ALA A CA 1
ATOM 4382 C C . ALA A 1 604 ? -5.106 -2.691 151.035 1.00 73.32 944 ALA A C 1
ATOM 4383 O O . ALA A 1 604 ? -4.450 -1.643 151.051 1.00 71.66 944 ALA A O 1
ATOM 4385 N N . THR A 1 605 ? -5.364 -3.379 152.146 1.00 76.95 945 THR A N 1
ATOM 4386 C CA . THR A 1 605 ? -4.831 -2.955 153.436 1.00 78.10 945 THR A CA 1
ATOM 4387 C C . THR A 1 605 ? -3.985 -4.036 154.096 1.00 80.46 945 THR A C 1
ATOM 4388 O O . THR A 1 605 ? -3.686 -3.933 155.293 1.00 82.65 945 THR A O 1
ATOM 4392 N N . ALA A 1 606 ? -3.593 -5.072 153.351 1.00 79.84 946 ALA A N 1
ATOM 4393 C CA . ALA A 1 606 ? -2.578 -5.995 153.840 1.00 79.45 946 ALA A CA 1
ATOM 4394 C C . ALA A 1 606 ? -1.204 -5.513 153.393 1.00 79.79 946 ALA A C 1
ATOM 4395 O O . ALA A 1 606 ? -1.019 -5.214 152.207 1.00 79.40 946 ALA A O 1
ATOM 4397 N N . PRO A 1 607 ? -0.220 -5.419 154.301 1.00 80.16 947 PRO A N 1
ATOM 4398 C CA . PRO A 1 607 ? 1.108 -4.901 153.949 1.00 78.44 947 PRO A CA 1
ATOM 4399 C C . PRO A 1 607 ? 1.920 -5.873 153.093 1.00 74.44 947 PRO A C 1
ATOM 4400 O O . PRO A 1 607 ? 2.557 -5.427 152.137 1.00 76.52 947 PRO A O 1
ATOM 4404 N N . LEU B 1 14 ? -5.437 -25.984 176.532 1.00 59.10 354 LEU B N 1
ATOM 4405 C CA . LEU B 1 14 ? -6.037 -25.976 177.858 1.00 57.75 354 LEU B CA 1
ATOM 4406 C C . LEU B 1 14 ? -5.008 -26.325 178.936 1.00 53.49 354 LEU B C 1
ATOM 4407 O O . LEU B 1 14 ? -5.361 -26.464 180.107 1.00 60.02 354 LEU B O 1
ATOM 4412 N N . VAL B 1 15 ? -3.752 -26.501 178.535 1.00 50.43 355 VAL B N 1
ATOM 4413 C CA . VAL B 1 15 ? -2.635 -26.579 179.470 1.00 49.15 355 VAL B CA 1
ATOM 4414 C C . VAL B 1 15 ? -2.122 -25.147 179.691 1.00 50.30 355 VAL B C 1
ATOM 4415 O O . VAL B 1 15 ? -1.727 -24.495 178.712 1.00 44.70 355 VAL B O 1
ATOM 4419 N N . PRO B 1 16 ? -2.126 -24.645 180.921 1.00 48.54 356 PRO B N 1
ATOM 4420 C CA . PRO B 1 16 ? -1.722 -23.247 181.145 1.00 49.77 356 PRO B CA 1
ATOM 4421 C C . PRO B 1 16 ? -0.204 -23.067 181.121 1.00 47.01 356 PRO B C 1
ATOM 4422 O O . PRO B 1 16 ? 0.574 -24.013 181.272 1.00 47.22 356 PRO B O 1
ATOM 4426 N N . ARG B 1 17 ? 0.196 -21.796 180.985 1.00 47.39 357 ARG B N 1
ATOM 4427 C CA . ARG B 1 17 ? 1.600 -21.424 180.793 1.00 48.69 357 ARG B CA 1
ATOM 4428 C C . ARG B 1 17 ? 2.543 -21.991 181.848 1.00 54.56 357 ARG B C 1
ATOM 4429 O O . ARG B 1 17 ? 3.562 -22.608 181.513 1.00 64.58 357 ARG B O 1
ATOM 4437 N N . GLY B 1 18 ? 2.245 -21.774 183.122 1.00 50.22 358 GLY B N 1
ATOM 4438 C CA . GLY B 1 18 ? 3.197 -22.147 184.155 1.00 57.35 358 GLY B CA 1
ATOM 4439 C C . GLY B 1 18 ? 3.103 -23.544 184.731 1.00 61.74 358 GLY B C 1
ATOM 4440 O O . GLY B 1 18 ? 3.604 -23.796 185.833 1.00 58.29 358 GLY B O 1
ATOM 4441 N N . SER B 1 19 ? 2.494 -24.472 184.006 1.00 58.87 359 SER B N 1
ATOM 4442 C CA . SER B 1 19 ? 2.347 -25.819 184.529 1.00 57.84 359 SER B CA 1
ATOM 4443 C C . SER B 1 19 ? 3.485 -26.731 184.089 1.00 60.02 359 SER B C 1
ATOM 4444 O O . SER B 1 19 ? 4.053 -26.586 183.002 1.00 61.21 359 SER B O 1
ATOM 4447 N N . HIS B 1 20 ? 3.805 -27.685 184.961 1.00 58.32 360 HIS B N 1
ATOM 4448 C CA . HIS B 1 20 ? 4.761 -28.745 184.686 1.00 58.65 360 HIS B CA 1
ATOM 4449 C C . HIS B 1 20 ? 4.085 -30.085 184.933 1.00 55.54 360 HIS B C 1
ATOM 4450 O O . HIS B 1 20 ? 3.133 -30.187 185.712 1.00 51.63 360 HIS B O 1
ATOM 4457 N N . MET B 1 21 ? 4.587 -31.109 184.256 1.00 58.01 361 MET B N 1
ATOM 4458 C CA . MET B 1 21 ? 3.989 -32.433 184.269 1.00 55.12 361 MET B CA 1
ATOM 4459 C C . MET B 1 21 ? 4.723 -33.334 185.247 1.00 49.46 361 MET B C 1
ATOM 4460 O O . MET B 1 21 ? 5.952 -33.298 185.340 1.00 47.22 361 MET B O 1
ATOM 4465 N N . LYS B 1 22 ? 3.960 -34.151 185.963 1.00 51.94 362 LYS B N 1
ATOM 4466 C CA . LYS B 1 22 ? 4.548 -35.209 186.770 1.00 54.53 362 LYS B CA 1
ATOM 4467 C C . LYS B 1 22 ? 5.163 -36.268 185.866 1.00 50.03 362 LYS B C 1
ATOM 4468 O O . LYS B 1 22 ? 4.587 -36.642 184.841 1.00 54.95 362 LYS B O 1
ATOM 4474 N N . SER B 1 23 ? 6.357 -36.727 186.230 1.00 48.68 363 SER B N 1
ATOM 4475 C CA . SER B 1 23 ? 6.956 -37.888 185.589 1.00 45.28 363 SER B CA 1
ATOM 4476 C C . SER B 1 23 ? 6.330 -39.169 186.133 1.00 50.20 363 SER B C 1
ATOM 4477 O O . SER B 1 23 ? 5.703 -39.180 187.194 1.00 50.58 363 SER B O 1
ATOM 4480 N N . LEU B 1 24 ? 6.513 -40.259 185.397 1.00 45.22 364 LEU B N 1
ATOM 4481 C CA . LEU B 1 24 ? 5.983 -41.559 185.776 1.00 47.94 364 LEU B CA 1
ATOM 4482 C C . LEU B 1 24 ? 7.110 -42.495 186.188 1.00 46.43 364 LEU B C 1
ATOM 4483 O O . LEU B 1 24 ? 8.212 -42.450 185.632 1.00 44.86 364 LEU B O 1
ATOM 4488 N N . GLY B 1 25 ? 6.818 -43.360 187.159 1.00 48.04 365 GLY B N 1
ATOM 4489 C CA . GLY B 1 25 ? 7.735 -44.418 187.520 1.00 46.62 365 GLY B CA 1
ATOM 4490 C C . GLY B 1 25 ? 7.783 -45.508 186.462 1.00 49.74 365 GLY B C 1
ATOM 4491 O O . GLY B 1 25 ? 7.063 -45.498 185.462 1.00 52.21 365 GLY B O 1
ATOM 4492 N N . TYR B 1 26 ? 8.657 -46.479 186.703 1.00 53.16 366 TYR B N 1
ATOM 4493 C CA . TYR B 1 26 ? 8.861 -47.598 185.796 1.00 49.62 366 TYR B CA 1
ATOM 4494 C C . TYR B 1 26 ? 8.313 -48.882 186.408 1.00 54.66 366 TYR B C 1
ATOM 4495 O O . TYR B 1 26 ? 8.338 -49.071 187.629 1.00 49.43 366 TYR B O 1
ATOM 4504 N N . THR B 1 27 ? 7.807 -49.754 185.538 1.00 52.43 367 THR B N 1
ATOM 4505 C CA . THR B 1 27 ? 7.483 -51.132 185.874 1.00 55.93 367 THR B CA 1
ATOM 4506 C C . THR B 1 27 ? 8.108 -52.024 184.815 1.00 55.87 367 THR B C 1
ATOM 4507 O O . THR B 1 27 ? 8.387 -51.587 183.696 1.00 54.07 367 THR B O 1
ATOM 4511 N N . ASP B 1 28 ? 8.336 -53.281 185.174 1.00 57.67 368 ASP B N 1
ATOM 4512 C CA . ASP B 1 28 ? 8.961 -54.229 184.265 1.00 53.00 368 ASP B CA 1
ATOM 4513 C C . ASP B 1 28 ? 7.906 -55.146 183.665 1.00 56.26 368 ASP B C 1
ATOM 4514 O O . ASP B 1 28 ? 7.026 -55.647 184.374 1.00 58.50 368 ASP B O 1
ATOM 4519 N N . ASN B 1 29 ? 7.993 -55.343 182.352 1.00 53.06 369 ASN B N 1
ATOM 4520 C CA . ASN B 1 29 ? 7.194 -56.346 181.659 1.00 52.54 369 ASN B CA 1
ATOM 4521 C C . ASN B 1 29 ? 7.982 -56.672 180.395 1.00 55.44 369 ASN B C 1
ATOM 4522 O O . ASN B 1 29 ? 7.974 -55.891 179.440 1.00 52.14 369 ASN B O 1
ATOM 4527 N N . TYR B 1 30 ? 8.665 -57.814 180.419 1.00 57.03 370 TYR B N 1
ATOM 4528 C CA . TYR B 1 30 ? 9.613 -58.230 179.396 1.00 56.14 370 TYR B CA 1
ATOM 4529 C C . TYR B 1 30 ? 8.953 -58.643 178.090 1.00 54.34 370 TYR B C 1
ATOM 4530 O O . TYR B 1 30 ? 9.672 -58.945 177.133 1.00 60.88 370 TYR B O 1
ATOM 4539 N N . THR B 1 31 ? 7.622 -58.681 178.018 1.00 50.60 371 THR B N 1
ATOM 4540 C CA . THR B 1 31 ? 6.962 -59.056 176.775 1.00 53.37 371 THR B CA 1
ATOM 4541 C C . THR B 1 31 ? 6.844 -57.893 175.794 1.00 53.82 371 THR B C 1
ATOM 4542 O O . THR B 1 31 ? 6.580 -58.123 174.607 1.00 54.32 371 THR B O 1
ATOM 4546 N N . PHE B 1 32 ? 7.038 -56.658 176.248 1.00 50.42 372 PHE B N 1
ATOM 4547 C CA . PHE B 1 32 ? 6.936 -55.488 175.380 1.00 54.06 372 PHE B CA 1
ATOM 4548 C C . PHE B 1 32 ? 8.318 -55.097 174.870 1.00 51.71 372 PHE B C 1
ATOM 4549 O O . PHE B 1 32 ? 9.216 -54.786 175.660 1.00 53.55 372 PHE B O 1
ATOM 4557 N N . ALA B 1 33 ? 8.483 -55.119 173.554 1.00 44.85 373 ALA B N 1
ATOM 4558 C CA . ALA B 1 33 ? 9.687 -54.593 172.934 1.00 51.52 373 ALA B CA 1
ATOM 4559 C C . ALA B 1 33 ? 9.628 -53.064 172.889 1.00 50.78 373 ALA B C 1
ATOM 4560 O O . ALA B 1 33 ? 8.638 -52.435 173.283 1.00 45.73 373 ALA B O 1
ATOM 4562 N N . SER B 1 34 ? 10.704 -52.453 172.401 1.00 51.05 374 SER B N 1
ATOM 4563 C CA . SER B 1 34 ? 10.741 -51.001 172.285 1.00 50.27 374 SER B CA 1
ATOM 4564 C C . SER B 1 34 ? 9.831 -50.543 171.155 1.00 45.80 374 SER B C 1
ATOM 4565 O O . SER B 1 34 ? 9.848 -51.094 170.056 1.00 44.60 374 SER B O 1
ATOM 4568 N N . MET B 1 35 ? 9.051 -49.512 171.421 1.00 40.50 375 MET B N 1
ATOM 4569 C CA . MET B 1 35 ? 8.245 -48.912 170.379 1.00 39.37 375 MET B CA 1
ATOM 4570 C C . MET B 1 35 ? 9.050 -47.834 169.667 1.00 37.65 375 MET B C 1
ATOM 4571 O O . MET B 1 35 ? 9.934 -47.213 170.256 1.00 34.99 375 MET B O 1
ATOM 4576 N N . LEU B 1 36 ? 8.758 -47.636 168.383 1.00 35.21 376 LEU B N 1
ATOM 4577 C CA . LEU B 1 36 ? 9.519 -46.709 167.548 1.00 32.78 376 LEU B CA 1
ATOM 4578 C C . LEU B 1 36 ? 8.572 -45.717 166.887 1.00 34.04 376 LEU B C 1
ATOM 4579 O O . LEU B 1 36 ? 7.829 -46.074 165.969 1.00 33.78 376 LEU B O 1
ATOM 4584 N N . PHE B 1 37 ? 8.640 -44.467 167.319 1.00 28.53 377 PHE B N 1
ATOM 4585 C CA . PHE B 1 37 ? 7.887 -43.375 166.723 1.00 28.30 377 PHE B CA 1
ATOM 4586 C C . PHE B 1 37 ? 8.706 -42.796 165.572 1.00 27.72 377 PHE B C 1
ATOM 4587 O O . PHE B 1 37 ? 9.857 -42.397 165.762 1.00 30.27 377 PHE B O 1
ATOM 4595 N N . ASP B 1 38 ? 8.133 -42.786 164.372 1.00 29.79 378 ASP B N 1
ATOM 4596 C CA . ASP B 1 38 ? 8.870 -42.482 163.142 1.00 28.79 378 ASP B CA 1
ATOM 4597 C C . ASP B 1 38 ? 8.160 -41.338 162.421 1.00 28.11 378 ASP B C 1
ATOM 4598 O O . ASP B 1 38 ? 7.390 -41.577 161.477 1.00 29.48 378 ASP B O 1
ATOM 4603 N N . PRO B 1 39 ? 8.375 -40.082 162.838 1.00 27.54 379 PRO B N 1
ATOM 4604 C CA . PRO B 1 39 ? 7.635 -38.969 162.235 1.00 29.08 379 PRO B CA 1
ATOM 4605 C C . PRO B 1 39 ? 8.297 -38.367 161.000 1.00 27.11 379 PRO B C 1
ATOM 4606 O O . PRO B 1 39 ? 9.493 -38.520 160.749 1.00 26.32 379 PRO B O 1
ATOM 4610 N N . GLY B 1 40 ? 7.502 -37.594 160.273 1.00 28.40 380 GLY B N 1
ATOM 4611 C CA . GLY B 1 40 ? 8.062 -36.779 159.209 1.00 33.73 380 GLY B CA 1
ATOM 4612 C C . GLY B 1 40 ? 8.927 -35.653 159.753 1.00 36.36 380 GLY B C 1
ATOM 4613 O O . GLY B 1 40 ? 8.797 -35.229 160.903 1.00 31.73 380 GLY B O 1
ATOM 4614 N N . LYS B 1 41 ? 9.843 -35.181 158.907 1.00 31.89 381 LYS B N 1
ATOM 4615 C CA . LYS B 1 41 ? 10.729 -34.083 159.263 1.00 33.97 381 LYS B CA 1
ATOM 4616 C C . LYS B 1 41 ? 10.013 -32.746 159.088 1.00 33.64 381 LYS B C 1
ATOM 4617 O O . LYS B 1 41 ? 9.098 -32.610 158.276 1.00 31.55 381 LYS B O 1
ATOM 4623 N N . LEU B 1 42 ? 10.447 -31.756 159.868 1.00 34.36 382 LEU B N 1
ATOM 4624 C CA . LEU B 1 42 ? 9.855 -30.427 159.863 1.00 36.49 382 LEU B CA 1
ATOM 4625 C C . LEU B 1 42 ? 10.856 -29.432 159.293 1.00 37.27 382 LEU B C 1
ATOM 4626 O O . LEU B 1 42 ? 11.075 -28.356 159.863 1.00 34.86 382 LEU B O 1
ATOM 4631 N N . ASP B 1 43 ? 11.466 -29.782 158.160 1.00 29.94 383 ASP B N 1
ATOM 4632 C CA . ASP B 1 43 ? 12.667 -29.112 157.686 1.00 34.30 383 ASP B CA 1
ATOM 4633 C C . ASP B 1 43 ? 12.481 -28.484 156.311 1.00 36.16 383 ASP B C 1
ATOM 4634 O O . ASP B 1 43 ? 13.467 -28.186 155.633 1.00 38.20 383 ASP B O 1
ATOM 4639 N N . SER B 1 44 ? 11.243 -28.289 155.880 1.00 35.25 384 SER B N 1
ATOM 4640 C CA . SER B 1 44 ? 10.988 -27.682 154.588 1.00 39.73 384 SER B CA 1
ATOM 4641 C C . SER B 1 44 ? 9.791 -26.754 154.683 1.00 41.58 384 SER B C 1
ATOM 4642 O O . SER B 1 44 ? 8.926 -26.913 155.552 1.00 37.42 384 SER B O 1
ATOM 4645 N N . ASP B 1 45 ? 9.767 -25.766 153.779 1.00 40.29 385 ASP B N 1
ATOM 4646 C CA . ASP B 1 45 ? 8.595 -24.910 153.648 1.00 42.81 385 ASP B CA 1
ATOM 4647 C C . ASP B 1 45 ? 7.336 -25.728 153.394 1.00 38.23 385 ASP B C 1
ATOM 4648 O O . ASP B 1 45 ? 6.280 -25.431 153.958 1.00 40.94 385 ASP B O 1
ATOM 4653 N N . ASP B 1 46 ? 7.409 -26.732 152.512 1.00 38.42 386 ASP B N 1
ATOM 4654 C CA . ASP B 1 46 ? 6.250 -27.592 152.291 1.00 40.01 386 ASP B CA 1
ATOM 4655 C C . ASP B 1 46 ? 5.769 -28.189 153.610 1.00 37.89 386 ASP B C 1
ATOM 4656 O O . ASP B 1 46 ? 4.603 -28.049 153.989 1.00 40.73 386 ASP B O 1
ATOM 4661 N N . ALA B 1 47 ? 6.670 -28.868 154.317 1.00 36.75 387 ALA B N 1
ATOM 4662 C CA . ALA B 1 47 ? 6.316 -29.464 155.605 1.00 38.62 387 ALA B CA 1
ATOM 4663 C C . ALA B 1 47 ? 5.849 -28.407 156.592 1.00 38.14 387 ALA B C 1
ATOM 4664 O O . ALA B 1 47 ? 4.951 -28.661 157.402 1.00 41.47 387 ALA B O 1
ATOM 4666 N N . LEU B 1 48 ? 6.449 -27.214 156.547 1.00 40.00 388 LEU B N 1
ATOM 4667 C CA . LEU B 1 48 ? 6.085 -26.174 157.503 1.00 43.17 388 LEU B CA 1
ATOM 4668 C C . LEU B 1 48 ? 4.751 -25.526 157.170 1.00 44.67 388 LEU B C 1
ATOM 4669 O O . LEU B 1 48 ? 4.117 -24.945 158.063 1.00 42.28 388 LEU B O 1
ATOM 4674 N N . ASN B 1 49 ? 4.314 -25.605 155.914 1.00 43.49 389 ASN B N 1
ATOM 4675 C CA . ASN B 1 49 ? 3.036 -25.044 155.502 1.00 42.17 389 ASN B CA 1
ATOM 4676 C C . ASN B 1 49 ? 1.881 -26.022 155.642 1.00 43.55 389 ASN B C 1
ATOM 4677 O O . ASN B 1 49 ? 0.774 -25.720 155.191 1.00 46.62 389 ASN B O 1
ATOM 4682 N N . SER B 1 50 ? 2.105 -27.180 156.249 1.00 39.74 390 SER B N 1
ATOM 4683 C CA . SER B 1 50 ? 1.032 -28.113 156.536 1.00 39.75 390 SER B CA 1
ATOM 4684 C C . SER B 1 50 ? 0.636 -27.948 157.993 1.00 39.55 390 SER B C 1
ATOM 4685 O O . SER B 1 50 ? 1.441 -27.515 158.816 1.00 40.52 390 SER B O 1
ATOM 4688 N N . ASN B 1 51 ? -0.618 -28.271 158.306 1.00 37.28 391 ASN B N 1
ATOM 4689 C CA . ASN B 1 51 ? -1.062 -28.358 159.689 1.00 41.41 391 ASN B CA 1
ATOM 4690 C C . ASN B 1 51 ? -1.050 -29.792 160.199 1.00 38.34 391 ASN B C 1
ATOM 4691 O O . ASN B 1 51 ? -1.683 -30.087 161.220 1.00 41.72 391 ASN B O 1
ATOM 4696 N N . ILE B 1 52 ? -0.356 -30.686 159.496 1.00 36.84 392 ILE B N 1
ATOM 4697 C CA . ILE B 1 52 ? -0.263 -32.100 159.843 1.00 37.51 392 ILE B CA 1
ATOM 4698 C C . ILE B 1 52 ? 1.207 -32.471 159.983 1.00 35.41 392 ILE B C 1
ATOM 4699 O O . ILE B 1 52 ? 2.024 -32.134 159.114 1.00 34.80 392 ILE B O 1
ATOM 4704 N N . ILE B 1 53 ? 1.538 -33.153 161.076 1.00 33.39 393 ILE B N 1
ATOM 4705 C CA . ILE B 1 53 ? 2.810 -33.855 161.216 1.00 33.99 393 ILE B CA 1
ATOM 4706 C C . ILE B 1 53 ? 2.535 -35.341 161.005 1.00 32.01 393 ILE B C 1
ATOM 4707 O O . ILE B 1 53 ? 1.882 -35.964 161.857 1.00 32.36 393 ILE B O 1
ATOM 4712 N N . PRO B 1 54 ? 3.015 -35.943 159.925 1.00 34.73 394 PRO B N 1
ATOM 4713 C CA . PRO B 1 54 ? 2.762 -37.366 159.704 1.00 34.08 394 PRO B CA 1
ATOM 4714 C C . PRO B 1 54 ? 3.766 -38.232 160.449 1.00 30.80 394 PRO B C 1
ATOM 4715 O O . PRO B 1 54 ? 4.890 -37.819 160.745 1.00 30.90 394 PRO B O 1
ATOM 4719 N N . PHE B 1 55 ? 3.348 -39.469 160.718 1.00 32.27 395 PHE B N 1
ATOM 4720 C CA . PHE B 1 55 ? 4.210 -40.434 161.385 1.00 32.03 395 PHE B CA 1
ATOM 4721 C C . PHE B 1 55 ? 3.741 -41.854 161.101 1.00 35.12 395 PHE B C 1
ATOM 4722 O O . PHE B 1 55 ? 2.588 -42.092 160.727 1.00 31.72 395 PHE B O 1
ATOM 4730 N N . ASP B 1 56 ? 4.665 -42.791 161.286 1.00 32.97 396 ASP B N 1
ATOM 4731 C CA . ASP B 1 56 ? 4.359 -44.198 161.484 1.00 33.15 396 ASP B CA 1
ATOM 4732 C C . ASP B 1 56 ? 4.768 -44.584 162.894 1.00 32.20 396 ASP B C 1
ATOM 4733 O O . ASP B 1 56 ? 5.622 -43.949 163.505 1.00 31.82 396 ASP B O 1
ATOM 4738 N N . LEU B 1 57 ? 4.166 -45.645 163.399 1.00 28.16 397 LEU B N 1
ATOM 4739 C CA . LEU B 1 57 ? 4.520 -46.186 164.700 1.00 31.46 397 LEU B CA 1
ATOM 4740 C C . LEU B 1 57 ? 4.825 -47.662 164.501 1.00 34.83 397 LEU B C 1
ATOM 4741 O O . LEU B 1 57 ? 3.978 -48.398 163.990 1.00 33.70 397 LEU B O 1
ATOM 4746 N N . HIS B 1 58 ? 6.049 -48.078 164.832 1.00 30.85 398 HIS B N 1
ATOM 4747 C CA . HIS B 1 58 ? 6.479 -49.460 164.656 1.00 34.37 398 HIS B CA 1
ATOM 4748 C C . HIS B 1 58 ? 6.638 -50.127 166.012 1.00 39.24 398 HIS B C 1
ATOM 4749 O O . HIS B 1 58 ? 7.062 -49.496 166.987 1.00 35.76 398 HIS B O 1
ATOM 4756 N N . SER B 1 59 ? 6.321 -51.414 166.079 1.00 36.28 399 SER B N 1
ATOM 4757 C CA . SER B 1 59 ? 6.645 -52.134 167.303 1.00 41.11 399 SER B CA 1
ATOM 4758 C C . SER B 1 59 ? 6.733 -53.626 167.028 1.00 44.39 399 SER B C 1
ATOM 4759 O O . SER B 1 59 ? 6.312 -54.120 165.979 1.00 43.11 399 SER B O 1
ATOM 4762 N N . TYR B 1 60 ? 7.300 -54.331 168.000 1.00 51.25 400 TYR B N 1
ATOM 4763 C CA . TYR B 1 60 ? 7.321 -55.786 168.048 1.00 53.52 400 TYR B CA 1
ATOM 4764 C C . TYR B 1 60 ? 6.471 -56.195 169.238 1.00 53.87 400 TYR B C 1
ATOM 4765 O O . TYR B 1 60 ? 6.588 -55.597 170.314 1.00 59.00 400 TYR B O 1
ATOM 4774 N N . MET B 1 61 ? 5.602 -57.188 169.052 1.00 58.79 401 MET B N 1
ATOM 4775 C CA . MET B 1 61 ? 4.752 -57.611 170.156 1.00 59.13 401 MET B CA 1
ATOM 4776 C C . MET B 1 61 ? 4.687 -59.128 170.252 1.00 59.85 401 MET B C 1
ATOM 4777 O O . MET B 1 61 ? 4.588 -59.825 169.238 1.00 55.45 401 MET B O 1
ATOM 4782 N N . SER B 1 62 ? 4.738 -59.629 171.484 1.00 62.08 402 SER B N 1
ATOM 4783 C CA . SER B 1 62 ? 4.639 -61.060 171.740 1.00 63.90 402 SER B CA 1
ATOM 4784 C C . SER B 1 62 ? 3.198 -61.452 172.046 1.00 62.26 402 SER B C 1
ATOM 4785 O O . SER B 1 62 ? 2.595 -62.246 171.327 1.00 64.27 402 SER B O 1
ATOM 4788 N N . GLY B 1 67 ? -6.490 -57.640 176.401 1.00 64.85 407 GLY B N 1
ATOM 4789 C CA . GLY B 1 67 ? -7.031 -56.762 177.423 1.00 59.99 407 GLY B CA 1
ATOM 4790 C C . GLY B 1 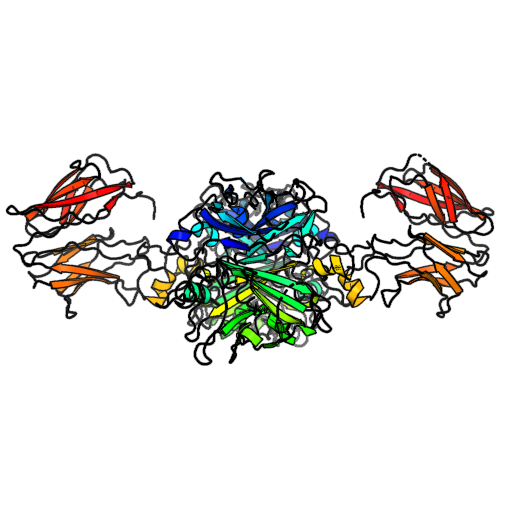67 ? -6.777 -55.295 177.138 1.00 61.91 407 GLY B C 1
ATOM 4791 O O . GLY B 1 67 ? -6.101 -54.948 176.174 1.00 60.22 407 GLY B O 1
ATOM 4792 N N . ASN B 1 68 ? -7.326 -54.417 177.973 1.00 61.00 408 ASN B N 1
ATOM 4793 C CA . ASN B 1 68 ? -7.082 -52.990 177.845 1.00 60.80 408 ASN B CA 1
ATOM 4794 C C . ASN B 1 68 ? -6.119 -52.467 178.904 1.00 57.18 408 ASN B C 1
ATOM 4795 O O . ASN B 1 68 ? -6.029 -51.252 179.100 1.00 55.99 408 ASN B O 1
ATOM 4800 N N . ARG B 1 69 ? -5.376 -53.361 179.565 1.00 53.00 409 ARG B N 1
ATOM 4801 C CA . ARG B 1 69 ? -4.465 -52.927 180.619 1.00 48.84 409 ARG B CA 1
ATOM 4802 C C . ARG B 1 69 ? -3.358 -52.036 180.066 1.00 53.77 409 ARG B C 1
ATOM 4803 O O . ARG B 1 69 ? -3.016 -51.014 180.673 1.00 50.96 409 ARG B O 1
ATOM 4811 N N . TYR B 1 70 ? -2.794 -52.392 178.910 1.00 50.80 410 TYR B N 1
ATOM 4812 C CA . TYR B 1 70 ? -1.613 -51.712 178.391 1.00 48.29 410 TYR B CA 1
ATOM 4813 C C . TYR B 1 70 ? -1.984 -50.762 177.264 1.00 46.40 410 TYR B C 1
ATOM 4814 O O . TYR B 1 70 ? -2.716 -51.132 176.341 1.00 48.59 410 TYR B O 1
ATOM 4823 N N . LYS B 1 71 ? -1.481 -49.534 177.359 1.00 45.10 411 LYS B N 1
ATOM 4824 C CA . LYS B 1 71 ? -1.807 -48.443 176.457 1.00 41.07 411 LYS B CA 1
ATOM 4825 C C . LYS B 1 71 ? -0.544 -47.944 175.763 1.00 38.42 411 LYS B C 1
ATOM 4826 O O . LYS B 1 71 ? 0.566 -48.092 176.274 1.00 42.10 411 LYS B O 1
ATOM 4832 N N . ILE B 1 72 ? -0.732 -47.322 174.605 1.00 37.89 412 ILE B N 1
ATOM 4833 C CA . ILE B 1 72 ? 0.334 -46.634 173.883 1.00 38.19 412 ILE B CA 1
ATOM 4834 C C . ILE B 1 72 ? 0.249 -45.150 174.217 1.00 34.25 412 ILE B C 1
ATOM 4835 O O . ILE B 1 72 ? -0.803 -44.526 174.037 1.00 36.41 412 ILE B O 1
ATOM 4840 N N . ASP B 1 73 ? 1.346 -44.576 174.702 1.00 32.10 413 ASP B N 1
ATOM 4841 C CA . ASP B 1 73 ? 1.378 -43.170 175.082 1.00 36.61 413 ASP B CA 1
ATOM 4842 C C . ASP B 1 73 ? 2.356 -42.412 174.209 1.00 31.60 413 ASP B C 1
ATOM 4843 O O . ASP B 1 73 ? 3.515 -42.812 174.067 1.00 32.20 413 ASP B O 1
ATOM 4848 N N . LEU B 1 74 ? 1.885 -41.313 173.649 1.00 34.53 414 LEU B N 1
ATOM 4849 C CA . LEU B 1 74 ? 2.697 -40.410 172.855 1.00 30.24 414 LEU B CA 1
ATOM 4850 C C . LEU B 1 74 ? 2.726 -39.064 173.550 1.00 27.94 414 LEU B C 1
ATOM 4851 O O . LEU B 1 74 ? 1.680 -38.432 173.705 1.00 28.66 414 LEU B O 1
ATOM 4856 N N . LYS B 1 75 ? 3.916 -38.607 173.904 1.00 28.81 415 LYS B N 1
ATOM 4857 C CA . LYS B 1 75 ? 4.102 -37.335 174.599 1.00 32.83 415 LYS B CA 1
ATOM 4858 C C . LYS B 1 75 ? 4.855 -36.377 173.688 1.00 28.08 415 LYS B C 1
ATOM 4859 O O . LYS B 1 75 ? 5.926 -36.720 173.181 1.00 34.06 415 LYS B O 1
ATOM 4865 N N . LEU B 1 76 ? 4.291 -35.193 173.469 1.00 27.97 416 LEU B N 1
ATOM 4866 C CA . LEU B 1 76 ? 4.822 -34.238 172.516 1.00 29.40 416 LEU B CA 1
ATOM 4867 C C . LEU B 1 76 ? 5.305 -32.982 173.231 1.00 33.94 416 LEU B C 1
ATOM 4868 O O . LEU B 1 76 ? 4.771 -32.585 174.272 1.00 31.63 416 LEU B O 1
ATOM 4873 N N . ASP B 1 77 ? 6.325 -32.382 172.641 1.00 31.51 417 ASP B N 1
ATOM 4874 C CA . ASP B 1 77 ? 6.869 -31.117 173.092 1.00 34.89 417 ASP B CA 1
ATOM 4875 C C . ASP B 1 77 ? 5.749 -30.099 173.303 1.00 33.30 417 ASP B C 1
ATOM 4876 O O . ASP B 1 77 ? 4.833 -30.010 172.478 1.00 33.05 417 ASP B O 1
ATOM 4881 N N . PRO B 1 78 ? 5.788 -29.323 174.401 1.00 35.96 418 PRO B N 1
ATOM 4882 C CA . PRO B 1 78 ? 4.755 -28.291 174.632 1.00 34.44 418 PRO B CA 1
ATOM 4883 C C . PRO B 1 78 ? 4.547 -27.333 173.467 1.00 33.13 418 PRO B C 1
ATOM 4884 O O . PRO B 1 78 ? 3.411 -26.893 173.230 1.00 32.11 418 PRO B O 1
ATOM 4888 N N . ILE B 1 79 ? 5.614 -26.966 172.755 1.00 28.01 419 ILE B N 1
ATOM 4889 C CA . ILE B 1 79 ? 5.456 -26.129 171.563 1.00 36.46 419 ILE B CA 1
ATOM 4890 C C . ILE B 1 79 ? 4.449 -26.745 170.603 1.00 40.41 419 ILE B C 1
ATOM 4891 O O . ILE B 1 79 ? 3.594 -26.044 170.041 1.00 37.91 419 ILE B O 1
ATOM 4896 N N . ILE B 1 80 ? 4.537 -28.068 170.397 1.00 36.30 420 ILE B N 1
ATOM 4897 C CA . ILE B 1 80 ? 3.591 -28.778 169.535 1.00 34.00 420 ILE B CA 1
ATOM 4898 C C . ILE B 1 80 ? 2.280 -29.047 170.264 1.00 32.03 420 ILE B C 1
ATOM 4899 O O . ILE B 1 80 ? 1.197 -28.769 169.736 1.00 34.46 420 ILE B O 1
ATOM 4904 N N . ALA B 1 81 ? 2.357 -29.617 171.475 1.00 32.53 421 ALA B N 1
ATOM 4905 C CA . ALA B 1 81 ? 1.167 -30.107 172.160 1.00 34.43 421 ALA B CA 1
ATOM 4906 C C . ALA B 1 81 ? 0.115 -29.024 172.323 1.00 39.00 421 ALA B C 1
ATOM 4907 O O . ALA B 1 81 ? -1.085 -29.325 172.334 1.00 37.08 421 ALA B O 1
ATOM 4909 N N . GLU B 1 82 ? 0.551 -27.766 172.450 1.00 38.93 422 GLU B N 1
ATOM 4910 C CA . GLU B 1 82 ? -0.351 -26.639 172.665 1.00 42.51 422 GLU B CA 1
ATOM 4911 C C . GLU B 1 82 ? -1.326 -26.452 171.509 1.00 45.39 422 GLU B C 1
ATOM 4912 O O . GLU B 1 82 ? -2.389 -25.841 171.685 1.00 40.85 422 GLU B O 1
ATOM 4918 N N . HIS B 1 83 ? -1.000 -26.979 170.335 1.00 39.72 423 HIS B N 1
ATOM 4919 C CA . HIS B 1 83 ? -1.781 -26.720 169.136 1.00 41.68 423 HIS B CA 1
ATOM 4920 C C . HIS B 1 83 ? -2.447 -27.967 168.567 1.00 37.88 423 HIS B C 1
ATOM 4921 O O . HIS B 1 83 ? -3.059 -27.894 167.496 1.00 36.63 423 HIS B O 1
ATOM 4928 N N . VAL B 1 84 ? -2.375 -29.087 169.263 1.00 35.41 424 VAL B N 1
ATOM 4929 C CA . VAL B 1 84 ? -2.880 -30.343 168.729 1.00 38.24 424 VAL B CA 1
ATOM 4930 C C . VAL B 1 84 ? -4.395 -30.381 168.860 1.00 39.22 424 VAL B C 1
ATOM 4931 O O . VAL B 1 84 ? -4.951 -30.142 169.939 1.00 44.10 424 VAL B O 1
ATOM 4935 N N . THR B 1 85 ? -5.060 -30.679 167.753 1.00 36.75 425 THR B N 1
ATOM 4936 C CA . THR B 1 85 ? -6.497 -30.879 167.694 1.00 40.83 425 THR B CA 1
ATOM 4937 C C . THR B 1 85 ? -6.883 -32.348 167.623 1.00 44.64 425 THR B C 1
ATOM 4938 O O . THR B 1 85 ? -7.969 -32.719 168.077 1.00 44.67 425 THR B O 1
ATOM 4942 N N . LYS B 1 86 ? -6.027 -33.194 167.050 1.00 39.34 426 LYS B N 1
ATOM 4943 C CA . LYS B 1 86 ? -6.361 -34.600 166.891 1.00 38.73 426 LYS B CA 1
ATOM 4944 C C . LYS B 1 86 ? -5.084 -35.375 166.601 1.00 37.51 426 LYS B C 1
ATOM 4945 O O . LYS B 1 86 ? -4.211 -34.886 165.882 1.00 38.96 426 LYS B O 1
ATOM 4951 N N . ILE B 1 87 ? -4.985 -36.576 167.162 1.00 40.02 427 ILE B N 1
ATOM 4952 C CA . ILE B 1 87 ? -3.949 -37.538 166.810 1.00 37.07 427 ILE B CA 1
ATOM 4953 C C . ILE B 1 87 ? -4.631 -38.860 166.498 1.00 37.19 427 ILE B C 1
ATOM 4954 O O . ILE B 1 87 ? -5.482 -39.325 167.268 1.00 40.82 427 ILE B O 1
ATOM 4959 N N . SER B 1 88 ? -4.244 -39.467 165.381 1.00 38.18 428 SER B N 1
ATOM 4960 C CA . SER B 1 88 ? -4.832 -40.720 164.935 1.00 36.98 428 SER B CA 1
ATOM 4961 C C . SER B 1 88 ? -3.822 -41.461 164.074 1.00 37.64 428 SER B C 1
ATOM 4962 O O . SER B 1 88 ? -2.869 -40.875 163.555 1.00 34.35 428 SER B O 1
ATOM 4965 N N . ALA B 1 89 ? -4.055 -42.767 163.933 1.00 40.64 429 ALA B N 1
ATOM 4966 C CA . ALA B 1 89 ? -3.236 -43.629 163.095 1.00 37.89 429 ALA B CA 1
ATOM 4967 C C . ALA B 1 89 ? -4.059 -44.852 162.734 1.00 38.73 429 ALA B C 1
ATOM 4968 O O . ALA B 1 89 ? -5.011 -45.204 163.432 1.00 38.53 429 ALA B O 1
ATOM 4970 N N . ASN B 1 90 ? -3.666 -45.507 161.649 1.00 42.72 430 ASN B N 1
ATOM 4971 C CA . ASN B 1 90 ? -4.284 -46.768 161.247 1.00 40.58 430 ASN B CA 1
ATOM 4972 C C . ASN B 1 90 ? -3.669 -47.925 162.017 1.00 38.62 430 ASN B C 1
ATOM 4973 O O . ASN B 1 90 ? -2.444 -48.041 162.065 1.00 40.35 430 ASN B O 1
ATOM 4978 N N . PRO B 1 91 ? -4.469 -48.818 162.594 1.00 36.51 431 PRO B N 1
ATOM 4979 C CA . PRO B 1 91 ? -3.887 -50.022 163.187 1.00 45.34 431 PRO B CA 1
ATOM 4980 C C . PRO B 1 91 ? -3.175 -50.834 162.114 1.00 40.36 431 PRO B C 1
ATOM 4981 O O . PRO B 1 91 ? -3.420 -50.677 160.917 1.00 36.94 431 PRO B O 1
ATOM 4985 N N . SER B 1 92 ? -2.231 -51.657 162.561 1.00 42.91 432 SER B N 1
ATOM 4986 C CA . SER B 1 92 ? -1.449 -52.462 161.634 1.00 42.22 432 SER B CA 1
ATOM 4987 C C . SER B 1 92 ? -2.370 -53.388 160.861 1.00 39.44 432 SER B C 1
ATOM 4988 O O . SER B 1 92 ? -3.164 -54.118 161.455 1.00 42.08 432 SER B O 1
ATOM 4991 N N . GLY B 1 93 ? -2.268 -53.342 159.535 1.00 44.53 433 GLY B N 1
ATOM 4992 C CA . GLY B 1 93 ? -3.107 -54.162 158.686 1.00 48.12 433 GLY B CA 1
ATOM 4993 C C . GLY B 1 93 ? -4.513 -53.649 158.494 1.00 51.19 433 GLY B C 1
ATOM 4994 O O . GLY B 1 93 ? -5.388 -54.422 158.091 1.00 47.15 433 GLY B O 1
ATOM 4995 N N . SER B 1 94 ? -4.764 -52.371 158.789 1.00 48.20 434 SER B N 1
ATOM 4996 C CA . SER B 1 94 ? -6.072 -51.763 158.589 1.00 46.26 434 SER B CA 1
ATOM 4997 C C . SER B 1 94 ? -5.897 -50.398 157.946 1.00 44.69 434 SER B C 1
ATOM 4998 O O . SER B 1 94 ? -4.823 -49.787 158.009 1.00 46.16 434 SER B O 1
ATOM 5001 N N . ASN B 1 95 ? -6.980 -49.906 157.343 1.00 42.09 435 ASN B N 1
ATOM 5002 C CA . ASN B 1 95 ? -6.986 -48.579 156.739 1.00 45.77 435 ASN B CA 1
ATOM 5003 C C . ASN B 1 95 ? -7.964 -47.628 157.416 1.00 41.88 435 ASN B C 1
ATOM 5004 O O . ASN B 1 95 ? -8.266 -46.573 156.858 1.00 42.33 435 ASN B O 1
ATOM 5009 N N . LYS B 1 96 ? -8.468 -47.972 158.594 1.00 43.06 436 LYS B N 1
ATOM 5010 C CA . LYS B 1 96 ? -9.432 -47.137 159.290 1.00 43.95 436 LYS B CA 1
ATOM 5011 C C . LYS B 1 96 ? -8.769 -46.541 160.517 1.00 43.72 436 LYS B C 1
ATOM 5012 O O . LYS B 1 96 ? -8.354 -47.298 161.402 1.00 42.31 436 LYS B O 1
ATOM 5018 N N . PRO B 1 97 ? -8.652 -45.218 160.618 1.00 44.42 437 PRO B N 1
ATOM 5019 C CA . PRO B 1 97 ? -7.921 -44.625 161.745 1.00 42.50 437 PRO B CA 1
ATOM 5020 C C . PRO B 1 97 ? -8.605 -44.858 163.082 1.00 45.47 437 PRO B C 1
ATOM 5021 O O . PRO B 1 97 ? -9.830 -44.981 163.171 1.00 44.36 437 PRO B O 1
ATOM 5025 N N . VAL B 1 98 ? -7.783 -44.935 164.131 1.00 45.70 438 VAL B N 1
ATOM 5026 C CA . VAL B 1 98 ? -8.239 -44.903 165.515 1.00 40.64 438 VAL B CA 1
ATOM 5027 C C . VAL B 1 98 ? -7.640 -43.667 166.178 1.00 46.06 438 VAL B C 1
ATOM 5028 O O . VAL B 1 98 ? -6.516 -43.263 165.860 1.00 41.52 438 VAL B O 1
ATOM 5032 N N . GLU B 1 99 ? -8.404 -43.051 167.074 1.00 44.39 439 GLU B N 1
ATOM 5033 C CA . GLU B 1 99 ? -8.049 -41.755 167.627 1.00 43.20 439 GLU B CA 1
ATOM 5034 C C . GLU B 1 99 ? -7.379 -41.909 168.984 1.00 43.72 439 GLU B C 1
ATOM 5035 O O . GLU B 1 99 ? -7.814 -42.705 169.824 1.00 44.14 439 GLU B O 1
ATOM 5041 N N . PHE B 1 100 ? -6.318 -41.135 169.191 1.00 42.69 440 PHE B N 1
ATOM 5042 C CA . PHE B 1 100 ? -5.700 -41.024 170.499 1.00 41.46 440 PHE B CA 1
ATOM 5043 C C . PHE B 1 100 ? -6.524 -40.064 171.355 1.00 41.49 440 PHE B C 1
ATOM 5044 O O . PHE B 1 100 ? -7.189 -39.163 170.841 1.00 44.57 440 PHE B O 1
ATOM 5052 N N . VAL B 1 101 ? -6.482 -40.266 172.670 1.00 44.52 441 VAL B N 1
ATOM 5053 C CA . VAL B 1 101 ? -7.203 -39.422 173.617 1.00 44.42 441 VAL B CA 1
ATOM 5054 C C . VAL B 1 101 ? -6.198 -38.780 174.564 1.00 41.30 441 VAL B C 1
ATOM 5055 O O . VAL B 1 101 ? -5.360 -39.473 175.150 1.00 40.98 441 VAL B O 1
ATOM 5059 N N . ARG B 1 102 ? -6.288 -37.461 174.717 1.00 42.06 442 ARG B N 1
ATOM 5060 C CA . ARG B 1 102 ? -5.363 -36.738 175.582 1.00 39.86 442 ARG B CA 1
ATOM 5061 C C . ARG B 1 102 ? -5.532 -37.165 177.036 1.00 38.81 442 ARG B C 1
ATOM 5062 O O . ARG B 1 102 ? -6.644 -37.175 177.566 1.00 39.57 442 ARG B O 1
ATOM 5070 N N . ASN B 1 103 ? -4.423 -37.524 177.674 1.00 35.66 443 ASN B N 1
ATOM 5071 C CA . ASN B 1 103 ? -4.452 -37.959 179.064 1.00 40.11 443 ASN B CA 1
ATOM 5072 C C . ASN B 1 103 ? -4.686 -36.782 180.001 1.00 43.28 443 ASN B C 1
ATOM 5073 O O . ASN B 1 103 ? -4.299 -35.647 179.719 1.00 41.55 443 ASN B O 1
ATOM 5078 N N . LYS B 1 104 ? -5.303 -37.075 181.140 1.00 47.33 444 LYS B N 1
ATOM 5079 C CA . LYS B 1 104 ? -5.357 -36.165 182.274 1.00 52.70 444 LYS B CA 1
ATOM 5080 C C . LYS B 1 104 ? -4.606 -36.800 183.439 1.00 54.65 444 LYS B C 1
ATOM 5081 O O . LYS B 1 104 ? -4.462 -38.024 183.512 1.00 56.49 444 LYS B O 1
ATOM 5087 N N . ASP B 1 105 ? -4.107 -35.962 184.351 1.00 54.85 445 ASP B N 1
ATOM 5088 C CA . ASP B 1 105 ? -3.246 -36.476 185.413 1.00 59.35 445 ASP B CA 1
ATOM 5089 C C . ASP B 1 105 ? -4.068 -37.099 186.536 1.00 63.12 445 ASP B C 1
ATOM 5090 O O . ASP B 1 105 ? -5.222 -37.485 186.324 1.00 63.90 445 ASP B O 1
ATOM 5095 N N . GLU B 1 106 ? -3.488 -37.202 187.734 1.00 64.96 446 GLU B N 1
ATOM 5096 C CA . GLU B 1 106 ? -4.211 -37.810 188.849 1.00 71.81 446 GLU B CA 1
ATOM 5097 C C . GLU B 1 106 ? -5.390 -36.964 189.317 1.00 70.63 446 GLU B C 1
ATOM 5098 O O . GLU B 1 106 ? -6.258 -37.480 190.029 1.00 73.39 446 GLU B O 1
ATOM 5104 N N . ASN B 1 107 ? -5.452 -35.689 188.935 1.00 69.14 447 ASN B N 1
ATOM 5105 C CA . ASN B 1 107 ? -6.687 -34.920 188.983 1.00 68.68 447 ASN B CA 1
ATOM 5106 C C . ASN B 1 107 ? -7.122 -34.611 187.545 1.00 68.72 447 ASN B C 1
ATOM 5107 O O . ASN B 1 107 ? -6.877 -35.427 186.636 1.00 69.00 447 ASN B O 1
ATOM 5112 N N . GLY B 1 108 ? -7.753 -33.453 187.333 1.00 71.99 448 GLY B N 1
ATOM 5113 C CA . GLY B 1 108 ? -8.373 -33.196 186.044 1.00 62.21 448 GLY B CA 1
ATOM 5114 C C . GLY B 1 108 ? -7.578 -32.344 185.080 1.00 61.58 448 GLY B C 1
ATOM 5115 O O . GLY B 1 108 ? -8.136 -31.836 184.101 1.00 59.52 448 GLY B O 1
ATOM 5116 N N . ASN B 1 109 ? -6.280 -32.185 185.334 1.00 58.81 449 ASN B N 1
ATOM 5117 C CA . ASN B 1 109 ? -5.447 -31.329 184.499 1.00 57.38 449 ASN B CA 1
ATOM 5118 C C . ASN B 1 109 ? -4.953 -32.084 183.271 1.00 52.78 449 ASN B C 1
ATOM 5119 O O . ASN B 1 109 ? -4.503 -33.229 183.367 1.00 51.00 449 ASN B O 1
ATOM 5124 N N . LEU B 1 110 ? -5.029 -31.424 182.116 1.00 53.29 450 LEU B N 1
ATOM 5125 C CA . LEU B 1 110 ? -4.514 -32.007 180.886 1.00 50.76 450 LEU B CA 1
ATOM 5126 C C . LEU B 1 110 ? -3.013 -32.219 180.983 1.00 48.42 450 LEU B C 1
ATOM 5127 O O . LEU B 1 110 ? -2.295 -31.470 181.649 1.00 49.99 450 LEU B O 1
ATOM 5132 N N . THR B 1 111 ? -2.544 -33.256 180.313 1.00 44.38 451 THR B N 1
ATOM 5133 C CA . THR B 1 111 ? -1.126 -33.486 180.115 1.00 41.59 451 THR B CA 1
ATOM 5134 C C . THR B 1 111 ? -0.794 -33.224 178.649 1.00 42.15 451 THR B C 1
ATOM 5135 O O . THR B 1 111 ? -1.655 -32.854 177.846 1.00 41.57 451 THR B O 1
ATOM 5139 N N . ASP B 1 112 ? 0.479 -33.399 178.301 1.00 36.35 452 ASP B N 1
ATOM 5140 C CA . ASP B 1 112 ? 0.900 -33.353 176.907 1.00 37.63 452 ASP B CA 1
ATOM 5141 C C . ASP B 1 112 ? 1.102 -34.753 176.326 1.00 34.18 452 ASP B C 1
ATOM 5142 O O . ASP B 1 112 ? 1.894 -34.933 175.391 1.00 34.24 452 ASP B O 1
ATOM 5147 N N . THR B 1 113 ? 0.400 -35.740 176.873 1.00 35.86 453 THR B N 1
ATOM 5148 C CA . THR B 1 113 ? 0.495 -37.131 176.459 1.00 36.18 453 THR B CA 1
ATOM 5149 C C . THR B 1 113 ? -0.865 -37.611 175.964 1.00 38.46 453 THR B C 1
ATOM 5150 O O . THR B 1 113 ? -1.869 -37.490 176.683 1.00 35.20 453 THR B O 1
ATOM 5154 N N . TRP B 1 114 ? -0.884 -38.164 174.745 1.00 34.25 454 TRP B N 1
ATOM 5155 C CA . TRP B 1 114 ? -2.047 -38.763 174.108 1.00 35.07 454 TRP B CA 1
ATOM 5156 C C . TRP B 1 114 ? -1.955 -40.285 174.172 1.00 36.05 454 TRP B C 1
ATOM 5157 O O . TRP B 1 114 ? -0.866 -40.867 174.129 1.00 33.03 454 TRP B O 1
ATOM 5168 N N . GLU B 1 115 ? -3.110 -40.930 174.298 1.00 35.57 455 GLU B N 1
ATOM 5169 C CA . GLU B 1 115 ? -3.154 -42.343 174.646 1.00 39.74 455 GLU B CA 1
ATOM 5170 C C . GLU B 1 115 ? -4.090 -43.116 173.724 1.00 40.20 455 GLU B C 1
ATOM 5171 O O . GLU B 1 115 ? -5.140 -42.618 173.313 1.00 40.19 455 GLU B O 1
ATOM 5177 N N . VAL B 1 116 ? -3.703 -44.355 173.427 1.00 40.18 456 VAL B N 1
ATOM 5178 C CA . VAL B 1 116 ? -4.512 -45.260 172.620 1.00 41.76 456 VAL B CA 1
ATOM 5179 C C . VAL B 1 116 ? -4.217 -46.678 173.093 1.00 42.53 456 VAL B C 1
ATOM 5180 O O . VAL B 1 116 ? -3.152 -46.959 173.654 1.00 40.96 456 VAL B O 1
ATOM 5184 N N . ASN B 1 117 ? -5.179 -47.574 172.892 1.00 45.07 457 ASN B N 1
ATOM 5185 C CA . ASN B 1 117 ? -4.976 -48.954 173.302 1.00 42.97 457 ASN B CA 1
ATOM 5186 C C . ASN B 1 117 ? -3.887 -49.595 172.454 1.00 41.96 457 ASN B C 1
ATOM 5187 O O . ASN B 1 117 ? -3.680 -49.236 171.292 1.00 41.16 457 ASN B O 1
ATOM 5192 N N . PHE B 1 118 ? -3.157 -50.527 173.065 1.00 43.28 458 PHE B N 1
ATOM 5193 C CA . PHE B 1 118 ? -2.080 -51.207 172.358 1.00 44.68 458 PHE B CA 1
ATOM 5194 C C . PHE B 1 118 ? -2.628 -52.224 171.360 1.00 46.10 458 PHE B C 1
ATOM 5195 O O . PHE B 1 118 ? -2.308 -52.174 170.166 1.00 44.15 458 PHE B O 1
ATOM 5203 N N . ILE B 1 119 ? -3.458 -53.154 171.834 1.00 48.43 459 ILE B N 1
ATOM 5204 C CA . ILE B 1 119 ? -3.859 -54.319 171.042 1.00 47.23 459 ILE B CA 1
ATOM 5205 C C . ILE B 1 119 ? -4.968 -53.935 170.070 1.00 48.09 459 ILE B C 1
ATOM 5206 O O . ILE B 1 119 ? -6.025 -53.449 170.484 1.00 50.64 459 ILE B O 1
ATOM 5211 N N . ARG B 1 120 ? -4.734 -54.189 168.775 1.00 49.48 460 ARG B N 1
ATOM 5212 C CA . ARG B 1 120 ? -5.673 -53.798 167.723 1.00 48.19 460 ARG B CA 1
ATOM 5213 C C . ARG B 1 120 ? -7.059 -54.408 167.927 1.00 54.04 460 ARG B C 1
ATOM 5214 O O . ARG B 1 120 ? -8.076 -53.757 167.660 1.00 52.22 460 ARG B O 1
ATOM 5222 N N . ALA B 1 121 ? -7.122 -55.666 168.373 1.00 54.25 461 ALA B N 1
ATOM 5223 C CA . ALA B 1 121 ? -8.414 -56.316 168.588 1.00 56.79 461 ALA B CA 1
ATOM 5224 C C . ALA B 1 121 ? -9.201 -55.658 169.717 1.00 58.67 461 ALA B C 1
ATOM 5225 O O . ALA B 1 121 ? -10.433 -55.751 169.745 1.00 57.91 461 ALA B O 1
ATOM 5227 N N . ASN B 1 122 ? -8.514 -55.023 170.667 1.00 58.44 462 ASN B N 1
ATOM 5228 C CA . ASN B 1 122 ? -9.137 -54.205 171.709 1.00 56.60 462 ASN B CA 1
ATOM 5229 C C . ASN B 1 122 ? -9.153 -52.722 171.342 1.00 55.40 462 ASN B C 1
ATOM 5230 O O . ASN B 1 122 ? -8.831 -51.876 172.179 1.00 53.35 462 ASN B O 1
ATOM 5235 N N . ASP B 1 123 ? -9.483 -52.390 170.091 1.00 54.50 463 ASP B N 1
ATOM 5236 C CA . ASP B 1 123 ? -9.524 -51.004 169.611 1.00 54.47 463 ASP B CA 1
ATOM 5237 C C . ASP B 1 123 ? -8.167 -50.307 169.755 1.00 53.87 463 ASP B C 1
ATOM 5238 O O . ASP B 1 123 ? -8.076 -49.123 170.096 1.00 52.62 463 ASP B O 1
ATOM 5243 N N . GLY B 1 124 ? -7.100 -51.043 169.478 1.00 51.94 464 GLY B N 1
ATOM 5244 C CA . GLY B 1 124 ? -5.770 -50.478 169.540 1.00 47.30 464 GLY B CA 1
ATOM 5245 C C . GLY B 1 124 ? -5.061 -50.380 168.209 1.00 44.69 464 GLY B C 1
ATOM 5246 O O . GLY B 1 124 ? -5.693 -50.207 167.160 1.00 44.97 464 GLY B O 1
ATOM 5247 N N . LEU B 1 125 ? -3.734 -50.485 168.235 1.00 42.77 465 LEU B N 1
ATOM 5248 C CA . LEU B 1 125 ? -2.945 -50.245 167.031 1.00 43.45 465 LEU B CA 1
ATOM 5249 C C . LEU B 1 125 ? -2.230 -51.473 166.483 1.00 40.79 465 LEU B C 1
ATOM 5250 O O . LEU B 1 125 ? -1.948 -51.514 165.289 1.00 44.89 465 LEU B O 1
ATOM 5255 N N . PHE B 1 126 ? -1.923 -52.472 167.306 1.00 44.60 466 PHE B N 1
ATOM 5256 C CA . PHE B 1 126 ? -1.037 -53.542 166.876 1.00 46.10 466 PHE B CA 1
ATOM 5257 C C . PHE B 1 126 ? -1.679 -54.912 167.063 1.00 49.95 466 PHE B C 1
ATOM 5258 O O . PHE B 1 126 ? -2.359 -55.160 168.064 1.00 51.39 466 PHE B O 1
ATOM 5266 N N . GLY B 1 127 ? -1.426 -55.810 166.109 1.00 51.22 467 GLY B N 1
ATOM 5267 C CA . GLY B 1 127 ? -1.803 -57.199 166.275 1.00 53.68 467 GLY B CA 1
ATOM 5268 C C . GLY B 1 127 ? -2.762 -57.793 165.266 1.00 58.16 467 GLY B C 1
ATOM 5269 O O . GLY B 1 127 ? -3.260 -58.909 165.470 1.00 59.40 467 GLY B O 1
ATOM 5270 N N . GLY B 1 128 ? -3.025 -57.084 164.173 1.00 49.83 468 GLY B N 1
ATOM 5271 C CA . GLY B 1 128 ? -3.848 -57.651 163.118 1.00 61.59 468 GLY B CA 1
ATOM 5272 C C . GLY B 1 128 ? -5.328 -57.836 163.435 1.00 61.91 468 GLY B C 1
ATOM 5273 O O . GLY B 1 128 ? -5.723 -58.663 164.261 1.00 59.57 468 GLY B O 1
ATOM 5274 N N . LEU B 1 132 ? 7.595 -62.790 168.826 1.00 61.61 472 LEU B N 1
ATOM 5275 C CA . LEU B 1 132 ? 7.638 -61.385 168.414 1.00 57.99 472 LEU B CA 1
ATOM 5276 C C . LEU B 1 132 ? 7.437 -61.230 166.919 1.00 53.80 472 LEU B C 1
ATOM 5277 O O . LEU B 1 132 ? 8.259 -61.689 166.130 1.00 57.89 472 LEU B O 1
ATOM 5282 N N . SER B 1 133 ? 6.348 -60.572 166.533 1.00 55.61 473 SER B N 1
ATOM 5283 C CA . SER B 1 133 ? 6.109 -60.182 165.151 1.00 52.29 473 SER B CA 1
ATOM 5284 C C . SER B 1 133 ? 6.156 -58.666 165.019 1.00 51.31 473 SER B C 1
ATOM 5285 O O . SER B 1 133 ? 5.950 -57.924 165.987 1.00 50.06 473 SER B O 1
ATOM 5288 N N . GLN B 1 134 ? 6.433 -58.215 163.800 1.00 50.57 474 GLN B N 1
ATOM 5289 C CA . GLN B 1 134 ? 6.633 -56.804 163.509 1.00 50.29 474 GLN B CA 1
ATOM 5290 C C . GLN B 1 134 ? 5.329 -56.221 162.993 1.00 48.52 474 GLN B C 1
ATOM 5291 O O . GLN B 1 134 ? 4.699 -56.791 162.099 1.00 44.32 474 GLN B O 1
ATOM 5297 N N . TYR B 1 135 ? 4.913 -55.109 163.585 1.00 45.20 475 TYR B N 1
ATOM 5298 C CA . TYR B 1 135 ? 3.720 -54.399 163.158 1.00 42.73 475 TYR B CA 1
ATOM 5299 C C . TYR B 1 135 ? 4.040 -52.923 162.988 1.00 43.20 475 TYR B C 1
ATOM 5300 O O . TYR B 1 135 ? 4.850 -52.364 163.732 1.00 40.56 475 TYR B O 1
ATOM 5309 N N . THR B 1 136 ? 3.418 -52.307 161.988 1.00 43.43 476 THR B N 1
ATOM 5310 C CA . THR B 1 136 ? 3.526 -50.873 161.753 1.00 39.31 476 THR B CA 1
ATOM 5311 C C . THR B 1 136 ? 2.124 -50.298 161.687 1.00 41.11 476 THR B C 1
ATOM 5312 O O . THR B 1 136 ? 1.297 -50.763 160.896 1.00 43.54 476 THR B O 1
ATOM 5316 N N . ALA B 1 137 ? 1.854 -49.303 162.523 1.00 35.41 477 ALA B N 1
ATOM 5317 C CA . ALA B 1 137 ? 0.672 -48.468 162.377 1.00 37.90 477 ALA B CA 1
ATOM 5318 C C . ALA B 1 137 ? 1.015 -47.342 161.411 1.00 31.86 477 ALA B C 1
ATOM 5319 O O . ALA B 1 137 ? 1.975 -46.600 161.633 1.00 32.12 477 ALA B O 1
ATOM 5321 N N . LYS B 1 138 ? 0.280 -47.242 160.313 1.00 34.87 478 LYS B N 1
ATOM 5322 C CA . LYS B 1 138 ? 0.631 -46.298 159.264 1.00 30.59 478 LYS B CA 1
ATOM 5323 C C . LYS B 1 138 ? -0.347 -45.138 159.244 1.00 30.42 478 LYS B C 1
ATOM 5324 O O . LYS B 1 138 ? -1.397 -45.163 159.886 1.00 34.76 478 LYS B O 1
ATOM 5330 N N . ASN B 1 139 ? -0.002 -44.140 158.439 1.00 34.83 479 ASN B N 1
ATOM 5331 C CA . ASN B 1 139 ? -0.851 -42.989 158.186 1.00 38.12 479 ASN B CA 1
ATOM 5332 C C . ASN B 1 139 ? -1.145 -42.227 159.471 1.00 36.43 479 ASN B C 1
ATOM 5333 O O . ASN B 1 139 ? -2.234 -41.680 159.641 1.00 34.92 479 ASN B O 1
ATOM 5338 N N . GLY B 1 140 ? -0.178 -42.205 160.385 1.00 34.25 480 GLY B N 1
ATOM 5339 C CA . GLY B 1 140 ? -0.322 -41.385 161.577 1.00 31.70 480 GLY B CA 1
ATOM 5340 C C . GLY B 1 140 ? -0.364 -39.912 161.215 1.00 33.06 480 GLY B C 1
ATOM 5341 O O . GLY B 1 140 ? 0.360 -39.443 160.332 1.00 32.55 480 GLY B O 1
ATOM 5342 N N . LYS B 1 141 ? -1.250 -39.178 161.893 1.00 33.58 481 LYS B N 1
ATOM 5343 C CA . LYS B 1 141 ? -1.426 -37.754 161.651 1.00 29.89 481 LYS B CA 1
ATOM 5344 C C . LYS B 1 141 ? -1.584 -37.034 162.984 1.00 34.81 481 LYS B C 1
ATOM 5345 O O . LYS B 1 141 ? -2.501 -37.332 163.756 1.00 34.94 481 LYS B O 1
ATOM 5351 N N . ILE B 1 142 ? -0.677 -36.112 163.257 1.00 33.35 482 ILE B N 1
ATOM 5352 C CA . ILE B 1 142 ? -0.838 -35.145 164.341 1.00 35.78 482 ILE B CA 1
ATOM 5353 C C . ILE B 1 142 ? -1.418 -33.893 163.702 1.00 31.52 482 ILE B C 1
ATOM 5354 O O . ILE B 1 142 ? -0.726 -33.202 162.958 1.00 34.57 482 ILE B O 1
ATOM 5359 N N . GLU B 1 143 ? -2.692 -33.617 163.958 1.00 35.58 483 GLU B N 1
ATOM 5360 C CA . GLU B 1 143 ? -3.381 -32.488 163.348 1.00 39.68 483 GLU B CA 1
ATOM 5361 C C . GLU B 1 143 ? -3.332 -31.308 164.311 1.00 34.02 483 GLU B C 1
ATOM 5362 O O . GLU B 1 143 ? -3.545 -31.480 165.515 1.00 34.41 483 GLU B O 1
ATOM 5368 N N . LEU B 1 144 ? -3.018 -30.134 163.778 1.00 37.87 484 LEU B N 1
ATOM 5369 C CA . LEU B 1 144 ? -2.748 -28.927 164.543 1.00 36.84 484 LEU B CA 1
ATOM 5370 C C . LEU B 1 144 ? -3.687 -27.804 164.114 1.00 43.41 484 LEU B C 1
ATOM 5371 O O . LEU B 1 144 ? -4.103 -27.726 162.952 1.00 41.06 484 LEU B O 1
ATOM 5376 N N . ASP B 1 145 ? -3.965 -26.896 165.050 1.00 44.71 485 ASP B N 1
ATOM 5377 C CA . ASP B 1 145 ? -4.868 -25.775 164.809 1.00 44.83 485 ASP B CA 1
ATOM 5378 C C . ASP B 1 145 ? -4.218 -24.632 164.037 1.00 45.24 485 ASP B C 1
ATOM 5379 O O . ASP B 1 145 ? -4.838 -23.573 163.894 1.00 47.98 485 ASP B O 1
ATOM 5384 N N . ASP B 1 146 ? -2.979 -24.800 163.588 1.00 48.14 486 ASP B N 1
ATOM 5385 C CA . ASP B 1 146 ? -2.286 -23.821 162.762 1.00 40.79 486 ASP B CA 1
ATOM 5386 C C . ASP B 1 146 ? -1.212 -24.581 161.999 1.00 45.74 486 ASP B C 1
ATOM 5387 O O . ASP B 1 146 ? -0.973 -25.764 162.262 1.00 43.59 486 ASP B O 1
ATOM 5392 N N . THR B 1 147 ? -0.535 -23.893 161.078 1.00 42.56 487 THR B N 1
ATOM 5393 C CA . THR B 1 147 ? 0.534 -24.577 160.360 1.00 41.45 487 THR B CA 1
ATOM 5394 C C . THR B 1 147 ? 1.726 -24.828 161.276 1.00 43.26 487 THR B C 1
ATOM 5395 O O . THR B 1 147 ? 1.938 -24.131 162.278 1.00 40.92 487 THR B O 1
ATOM 5399 N N . VAL B 1 148 ? 2.524 -25.835 160.904 1.00 42.62 488 VAL B N 1
ATOM 5400 C CA . VAL B 1 148 ? 3.722 -26.156 161.675 1.00 40.35 488 VAL B CA 1
ATOM 5401 C C . VAL B 1 148 ? 4.666 -24.962 161.687 1.00 42.01 488 VAL B C 1
ATOM 5402 O O . VAL B 1 148 ? 5.257 -24.626 162.724 1.00 38.24 488 VAL B O 1
ATOM 5406 N N . GLY B 1 149 ? 4.803 -24.290 160.539 1.00 38.96 489 GLY B N 1
ATOM 5407 C CA . GLY B 1 149 ? 5.692 -23.143 160.450 1.00 39.72 489 GLY B CA 1
ATOM 5408 C C . GLY B 1 149 ? 5.325 -22.020 161.405 1.00 40.75 489 GLY B C 1
ATOM 5409 O O . GLY B 1 149 ? 6.194 -21.453 162.066 1.00 43.32 489 GLY B O 1
ATOM 5410 N N . ASN B 1 150 ? 4.034 -21.684 161.495 1.00 41.04 490 ASN B N 1
ATOM 5411 C CA . ASN B 1 150 ? 3.616 -20.637 162.423 1.00 41.05 490 ASN B CA 1
ATOM 5412 C C . ASN B 1 150 ? 3.808 -21.069 163.865 1.00 45.41 490 ASN B C 1
ATOM 5413 O O . ASN B 1 150 ? 4.082 -20.232 164.732 1.00 42.62 490 ASN B O 1
ATOM 5418 N N . ILE B 1 151 ? 3.683 -22.369 164.133 1.00 43.47 491 ILE B N 1
ATOM 5419 C CA . ILE B 1 151 ? 3.793 -22.854 165.503 1.00 44.60 491 ILE B CA 1
ATOM 5420 C C . ILE B 1 151 ? 5.240 -22.793 165.970 1.00 46.81 491 ILE B C 1
ATOM 5421 O O . ILE B 1 151 ? 5.537 -22.256 167.045 1.00 49.95 491 ILE B O 1
ATOM 5426 N N . ILE B 1 152 ? 6.173 -23.307 165.163 1.00 39.08 492 ILE B N 1
ATOM 5427 C CA . ILE B 1 152 ? 7.551 -23.375 165.654 1.00 47.25 492 ILE B CA 1
ATOM 5428 C C . ILE B 1 152 ? 8.332 -22.081 165.487 1.00 48.69 492 ILE B C 1
ATOM 5429 O O . ILE B 1 152 ? 9.436 -21.979 166.029 1.00 49.16 492 ILE B O 1
ATOM 5434 N N . SER B 1 153 ? 7.799 -21.087 164.764 1.00 50.82 493 SER B N 1
ATOM 5435 C CA . SER B 1 153 ? 8.398 -19.752 164.786 1.00 51.76 493 SER B CA 1
ATOM 5436 C C . SER B 1 153 ? 8.126 -19.020 166.093 1.00 56.31 493 SER B C 1
ATOM 5437 O O . SER B 1 153 ? 8.648 -17.921 166.296 1.00 62.34 493 SER B O 1
ATOM 5440 N N . ASN B 1 154 ? 7.331 -19.606 166.981 1.00 54.93 494 ASN B N 1
ATOM 5441 C CA . ASN B 1 154 ? 7.121 -19.067 168.314 1.00 60.14 494 ASN B CA 1
ATOM 5442 C C . ASN B 1 154 ? 7.838 -19.942 169.328 1.00 60.09 494 ASN B C 1
ATOM 5443 O O . ASN B 1 154 ? 7.240 -20.406 170.304 1.00 61.90 494 ASN B O 1
ATOM 5448 N N . ALA B 1 155 ? 9.127 -20.174 169.099 1.00 57.74 495 ALA B N 1
ATOM 5449 C CA . ALA B 1 155 ? 9.927 -20.994 169.996 1.00 53.62 495 ALA B CA 1
ATOM 5450 C C . ALA B 1 155 ? 11.199 -20.244 170.362 1.00 55.30 495 ALA B C 1
ATOM 5451 O O . ALA B 1 155 ? 11.147 -19.057 170.715 1.00 68.45 495 ALA B O 1
ATOM 5453 N N . GLY B 1 156 ? 12.304 -20.955 170.437 1.00 52.81 496 GLY B N 1
ATOM 5454 C CA . GLY B 1 156 ? 13.596 -20.357 170.717 1.00 40.65 496 GLY B CA 1
ATOM 5455 C C . GLY B 1 156 ? 14.615 -20.908 169.747 1.00 39.27 496 GLY B C 1
ATOM 5456 O O . GLY B 1 156 ? 14.299 -21.210 168.589 1.00 41.96 496 GLY B O 1
ATOM 5457 N N . ASN B 1 157 ? 15.846 -21.040 170.221 1.00 37.24 497 ASN B N 1
ATOM 5458 C CA . ASN B 1 157 ? 16.921 -21.629 169.432 1.00 42.56 497 ASN B CA 1
ATOM 5459 C C . ASN B 1 157 ? 16.637 -23.122 169.334 1.00 37.00 497 ASN B C 1
ATOM 5460 O O . ASN B 1 157 ? 16.844 -23.874 170.288 1.00 34.56 497 ASN B O 1
ATOM 5465 N N . LEU B 1 158 ? 16.108 -23.549 168.191 1.00 37.50 498 LEU B N 1
ATOM 5466 C CA . LEU B 1 158 ? 15.855 -24.969 167.990 1.00 37.43 498 LEU B CA 1
ATOM 5467 C C . LEU B 1 158 ? 17.133 -25.771 167.809 1.00 34.34 498 LEU B C 1
ATOM 5468 O O . LEU B 1 158 ? 17.054 -26.994 167.716 1.00 37.30 498 LEU B O 1
ATOM 5473 N N . SER B 1 159 ? 18.302 -25.137 167.758 1.00 34.25 499 SER B N 1
ATOM 5474 C CA . SER B 1 159 ? 19.535 -25.908 167.842 1.00 36.53 499 SER B CA 1
ATOM 5475 C C . SER B 1 159 ? 19.816 -26.384 169.264 1.00 35.41 499 SER B C 1
ATOM 5476 O O . SER B 1 159 ? 20.446 -27.431 169.446 1.00 39.62 499 SER B O 1
ATOM 5479 N N . ASN B 1 160 ? 19.356 -25.649 170.275 1.00 36.71 500 ASN B N 1
ATOM 5480 C CA . ASN B 1 160 ? 19.625 -25.992 171.673 1.00 38.75 500 ASN B CA 1
ATOM 5481 C C . ASN B 1 160 ? 18.438 -26.633 172.376 1.00 37.82 500 ASN B C 1
ATOM 5482 O O . ASN B 1 160 ? 18.615 -27.567 173.171 1.00 41.34 500 ASN B O 1
ATOM 5487 N N . ASN B 1 161 ? 17.239 -26.141 172.118 1.00 34.21 501 ASN B N 1
ATOM 5488 C CA . ASN B 1 161 ? 16.002 -26.679 172.670 1.00 36.89 501 ASN B CA 1
ATOM 5489 C C . ASN B 1 161 ? 15.272 -27.399 171.535 1.00 33.56 501 ASN B C 1
ATOM 5490 O O . ASN B 1 161 ? 14.639 -26.753 170.702 1.00 33.47 501 ASN B O 1
ATOM 5495 N N . LYS B 1 162 ? 15.314 -28.727 171.533 1.00 31.84 502 LYS B N 1
ATOM 5496 C CA . LYS B 1 162 ? 14.699 -29.483 170.448 1.00 32.13 502 LYS B CA 1
ATOM 5497 C C . LYS B 1 162 ? 13.195 -29.610 170.663 1.00 28.75 502 LYS B C 1
ATOM 5498 O O . LYS B 1 162 ? 12.672 -29.384 171.749 1.00 28.11 502 LYS B O 1
ATOM 5504 N N . LEU B 1 163 ? 12.485 -30.002 169.615 1.00 25.03 503 LEU B N 1
ATOM 5505 C CA . LEU B 1 163 ? 11.074 -30.361 169.760 1.00 24.34 503 LEU B CA 1
ATOM 5506 C C . LEU B 1 163 ? 11.051 -31.852 170.074 1.00 27.25 503 LEU B C 1
ATOM 5507 O O . LEU B 1 163 ? 11.174 -32.685 169.173 1.00 28.09 503 LEU B O 1
ATOM 5512 N N . ASN B 1 164 ? 10.947 -32.184 171.369 1.00 22.36 504 ASN B N 1
ATOM 5513 C CA . ASN B 1 164 ? 11.129 -33.547 171.869 1.00 24.60 504 ASN B CA 1
ATOM 5514 C C . ASN B 1 164 ? 9.865 -34.376 171.697 1.00 27.50 504 ASN B C 1
ATOM 5515 O O . ASN B 1 164 ? 8.741 -33.856 171.664 1.00 27.74 504 ASN B O 1
ATOM 5520 N N . HIS B 1 165 ? 10.058 -35.688 171.583 1.00 28.73 505 HIS B N 1
ATOM 5521 C CA . HIS B 1 165 ? 8.934 -36.606 171.591 1.00 27.88 505 HIS B CA 1
ATOM 5522 C C . HIS B 1 165 ? 9.327 -37.832 172.390 1.00 23.68 505 HIS B C 1
ATOM 5523 O O . HIS B 1 165 ? 10.507 -38.134 172.556 1.00 26.81 505 HIS B O 1
ATOM 5530 N N . GLN B 1 166 ? 8.321 -38.506 172.915 1.00 25.96 506 GLN B N 1
ATOM 5531 C CA . GLN B 1 166 ? 8.516 -39.741 173.646 1.00 28.09 506 GLN B CA 1
ATOM 5532 C C . GLN B 1 166 ? 7.324 -40.645 173.395 1.00 26.47 506 GLN B C 1
ATOM 5533 O O . GLN B 1 166 ? 6.192 -40.174 173.279 1.00 27.72 506 GLN B O 1
ATOM 5539 N N . VAL B 1 167 ? 7.589 -41.949 173.336 1.00 27.53 507 VAL B N 1
ATOM 5540 C CA . VAL B 1 167 ? 6.553 -42.957 173.166 1.00 28.37 507 VAL B CA 1
ATOM 5541 C C . VAL B 1 167 ? 6.874 -44.102 174.120 1.00 30.40 507 VAL B C 1
ATOM 5542 O O . VAL B 1 167 ? 8.045 -44.396 174.386 1.00 28.00 507 VAL B O 1
ATOM 5546 N N . PHE B 1 168 ? 5.836 -44.721 174.665 1.00 31.42 508 PHE B N 1
ATOM 5547 C CA . PHE B 1 168 ? 6.029 -45.863 175.554 1.00 32.89 508 PHE B CA 1
ATOM 5548 C C . PHE B 1 168 ? 4.692 -46.566 175.743 1.00 32.29 508 PHE B C 1
ATOM 5549 O O . PHE B 1 168 ? 3.631 -46.051 175.375 1.00 34.47 508 PHE B O 1
ATOM 5557 N N . VAL B 1 169 ? 4.767 -47.770 176.288 1.00 34.84 509 VAL B N 1
ATOM 5558 C CA . VAL B 1 169 ? 3.587 -48.494 176.736 1.00 40.33 509 VAL B CA 1
ATOM 5559 C C . VAL B 1 169 ? 3.388 -48.156 178.210 1.00 37.27 509 VAL B C 1
ATOM 5560 O O . VAL B 1 169 ? 4.343 -48.183 178.992 1.00 36.23 509 VAL B O 1
ATOM 5564 N N . ARG B 1 170 ? 2.172 -47.765 178.576 1.00 37.32 510 ARG B N 1
ATOM 5565 C CA . ARG B 1 170 ? 1.847 -47.471 179.965 1.00 41.44 510 ARG B CA 1
ATOM 5566 C C . ARG B 1 170 ? 1.037 -48.618 180.557 1.00 42.36 510 ARG B C 1
ATOM 5567 O O . ARG B 1 170 ? 0.079 -49.094 179.939 1.00 41.01 510 ARG B O 1
ATOM 5575 N N . ASP B 1 171 ? 1.451 -49.084 181.732 1.00 45.62 511 ASP B N 1
ATOM 5576 C CA . ASP B 1 171 ? 0.631 -49.994 182.527 1.00 45.54 511 ASP B CA 1
ATOM 5577 C C . ASP B 1 171 ? -0.457 -49.167 183.198 1.00 47.69 511 ASP B C 1
ATOM 5578 O O . ASP B 1 171 ? -0.186 -48.432 184.155 1.00 50.61 511 ASP B O 1
ATOM 5583 N N . SER B 1 172 ? -1.689 -49.271 182.698 1.00 46.82 512 SER B N 1
ATOM 5584 C CA . SER B 1 172 ? -2.760 -48.428 183.221 1.00 49.35 512 SER B CA 1
ATOM 5585 C C . SER B 1 172 ? -3.209 -48.849 184.615 1.00 55.41 512 SER B C 1
ATOM 5586 O O . SER B 1 172 ? -3.847 -48.052 185.310 1.00 54.67 512 SER B O 1
ATOM 5589 N N . ARG B 1 173 ? -2.907 -50.081 185.032 1.00 53.54 513 ARG B N 1
ATOM 5590 C CA . ARG B 1 173 ? -3.223 -50.487 186.395 1.00 57.36 513 ARG B CA 1
ATOM 5591 C C . ARG B 1 173 ? -2.292 -49.816 187.399 1.00 56.69 513 ARG B C 1
ATOM 5592 O O . ARG B 1 173 ? -2.732 -49.391 188.473 1.00 58.60 513 ARG B O 1
ATOM 5600 N N . GLU B 1 174 ? -1.012 -49.682 187.056 1.00 54.14 514 GLU B N 1
ATOM 5601 C CA . GLU B 1 174 ? -0.027 -49.132 187.976 1.00 55.58 514 GLU B CA 1
ATOM 5602 C C . GLU B 1 174 ? 0.351 -47.686 187.672 1.00 60.21 514 GLU B C 1
ATOM 5603 O O . GLU B 1 174 ? 1.013 -47.053 188.504 1.00 61.36 514 GLU B O 1
ATOM 5609 N N . ASN B 1 175 ? -0.093 -47.136 186.538 1.00 54.98 515 ASN B N 1
ATOM 5610 C CA . ASN B 1 175 ? 0.355 -45.825 186.055 1.00 55.10 515 ASN B CA 1
ATOM 5611 C C . ASN B 1 175 ? 1.883 -45.759 186.024 1.00 55.46 515 ASN B C 1
ATOM 5612 O O . ASN B 1 175 ? 2.503 -44.820 186.527 1.00 54.70 515 ASN B O 1
ATOM 5617 N N . LYS B 1 176 ? 2.493 -46.789 185.433 1.00 51.26 516 LYS B N 1
ATOM 5618 C CA . LYS B 1 176 ? 3.936 -46.871 185.273 1.00 50.11 516 LYS B CA 1
ATOM 5619 C C . LYS B 1 176 ? 4.291 -47.093 183.807 1.00 49.01 516 LYS B C 1
ATOM 5620 O O . LYS B 1 176 ? 3.485 -47.588 183.013 1.00 45.82 516 LYS B O 1
ATOM 5626 N N . ILE B 1 177 ? 5.520 -46.725 183.465 1.00 47.93 517 ILE B N 1
ATOM 5627 C CA . ILE B 1 177 ? 6.064 -46.948 182.133 1.00 46.56 517 ILE B CA 1
ATOM 5628 C C . ILE B 1 177 ? 6.695 -48.329 182.098 1.00 46.25 517 ILE B C 1
ATOM 5629 O O . ILE B 1 177 ? 7.535 -48.660 182.944 1.00 47.13 517 ILE B O 1
ATOM 5634 N N . VAL B 1 178 ? 6.283 -49.136 181.124 1.00 43.60 518 VAL B N 1
ATOM 5635 C CA . VAL B 1 178 ? 6.934 -50.411 180.848 1.00 43.10 518 VAL B CA 1
ATOM 5636 C C . VAL B 1 178 ? 8.341 -50.113 180.343 1.00 47.55 518 VAL B C 1
ATOM 5637 O O . VAL B 1 178 ? 8.517 -49.592 179.238 1.00 48.30 518 VAL B O 1
ATOM 5641 N N . ARG B 1 179 ? 9.348 -50.454 181.151 1.00 48.27 519 ARG B N 1
ATOM 5642 C CA . ARG B 1 179 ? 10.702 -49.960 180.914 1.00 51.35 519 ARG B CA 1
ATOM 5643 C C . ARG B 1 179 ? 11.191 -50.299 179.510 1.00 49.82 519 ARG B C 1
ATOM 5644 O O . ARG B 1 179 ? 11.760 -49.446 178.817 1.00 50.28 519 ARG B O 1
ATOM 5652 N N . THR B 1 180 ? 10.946 -51.523 179.050 1.00 47.89 520 THR B N 1
ATOM 5653 C CA . THR B 1 180 ? 11.506 -51.949 177.772 1.00 46.07 520 THR B CA 1
ATOM 5654 C C . THR B 1 180 ? 10.775 -51.374 176.564 1.00 44.30 520 THR B C 1
ATOM 5655 O O . THR B 1 180 ? 11.260 -51.530 175.443 1.00 41.31 520 THR B O 1
ATOM 5659 N N . SER B 1 181 ? 9.639 -50.710 176.751 1.00 44.78 521 SER B N 1
ATOM 5660 C CA . SER B 1 181 ? 8.890 -50.166 175.627 1.00 43.11 521 SER B CA 1
ATOM 5661 C C . SER B 1 181 ? 9.329 -48.762 175.232 1.00 40.19 521 SER B C 1
ATOM 5662 O O . SER B 1 181 ? 8.927 -48.286 174.164 1.00 37.01 521 SER B O 1
ATOM 5665 N N . GLU B 1 182 ? 10.130 -48.105 176.066 1.00 40.62 522 GLU B N 1
ATOM 5666 C CA . GLU B 1 182 ? 10.332 -46.662 175.995 1.00 40.98 522 GLU B CA 1
ATOM 5667 C C . GLU B 1 182 ? 11.290 -46.269 174.880 1.00 37.55 522 GLU B C 1
ATOM 5668 O O . GLU B 1 182 ? 12.356 -46.870 174.712 1.00 34.31 522 GLU B O 1
ATOM 5674 N N . SER B 1 183 ? 10.909 -45.255 174.111 1.00 35.17 523 SER B N 1
ATOM 5675 C CA . SER B 1 183 ? 11.848 -44.643 173.183 1.00 35.67 523 SER B CA 1
ATOM 5676 C C . SER B 1 183 ? 11.508 -43.168 173.105 1.00 31.83 523 SER B C 1
ATOM 5677 O O . SER B 1 183 ? 10.417 -42.743 173.492 1.00 31.71 523 SER B O 1
ATOM 5680 N N . SER B 1 184 ? 12.480 -42.384 172.659 1.00 32.95 524 SER B N 1
ATOM 5681 C CA . SER B 1 184 ? 12.336 -40.936 172.626 1.00 31.92 524 SER B CA 1
ATOM 5682 C C . SER B 1 184 ? 13.062 -40.419 171.397 1.00 29.98 524 SER B C 1
ATOM 5683 O O . SER B 1 184 ? 13.490 -41.198 170.542 1.00 33.07 524 SER B O 1
ATOM 5686 N N . GLY B 1 185 ? 13.196 -39.102 171.313 1.00 26.74 525 GLY B N 1
ATOM 5687 C CA . GLY B 1 185 ? 13.842 -38.459 170.180 1.00 26.25 525 GLY B CA 1
ATOM 5688 C C . GLY B 1 185 ? 13.412 -37.001 170.090 1.00 26.88 525 GLY B C 1
ATOM 5689 O O . GLY B 1 185 ? 12.908 -36.419 171.057 1.00 26.03 525 GLY B O 1
ATOM 5690 N N . TYR B 1 186 ? 13.639 -36.420 168.917 1.00 24.31 526 TYR B N 1
ATOM 5691 C CA . TYR B 1 186 ? 13.170 -35.075 168.662 1.00 24.56 526 TYR B CA 1
ATOM 5692 C C . TYR B 1 186 ? 12.944 -34.922 167.166 1.00 27.71 526 TYR B C 1
ATOM 5693 O O . TYR B 1 186 ? 13.597 -35.597 166.365 1.00 27.05 526 TYR B O 1
ATOM 5702 N N . PHE B 1 187 ? 11.990 -34.051 166.811 1.00 27.79 527 PHE B N 1
ATOM 5703 C CA . PHE B 1 187 ? 11.680 -33.764 165.412 1.00 29.05 527 PHE B CA 1
ATOM 5704 C C . PHE B 1 187 ? 12.829 -33.005 164.777 1.00 29.90 527 PHE B C 1
ATOM 5705 O O . PHE B 1 187 ? 13.424 -32.121 165.397 1.00 29.88 527 PHE B O 1
ATOM 5713 N N . LEU B 1 188 ? 13.144 -33.341 163.529 1.00 30.91 528 LEU B N 1
ATOM 5714 C CA . LEU B 1 188 ? 14.233 -32.681 162.829 1.00 29.14 528 LEU B CA 1
ATOM 5715 C C . LEU B 1 188 ? 13.697 -31.409 162.183 1.00 28.97 528 LEU B C 1
ATOM 5716 O O . LEU B 1 188 ? 12.647 -31.436 161.534 1.00 29.25 528 LEU B O 1
ATOM 5721 N N . THR B 1 189 ? 14.390 -30.301 162.401 1.00 29.56 529 THR B N 1
ATOM 5722 C CA . THR B 1 189 ? 14.061 -29.025 161.768 1.00 27.26 529 THR B CA 1
ATOM 5723 C C . THR B 1 189 ? 15.266 -28.540 160.983 1.00 25.23 529 THR B C 1
ATOM 5724 O O . THR B 1 189 ? 16.333 -29.163 160.990 1.00 25.60 529 THR B O 1
ATOM 5728 N N . LYS B 1 190 ? 15.112 -27.366 160.349 1.00 30.48 530 LYS B N 1
ATOM 5729 C CA . LYS B 1 190 ? 16.240 -26.760 159.654 1.00 32.00 530 LYS B CA 1
ATOM 5730 C C . LYS B 1 190 ? 17.408 -26.490 160.586 1.00 29.33 530 LYS B C 1
ATOM 5731 O O . LYS B 1 190 ? 18.545 -26.375 160.116 1.00 29.20 530 LYS B O 1
ATOM 5737 N N . ALA B 1 191 ? 17.165 -26.404 161.902 1.00 31.76 531 ALA B N 1
ATOM 5738 C CA . ALA B 1 191 ? 18.259 -26.210 162.842 1.00 29.87 531 ALA B CA 1
ATOM 5739 C C . ALA B 1 191 ? 19.184 -27.421 162.889 1.00 32.13 531 ALA B C 1
ATOM 5740 O O . ALA B 1 191 ? 20.375 -27.280 163.193 1.00 30.51 531 ALA B O 1
ATOM 5742 N N . ASP B 1 192 ? 18.657 -28.610 162.609 1.00 32.00 532 ASP B N 1
ATOM 5743 C CA . ASP B 1 192 ? 19.440 -29.845 162.647 1.00 33.62 532 ASP B CA 1
ATOM 5744 C C . ASP B 1 192 ? 20.107 -30.099 161.292 1.00 37.10 532 ASP B C 1
ATOM 5745 O O . ASP B 1 192 ? 19.938 -31.136 160.641 1.00 27.76 532 ASP B O 1
ATOM 5750 N N . ASP B 1 193 ? 20.939 -29.135 160.901 1.00 34.06 533 ASP B N 1
ATOM 5751 C CA . ASP B 1 193 ? 21.354 -29.085 159.507 1.00 36.18 533 ASP B CA 1
ATOM 5752 C C . ASP B 1 193 ? 22.253 -30.256 159.146 1.00 35.69 533 ASP B C 1
ATOM 5753 O O . ASP B 1 193 ? 22.169 -30.763 158.019 1.00 37.60 533 ASP B O 1
ATOM 5758 N N . ASP B 1 194 ? 23.072 -30.743 160.085 1.00 34.55 534 ASP B N 1
ATOM 5759 C CA . ASP B 1 194 ? 23.940 -31.869 159.748 1.00 38.44 534 ASP B CA 1
ATOM 5760 C C . ASP B 1 194 ? 23.145 -33.162 159.567 1.00 36.12 534 ASP B C 1
ATOM 5761 O O . ASP B 1 194 ? 23.382 -33.914 158.604 1.00 33.01 534 ASP B O 1
ATOM 5766 N N . LEU B 1 195 ? 22.175 -33.412 160.450 1.00 29.68 535 LEU B N 1
ATOM 5767 C CA . LEU B 1 195 ? 21.325 -34.595 160.333 1.00 31.03 535 LEU B CA 1
ATOM 5768 C C . LEU B 1 195 ? 20.418 -34.516 159.102 1.00 32.36 535 LEU B C 1
ATOM 5769 O O . LEU B 1 195 ? 20.167 -35.536 158.451 1.00 28.50 535 LEU B O 1
ATOM 5774 N N . VAL B 1 196 ? 19.920 -33.319 158.770 1.00 30.62 536 VAL B N 1
ATOM 5775 C CA . VAL B 1 196 ? 19.094 -33.140 157.573 1.00 31.10 536 VAL B CA 1
ATOM 5776 C C . VAL B 1 196 ? 19.900 -33.423 156.305 1.00 29.98 536 VAL B C 1
ATOM 5777 O O . VAL B 1 196 ? 19.403 -34.074 155.372 1.00 28.95 536 VAL B O 1
ATOM 5781 N N . ASN B 1 197 ? 21.157 -32.963 156.256 1.00 28.66 537 ASN B N 1
ATOM 5782 C CA . ASN B 1 197 ? 22.020 -33.272 155.116 1.00 32.77 537 ASN B CA 1
ATOM 5783 C C . ASN B 1 197 ? 22.262 -34.770 154.988 1.00 34.19 537 ASN B C 1
ATOM 5784 O O . ASN B 1 197 ? 22.365 -35.298 153.871 1.00 25.83 537 ASN B O 1
ATOM 5789 N N . LEU B 1 198 ? 22.381 -35.468 156.125 1.00 28.27 538 LEU B N 1
ATOM 5790 C CA . LEU B 1 198 ? 22.594 -36.910 156.102 1.00 27.39 538 LEU B CA 1
ATOM 5791 C C . LEU B 1 198 ? 21.382 -37.630 155.534 1.00 29.11 538 LEU B C 1
ATOM 5792 O O . LEU B 1 198 ? 21.511 -38.503 154.659 1.00 30.15 538 LEU B O 1
ATOM 5797 N N . GLU B 1 199 ? 20.191 -37.268 156.018 1.00 25.54 539 GLU B N 1
ATOM 5798 C CA . GLU B 1 199 ? 18.953 -37.830 155.496 1.00 27.62 539 GLU B CA 1
ATOM 5799 C C . GLU B 1 199 ? 18.780 -37.563 154.005 1.00 30.39 539 GLU B C 1
ATOM 5800 O O . GLU B 1 199 ? 18.047 -38.292 153.317 1.00 30.70 539 GLU B O 1
ATOM 5806 N N . ASN B 1 200 ? 19.390 -36.494 153.505 1.00 26.13 540 ASN B N 1
ATOM 5807 C CA . ASN B 1 200 ? 19.296 -36.148 152.093 1.00 31.30 540 ASN B CA 1
ATOM 5808 C C . ASN B 1 200 ? 20.473 -36.667 151.268 1.00 28.90 540 ASN B C 1
ATOM 5809 O O . ASN B 1 200 ? 20.605 -36.292 150.099 1.00 30.95 540 ASN B O 1
ATOM 5814 N N . ASN B 1 201 ? 21.323 -37.520 151.843 1.00 31.22 541 ASN B N 1
ATOM 5815 C CA . ASN B 1 201 ? 22.456 -38.118 151.119 1.00 33.05 541 ASN B CA 1
ATOM 5816 C C . ASN B 1 201 ? 22.575 -39.611 151.443 1.00 29.21 541 ASN B C 1
ATOM 5817 O O . ASN B 1 201 ? 23.640 -40.112 151.801 1.00 32.19 541 ASN B O 1
ATOM 5822 N N . VAL B 1 202 ? 21.471 -40.348 151.298 1.00 29.06 542 VAL B N 1
ATOM 5823 C CA . VAL B 1 202 ? 21.428 -41.760 151.688 1.00 28.90 542 VAL B CA 1
ATOM 5824 C C . VAL B 1 202 ? 22.317 -42.617 150.786 1.00 33.37 542 VAL B C 1
ATOM 5825 O O . VAL B 1 202 ? 22.387 -42.420 149.559 1.00 27.58 542 VAL B O 1
ATOM 5829 N N . SER B 1 203 ? 22.998 -43.584 151.396 1.00 27.35 543 SER B N 1
ATOM 5830 C CA . SER B 1 203 ? 23.881 -44.500 150.682 1.00 29.86 543 SER B CA 1
ATOM 5831 C C . SER B 1 203 ? 23.081 -45.462 149.806 1.00 28.27 543 SER B C 1
ATOM 5832 O O . SER B 1 203 ? 21.927 -45.811 150.098 1.00 28.17 543 SER B O 1
ATOM 5835 N N . THR B 1 204 ? 23.704 -45.914 148.718 1.00 28.49 544 THR B N 1
ATOM 5836 C CA . THR B 1 204 ? 23.076 -46.973 147.948 1.00 29.90 544 THR B CA 1
ATOM 5837 C C . THR B 1 204 ? 23.264 -48.352 148.559 1.00 33.05 544 THR B C 1
ATOM 5838 O O . THR B 1 204 ? 22.533 -49.273 148.182 1.00 32.07 544 THR B O 1
ATOM 5842 N N . GLU B 1 205 ? 24.173 -48.531 149.512 1.00 32.33 545 GLU B N 1
ATOM 5843 C CA . GLU B 1 205 ? 24.600 -49.903 149.783 1.00 37.50 545 GLU B CA 1
ATOM 5844 C C . GLU B 1 205 ? 23.495 -50.902 150.127 1.00 43.81 545 GLU B C 1
ATOM 5845 O O . GLU B 1 205 ? 23.039 -51.646 149.251 1.00 59.41 545 GLU B O 1
ATOM 5851 N N . ASN B 1 206 ? 23.055 -50.949 151.360 1.00 40.41 546 ASN B N 1
ATOM 5852 C CA . ASN B 1 206 ? 22.008 -51.864 151.799 1.00 35.39 546 ASN B CA 1
ATOM 5853 C C . ASN B 1 206 ? 20.736 -51.057 152.014 1.00 34.95 546 ASN B C 1
ATOM 5854 O O . ASN B 1 206 ? 20.254 -50.865 153.129 1.00 27.18 546 ASN B O 1
ATOM 5859 N N . ASN B 1 207 ? 20.242 -50.531 150.903 1.00 28.30 547 ASN B N 1
ATOM 5860 C CA . ASN B 1 207 ? 19.266 -49.457 150.907 1.00 32.23 547 ASN B CA 1
ATOM 5861 C C . ASN B 1 207 ? 17.907 -49.904 151.424 1.00 30.30 547 ASN B C 1
ATOM 5862 O O . ASN B 1 207 ? 17.143 -49.074 151.923 1.00 28.24 547 ASN B O 1
ATOM 5867 N N . ASN B 1 208 ? 17.572 -51.191 151.321 1.00 27.72 548 ASN B N 1
ATOM 5868 C CA . ASN B 1 208 ? 16.309 -51.680 151.865 1.00 31.60 548 ASN B CA 1
ATOM 5869 C C . ASN B 1 208 ? 16.473 -52.507 153.146 1.00 29.68 548 ASN B C 1
ATOM 5870 O O . ASN B 1 208 ? 15.520 -53.171 153.562 1.00 29.10 548 ASN B O 1
ATOM 5875 N N . ALA B 1 209 ? 17.652 -52.491 153.772 1.00 26.40 549 ALA B N 1
ATOM 5876 C CA . ALA B 1 209 ? 17.910 -53.384 154.902 1.00 29.27 549 ALA B CA 1
ATOM 5877 C C . ALA B 1 209 ? 17.122 -52.985 156.150 1.00 26.74 549 ALA B C 1
ATOM 5878 O O . ALA B 1 209 ? 16.660 -53.845 156.901 1.00 25.35 549 ALA B O 1
ATOM 5880 N N . PHE B 1 210 ? 16.968 -51.698 156.399 1.00 28.57 550 PHE B N 1
ATOM 5881 C CA . PHE B 1 210 ? 16.481 -51.236 157.688 1.00 26.04 550 PHE B CA 1
ATOM 5882 C C . PHE B 1 210 ? 15.188 -50.448 157.528 1.00 28.12 550 PHE B C 1
ATOM 5883 O O . PHE B 1 210 ? 14.998 -49.729 156.545 1.00 27.03 550 PHE B O 1
ATOM 5891 N N . LYS B 1 211 ? 14.279 -50.625 158.483 1.00 25.44 551 LYS B N 1
ATOM 5892 C CA . LYS B 1 211 ? 12.966 -50.001 158.411 1.00 26.19 551 LYS B CA 1
ATOM 5893 C C . LYS B 1 211 ? 12.902 -48.667 159.149 1.00 28.62 551 LYS B C 1
ATOM 5894 O O . LYS B 1 211 ? 12.291 -47.708 158.655 1.00 28.92 551 LYS B O 1
ATOM 5900 N N . ALA B 1 212 ? 13.518 -48.573 160.318 1.00 28.34 552 ALA B N 1
ATOM 5901 C CA . ALA B 1 212 ? 13.383 -47.362 161.125 1.00 27.20 552 ALA B CA 1
ATOM 5902 C C . ALA B 1 212 ? 14.352 -47.467 162.279 1.00 27.58 552 ALA B C 1
ATOM 5903 O O . ALA B 1 212 ? 14.840 -48.557 162.596 1.00 25.03 552 ALA B O 1
ATOM 5905 N N . SER B 1 213 ? 14.607 -46.329 162.925 1.00 28.79 553 SER B N 1
ATOM 5906 C CA . SER B 1 213 ? 15.492 -46.339 164.077 1.00 28.29 553 SER B CA 1
ATOM 5907 C C . SER B 1 213 ? 15.054 -45.304 165.098 1.00 28.58 553 SER B C 1
ATOM 5908 O O . SER B 1 213 ? 14.615 -44.204 164.753 1.00 26.63 553 SER B O 1
ATOM 5911 N N . SER B 1 214 ? 15.237 -45.645 166.362 1.00 30.10 554 SER B N 1
ATOM 5912 C CA . SER B 1 214 ? 14.951 -44.697 167.431 1.00 28.58 554 SER B CA 1
ATOM 5913 C C . SER B 1 214 ? 15.851 -45.022 168.603 1.00 29.16 554 SER B C 1
ATOM 5914 O O . SER B 1 214 ? 16.516 -46.054 168.629 1.00 27.60 554 SER B O 1
ATOM 5917 N N . GLY B 1 215 ? 15.895 -44.107 169.578 1.00 28.77 555 GLY B N 1
ATOM 5918 C CA . GLY B 1 215 ? 16.773 -44.260 170.710 1.00 27.96 555 GLY B CA 1
ATOM 5919 C C . GLY B 1 215 ? 16.017 -44.117 172.018 1.00 29.13 555 GLY B C 1
ATOM 5920 O O . GLY B 1 215 ? 14.838 -43.754 172.058 1.00 29.35 555 GLY B O 1
ATOM 5921 N N . SER B 1 216 ? 16.701 -44.489 173.082 1.00 32.44 556 SER B N 1
ATOM 5922 C CA . SER B 1 216 ? 16.235 -44.203 174.425 1.00 32.62 556 SER B CA 1
ATOM 5923 C C . SER B 1 216 ? 17.447 -43.853 175.264 1.00 36.53 556 SER B C 1
ATOM 5924 O O . SER B 1 216 ? 18.534 -44.387 175.046 1.00 38.21 556 SER B O 1
ATOM 5927 N N . ALA B 1 217 ? 17.262 -42.934 176.210 1.00 33.33 557 ALA B N 1
ATOM 5928 C CA . ALA B 1 217 ? 18.339 -42.495 177.080 1.00 33.12 557 ALA B CA 1
ATOM 5929 C C . ALA B 1 217 ? 17.836 -42.611 178.513 1.00 30.29 557 ALA B C 1
ATOM 5930 O O . ALA B 1 217 ? 16.746 -42.128 178.824 1.00 28.95 557 ALA B O 1
ATOM 5932 N N . THR B 1 218 ? 18.592 -43.306 179.354 1.00 29.34 558 THR B N 1
ATOM 5933 C CA . THR B 1 218 ? 18.161 -43.598 180.715 1.00 33.41 558 THR B CA 1
ATOM 5934 C C . THR B 1 218 ? 19.311 -43.372 181.678 1.00 28.42 558 THR B C 1
ATOM 5935 O O . THR B 1 218 ? 20.470 -43.253 181.283 1.00 32.90 558 THR B O 1
ATOM 5939 N N . TYR B 1 219 ? 18.980 -43.344 182.967 1.00 32.98 559 TYR B N 1
ATOM 5940 C CA . TYR B 1 219 ? 19.960 -43.262 184.037 1.00 32.52 559 TYR B CA 1
ATOM 5941 C C . TYR B 1 219 ? 20.077 -44.625 184.702 1.00 33.28 559 TYR B C 1
ATOM 5942 O O . TYR B 1 219 ? 19.068 -45.291 184.942 1.00 34.91 559 TYR B O 1
ATOM 5951 N N . ASN B 1 220 ? 21.308 -45.057 184.965 1.00 31.10 560 ASN B N 1
ATOM 5952 C CA . ASN B 1 220 ? 21.547 -46.317 185.663 1.00 34.32 560 ASN B CA 1
ATOM 5953 C C . ASN B 1 220 ? 22.571 -46.077 186.761 1.00 34.83 560 ASN B C 1
ATOM 5954 O O . ASN B 1 220 ? 23.737 -45.781 186.482 1.00 34.63 560 ASN B O 1
ATOM 5959 N N . GLU B 1 221 ? 22.135 -46.217 188.014 1.00 38.67 561 GLU B N 1
ATOM 5960 C CA . GLU B 1 221 ? 23.014 -45.934 189.140 1.00 40.46 561 GLU B CA 1
ATOM 5961 C C . GLU B 1 221 ? 24.153 -46.939 189.269 1.00 40.81 561 GLU B C 1
ATOM 5962 O O . GLU B 1 221 ? 25.169 -46.621 189.894 1.00 42.99 561 GLU B O 1
ATOM 5968 N N . ASN B 1 222 ? 24.032 -48.121 188.668 1.00 41.14 562 ASN B N 1
ATOM 5969 C CA . ASN B 1 222 ? 25.057 -49.151 188.815 1.00 41.92 562 ASN B CA 1
ATOM 5970 C C . ASN B 1 222 ? 26.271 -48.928 187.928 1.00 41.59 562 ASN B C 1
ATOM 5971 O O . ASN B 1 222 ? 27.268 -49.635 188.093 1.00 41.73 562 ASN B O 1
ATOM 5976 N N . VAL B 1 223 ? 26.227 -47.965 187.010 1.00 40.07 563 VAL B N 1
ATOM 5977 C CA . VAL B 1 223 ? 27.343 -47.714 186.106 1.00 38.62 563 VAL B CA 1
ATOM 5978 C C . VAL B 1 223 ? 28.448 -46.997 186.869 1.00 41.11 563 VAL B C 1
ATOM 5979 O O . VAL B 1 223 ? 28.216 -45.948 187.475 1.00 41.68 563 VAL B O 1
ATOM 5983 N N . GLY B 1 224 ? 29.658 -47.549 186.829 1.00 43.66 564 GLY B N 1
ATOM 5984 C CA . GLY B 1 224 ? 30.798 -46.904 187.457 1.00 45.08 564 GLY B CA 1
ATOM 5985 C C . GLY B 1 224 ? 30.557 -46.649 188.934 1.00 45.40 564 GLY B C 1
ATOM 5986 O O . GLY B 1 224 ? 29.775 -47.340 189.596 1.00 48.93 564 GLY B O 1
ATOM 5987 N N . GLU B 1 225 ? 31.208 -45.615 189.458 1.00 46.42 565 GLU B N 1
ATOM 5988 C CA . GLU B 1 225 ? 31.046 -45.282 190.870 1.00 49.59 565 GLU B CA 1
ATOM 5989 C C . GLU B 1 225 ? 30.077 -44.131 191.107 1.00 49.95 565 GLU B C 1
ATOM 5990 O O . GLU B 1 225 ? 29.645 -43.932 192.247 1.00 47.53 565 GLU B O 1
ATOM 5996 N N . PHE B 1 226 ? 29.694 -43.397 190.058 1.00 44.58 566 PHE B N 1
ATOM 5997 C CA . PHE B 1 226 ? 28.768 -42.279 190.186 1.00 42.28 566 PHE B CA 1
ATOM 5998 C C . PHE B 1 226 ? 27.504 -42.475 189.362 1.00 41.90 566 PHE B C 1
ATOM 5999 O O . PHE B 1 226 ? 26.707 -41.537 189.236 1.00 42.52 566 PHE B O 1
ATOM 6007 N N . GLY B 1 227 ? 27.272 -43.676 188.838 1.00 40.72 567 GLY B N 1
ATOM 6008 C CA . GLY B 1 227 ? 26.139 -43.911 187.974 1.00 34.71 567 GLY B CA 1
ATOM 6009 C C . GLY B 1 227 ? 26.472 -43.558 186.531 1.00 33.57 567 GLY B C 1
ATOM 6010 O O . GLY B 1 227 ? 27.566 -43.093 186.194 1.00 33.03 567 GLY B O 1
ATOM 6011 N N . GLY B 1 228 ? 25.500 -43.791 185.658 1.00 33.56 568 GLY B N 1
ATOM 6012 C CA . GLY B 1 228 ? 25.731 -43.498 184.254 1.00 32.21 568 GLY B CA 1
ATOM 6013 C C . GLY B 1 228 ? 24.454 -43.288 183.477 1.00 33.47 568 GLY B C 1
ATOM 6014 O O . GLY B 1 228 ? 23.344 -43.510 183.966 1.00 31.79 568 GLY B O 1
ATOM 6015 N N . ILE B 1 229 ? 24.644 -42.830 182.236 1.00 29.51 569 ILE B N 1
ATOM 6016 C CA . ILE B 1 229 ? 23.564 -42.614 181.290 1.00 31.04 569 ILE B CA 1
ATOM 6017 C C . ILE B 1 229 ? 23.740 -43.643 180.181 1.00 29.06 569 ILE B C 1
ATOM 6018 O O . ILE B 1 229 ? 24.847 -43.799 179.658 1.00 30.39 569 ILE B O 1
ATOM 6023 N N . LEU B 1 230 ? 22.677 -44.379 179.872 1.00 27.32 570 LEU B N 1
ATOM 6024 C CA . LEU B 1 230 ? 22.685 -45.366 178.793 1.00 31.79 570 LEU B CA 1
ATOM 6025 C C . LEU B 1 230 ? 21.916 -44.808 177.604 1.00 30.52 570 LEU B C 1
ATOM 6026 O O . LEU B 1 230 ? 20.756 -44.417 177.747 1.00 34.33 570 LEU B O 1
ATOM 6031 N N . ILE B 1 231 ? 22.540 -44.802 176.434 1.00 32.48 571 ILE B N 1
ATOM 6032 C CA . ILE B 1 231 ? 21.913 -44.300 175.212 1.00 30.83 571 ILE B CA 1
ATOM 6033 C C . ILE B 1 231 ? 21.811 -45.499 174.282 1.00 29.21 571 ILE B C 1
ATOM 6034 O O . ILE B 1 231 ? 22.817 -45.940 173.719 1.00 29.98 571 ILE B O 1
ATOM 6039 N N . ASP B 1 232 ? 20.617 -46.076 174.189 1.00 27.33 572 ASP B N 1
ATOM 6040 C CA . ASP B 1 232 ? 20.399 -47.331 173.475 1.00 32.79 572 ASP B CA 1
ATOM 6041 C C . ASP B 1 232 ? 19.673 -47.042 172.175 1.00 33.76 572 ASP B C 1
ATOM 6042 O O . ASP B 1 232 ? 18.532 -46.570 172.199 1.00 38.16 572 ASP B O 1
ATOM 6047 N N . GLN B 1 233 ? 20.297 -47.373 171.055 1.00 29.89 573 GLN B N 1
ATOM 6048 C CA . GLN B 1 233 ? 19.654 -47.200 169.761 1.00 26.20 573 GLN B CA 1
ATOM 6049 C C . GLN B 1 233 ? 19.142 -48.540 169.259 1.00 28.58 573 GLN B C 1
ATOM 6050 O O . GLN B 1 233 ? 19.831 -49.553 169.381 1.00 31.59 573 GLN B O 1
ATOM 6056 N N . GLN B 1 234 ? 17.926 -48.552 168.725 1.00 25.43 574 GLN B N 1
ATOM 6057 C CA . GLN B 1 234 ? 17.397 -49.721 168.032 1.00 26.94 574 GLN B CA 1
ATOM 6058 C C . GLN B 1 234 ? 17.251 -49.399 166.553 1.00 26.58 574 GLN B C 1
ATOM 6059 O O . GLN B 1 234 ? 16.793 -48.311 166.196 1.00 26.32 574 GLN B O 1
ATOM 6065 N N . ILE B 1 235 ? 17.638 -50.345 165.703 1.00 26.05 575 ILE B N 1
ATOM 6066 C CA . ILE B 1 235 ? 17.431 -50.247 164.262 1.00 26.61 575 ILE B CA 1
ATOM 6067 C C . ILE B 1 235 ? 16.643 -51.485 163.859 1.00 26.92 575 ILE B C 1
ATOM 6068 O O . ILE B 1 235 ? 17.172 -52.606 163.881 1.00 25.92 575 ILE B O 1
ATOM 6073 N N . MET B 1 236 ? 15.368 -51.286 163.544 1.00 25.14 576 MET B N 1
ATOM 6074 C CA . MET B 1 236 ? 14.511 -52.368 163.112 1.00 26.68 576 MET B CA 1
ATOM 6075 C C . MET B 1 236 ? 14.825 -52.730 161.664 1.00 27.85 576 MET B C 1
ATOM 6076 O O . MET B 1 236 ? 15.065 -51.849 160.824 1.00 24.17 576 MET B O 1
ATOM 6081 N N . LYS B 1 237 ? 14.797 -54.026 161.376 1.00 27.82 577 LYS B N 1
ATOM 6082 C CA . LYS B 1 237 ? 15.102 -54.549 160.047 1.00 29.50 577 LYS B CA 1
ATOM 6083 C C . LYS B 1 237 ? 13.847 -54.723 159.206 1.00 30.43 577 LYS B C 1
ATOM 6084 O O . LYS B 1 237 ? 12.766 -55.017 159.717 1.00 33.11 577 LYS B O 1
ATOM 6090 N N . ASN B 1 238 ? 14.008 -54.588 157.887 1.00 32.01 578 ASN B N 1
ATOM 6091 C CA . ASN B 1 238 ? 12.945 -55.023 156.994 1.00 30.98 578 ASN B CA 1
ATOM 6092 C C . ASN B 1 238 ? 12.965 -56.527 156.777 1.00 36.88 578 ASN B C 1
ATOM 6093 O O . ASN B 1 238 ? 11.903 -57.127 156.583 1.00 37.64 578 ASN B O 1
ATOM 6098 N N . GLY B 1 239 ? 14.143 -57.146 156.800 1.00 29.11 579 GLY B N 1
ATOM 6099 C CA . GLY B 1 239 ? 14.232 -58.570 156.534 1.00 34.15 579 GLY B CA 1
ATOM 6100 C C . GLY B 1 239 ? 15.262 -59.264 157.395 1.00 36.47 579 GLY B C 1
ATOM 6101 O O . GLY B 1 239 ? 15.206 -59.202 158.637 1.00 31.10 579 GLY B O 1
ATOM 6102 N N . ILE B 1 240 ? 16.232 -59.903 156.755 1.00 33.25 580 ILE B N 1
ATOM 6103 C CA . ILE B 1 240 ? 17.197 -60.693 157.512 1.00 33.12 580 ILE B CA 1
ATOM 6104 C C . ILE B 1 240 ? 18.612 -60.231 157.209 1.00 33.02 580 ILE B C 1
ATOM 6105 O O . ILE B 1 240 ? 19.522 -61.048 157.014 1.00 30.33 580 ILE B O 1
ATOM 6110 N N . PHE B 1 241 ? 18.799 -58.914 157.213 1.00 29.75 581 PHE B N 1
ATOM 6111 C CA . PHE B 1 241 ? 20.076 -58.283 156.920 1.00 30.89 581 PHE B CA 1
ATOM 6112 C C . PHE B 1 241 ? 21.250 -58.998 157.574 1.00 29.30 581 PHE B C 1
ATOM 6113 O O . PHE B 1 241 ? 21.188 -59.422 158.737 1.00 28.97 581 PHE B O 1
ATOM 6121 N N . SER B 1 242 ? 22.332 -59.095 156.811 1.00 28.02 582 SER B N 1
ATOM 6122 C CA . SER B 1 242 ? 23.595 -59.652 157.272 1.00 31.92 582 SER B CA 1
ATOM 6123 C C . SER B 1 242 ? 24.702 -58.684 156.879 1.00 34.16 582 SER B C 1
ATOM 6124 O O . SER B 1 242 ? 24.843 -58.354 155.694 1.00 31.99 582 SER B O 1
ATOM 6127 N N . TYR B 1 243 ? 25.479 -58.229 157.865 1.00 29.10 583 TYR B N 1
ATOM 6128 C CA . TYR B 1 243 ? 26.573 -57.284 157.637 1.00 31.67 583 TYR B CA 1
ATOM 6129 C C . TYR B 1 243 ? 27.844 -58.058 157.297 1.00 31.70 583 TYR B C 1
ATOM 6130 O O . TYR B 1 243 ? 28.295 -58.891 158.089 1.00 31.25 583 TYR B O 1
ATOM 6139 N N . SER B 1 244 ? 28.411 -57.792 156.117 1.00 31.73 584 SER B N 1
ATOM 6140 C CA . SER B 1 244 ? 29.718 -58.329 155.739 1.00 31.26 584 SER B CA 1
ATOM 6141 C C . SER B 1 244 ? 30.310 -57.436 154.660 1.00 34.20 584 SER B C 1
ATOM 6142 O O . SER B 1 244 ? 29.730 -57.294 153.574 1.00 33.02 584 SER B O 1
ATOM 6145 N N . LYS B 1 245 ? 31.456 -56.835 154.945 1.00 33.38 585 LYS B N 1
ATOM 6146 C CA . LYS B 1 245 ? 32.083 -55.911 154.018 1.00 33.11 585 LYS B CA 1
ATOM 6147 C C . LYS B 1 245 ? 33.564 -56.233 153.958 1.00 34.47 585 LYS B C 1
ATOM 6148 O O . LYS B 1 245 ? 34.136 -56.762 154.915 1.00 32.69 585 LYS B O 1
ATOM 6154 N N . THR B 1 246 ? 34.183 -55.896 152.831 1.00 34.51 586 THR B N 1
ATOM 6155 C CA . THR B 1 246 ? 35.633 -55.864 152.792 1.00 36.46 586 THR B CA 1
ATOM 6156 C C . THR B 1 246 ? 36.143 -54.826 153.786 1.00 38.54 586 THR B C 1
ATOM 6157 O O . THR B 1 246 ? 35.405 -53.941 154.234 1.00 34.42 586 THR B O 1
ATOM 6161 N N . LYS B 1 247 ? 37.432 -54.936 154.122 1.00 38.56 587 LYS B N 1
ATOM 6162 C CA . LYS B 1 247 ? 38.054 -53.965 155.018 1.00 38.46 587 LYS B CA 1
ATOM 6163 C C . LYS B 1 247 ? 37.885 -52.533 154.521 1.00 40.03 587 LYS B C 1
ATOM 6164 O O . LYS B 1 247 ? 37.593 -51.626 155.309 1.00 38.17 587 LYS B O 1
ATOM 6170 N N . ALA B 1 248 ? 38.048 -52.305 153.217 1.00 37.12 588 ALA B N 1
ATOM 6171 C CA . ALA B 1 248 ? 37.970 -50.941 152.693 1.00 34.37 588 ALA B CA 1
ATOM 6172 C C . ALA B 1 248 ? 36.546 -50.396 152.690 1.00 35.35 588 ALA B C 1
ATOM 6173 O O . ALA B 1 248 ? 36.357 -49.180 152.757 1.00 37.94 588 ALA B O 1
ATOM 6175 N N . ASN B 1 249 ? 35.535 -51.259 152.641 1.00 31.87 589 ASN B N 1
ATOM 6176 C CA . ASN B 1 249 ? 34.142 -50.826 152.586 1.00 34.21 589 ASN B CA 1
ATOM 6177 C C . ASN B 1 249 ? 33.428 -50.905 153.942 1.00 33.37 589 ASN B C 1
ATOM 6178 O O . ASN B 1 249 ? 32.194 -50.851 153.980 1.00 35.50 589 ASN B O 1
ATOM 6183 N N . GLN B 1 250 ? 34.161 -51.049 155.038 1.00 30.93 590 GLN B N 1
ATOM 6184 C CA . GLN B 1 250 ? 33.534 -51.107 156.362 1.00 34.39 590 GLN B CA 1
ATOM 6185 C C . GLN B 1 250 ? 32.742 -49.840 156.670 1.00 34.25 590 GLN B C 1
ATOM 6186 O O . GLN B 1 250 ? 33.158 -48.724 156.346 1.00 32.77 590 GLN B O 1
ATOM 6192 N N . TRP B 1 251 ? 31.599 -50.023 157.326 1.00 32.67 591 TRP B N 1
ATOM 6193 C CA . TRP B 1 251 ? 30.769 -48.928 157.799 1.00 29.42 591 TRP B CA 1
ATOM 6194 C C . TRP B 1 251 ? 31.356 -48.306 159.072 1.00 27.25 591 TRP B C 1
ATOM 6195 O O . TRP B 1 251 ? 32.267 -48.840 159.699 1.00 30.80 591 TRP B O 1
ATOM 6206 N N . ALA B 1 252 ? 30.813 -47.156 159.460 1.00 30.17 592 ALA B N 1
ATOM 6207 C CA . ALA B 1 252 ? 31.162 -46.549 160.736 1.00 31.02 592 ALA B CA 1
ATOM 6208 C C . ALA B 1 252 ? 29.908 -46.269 161.549 1.00 30.34 592 ALA B C 1
ATOM 6209 O O . ALA B 1 252 ? 28.859 -45.931 160.991 1.00 29.68 592 ALA B O 1
ATOM 6211 N N . TYR B 1 253 ? 30.028 -46.364 162.884 1.00 28.55 593 TYR B N 1
ATOM 6212 C CA . TYR B 1 253 ? 28.976 -45.913 163.785 1.00 28.59 593 TYR B CA 1
ATOM 6213 C C . TYR B 1 253 ? 29.301 -44.504 164.275 1.00 28.12 593 TYR B C 1
ATOM 6214 O O . TYR B 1 253 ? 30.436 -44.225 164.673 1.00 29.03 593 TYR B O 1
ATOM 6223 N N . ASN B 1 254 ? 28.303 -43.629 164.247 1.00 27.42 594 ASN B N 1
ATOM 6224 C CA . ASN B 1 254 ? 28.451 -42.208 164.542 1.00 28.98 594 ASN B CA 1
ATOM 6225 C C . ASN B 1 254 ? 27.499 -41.837 165.670 1.00 30.87 594 ASN B C 1
ATOM 6226 O O . ASN B 1 254 ? 26.385 -42.361 165.740 1.00 30.46 594 ASN B O 1
ATOM 6231 N N . TYR B 1 255 ? 27.939 -40.961 166.578 1.00 30.84 595 TYR B N 1
ATOM 6232 C CA . TYR B 1 255 ? 27.140 -40.680 167.761 1.00 26.23 595 TYR B CA 1
ATOM 6233 C C . TYR B 1 255 ? 27.305 -39.216 168.158 1.00 30.12 595 TYR B C 1
ATOM 6234 O O . TYR B 1 255 ? 28.371 -38.620 167.974 1.00 31.54 595 TYR B O 1
ATOM 6243 N N . GLN B 1 256 ? 26.223 -38.630 168.673 1.00 28.29 596 GLN B N 1
ATOM 6244 C CA . GLN B 1 256 ? 26.197 -37.235 169.096 1.00 29.26 596 GLN B CA 1
ATOM 6245 C C . GLN B 1 256 ? 25.757 -37.195 170.556 1.00 28.05 596 GLN B C 1
ATOM 6246 O O . GLN B 1 256 ? 24.665 -37.660 170.903 1.00 26.22 596 GLN B O 1
ATOM 6252 N N . ILE B 1 257 ? 26.615 -36.666 171.416 1.00 33.09 597 ILE B N 1
ATOM 6253 C CA . ILE B 1 257 ? 26.329 -36.559 172.845 1.00 28.94 597 ILE B CA 1
ATOM 6254 C C . ILE B 1 257 ? 26.093 -35.091 173.167 1.00 31.47 597 ILE B C 1
ATOM 6255 O O . ILE B 1 257 ? 26.902 -34.239 172.799 1.00 32.10 597 ILE B O 1
ATOM 6260 N N . ASP B 1 258 ? 24.973 -34.799 173.835 1.00 31.09 598 ASP B N 1
ATOM 6261 C CA . ASP B 1 258 ? 24.612 -33.435 174.196 1.00 35.97 598 ASP B CA 1
ATOM 6262 C C . ASP B 1 258 ? 25.784 -32.740 174.876 1.00 34.81 598 ASP B C 1
ATOM 6263 O O . ASP B 1 258 ? 26.321 -33.234 175.877 1.00 34.49 598 ASP B O 1
ATOM 6268 N N . LYS B 1 259 ? 26.188 -31.608 174.296 1.00 30.76 599 LYS B N 1
ATOM 6269 C CA . LYS B 1 259 ? 27.317 -30.833 174.795 1.00 39.09 599 LYS B CA 1
ATOM 6270 C C . LYS B 1 259 ? 27.167 -30.438 176.265 1.00 36.19 599 LYS B C 1
ATOM 6271 O O . LYS B 1 259 ? 28.173 -30.289 176.958 1.00 34.92 599 LYS B O 1
ATOM 6277 N N . ASP B 1 260 ? 25.944 -30.228 176.750 1.00 34.85 600 ASP B N 1
ATOM 6278 C CA . ASP B 1 260 ? 25.790 -29.817 178.153 1.00 41.06 600 ASP B CA 1
ATOM 6279 C C . ASP B 1 260 ? 26.052 -30.940 179.154 1.00 41.28 600 ASP B C 1
ATOM 6280 O O . ASP B 1 260 ? 26.201 -30.662 180.349 1.00 35.07 600 ASP B O 1
ATOM 6285 N N . LEU B 1 261 ? 26.094 -32.201 178.724 1.00 34.98 601 LEU B N 1
ATOM 6286 C CA . LEU B 1 261 ? 26.481 -33.258 179.650 1.00 39.81 601 LEU B CA 1
ATOM 6287 C C . LEU B 1 261 ? 27.988 -33.390 179.768 1.00 36.63 601 LEU B C 1
ATOM 6288 O O . LEU B 1 261 ? 28.467 -34.042 180.696 1.00 36.10 601 LEU B O 1
ATOM 6293 N N . LEU B 1 262 ? 28.735 -32.805 178.842 1.00 36.81 602 LEU B N 1
ATOM 6294 C CA . LEU B 1 262 ? 30.177 -33.034 178.778 1.00 41.01 602 LEU B CA 1
ATOM 6295 C C . LEU B 1 262 ? 30.923 -32.748 180.076 1.00 41.31 602 LEU B C 1
ATOM 6296 O O . LEU B 1 262 ? 31.838 -33.525 180.404 1.00 41.39 602 LEU B O 1
ATOM 6301 N N . PRO B 1 263 ? 30.616 -31.687 180.842 1.00 41.35 603 PRO B N 1
ATOM 6302 C CA . PRO B 1 263 ? 31.283 -31.505 182.147 1.00 41.57 603 PRO B CA 1
ATOM 6303 C C . PRO B 1 263 ? 31.050 -32.644 183.135 1.00 43.02 603 PRO B C 1
ATOM 6304 O O . PRO B 1 263 ? 31.756 -32.722 184.153 1.00 41.09 603 PRO B O 1
ATOM 6308 N N . TYR B 1 264 ? 30.062 -33.502 182.904 1.00 39.32 604 TYR B N 1
ATOM 6309 C CA . TYR B 1 264 ? 29.755 -34.569 183.844 1.00 39.18 604 TYR B CA 1
ATOM 6310 C C . TYR B 1 264 ? 30.213 -35.933 183.371 1.00 38.22 604 TYR B C 1
ATOM 6311 O O . TYR B 1 264 ? 29.995 -36.916 184.081 1.00 37.82 604 TYR B O 1
ATOM 6320 N N . ILE B 1 265 ? 30.838 -36.031 182.197 1.00 40.52 605 ILE B N 1
ATOM 6321 C CA . ILE B 1 265 ? 31.209 -37.321 181.631 1.00 38.33 605 ILE B CA 1
ATOM 6322 C C . ILE B 1 265 ? 32.662 -37.609 181.969 1.00 36.65 605 ILE B C 1
ATOM 6323 O O . ILE B 1 265 ? 33.552 -36.820 181.636 1.00 40.80 605 ILE B O 1
ATOM 6328 N N . GLU B 1 266 ? 32.899 -38.749 182.611 1.00 35.48 606 GLU B N 1
ATOM 6329 C CA . GLU B 1 266 ? 34.243 -39.272 182.820 1.00 45.57 606 GLU B CA 1
ATOM 6330 C C . GLU B 1 266 ? 34.725 -40.131 181.652 1.00 44.54 606 GLU B C 1
ATOM 6331 O O . GLU B 1 266 ? 35.903 -40.076 181.288 1.00 46.45 606 GLU B O 1
ATOM 6337 N N . GLY B 1 267 ? 33.842 -40.934 181.063 1.00 41.95 607 GLY B N 1
ATOM 6338 C CA . GLY B 1 267 ? 34.227 -41.766 179.936 1.00 40.21 607 GLY B CA 1
ATOM 6339 C C . GLY B 1 267 ? 33.023 -42.183 179.123 1.00 40.67 607 GLY B C 1
ATOM 6340 O O . GLY B 1 267 ? 31.894 -42.239 179.622 1.00 38.50 607 GLY B O 1
ATOM 6341 N N . VAL B 1 268 ? 33.287 -42.511 177.862 1.00 38.65 608 VAL B N 1
ATOM 6342 C CA . VAL B 1 268 ? 32.273 -42.934 176.902 1.00 40.30 608 VAL B CA 1
ATOM 6343 C C . VAL B 1 268 ? 32.681 -44.296 176.367 1.00 34.85 608 VAL B C 1
ATOM 6344 O O . VAL B 1 268 ? 33.827 -44.484 175.943 1.00 36.80 608 VAL B O 1
ATOM 6348 N N . GLU B 1 269 ? 31.746 -45.240 176.381 1.00 31.08 609 GLU B N 1
ATOM 6349 C CA . GLU B 1 269 ? 32.021 -46.613 175.981 1.00 35.60 609 GLU B CA 1
ATOM 6350 C C . GLU B 1 269 ? 30.943 -47.117 175.039 1.00 32.23 609 GLU B C 1
ATOM 6351 O O . GLU B 1 269 ? 29.779 -46.727 175.136 1.00 34.77 609 GLU B O 1
ATOM 6357 N N . LEU B 1 270 ? 31.334 -48.037 174.164 1.00 33.20 610 LEU B N 1
ATOM 6358 C CA . LEU B 1 270 ? 30.406 -48.758 173.308 1.00 32.21 610 LEU B CA 1
ATOM 6359 C C . LEU B 1 270 ? 30.189 -50.151 173.873 1.00 30.00 610 LEU B C 1
ATOM 6360 O O . LEU B 1 270 ? 31.153 -50.865 174.162 1.00 34.92 610 LEU B O 1
ATOM 6365 N N . HIS B 1 271 ? 28.927 -50.545 174.009 1.00 28.73 611 HIS B N 1
ATOM 6366 C CA . HIS B 1 271 ? 28.574 -51.869 174.490 1.00 30.32 611 HIS B CA 1
ATOM 6367 C C . HIS B 1 271 ? 27.773 -52.606 173.423 1.00 34.49 611 HIS B C 1
ATOM 6368 O O . HIS B 1 271 ? 27.084 -51.998 172.593 1.00 32.54 611 HIS B O 1
ATOM 6375 N N . GLN B 1 272 ? 27.889 -53.926 173.438 1.00 36.25 612 GLN B N 1
ATOM 6376 C CA . GLN B 1 272 ? 27.032 -54.726 172.586 1.00 41.26 612 GLN B CA 1
ATOM 6377 C C . GLN B 1 272 ? 25.698 -54.930 173.287 1.00 43.78 612 GLN B C 1
ATOM 6378 O O . GLN B 1 272 ? 25.623 -55.027 174.516 1.00 44.33 612 GLN B O 1
ATOM 6384 N N . TYR B 1 273 ? 24.639 -54.962 172.491 1.00 43.76 613 TYR B N 1
ATOM 6385 C CA . TYR B 1 273 ? 23.287 -54.791 173.008 1.00 47.75 613 TYR B CA 1
ATOM 6386 C C . TYR B 1 273 ? 22.289 -55.674 172.261 1.00 52.92 613 TYR B C 1
ATOM 6387 O O . TYR B 1 273 ? 22.421 -55.902 171.051 1.00 48.36 613 TYR B O 1
ATOM 6396 N N . LYS B 1 283 ? 18.650 -55.644 178.804 1.00 55.34 623 LYS B N 1
ATOM 6397 C CA . LYS B 1 283 ? 18.542 -54.201 178.988 1.00 57.93 623 LYS B CA 1
ATOM 6398 C C . LYS B 1 283 ? 19.314 -53.738 180.220 1.00 56.94 623 LYS B C 1
ATOM 6399 O O . LYS B 1 283 ? 19.653 -52.554 180.361 1.00 55.50 623 LYS B O 1
ATOM 6405 N N . ASN B 1 284 ? 19.620 -54.682 181.100 1.00 54.48 624 ASN B N 1
ATOM 6406 C CA . ASN B 1 284 ? 20.446 -54.359 182.248 1.00 53.44 624 ASN B CA 1
ATOM 6407 C C . ASN B 1 284 ? 21.846 -53.986 181.776 1.00 48.60 624 ASN B C 1
ATOM 6408 O O . ASN B 1 284 ? 22.333 -54.472 180.751 1.00 49.38 624 ASN B O 1
ATOM 6413 N N . TYR B 1 285 ? 22.479 -53.092 182.523 1.00 40.67 625 TYR B N 1
ATOM 6414 C CA . TYR B 1 285 ? 23.880 -52.783 182.302 1.00 41.97 625 TYR B CA 1
ATOM 6415 C C . TYR B 1 285 ? 24.763 -53.911 182.815 1.00 49.77 625 TYR B C 1
ATOM 6416 O O . TYR B 1 285 ? 24.512 -54.493 183.877 1.00 48.11 625 TYR B O 1
ATOM 6425 N N . ASP B 1 286 ? 25.811 -54.210 182.057 1.00 44.49 626 ASP B N 1
ATOM 6426 C CA . ASP B 1 286 ? 26.799 -55.198 182.477 1.00 45.50 626 ASP B CA 1
ATOM 6427 C C . ASP B 1 286 ? 28.118 -54.805 181.829 1.00 45.02 626 ASP B C 1
ATOM 6428 O O . ASP B 1 286 ? 28.238 -54.846 180.601 1.00 46.14 626 ASP B O 1
ATOM 6433 N N . ALA B 1 287 ? 29.098 -54.401 182.644 1.00 42.68 627 ALA B N 1
ATOM 6434 C CA . ALA B 1 287 ? 30.383 -53.979 182.098 1.00 44.45 627 ALA B CA 1
ATOM 6435 C C . ALA B 1 287 ? 31.022 -55.051 181.218 1.00 47.72 627 ALA B C 1
ATOM 6436 O O . ALA B 1 287 ? 31.901 -54.737 180.408 1.00 45.50 627 ALA B O 1
ATOM 6438 N N . LYS B 1 288 ? 30.577 -56.303 181.329 1.00 48.34 628 LYS B N 1
ATOM 6439 C CA . LYS B 1 288 ? 31.081 -57.371 180.479 1.00 48.90 628 LYS B CA 1
ATOM 6440 C C . LYS B 1 288 ? 30.697 -57.162 179.012 1.00 50.36 628 LYS B C 1
ATOM 6441 O O . LYS B 1 288 ? 31.329 -57.745 178.116 1.00 43.78 628 LYS B O 1
ATOM 6447 N N . ASN B 1 289 ? 29.723 -56.291 178.746 1.00 46.59 629 ASN B N 1
ATOM 6448 C CA . ASN B 1 289 ? 29.276 -55.999 177.392 1.00 44.32 629 ASN B CA 1
ATOM 6449 C C . ASN B 1 289 ? 30.101 -54.914 176.711 1.00 42.41 629 ASN B C 1
ATOM 6450 O O . ASN B 1 289 ? 29.797 -54.564 175.572 1.00 41.33 629 ASN B O 1
ATOM 6455 N N . LYS B 1 290 ? 31.144 -54.408 177.354 1.00 39.54 630 LYS B N 1
ATOM 6456 C CA . LYS B 1 290 ? 31.956 -53.358 176.757 1.00 38.63 630 LYS B CA 1
ATOM 6457 C C . LYS B 1 290 ? 32.773 -53.886 175.584 1.00 40.64 630 LYS B C 1
ATOM 6458 O O . LYS B 1 290 ? 33.480 -54.890 175.709 1.00 38.70 630 LYS B O 1
ATOM 6464 N N . VAL B 1 291 ? 32.717 -53.178 174.457 1.00 38.08 631 VAL B N 1
ATOM 6465 C CA . VAL B 1 291 ? 33.487 -53.548 173.276 1.00 40.31 631 VAL B CA 1
ATOM 6466 C C . VAL B 1 291 ? 34.455 -52.466 172.821 1.00 38.20 631 VAL B C 1
ATOM 6467 O O . VAL B 1 291 ? 35.347 -52.767 172.011 1.00 41.65 631 VAL B O 1
ATOM 6471 N N . ALA B 1 292 ? 34.336 -51.231 173.306 1.00 35.97 632 ALA B N 1
ATOM 6472 C CA . ALA B 1 292 ? 35.299 -50.204 172.932 1.00 35.56 632 ALA B CA 1
ATOM 6473 C C . ALA B 1 292 ? 35.165 -48.996 173.844 1.00 37.59 632 ALA B C 1
ATOM 6474 O O . ALA B 1 292 ? 34.099 -48.731 174.408 1.00 35.33 632 ALA B O 1
ATOM 6476 N N . ASP B 1 293 ? 36.260 -48.237 173.927 1.00 37.86 633 ASP B N 1
ATOM 6477 C CA . ASP B 1 293 ? 36.248 -46.873 174.425 1.00 37.17 633 ASP B CA 1
ATOM 6478 C C . ASP B 1 293 ? 35.993 -45.935 173.256 1.00 41.08 633 ASP B C 1
ATOM 6479 O O . ASP B 1 293 ? 36.555 -46.116 172.169 1.00 39.29 633 ASP B O 1
ATOM 6484 N N . LEU B 1 294 ? 35.141 -44.937 173.475 1.00 36.23 634 LEU B N 1
ATOM 6485 C CA . LEU B 1 294 ? 34.763 -44.005 172.421 1.00 40.16 634 LEU B CA 1
ATOM 6486 C C . LEU B 1 294 ? 35.308 -42.617 172.712 1.00 40.90 634 LEU B C 1
ATOM 6487 O O . LEU B 1 294 ? 35.416 -42.206 173.865 1.00 43.06 634 LEU B O 1
ATOM 6492 N N . THR B 1 295 ? 35.638 -41.885 171.661 1.00 38.35 635 THR B N 1
ATOM 6493 C CA . THR B 1 295 ? 36.043 -40.500 171.827 1.00 42.87 635 THR B CA 1
ATOM 6494 C C . THR B 1 295 ? 34.973 -39.571 171.270 1.00 42.92 635 THR B C 1
ATOM 6495 O O . THR B 1 295 ? 34.249 -39.918 170.330 1.00 42.04 635 THR B O 1
ATOM 6499 N N . ILE B 1 296 ? 34.860 -38.398 171.885 1.00 39.48 636 ILE B N 1
ATOM 6500 C CA . ILE B 1 296 ? 33.958 -37.344 171.440 1.00 40.15 636 ILE B CA 1
ATOM 6501 C C . ILE B 1 296 ? 34.772 -36.070 171.289 1.00 43.26 636 ILE B C 1
ATOM 6502 O O . ILE B 1 296 ? 35.780 -35.877 171.974 1.00 50.70 636 ILE B O 1
ATOM 6507 N N . ASP B 1 297 ? 34.343 -35.203 170.385 1.00 43.11 637 ASP B N 1
ATOM 6508 C CA . ASP B 1 297 ? 35.021 -33.930 170.213 1.00 47.50 637 ASP B CA 1
ATOM 6509 C C . ASP B 1 297 ? 34.390 -32.893 171.143 1.00 48.28 637 ASP B C 1
ATOM 6510 O O . ASP B 1 297 ? 33.590 -33.216 172.031 1.00 43.12 637 ASP B O 1
ATOM 6515 N N . GLU B 1 298 ? 34.754 -31.624 170.941 1.00 46.57 638 GLU B N 1
ATOM 6516 C CA . GLU B 1 298 ? 34.348 -30.565 171.860 1.00 50.99 638 GLU B CA 1
ATOM 6517 C C . GLU B 1 298 ? 32.845 -30.292 171.839 1.00 50.34 638 GLU B C 1
ATOM 6518 O O . GLU B 1 298 ? 32.333 -29.674 172.776 1.00 45.91 638 GLU B O 1
ATOM 6524 N N . VAL B 1 299 ? 32.114 -30.749 170.822 1.00 45.21 639 VAL B N 1
ATOM 6525 C CA . VAL B 1 299 ? 30.662 -30.573 170.783 1.00 42.96 639 VAL B CA 1
ATOM 6526 C C . VAL B 1 299 ? 29.919 -31.887 171.029 1.00 39.50 639 VAL B C 1
ATOM 6527 O O . VAL B 1 299 ? 28.690 -31.930 170.921 1.00 40.35 639 VAL B O 1
ATOM 6531 N N . GLY B 1 300 ? 30.628 -32.948 171.386 1.00 32.27 640 GLY B N 1
ATOM 6532 C CA . GLY B 1 300 ? 30.002 -34.205 171.767 1.00 36.21 640 GLY B CA 1
ATOM 6533 C C . GLY B 1 300 ? 29.881 -35.230 170.646 1.00 30.94 640 GLY B C 1
ATOM 6534 O O . GLY B 1 300 ? 29.238 -36.267 170.840 1.00 32.93 640 GLY B O 1
ATOM 6535 N N . ASN B 1 301 ? 30.477 -34.972 169.494 1.00 32.98 641 ASN B N 1
ATOM 6536 C CA . ASN B 1 301 ? 30.363 -35.846 168.330 1.00 33.77 641 ASN B CA 1
ATOM 6537 C C . ASN B 1 301 ? 31.547 -36.794 168.243 1.00 34.95 641 ASN B C 1
ATOM 6538 O O . ASN B 1 301 ? 32.681 -36.417 168.554 1.00 33.10 641 ASN B O 1
ATOM 6543 N N . GLY B 1 302 ? 31.278 -38.033 167.818 1.00 32.64 642 GLY B N 1
ATOM 6544 C CA . GLY B 1 302 ? 32.338 -38.995 167.614 1.00 32.19 642 GLY B CA 1
ATOM 6545 C C . GLY B 1 302 ? 31.943 -40.039 166.585 1.00 30.42 642 GLY B C 1
ATOM 6546 O O . GLY B 1 302 ? 30.784 -40.151 166.186 1.00 26.61 642 GLY B O 1
ATOM 6547 N N . THR B 1 303 ? 32.925 -40.829 166.187 1.00 29.23 643 THR B N 1
ATOM 6548 C CA . THR B 1 303 ? 32.686 -41.881 165.211 1.00 34.99 643 THR B CA 1
ATOM 6549 C C . THR B 1 303 ? 33.653 -43.025 165.472 1.00 34.01 643 THR B C 1
ATOM 6550 O O . THR B 1 303 ? 34.775 -42.813 165.935 1.00 35.08 643 THR B O 1
ATOM 6554 N N . ILE B 1 304 ? 33.207 -44.246 165.197 1.00 32.06 644 ILE B N 1
ATOM 6555 C CA . ILE B 1 304 ? 34.057 -45.413 165.378 1.00 30.18 644 ILE B CA 1
ATOM 6556 C C . ILE B 1 304 ? 33.854 -46.360 164.196 1.00 33.48 644 ILE B C 1
ATOM 6557 O O . ILE B 1 304 ? 32.739 -46.515 163.688 1.00 32.60 644 ILE B O 1
ATOM 6562 N N . THR B 1 305 ? 34.945 -46.964 163.736 1.00 32.56 645 THR B N 1
ATOM 6563 C CA . THR B 1 305 ? 34.895 -47.959 162.673 1.00 31.99 645 THR B CA 1
ATOM 6564 C C . THR B 1 305 ? 35.900 -49.045 163.027 1.00 34.28 645 THR B C 1
ATOM 6565 O O . THR B 1 305 ? 36.550 -49.002 164.074 1.00 38.68 645 THR B O 1
ATOM 6569 N N . SER B 1 306 ? 36.025 -50.034 162.158 1.00 34.93 646 SER B N 1
ATOM 6570 C CA . SER B 1 306 ? 36.721 -51.257 162.518 1.00 31.14 646 SER B CA 1
ATOM 6571 C C . SER B 1 306 ? 37.077 -51.970 161.227 1.00 36.94 646 SER B C 1
ATOM 6572 O O . SER B 1 306 ? 36.524 -51.668 160.175 1.00 32.08 646 SER B O 1
ATOM 6575 N N . ASP B 1 307 ? 38.008 -52.917 161.310 1.00 37.69 647 ASP B N 1
ATOM 6576 C CA . ASP B 1 307 ? 38.250 -53.744 160.134 1.00 40.37 647 ASP B CA 1
ATOM 6577 C C . ASP B 1 307 ? 37.145 -54.765 159.936 1.00 33.95 647 ASP B C 1
ATOM 6578 O O . ASP B 1 307 ? 37.033 -55.333 158.849 1.00 36.90 647 ASP B O 1
ATOM 6583 N N . ASN B 1 308 ? 36.326 -55.004 160.963 1.00 33.84 648 ASN B N 1
ATOM 6584 C CA . ASN B 1 308 ? 35.150 -55.864 160.842 1.00 31.78 648 ASN B CA 1
ATOM 6585 C C . ASN B 1 308 ? 34.145 -55.394 161.893 1.00 34.35 648 ASN B C 1
ATOM 6586 O O . ASN B 1 308 ? 34.235 -55.789 163.058 1.00 31.53 648 ASN B O 1
ATOM 6591 N N . LEU B 1 309 ? 33.184 -54.569 161.464 1.00 34.82 649 LEU B N 1
ATOM 6592 C CA . LEU B 1 309 ? 32.248 -53.945 162.394 1.00 32.78 649 LEU B CA 1
ATOM 6593 C C . LEU B 1 309 ? 31.431 -54.958 163.188 1.00 32.90 649 LEU B C 1
ATOM 6594 O O . LEU B 1 309 ? 30.896 -54.614 164.257 1.00 31.60 649 LEU B O 1
ATOM 6599 N N . ASN B 1 310 ? 31.331 -56.199 162.708 1.00 30.61 650 ASN B N 1
ATOM 6600 C CA . ASN B 1 310 ? 30.670 -57.246 163.484 1.00 30.40 650 ASN B CA 1
ATOM 6601 C C . ASN B 1 310 ? 31.290 -57.425 164.863 1.00 34.08 650 ASN B C 1
ATOM 6602 O O . ASN B 1 310 ? 30.633 -57.966 165.758 1.00 29.53 650 ASN B O 1
ATOM 6607 N N . LYS B 1 311 ? 32.538 -56.999 165.060 1.00 32.98 651 LYS B N 1
ATOM 6608 C CA . LYS B 1 311 ? 33.139 -57.136 166.378 1.00 35.05 651 LYS B CA 1
ATOM 6609 C C . LYS B 1 311 ? 32.587 -56.112 167.355 1.00 34.68 651 LYS B C 1
ATOM 6610 O O . LYS B 1 311 ? 32.657 -56.327 168.572 1.00 37.04 651 LYS B O 1
ATOM 6616 N N . LEU B 1 312 ? 32.016 -55.022 166.849 1.00 29.62 652 LEU B N 1
ATOM 6617 C CA . LEU B 1 312 ? 31.544 -53.919 167.677 1.00 33.50 652 LEU B CA 1
ATOM 6618 C C . LEU B 1 312 ? 30.032 -53.852 167.805 1.00 35.56 652 LEU B C 1
ATOM 6619 O O . LEU B 1 312 ? 29.526 -53.372 168.826 1.00 33.97 652 LEU B O 1
ATOM 6624 N N . ILE B 1 313 ? 29.302 -54.335 166.806 1.00 30.09 653 ILE B N 1
ATOM 6625 C CA . ILE B 1 313 ? 27.853 -54.240 166.764 1.00 30.01 653 ILE B CA 1
ATOM 6626 C C . ILE B 1 313 ? 27.293 -55.615 166.459 1.00 30.28 653 ILE B C 1
ATOM 6627 O O . ILE B 1 313 ? 27.735 -56.277 165.512 1.00 34.29 653 ILE B O 1
ATOM 6632 N N . GLU B 1 314 ? 26.318 -56.040 167.254 1.00 30.76 654 GLU B N 1
ATOM 6633 C CA . GLU B 1 314 ? 25.596 -57.278 167.001 1.00 34.46 654 GLU B CA 1
ATOM 6634 C C . GLU B 1 314 ? 24.502 -56.986 165.974 1.00 33.05 654 GLU B C 1
ATOM 6635 O O . GLU B 1 314 ? 23.424 -56.488 166.310 1.00 30.17 654 GLU B O 1
ATOM 6641 N N . PHE B 1 315 ? 24.767 -57.299 164.704 1.00 29.23 655 PHE B N 1
ATOM 6642 C CA . PHE B 1 315 ? 23.772 -57.061 163.671 1.00 30.20 655 PHE B CA 1
ATOM 6643 C C . PHE B 1 315 ? 22.746 -58.176 163.545 1.00 30.98 655 PHE B C 1
ATOM 6644 O O . PHE B 1 315 ? 21.894 -58.085 162.655 1.00 30.53 655 PHE B O 1
ATOM 6652 N N . ASN B 1 316 ? 22.814 -59.210 164.391 1.00 33.90 656 ASN B N 1
ATOM 6653 C CA . ASN B 1 316 ? 21.953 -60.391 164.275 1.00 33.27 656 ASN B CA 1
ATOM 6654 C C . ASN B 1 316 ? 21.908 -60.879 162.824 1.00 27.92 656 ASN B C 1
ATOM 6655 O O . ASN B 1 316 ? 20.850 -61.041 162.214 1.00 28.84 656 ASN B O 1
ATOM 6660 N N . ASN B 1 317 ? 23.089 -61.116 162.273 1.00 30.42 657 ASN B N 1
ATOM 6661 C CA . ASN B 1 317 ? 23.227 -61.471 160.865 1.00 31.41 657 ASN B CA 1
ATOM 6662 C C . ASN B 1 317 ? 22.364 -62.672 160.465 1.00 34.70 657 ASN B C 1
ATOM 6663 O O . ASN B 1 317 ? 22.386 -63.727 161.116 1.00 30.97 657 ASN B O 1
ATOM 6668 N N . ALA B 1 318 ? 21.603 -62.498 159.377 1.00 31.30 658 ALA B N 1
ATOM 6669 C CA . ALA B 1 318 ? 20.728 -63.503 158.775 1.00 32.72 658 ALA B CA 1
ATOM 6670 C C . ALA B 1 318 ? 19.538 -63.864 159.652 1.00 35.40 658 ALA B C 1
ATOM 6671 O O . ALA B 1 318 ? 18.877 -64.865 159.395 1.00 35.05 658 ALA B O 1
ATOM 6673 N N . LEU B 1 319 ? 19.257 -63.081 160.692 1.00 32.92 659 LEU B N 1
ATOM 6674 C CA . LEU B 1 319 ? 18.100 -63.144 161.562 1.00 34.38 659 LEU B CA 1
ATOM 6675 C C . LEU B 1 319 ? 17.260 -61.878 161.400 1.00 37.65 659 LEU B C 1
ATOM 6676 O O . LEU B 1 319 ? 17.781 -60.831 161.015 1.00 34.08 659 LEU B O 1
ATOM 6681 N N . PRO B 1 320 ? 15.957 -61.939 161.664 1.00 33.73 660 PRO B N 1
ATOM 6682 C CA . PRO B 1 320 ? 15.119 -60.746 161.542 1.00 36.58 660 PRO B CA 1
ATOM 6683 C C . PRO B 1 320 ? 15.182 -59.816 162.745 1.00 36.22 660 PRO B C 1
ATOM 6684 O O . PRO B 1 320 ? 14.479 -58.803 162.755 1.00 42.46 660 PRO B O 1
ATOM 6688 N N . GLU B 1 321 ? 16.041 -60.098 163.719 1.00 35.96 661 GLU B N 1
ATOM 6689 C CA . GLU B 1 321 ? 15.988 -59.403 164.996 1.00 34.62 661 GLU B CA 1
ATOM 6690 C C . GLU B 1 321 ? 16.530 -57.973 164.902 1.00 32.56 661 GLU B C 1
ATOM 6691 O O . GLU B 1 321 ? 17.540 -57.701 164.241 1.00 28.33 661 GLU B O 1
ATOM 6697 N N . THR B 1 322 ? 15.868 -57.070 165.628 1.00 34.12 662 THR B N 1
ATOM 6698 C CA . THR B 1 322 ? 16.259 -55.666 165.682 1.00 31.59 662 THR B CA 1
ATOM 6699 C C . THR B 1 322 ? 17.702 -55.529 166.150 1.00 30.85 662 THR B C 1
ATOM 6700 O O . THR B 1 322 ? 18.144 -56.231 167.065 1.00 29.70 662 THR B O 1
ATOM 6704 N N . VAL B 1 323 ? 18.445 -54.635 165.501 1.00 27.37 663 VAL B N 1
ATOM 6705 C CA . VAL B 1 323 ? 19.822 -54.329 165.888 1.00 23.35 663 VAL B CA 1
ATOM 6706 C C . VAL B 1 323 ? 19.813 -53.336 167.050 1.00 28.06 663 VAL B C 1
ATOM 6707 O O . VAL B 1 323 ? 19.179 -52.278 166.972 1.00 30.07 663 VAL B O 1
ATOM 6711 N N . GLY B 1 324 ? 20.554 -53.642 168.107 1.00 30.24 664 GLY B N 1
ATOM 6712 C CA . GLY B 1 324 ? 20.721 -52.730 169.235 1.00 29.05 664 GLY B CA 1
ATOM 6713 C C . GLY B 1 324 ? 22.156 -52.247 169.315 1.00 29.33 664 GLY B C 1
ATOM 6714 O O . GLY B 1 324 ? 23.090 -53.012 169.056 1.00 33.52 664 GLY B O 1
ATOM 6715 N N . VAL B 1 325 ? 22.328 -50.968 169.664 1.00 29.15 665 VAL B N 1
ATOM 6716 C CA . VAL B 1 325 ? 23.637 -50.361 169.895 1.00 28.26 665 VAL B CA 1
ATOM 6717 C C . VAL B 1 325 ? 23.554 -49.557 171.194 1.00 29.58 665 VAL B C 1
ATOM 6718 O O . VAL B 1 325 ? 22.661 -48.718 171.344 1.00 30.32 665 VAL B O 1
ATOM 6722 N N . ARG B 1 326 ? 24.491 -49.785 172.112 1.00 29.23 666 ARG B N 1
ATOM 6723 C CA . ARG B 1 326 ? 24.484 -49.103 173.412 1.00 27.73 666 ARG B CA 1
ATOM 6724 C C . ARG B 1 326 ? 25.704 -48.217 173.559 1.00 26.39 666 ARG B C 1
ATOM 6725 O O . ARG B 1 326 ? 26.842 -48.687 173.440 1.00 30.02 666 ARG B O 1
ATOM 6733 N N . VAL B 1 327 ? 25.470 -46.950 173.876 1.00 29.65 667 VAL B N 1
ATOM 6734 C CA . VAL B 1 327 ? 26.527 -46.041 174.283 1.00 26.29 667 VAL B CA 1
ATOM 6735 C C . VAL B 1 327 ? 26.358 -45.777 175.773 1.00 29.03 667 VAL B C 1
ATOM 6736 O O . VAL B 1 327 ? 25.240 -45.534 176.239 1.00 25.34 667 VAL B O 1
ATOM 6740 N N . VAL B 1 328 ? 27.455 -45.873 176.516 1.00 28.22 668 VAL B N 1
ATOM 6741 C CA . VAL B 1 328 ? 27.451 -45.690 177.970 1.00 32.66 668 VAL B CA 1
ATOM 6742 C C . VAL B 1 328 ? 28.260 -44.453 178.313 1.00 28.65 668 VAL B C 1
ATOM 6743 O O . VAL B 1 328 ? 29.445 -44.368 177.968 1.00 35.13 668 VAL B O 1
ATOM 6747 N N . LEU B 1 329 ? 27.643 -43.518 179.037 1.00 32.43 669 LEU B N 1
ATOM 6748 C CA . LEU B 1 329 ? 28.322 -42.337 179.543 1.00 29.32 669 LEU B CA 1
ATOM 6749 C C . LEU B 1 329 ? 28.517 -42.546 181.041 1.00 34.01 669 LEU B C 1
ATOM 6750 O O . LEU B 1 329 ? 27.538 -42.641 181.786 1.00 30.17 669 LEU B O 1
ATOM 6755 N N . LYS B 1 330 ? 29.771 -42.665 181.462 1.00 34.71 670 LYS B N 1
ATOM 6756 C CA . LYS B 1 330 ? 30.114 -42.836 182.869 1.00 34.73 670 LYS B CA 1
ATOM 6757 C C . LYS B 1 330 ? 30.211 -41.463 183.526 1.00 36.53 670 LYS B C 1
ATOM 6758 O O . LYS B 1 330 ? 30.999 -40.619 183.086 1.00 37.55 670 LYS B O 1
ATOM 6764 N N . LEU B 1 331 ? 29.391 -41.229 184.547 1.00 38.49 671 LEU B N 1
ATOM 6765 C CA . LEU B 1 331 ? 29.416 -39.949 185.253 1.00 39.47 671 LEU B CA 1
ATOM 6766 C C . LEU B 1 331 ? 30.662 -39.822 186.129 1.00 37.66 671 LEU B C 1
ATOM 6767 O O . LEU B 1 331 ? 31.217 -40.813 186.616 1.00 36.61 671 LEU B O 1
ATOM 6772 N N . ASN B 1 332 ? 31.093 -38.576 186.330 1.00 40.15 672 ASN B N 1
ATOM 6773 C CA . ASN B 1 332 ? 32.217 -38.261 187.202 1.00 41.62 672 ASN B CA 1
ATOM 6774 C C . ASN B 1 332 ? 31.775 -37.660 188.540 1.00 42.25 672 ASN B C 1
ATOM 6775 O O . ASN B 1 332 ? 32.626 -37.246 189.329 1.00 40.54 672 ASN B O 1
ATOM 6780 N N . LYS B 1 333 ? 30.469 -37.579 188.784 1.00 36.30 673 LYS B N 1
ATOM 6781 C CA . LYS B 1 333 ? 29.876 -37.105 190.026 1.00 43.06 673 LYS B CA 1
ATOM 6782 C C . LYS B 1 333 ? 28.399 -37.447 189.938 1.00 43.83 673 LYS B C 1
ATOM 6783 O O . LYS B 1 333 ? 27.902 -37.846 188.881 1.00 38.50 673 LYS B O 1
ATOM 6789 N N . SER B 1 334 ? 27.701 -37.260 191.054 1.00 35.43 674 SER B N 1
ATOM 6790 C CA . SER B 1 334 ? 26.292 -37.628 191.151 1.00 38.50 674 SER B CA 1
ATOM 6791 C C . SER B 1 334 ? 25.439 -36.973 190.071 1.00 36.33 674 SER B C 1
ATOM 6792 O O . SER B 1 334 ? 25.651 -35.820 189.686 1.00 35.86 674 SER B O 1
ATOM 6795 N N . VAL B 1 335 ? 24.460 -37.735 189.582 1.00 39.41 675 VAL B N 1
ATOM 6796 C CA . VAL B 1 335 ? 23.519 -37.232 188.591 1.00 34.85 675 VAL B CA 1
ATOM 6797 C C . VAL B 1 335 ? 22.728 -36.042 189.129 1.00 36.24 675 VAL B C 1
ATOM 6798 O O . VAL B 1 335 ? 22.263 -35.200 188.356 1.00 33.44 675 VAL B O 1
ATOM 6802 N N . ASN B 1 336 ? 22.606 -35.926 190.451 1.00 37.43 676 ASN B N 1
ATOM 6803 C CA . ASN B 1 336 ? 21.879 -34.820 191.061 1.00 35.81 676 ASN B CA 1
ATOM 6804 C C . ASN B 1 336 ? 22.608 -33.486 190.950 1.00 36.32 676 ASN B C 1
ATOM 6805 O O . ASN B 1 336 ? 22.012 -32.450 191.270 1.00 36.28 676 ASN B O 1
ATOM 6810 N N . ASN B 1 337 ? 23.869 -33.485 190.521 1.00 33.48 677 ASN B N 1
ATOM 6811 C CA . ASN B 1 337 ? 24.648 -32.265 190.361 1.00 33.69 677 ASN B CA 1
ATOM 6812 C C . ASN B 1 337 ? 24.413 -31.560 189.027 1.00 39.19 677 ASN B C 1
ATOM 6813 O O . ASN B 1 337 ? 25.002 -30.498 188.800 1.00 36.27 677 ASN B O 1
ATOM 6818 N N . ILE B 1 338 ? 23.602 -32.120 188.130 1.00 37.86 678 ILE B N 1
ATOM 6819 C CA . ILE B 1 338 ? 23.481 -31.537 186.793 1.00 34.40 678 ILE B CA 1
ATOM 6820 C C . ILE B 1 338 ? 22.485 -30.388 186.786 1.00 34.76 678 ILE B C 1
ATOM 6821 O O . ILE B 1 338 ? 22.775 -29.299 186.278 1.00 37.02 678 ILE B O 1
ATOM 6826 N N . LEU B 1 339 ? 21.288 -30.621 187.324 1.00 34.45 679 LEU B N 1
ATOM 6827 C CA . LEU B 1 339 ? 20.296 -29.563 187.376 1.00 34.45 679 LEU B CA 1
ATOM 6828 C C . LEU B 1 339 ? 20.680 -28.486 188.384 1.00 39.53 679 LEU B C 1
ATOM 6829 O O . LEU B 1 339 ? 20.230 -27.344 188.257 1.00 38.89 679 LEU B O 1
ATOM 6834 N N . THR B 1 340 ? 21.541 -28.818 189.346 1.00 38.94 680 THR B N 1
ATOM 6835 C CA . THR B 1 340 ? 22.073 -27.872 190.321 1.00 37.97 680 THR B CA 1
ATOM 6836 C C . THR B 1 340 ? 23.373 -27.200 189.853 1.00 41.82 680 THR B C 1
ATOM 6837 O O . THR B 1 340 ? 24.099 -26.646 190.679 1.00 42.67 680 THR B O 1
ATOM 6841 N N . LYS B 1 341 ? 23.653 -27.189 188.540 1.00 42.21 681 LYS B N 1
ATOM 6842 C CA . LYS B 1 341 ? 24.905 -26.617 188.030 1.00 45.24 681 LYS B CA 1
ATOM 6843 C C . LYS B 1 341 ? 25.191 -25.206 188.546 1.00 47.65 681 LYS B C 1
ATOM 6844 O O . LYS B 1 341 ? 26.290 -24.929 189.037 1.00 46.98 681 LYS B O 1
ATOM 6850 N N . ASP B 1 342 ? 24.239 -24.288 188.388 1.00 46.30 682 ASP B N 1
ATOM 6851 C CA . ASP B 1 342 ? 24.406 -22.894 188.788 1.00 51.11 682 ASP B CA 1
ATOM 6852 C C . ASP B 1 342 ? 23.803 -22.612 190.161 1.00 44.58 682 ASP B C 1
ATOM 6853 O O . ASP B 1 342 ? 23.481 -21.459 190.460 1.00 53.32 682 ASP B O 1
ATOM 6858 N N . ALA B 1 343 ? 23.608 -23.643 190.978 1.00 46.12 683 ALA B N 1
ATOM 6859 C CA . ALA B 1 343 ? 22.896 -23.483 192.239 1.00 42.09 683 ALA B CA 1
ATOM 6860 C C . ALA B 1 343 ? 23.739 -22.775 193.301 1.00 46.61 683 ALA B C 1
ATOM 6861 O O . ALA B 1 343 ? 24.964 -22.918 193.365 1.00 43.82 683 ALA B O 1
ATOM 6863 N N . LYS B 1 344 ? 23.055 -22.022 194.159 1.00 41.71 684 LYS B N 1
ATOM 6864 C CA . LYS B 1 344 ? 23.687 -21.340 195.281 1.00 44.35 684 LYS B CA 1
ATOM 6865 C C . LYS B 1 344 ? 23.245 -21.988 196.586 1.00 42.37 684 LYS B C 1
ATOM 6866 O O . LYS B 1 344 ? 22.173 -22.595 196.667 1.00 40.95 684 LYS B O 1
ATOM 6872 N N . TYR B 1 345 ? 24.077 -21.858 197.609 1.00 45.73 685 TYR B N 1
ATOM 6873 C CA . TYR B 1 345 ? 23.803 -22.472 198.897 1.00 45.03 685 TYR B CA 1
ATOM 6874 C C . TYR B 1 345 ? 23.902 -21.411 199.981 1.00 46.81 685 TYR B C 1
ATOM 6875 O O . TYR B 1 345 ? 24.686 -20.467 199.869 1.00 50.54 685 TYR B O 1
ATOM 6884 N N . ASP B 1 346 ? 23.084 -21.558 201.020 1.00 46.14 686 ASP B N 1
ATOM 6885 C CA . ASP B 1 346 ? 23.045 -20.559 202.079 1.00 47.19 686 ASP B CA 1
ATOM 6886 C C . ASP B 1 346 ? 24.188 -20.788 203.071 1.00 50.44 686 ASP B C 1
ATOM 6887 O O . ASP B 1 346 ? 25.035 -21.672 202.892 1.00 50.17 686 ASP B O 1
ATOM 6892 N N . SER B 1 347 ? 24.214 -19.963 204.130 1.00 51.88 687 SER B N 1
ATOM 6893 C CA . SER B 1 347 ? 25.267 -20.045 205.147 1.00 53.13 687 SER B CA 1
ATOM 6894 C C . SER B 1 347 ? 25.448 -21.464 205.690 1.00 54.73 687 SER B C 1
ATOM 6895 O O . SER B 1 347 ? 26.582 -21.904 205.924 1.00 55.37 687 SER B O 1
ATOM 6898 N N . GLU B 1 348 ? 24.346 -22.181 205.942 1.00 50.18 688 GLU B N 1
ATOM 6899 C CA . GLU B 1 348 ? 24.421 -23.547 206.460 1.00 54.47 688 GLU B CA 1
ATOM 6900 C C . GLU B 1 348 ? 24.635 -24.603 205.366 1.00 53.12 688 GLU B C 1
ATOM 6901 O O . GLU B 1 348 ? 24.394 -25.789 205.629 1.00 51.49 688 GLU B O 1
ATOM 6907 N N . GLY B 1 349 ? 25.071 -24.209 204.169 1.00 50.92 689 GLY B N 1
ATOM 6908 C CA . GLY B 1 349 ? 25.325 -25.167 203.106 1.00 49.09 689 GLY B CA 1
ATOM 6909 C C . GLY B 1 349 ? 24.097 -25.803 202.498 1.00 45.77 689 GLY B C 1
ATOM 6910 O O . GLY B 1 349 ? 24.218 -26.797 201.771 1.00 46.96 689 GLY B O 1
ATOM 6911 N N . ASN B 1 350 ? 22.914 -25.245 202.740 1.00 48.16 690 ASN B N 1
ATOM 6912 C CA . ASN B 1 350 ? 21.685 -25.797 202.190 1.00 46.77 690 ASN B CA 1
ATOM 6913 C C . ASN B 1 350 ? 21.330 -25.148 200.859 1.00 46.26 690 ASN B C 1
ATOM 6914 O O . ASN B 1 350 ? 21.553 -23.949 200.651 1.00 40.97 690 ASN B O 1
ATOM 6919 N N . LEU B 1 351 ? 20.800 -25.970 199.951 1.00 44.13 691 LEU B N 1
ATOM 6920 C CA . LEU B 1 351 ? 20.444 -25.511 198.618 1.00 42.85 691 LEU B CA 1
ATOM 6921 C C . LEU B 1 351 ? 19.377 -24.420 198.661 1.00 39.21 691 LEU B C 1
ATOM 6922 O O . LEU B 1 351 ? 18.331 -24.570 199.299 1.00 37.89 691 LEU B O 1
ATOM 6927 N N . ILE B 1 352 ? 19.640 -23.319 197.964 1.00 36.81 692 ILE B N 1
ATOM 6928 C CA . ILE B 1 352 ? 18.612 -22.312 197.719 1.00 37.29 692 ILE B CA 1
ATOM 6929 C C . ILE B 1 352 ? 17.802 -22.786 196.518 1.00 37.13 692 ILE B C 1
ATOM 6930 O O . ILE B 1 352 ? 18.286 -22.741 195.382 1.00 36.08 692 ILE B O 1
ATOM 6935 N N . ARG B 1 353 ? 16.578 -23.271 196.772 1.00 35.92 693 ARG B N 1
ATOM 6936 C CA . ARG B 1 353 ? 15.823 -23.987 195.741 1.00 38.11 693 ARG B CA 1
ATOM 6937 C C . ARG B 1 353 ? 15.544 -23.117 194.513 1.00 40.95 693 ARG B C 1
ATOM 6938 O O . ARG B 1 353 ? 15.431 -23.627 193.386 1.00 33.97 693 ARG B O 1
ATOM 6946 N N . GLU B 1 354 ? 15.423 -21.807 194.716 1.00 35.26 694 GLU B N 1
ATOM 6947 C CA . GLU B 1 354 ? 15.247 -20.864 193.627 1.00 39.35 694 GLU B CA 1
ATOM 6948 C C . GLU B 1 354 ? 16.436 -20.837 192.674 1.00 34.79 694 GLU B C 1
ATOM 6949 O O . GLU B 1 354 ? 16.312 -20.299 191.566 1.00 40.47 694 GLU B O 1
ATOM 6955 N N . THR B 1 355 ? 17.593 -21.359 193.084 1.00 32.59 695 THR B N 1
ATOM 6956 C CA . THR B 1 355 ? 18.773 -21.341 192.235 1.00 39.08 695 THR B CA 1
ATOM 6957 C C . THR B 1 355 ? 18.986 -22.654 191.474 1.00 42.07 695 THR B C 1
ATOM 6958 O O . THR B 1 355 ? 19.987 -22.786 190.762 1.00 37.16 695 THR B O 1
ATOM 6962 N N . THR B 1 356 ? 18.091 -23.624 191.599 1.00 38.97 696 THR B N 1
ATOM 6963 C CA . THR B 1 356 ? 18.273 -24.861 190.849 1.00 36.98 696 THR B CA 1
ATOM 6964 C C . THR B 1 356 ? 17.283 -24.932 189.690 1.00 37.04 696 THR B C 1
ATOM 6965 O O . THR B 1 356 ? 16.284 -24.212 189.655 1.00 38.15 696 THR B O 1
ATOM 6969 N N . LYS B 1 357 ? 17.601 -25.781 188.709 1.00 38.20 697 LYS B N 1
ATOM 6970 C CA . LYS B 1 357 ? 16.707 -26.000 187.580 1.00 34.91 697 LYS B CA 1
ATOM 6971 C C . LYS B 1 357 ? 15.624 -27.013 187.933 1.00 31.41 697 LYS B C 1
ATOM 6972 O O . LYS B 1 357 ? 15.881 -28.027 188.588 1.00 34.31 697 LYS B O 1
ATOM 6978 N N . GLN B 1 358 ? 14.404 -26.751 187.479 1.00 31.43 698 GLN B N 1
ATOM 6979 C CA . GLN B 1 358 ? 13.351 -27.740 187.662 1.00 29.79 698 GLN B CA 1
ATOM 6980 C C . GLN B 1 358 ? 13.380 -28.827 186.579 1.00 33.57 698 GLN B C 1
ATOM 6981 O O . GLN B 1 358 ? 12.938 -29.952 186.823 1.00 32.29 698 GLN B O 1
ATOM 6987 N N . LYS B 1 359 ? 13.866 -28.522 185.380 1.00 34.70 699 LYS B N 1
ATOM 6988 C CA . LYS B 1 359 ? 14.018 -29.591 184.393 1.00 31.64 699 LYS B CA 1
ATOM 6989 C C . LYS B 1 359 ? 15.122 -29.229 183.422 1.00 34.42 699 LYS B C 1
ATOM 6990 O O . LYS B 1 359 ? 15.566 -28.079 183.347 1.00 32.82 699 LYS B O 1
ATOM 6996 N N . GLU B 1 360 ? 15.589 -30.247 182.697 1.00 33.27 700 GLU B N 1
ATOM 6997 C CA . GLU B 1 360 ? 16.526 -30.037 181.608 1.00 29.66 700 GLU B CA 1
ATOM 6998 C C . GLU B 1 360 ? 16.475 -31.250 180.690 1.00 28.55 700 GLU B C 1
ATOM 6999 O O . GLU B 1 360 ? 16.554 -32.386 181.158 1.00 28.16 700 GLU B O 1
ATOM 7005 N N . ASP B 1 361 ? 16.360 -30.999 179.400 1.00 29.88 701 ASP B N 1
ATOM 7006 C CA . ASP B 1 361 ? 16.399 -32.043 178.381 1.00 30.99 701 ASP B CA 1
ATOM 7007 C C . ASP B 1 361 ? 17.774 -32.104 177.733 1.00 28.78 701 ASP B C 1
ATOM 7008 O O . ASP B 1 361 ? 18.367 -31.069 177.413 1.00 31.71 701 ASP B O 1
ATOM 7013 N N . PHE B 1 362 ? 18.264 -33.325 177.519 1.00 30.02 702 PHE B N 1
ATOM 7014 C CA . PHE B 1 362 ? 19.474 -33.566 176.747 1.00 29.33 702 PHE B CA 1
ATOM 7015 C C . PHE B 1 362 ? 19.138 -34.475 175.575 1.00 28.32 702 PHE B C 1
ATOM 7016 O O . PHE B 1 362 ? 18.335 -35.400 175.710 1.00 25.61 702 PHE B O 1
ATOM 7024 N N . THR B 1 363 ? 19.726 -34.187 174.425 1.00 28.04 703 THR B N 1
ATOM 7025 C CA . THR B 1 363 ? 19.399 -34.909 173.205 1.00 27.10 703 THR B CA 1
ATOM 7026 C C . THR B 1 363 ? 20.641 -35.581 172.649 1.00 26.63 703 THR B C 1
ATOM 7027 O O . THR B 1 363 ? 21.765 -35.167 172.928 1.00 27.17 703 THR B O 1
ATOM 7031 N N . PHE B 1 364 ? 20.413 -36.675 171.912 1.00 27.75 704 PHE B N 1
ATOM 7032 C CA . PHE B 1 364 ? 21.465 -37.538 171.395 1.00 22.64 704 PHE B CA 1
ATOM 7033 C C . PHE B 1 364 ? 21.055 -38.028 170.011 1.00 25.76 704 PHE B C 1
ATOM 7034 O O . PHE B 1 364 ? 19.873 -37.991 169.643 1.00 25.44 704 PHE B O 1
ATOM 7042 N N . ALA B 1 365 ? 22.046 -38.482 169.253 1.00 23.99 705 ALA B N 1
ATOM 7043 C CA . ALA B 1 365 ? 21.786 -39.074 167.938 1.00 26.19 705 ALA B CA 1
ATOM 7044 C C . ALA B 1 365 ? 22.819 -40.153 167.652 1.00 29.36 705 ALA B C 1
ATOM 7045 O O . ALA B 1 365 ? 23.942 -40.114 168.170 1.00 28.31 705 ALA B O 1
ATOM 7047 N N . GLY B 1 366 ? 22.427 -41.116 166.809 1.00 28.52 706 GLY B N 1
ATOM 7048 C CA . GLY B 1 366 ? 23.333 -42.162 166.368 1.00 25.83 706 GLY B CA 1
ATOM 7049 C C . GLY B 1 366 ? 22.919 -42.593 164.974 1.00 23.25 706 GLY B C 1
ATOM 7050 O O . GLY B 1 366 ? 21.740 -42.522 164.619 1.00 22.78 706 GLY B O 1
ATOM 7051 N N . TYR B 1 367 ? 23.891 -43.023 164.182 1.00 25.12 707 TYR B N 1
ATOM 7052 C CA . TYR B 1 367 ? 23.609 -43.428 162.800 1.00 25.81 707 TYR B CA 1
ATOM 7053 C C . TYR B 1 367 ? 24.802 -44.179 162.235 1.00 25.59 707 TYR B C 1
ATOM 7054 O O . TYR B 1 367 ? 25.936 -44.034 162.699 1.00 26.33 707 TYR B O 1
ATOM 7063 N N . LEU B 1 368 ? 24.527 -44.996 161.221 1.00 23.30 708 LEU B N 1
ATOM 7064 C CA . LEU B 1 368 ? 25.564 -45.697 160.490 1.00 25.24 708 LEU B CA 1
ATOM 7065 C C . LEU B 1 368 ? 25.820 -44.980 159.165 1.00 24.27 708 LEU B C 1
ATOM 7066 O O . LEU B 1 368 ? 24.901 -44.446 158.533 1.00 23.92 708 LEU B O 1
ATOM 7071 N N . THR B 1 369 ? 27.081 -44.986 158.740 1.00 25.88 709 THR B N 1
ATOM 7072 C CA . THR B 1 369 ? 27.467 -44.423 157.448 1.00 28.66 709 THR B CA 1
ATOM 7073 C C . THR B 1 369 ? 28.313 -45.427 156.680 1.00 27.96 709 THR B C 1
ATOM 7074 O O . THR B 1 369 ? 29.029 -46.238 157.273 1.00 26.58 709 THR B O 1
ATOM 7078 N N . ASP B 1 370 ? 28.264 -45.347 155.349 1.00 30.20 710 ASP B N 1
ATOM 7079 C CA . ASP B 1 370 ? 29.133 -46.211 154.568 1.00 31.28 710 ASP B CA 1
ATOM 7080 C C . ASP B 1 370 ? 30.548 -45.630 154.555 1.00 33.87 710 ASP B C 1
ATOM 7081 O O . ASP B 1 370 ? 30.821 -44.577 155.146 1.00 30.66 710 ASP B O 1
ATOM 7086 N N . SER B 1 371 ? 31.458 -46.298 153.836 1.00 32.79 711 SER B N 1
ATOM 7087 C CA . SER B 1 371 ? 32.857 -45.862 153.807 1.00 34.63 711 SER B CA 1
ATOM 7088 C C . SER B 1 371 ? 33.065 -44.521 153.102 1.00 32.85 711 SER B C 1
ATOM 7089 O O . SER B 1 371 ? 34.178 -43.989 153.134 1.00 35.88 711 SER B O 1
ATOM 7092 N N . LYS B 1 372 ? 32.040 -43.951 152.481 1.00 32.97 712 LYS B N 1
ATOM 7093 C CA . LYS B 1 372 ? 32.137 -42.598 151.944 1.00 36.69 712 LYS B CA 1
ATOM 7094 C C . LYS B 1 372 ? 31.394 -41.578 152.802 1.00 35.57 712 LYS B C 1
ATOM 7095 O O . LYS B 1 372 ? 31.231 -40.425 152.386 1.00 37.85 712 LYS B O 1
ATOM 7101 N N . GLY B 1 373 ? 30.928 -41.977 153.986 1.00 33.30 713 GLY B N 1
ATOM 7102 C CA . GLY B 1 373 ? 30.237 -41.062 154.868 1.00 34.48 713 GLY B CA 1
ATOM 7103 C C . GLY B 1 373 ? 28.763 -40.870 154.578 1.00 35.54 713 GLY B C 1
ATOM 7104 O O . GLY B 1 373 ? 28.117 -40.065 155.256 1.00 35.70 713 GLY B O 1
ATOM 7105 N N . ALA B 1 374 ? 28.206 -41.581 153.607 1.00 33.35 714 ALA B N 1
ATOM 7106 C CA . ALA B 1 374 ? 26.786 -41.458 153.313 1.00 33.10 714 ALA B CA 1
ATOM 7107 C C . ALA B 1 374 ? 25.981 -42.284 154.312 1.00 28.84 714 ALA B C 1
ATOM 7108 O O . ALA B 1 374 ? 26.419 -43.340 154.769 1.00 29.34 714 ALA B O 1
ATOM 7110 N N . LEU B 1 375 ? 24.792 -41.788 154.648 1.00 34.16 715 LEU B N 1
ATOM 7111 C CA . LEU B 1 375 ? 23.972 -42.405 155.690 1.00 30.84 715 LEU B CA 1
ATOM 7112 C C . LEU B 1 375 ? 23.377 -43.710 155.186 1.00 28.09 715 LEU B C 1
ATOM 7113 O O . LEU B 1 375 ? 22.776 -43.746 154.106 1.00 27.61 715 LEU B O 1
ATOM 7118 N N . ILE B 1 376 ? 23.530 -44.788 155.960 1.00 25.10 716 ILE B N 1
ATOM 7119 C CA . ILE B 1 376 ? 22.804 -46.009 155.643 1.00 24.97 716 ILE B CA 1
ATOM 7120 C C . ILE B 1 376 ? 21.328 -45.762 155.903 1.00 23.05 716 ILE B C 1
ATOM 7121 O O . ILE B 1 376 ? 20.947 -45.294 156.987 1.00 23.80 716 ILE B O 1
ATOM 7126 N N . ASN B 1 377 ? 20.497 -46.038 154.900 1.00 23.31 717 ASN B N 1
ATOM 7127 C CA . ASN B 1 377 ? 19.067 -45.727 154.949 1.00 26.45 717 ASN B CA 1
ATOM 7128 C C . ASN B 1 377 ? 18.407 -46.221 156.235 1.00 24.76 717 ASN B C 1
ATOM 7129 O O . ASN B 1 377 ? 18.473 -47.413 156.564 1.00 23.82 717 ASN B O 1
ATOM 7134 N N . ASN B 1 378 ? 17.759 -45.284 156.946 1.00 26.56 718 ASN B N 1
ATOM 7135 C CA . ASN B 1 378 ? 16.913 -45.536 158.110 1.00 27.26 718 ASN B CA 1
ATOM 7136 C C . ASN B 1 378 ? 17.689 -45.979 159.353 1.00 26.60 718 ASN B C 1
ATOM 7137 O O . ASN B 1 378 ? 17.129 -46.619 160.242 1.00 24.68 718 ASN B O 1
ATOM 7142 N N . THR B 1 379 ? 18.960 -45.620 159.482 1.00 23.62 719 THR B N 1
ATOM 7143 C CA . THR B 1 379 ? 19.689 -45.976 160.676 1.00 24.48 719 THR B CA 1
ATOM 7144 C C . THR B 1 379 ? 19.930 -44.768 161.583 1.00 25.62 719 THR B C 1
ATOM 7145 O O . THR B 1 379 ? 20.630 -44.903 162.589 1.00 24.39 719 THR B O 1
ATOM 7149 N N . LEU B 1 380 ? 19.330 -43.618 161.283 1.00 23.78 720 LEU B N 1
ATOM 7150 C CA . LEU B 1 380 ? 19.480 -42.425 162.124 1.00 24.02 720 LEU B CA 1
ATOM 7151 C C . LEU B 1 380 ? 18.433 -42.481 163.233 1.00 24.06 720 LEU B C 1
ATOM 7152 O O . LEU B 1 380 ? 17.218 -42.483 162.965 1.00 26.56 720 LEU B O 1
ATOM 7157 N N . GLY B 1 381 ? 18.896 -42.512 164.475 1.00 27.64 721 GLY B N 1
ATOM 7158 C CA . GLY B 1 381 ? 18.004 -42.516 165.618 1.00 25.25 721 GLY B CA 1
ATOM 7159 C C . GLY B 1 381 ? 18.386 -41.393 166.563 1.00 28.13 721 GLY B C 1
ATOM 7160 O O . GLY B 1 381 ? 19.559 -41.100 166.753 1.00 27.64 721 GLY B O 1
ATOM 7161 N N . THR B 1 382 ? 17.388 -40.729 167.093 1.00 24.53 722 THR B N 1
ATOM 7162 C CA . THR B 1 382 ? 17.653 -39.698 168.086 1.00 22.14 722 THR B CA 1
ATOM 7163 C C . THR B 1 382 ? 17.092 -40.158 169.419 1.00 26.86 722 THR B C 1
ATOM 7164 O O . THR B 1 382 ? 16.340 -41.123 169.490 1.00 29.53 722 THR B O 1
ATOM 7168 N N . SER B 1 383 ? 17.436 -39.426 170.482 1.00 25.30 723 SER B N 1
ATOM 7169 C CA . SER B 1 383 ? 16.877 -39.720 171.791 1.00 24.92 723 SER B CA 1
ATOM 7170 C C . SER B 1 383 ? 16.909 -38.439 172.599 1.00 24.51 723 SER B C 1
ATOM 7171 O O . SER B 1 383 ? 17.613 -37.481 172.247 1.00 21.94 723 SER B O 1
ATOM 7174 N N . THR B 1 384 ? 16.113 -38.443 173.675 1.00 26.25 724 THR B N 1
ATOM 7175 C CA . THR B 1 384 ? 16.001 -37.357 174.641 1.00 25.69 724 THR B CA 1
ATOM 7176 C C . THR B 1 384 ? 16.105 -37.937 176.046 1.00 25.59 724 THR B C 1
ATOM 7177 O O . THR B 1 384 ? 15.366 -38.864 176.379 1.00 27.10 724 THR B O 1
ATOM 7181 N N . LEU B 1 385 ? 17.003 -37.388 176.872 1.00 24.68 725 LEU B N 1
ATOM 7182 C CA . LEU B 1 385 ? 17.008 -37.674 178.316 1.00 28.63 725 LEU B CA 1
ATOM 7183 C C . LEU B 1 385 ? 16.334 -36.495 179.023 1.00 26.78 725 LEU B C 1
ATOM 7184 O O . LEU B 1 385 ? 16.857 -35.378 179.002 1.00 29.46 725 LEU B O 1
ATOM 7189 N N . ALA B 1 386 ? 15.134 -36.729 179.574 1.00 25.29 726 ALA B N 1
ATOM 7190 C CA . ALA B 1 386 ? 14.308 -35.686 180.187 1.00 30.25 726 ALA B CA 1
ATOM 7191 C C . ALA B 1 386 ? 14.505 -35.771 181.702 1.00 29.28 726 ALA B C 1
ATOM 7192 O O . ALA B 1 386 ? 13.823 -36.529 182.386 1.00 33.14 726 ALA B O 1
ATOM 7194 N N . LEU B 1 387 ? 15.482 -35.033 182.213 1.00 29.16 727 LEU B N 1
ATOM 7195 C CA . LEU B 1 387 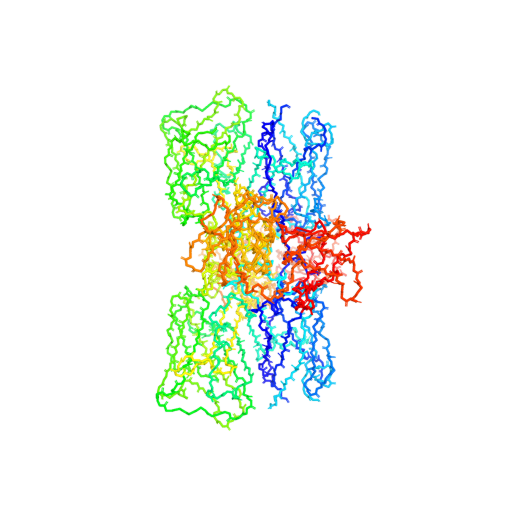? 15.722 -34.981 183.655 1.00 28.68 727 LEU B CA 1
ATOM 7196 C C . LEU B 1 387 ? 14.780 -33.987 184.315 1.00 30.05 727 LEU B C 1
ATOM 7197 O O . LEU B 1 387 ? 14.499 -32.910 183.771 1.00 25.77 727 LEU B O 1
ATOM 7202 N N . GLN B 1 388 ? 14.313 -34.331 185.518 1.00 28.94 728 GLN B N 1
ATOM 7203 C CA . GLN B 1 388 ? 13.336 -33.489 186.189 1.00 32.87 728 GLN B CA 1
ATOM 7204 C C . GLN B 1 388 ? 13.595 -33.482 187.693 1.00 35.60 728 GLN B C 1
ATOM 7205 O O . GLN B 1 388 ? 13.936 -34.517 188.273 1.00 29.58 728 GLN B O 1
ATOM 7211 N N . ASP B 1 389 ? 13.445 -32.303 188.308 1.00 29.98 729 ASP B N 1
ATOM 7212 C CA . ASP B 1 389 ? 13.463 -32.125 189.782 1.00 28.24 729 ASP B CA 1
ATOM 7213 C C . ASP B 1 389 ? 12.196 -31.354 190.102 1.00 24.21 729 ASP B C 1
ATOM 7214 O O . ASP B 1 389 ? 12.229 -30.143 190.328 1.00 34.08 729 ASP B O 1
ATOM 7219 N N . TYR B 1 390 ? 11.080 -32.078 190.097 1.00 28.67 730 TYR B N 1
ATOM 7220 C CA . TYR B 1 390 ? 9.760 -31.469 190.131 1.00 34.27 730 TYR B CA 1
ATOM 7221 C C . TYR B 1 390 ? 9.624 -30.478 191.293 1.00 44.91 730 TYR B C 1
ATOM 7222 O O . TYR B 1 390 ? 9.076 -29.378 191.127 1.00 40.08 730 TYR B O 1
ATOM 7231 N N . ASP B 1 391 ? 10.172 -30.822 192.459 1.00 36.98 731 ASP B N 1
ATOM 7232 C CA . ASP B 1 391 ? 10.027 -29.992 193.652 1.00 37.69 731 ASP B CA 1
ATOM 7233 C C . ASP B 1 391 ? 11.273 -29.177 193.984 1.00 39.00 731 ASP B C 1
ATOM 7234 O O . ASP B 1 391 ? 11.337 -28.566 195.062 1.00 45.45 731 ASP B O 1
ATOM 7239 N N . LYS B 1 392 ? 12.250 -29.136 193.085 1.00 33.91 732 LYS B N 1
ATOM 7240 C CA . LYS B 1 392 ? 13.458 -28.324 193.247 1.00 33.61 732 LYS B CA 1
ATOM 7241 C C . LYS B 1 392 ? 14.114 -28.526 194.619 1.00 41.05 732 LYS B C 1
ATOM 7242 O O . LYS B 1 392 ? 14.496 -27.571 195.286 1.00 42.05 732 LY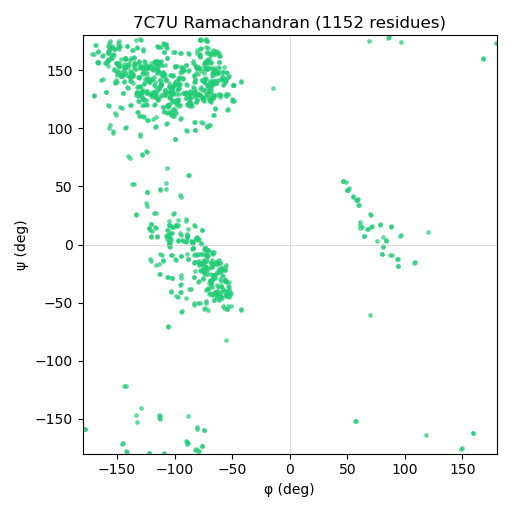S B O 1
ATOM 7248 N N . ASP B 1 393 ? 14.278 -29.781 195.040 1.00 36.81 733 ASP B N 1
ATOM 7249 C CA . ASP B 1 393 ? 15.037 -30.054 196.260 1.00 39.89 733 ASP B CA 1
ATOM 7250 C C . ASP B 1 393 ? 16.440 -30.586 195.977 1.00 38.76 733 ASP B C 1
ATOM 7251 O O . ASP B 1 393 ? 17.144 -30.990 196.910 1.00 33.95 733 ASP B O 1
ATOM 7256 N N . GLY B 1 394 ? 16.850 -30.624 194.710 1.00 36.71 734 GLY B N 1
ATOM 7257 C CA . GLY B 1 394 ? 18.167 -31.095 194.352 1.00 35.81 734 GLY B CA 1
ATOM 7258 C C . GLY B 1 394 ? 18.253 -32.568 193.992 1.00 30.52 734 GLY B C 1
ATOM 7259 O O . GLY B 1 394 ? 19.276 -32.990 193.452 1.00 35.82 734 GLY B O 1
ATOM 7260 N N . LEU B 1 395 ? 17.224 -33.354 194.270 1.00 31.98 735 LEU B N 1
ATOM 7261 C CA . LEU B 1 395 ? 17.206 -34.780 193.948 1.00 34.05 735 LEU B CA 1
ATOM 7262 C C . LEU B 1 395 ? 16.310 -35.000 192.744 1.00 34.43 735 LEU B C 1
ATOM 7263 O O . LEU B 1 395 ? 15.107 -34.727 192.817 1.00 34.66 735 LEU B O 1
ATOM 7268 N N . LEU B 1 396 ? 16.877 -35.543 191.666 1.00 33.14 736 LEU B N 1
ATOM 7269 C CA . LEU B 1 396 ? 16.076 -35.798 190.476 1.00 33.83 736 LEU B CA 1
ATOM 7270 C C . LEU B 1 396 ? 14.868 -36.664 190.810 1.00 32.69 736 LEU B C 1
ATOM 7271 O O . LEU B 1 396 ? 14.922 -37.522 191.694 1.00 33.36 736 LEU B O 1
ATOM 7276 N N . ASP B 1 397 ? 13.775 -36.441 190.068 1.00 36.41 737 ASP B N 1
ATOM 7277 C CA . ASP B 1 397 ? 12.587 -37.289 190.141 1.00 35.73 737 ASP B CA 1
ATOM 7278 C C . ASP B 1 397 ? 12.954 -38.760 190.194 1.00 40.45 737 ASP B C 1
ATOM 7279 O O . ASP B 1 397 ? 12.549 -39.483 191.111 1.00 38.37 737 ASP B O 1
ATOM 7284 N N . ARG B 1 398 ? 13.723 -39.223 189.205 1.00 36.87 738 ARG B N 1
ATOM 7285 C CA . ARG B 1 398 ? 13.999 -40.654 189.145 1.00 43.92 738 ARG B CA 1
ATOM 7286 C C . ARG B 1 398 ? 14.906 -41.107 190.282 1.00 39.64 738 ARG B C 1
ATOM 7287 O O . ARG B 1 398 ? 14.787 -42.245 190.743 1.00 40.67 738 ARG B O 1
ATOM 7295 N N . TYR B 1 399 ? 15.802 -40.240 190.753 1.00 36.06 739 TYR B N 1
ATOM 7296 C CA . TYR B 1 399 ? 16.603 -40.577 191.924 1.00 39.98 739 TYR B CA 1
ATOM 7297 C C . TYR B 1 399 ? 15.728 -40.744 193.161 1.00 38.94 739 TYR B C 1
ATOM 7298 O O . TYR B 1 399 ? 15.916 -41.689 193.934 1.00 44.72 739 TYR B O 1
ATOM 7307 N N . GLU B 1 400 ? 14.769 -39.836 193.371 1.00 38.67 740 GLU B N 1
ATOM 7308 C CA . GLU B 1 400 ? 13.888 -39.960 194.531 1.00 40.45 740 GLU B CA 1
ATOM 7309 C C . GLU B 1 400 ? 13.060 -41.234 194.451 1.00 45.84 740 GLU B C 1
ATOM 7310 O O . GLU B 1 400 ? 12.882 -41.929 195.459 1.00 42.40 740 GLU B O 1
ATOM 7316 N N . ARG B 1 401 ? 12.577 -41.577 193.251 1.00 43.42 741 ARG B N 1
ATOM 7317 C CA . ARG B 1 401 ? 11.743 -42.761 193.093 1.00 45.21 741 ARG B CA 1
ATOM 7318 C C . ARG B 1 401 ? 12.528 -44.044 193.337 1.00 46.80 741 ARG B C 1
ATOM 7319 O O . ARG B 1 401 ? 12.038 -44.949 194.021 1.00 50.81 741 ARG B O 1
ATOM 7327 N N . GLN B 1 402 ? 13.750 -44.137 192.806 1.00 45.05 742 GLN B N 1
ATOM 7328 C CA . GLN B 1 402 ? 14.480 -45.402 192.789 1.00 44.69 742 GLN B CA 1
ATOM 7329 C C . GLN B 1 402 ? 15.441 -45.572 193.958 1.00 46.04 742 GLN B C 1
ATOM 7330 O O . GLN B 1 402 ? 15.620 -46.696 194.442 1.00 48.48 742 GLN B O 1
ATOM 7336 N N . LEU B 1 403 ? 16.070 -44.488 194.416 1.00 44.37 743 LEU B N 1
ATOM 7337 C CA . LEU B 1 403 ? 17.135 -44.570 195.410 1.00 43.41 743 LEU B CA 1
ATOM 7338 C C . LEU B 1 403 ? 16.689 -44.120 196.798 1.00 43.41 743 LEU B C 1
ATOM 7339 O O . LEU B 1 403 ? 16.606 -44.934 197.720 1.00 48.78 743 LEU B O 1
ATOM 7344 N N . SER B 1 404 ? 16.443 -42.820 196.970 1.00 44.07 744 SER B N 1
ATOM 7345 C CA . SER B 1 404 ? 16.174 -42.279 198.295 1.00 42.67 744 SER B CA 1
ATOM 7346 C C . SER B 1 404 ? 14.777 -42.626 198.803 1.00 44.60 744 SER B C 1
ATOM 7347 O O . SER B 1 404 ? 14.564 -42.633 200.022 1.00 42.25 744 SER B O 1
ATOM 7350 N N . LEU B 1 405 ? 13.840 -42.935 197.907 1.00 36.59 745 LEU B N 1
ATOM 7351 C CA . LEU B 1 405 ? 12.428 -43.198 198.190 1.00 39.75 745 LEU B CA 1
ATOM 7352 C C . LEU B 1 405 ? 11.687 -41.993 198.747 1.00 40.69 745 LEU B C 1
ATOM 7353 O O . LEU B 1 405 ? 10.520 -42.121 199.141 1.00 42.40 745 LEU B O 1
ATOM 7358 N N . SER B 1 406 ? 12.317 -40.823 198.776 1.00 38.65 746 SER B N 1
ATOM 7359 C CA . SER B 1 406 ? 11.615 -39.613 199.155 1.00 39.24 746 SER B CA 1
ATOM 7360 C C . SER B 1 406 ? 10.558 -39.272 198.109 1.00 44.48 746 SER B C 1
ATOM 7361 O O . SER B 1 406 ? 10.512 -39.841 197.017 1.00 42.79 746 SER B O 1
ATOM 7364 N N . ASP B 1 407 ? 9.683 -38.341 198.470 1.00 44.91 747 ASP B N 1
ATOM 7365 C CA . ASP B 1 407 ? 8.638 -37.886 197.567 1.00 42.12 747 ASP B CA 1
ATOM 7366 C C . ASP B 1 407 ? 9.233 -36.941 196.522 1.00 41.50 747 ASP B C 1
ATOM 7367 O O . ASP B 1 407 ? 9.918 -35.971 196.873 1.00 36.79 747 ASP B O 1
ATOM 7372 N N . ALA B 1 408 ? 8.991 -37.245 195.233 1.00 45.04 748 ALA B N 1
ATOM 7373 C CA . ALA B 1 408 ? 9.473 -36.413 194.126 1.00 38.43 748 ALA B CA 1
ATOM 7374 C C . ALA B 1 408 ? 8.685 -35.114 193.944 1.00 46.01 748 ALA B C 1
ATOM 7375 O O . ALA B 1 408 ? 9.161 -34.222 193.223 1.00 43.51 748 ALA B O 1
ATOM 7377 N N . GLU B 1 409 ? 7.500 -34.978 194.560 1.00 47.36 749 GLU B N 1
ATOM 7378 C CA . GLU B 1 409 ? 6.695 -33.759 194.472 1.00 45.96 749 GLU B CA 1
ATOM 7379 C C . GLU B 1 409 ? 6.526 -33.080 195.834 1.00 48.35 749 GLU B C 1
ATOM 7380 O O . GLU B 1 409 ? 5.539 -32.377 196.065 1.00 52.60 749 GLU B O 1
ATOM 7386 N N . ASN B 1 410 ? 7.477 -33.276 196.744 1.00 42.94 750 ASN B N 1
ATOM 7387 C CA . ASN B 1 410 ? 7.491 -32.561 198.021 1.00 39.93 750 ASN B CA 1
ATOM 7388 C C . ASN B 1 410 ? 8.944 -32.326 198.396 1.00 32.99 750 ASN B C 1
ATOM 7389 O O . ASN B 1 410 ? 9.694 -33.278 198.581 1.00 35.68 750 ASN B O 1
ATOM 7394 N N . GLU B 1 411 ? 9.355 -31.068 198.498 1.00 36.20 751 GLU B N 1
ATOM 7395 C CA . GLU B 1 411 ? 10.754 -30.795 198.800 1.00 37.65 751 GLU B CA 1
ATOM 7396 C C . GLU B 1 411 ? 11.119 -31.129 200.243 1.00 38.43 751 GLU B C 1
ATOM 7397 O O . GLU B 1 411 ? 12.309 -31.194 200.559 1.00 37.26 751 GLU B O 1
ATOM 7403 N N . ASP B 1 412 ? 10.137 -31.396 201.103 1.00 36.30 752 ASP B N 1
ATOM 7404 C CA . ASP B 1 412 ? 10.408 -31.730 202.515 1.00 40.45 752 ASP B CA 1
ATOM 7405 C C . ASP B 1 412 ? 9.457 -32.875 202.866 1.00 39.75 752 ASP B C 1
ATOM 7406 O O . ASP B 1 412 ? 8.452 -32.687 203.553 1.00 39.57 752 ASP B O 1
ATOM 7411 N N . THR B 1 413 ? 9.786 -34.074 202.363 1.00 35.87 753 THR B N 1
ATOM 7412 C CA . THR B 1 413 ? 8.909 -35.228 202.497 1.00 30.51 753 THR B CA 1
ATOM 7413 C C . THR B 1 413 ? 8.537 -35.438 203.954 1.00 41.44 753 THR B C 1
ATOM 7414 O O . THR B 1 413 ? 7.404 -35.830 204.258 1.00 41.54 753 THR B O 1
ATOM 7418 N N . ASP B 1 414 ? 9.460 -35.088 204.860 1.00 37.01 754 ASP B N 1
ATOM 7419 C CA . ASP B 1 414 ? 9.385 -35.349 206.289 1.00 46.12 754 ASP B CA 1
ATOM 7420 C C . ASP B 1 414 ? 8.555 -34.361 207.073 1.00 42.54 754 ASP B C 1
ATOM 7421 O O . ASP B 1 414 ? 8.084 -34.706 208.171 1.00 39.38 754 ASP B O 1
ATOM 7426 N N . GLY B 1 415 ? 8.382 -33.157 206.545 1.00 38.81 755 GLY B N 1
ATOM 7427 C CA . GLY B 1 415 ? 7.788 -32.091 207.311 1.00 44.60 755 GLY B CA 1
ATOM 7428 C C . GLY B 1 415 ? 8.719 -31.471 208.337 1.00 42.31 755 GLY B C 1
ATOM 7429 O O . GLY B 1 415 ? 8.282 -30.585 209.080 1.00 44.47 755 GLY B O 1
ATOM 7430 N N . ASP B 1 416 ? 9.988 -31.891 208.407 1.00 39.49 756 ASP B N 1
ATOM 7431 C CA . ASP B 1 416 ? 10.853 -31.459 209.506 1.00 45.23 756 ASP B CA 1
ATOM 7432 C C . ASP B 1 416 ? 11.623 -30.167 209.222 1.00 40.90 756 ASP B C 1
ATOM 7433 O O . ASP B 1 416 ? 12.445 -29.759 210.051 1.00 42.49 756 ASP B O 1
ATOM 7438 N N . GLY B 1 417 ? 11.408 -29.521 208.074 1.00 42.20 757 GLY B N 1
ATOM 7439 C CA . GLY B 1 417 ? 12.078 -28.270 207.784 1.00 38.89 757 GLY B CA 1
ATOM 7440 C C . GLY B 1 417 ? 13.437 -28.408 207.131 1.00 41.21 757 GLY B C 1
ATOM 7441 O O . GLY B 1 417 ? 14.019 -27.395 206.720 1.00 44.62 757 GLY B O 1
ATOM 7442 N N . LYS B 1 418 ? 13.976 -29.618 207.045 1.00 36.03 758 LYS B N 1
ATOM 7443 C CA . LYS B 1 418 ? 15.167 -29.885 206.253 1.00 39.42 758 LYS B CA 1
ATOM 7444 C C . LYS B 1 418 ? 14.725 -30.498 204.919 1.00 36.06 758 LYS B C 1
ATOM 7445 O O . LYS B 1 418 ? 14.030 -31.525 204.902 1.00 34.03 758 LYS B O 1
ATOM 7451 N N . ASN B 1 419 ? 15.113 -29.870 203.808 1.00 36.92 759 ASN B N 1
ATOM 7452 C CA . ASN B 1 419 ? 14.674 -30.366 202.498 1.00 36.65 759 ASN B CA 1
ATOM 7453 C C . ASN B 1 419 ? 15.408 -31.666 202.126 1.00 36.03 759 ASN B C 1
ATOM 7454 O O . ASN B 1 419 ? 16.498 -31.959 202.623 1.00 36.41 759 ASN B O 1
ATOM 7459 N N . ASP B 1 420 ? 14.789 -32.445 201.218 1.00 42.78 760 ASP B N 1
ATOM 7460 C CA . ASP B 1 420 ? 15.207 -33.832 200.961 1.00 38.56 760 ASP B CA 1
ATOM 7461 C C . ASP B 1 420 ? 16.663 -33.934 200.524 1.00 37.43 760 ASP B C 1
ATOM 7462 O O . ASP B 1 420 ? 17.424 -34.743 201.063 1.00 36.84 760 ASP B O 1
ATOM 7467 N N . GLY B 1 421 ? 17.050 -33.174 199.498 1.00 36.85 761 GLY B N 1
ATOM 7468 C CA . GLY B 1 421 ? 18.437 -33.185 199.063 1.00 34.47 761 GLY B CA 1
ATOM 7469 C C . GLY B 1 421 ? 19.410 -32.751 200.143 1.00 37.95 761 GLY B C 1
ATOM 7470 O O . GLY B 1 421 ? 20.480 -33.345 200.302 1.00 37.73 761 GLY B O 1
ATOM 7471 N N . ASP B 1 422 ? 19.085 -31.669 200.857 1.00 39.34 762 ASP B N 1
ATOM 7472 C CA . ASP B 1 422 ? 19.916 -31.251 201.981 1.00 40.67 762 ASP B CA 1
ATOM 7473 C C . ASP B 1 422 ? 20.093 -32.392 202.979 1.00 33.56 762 ASP B C 1
ATOM 7474 O O . ASP B 1 422 ? 21.207 -32.661 203.441 1.00 37.05 762 ASP B O 1
ATOM 7479 N N . GLU B 1 423 ? 19.015 -33.099 203.289 1.00 30.23 763 GLU B N 1
ATOM 7480 C CA . GLU B 1 423 ? 19.117 -34.211 204.224 1.00 35.69 763 GLU B CA 1
ATOM 7481 C C . GLU B 1 423 ? 20.054 -35.295 203.700 1.00 43.01 763 GLU B C 1
ATOM 7482 O O . GLU B 1 423 ? 20.935 -35.772 204.426 1.00 36.11 763 GLU B O 1
ATOM 7488 N N . VAL B 1 424 ? 19.894 -35.687 202.430 1.00 33.83 764 VAL B N 1
ATOM 7489 C CA . VAL B 1 424 ? 20.738 -36.748 201.884 1.00 32.90 764 VAL B CA 1
ATOM 7490 C C . VAL B 1 424 ? 22.191 -36.301 201.844 1.00 30.24 764 VAL B C 1
ATOM 7491 O O . VAL B 1 424 ? 23.105 -37.072 202.161 1.00 38.00 764 VAL B O 1
ATOM 7495 N N . VAL B 1 425 ? 22.426 -35.054 201.462 1.00 34.54 765 VAL B N 1
ATOM 7496 C CA . VAL B 1 425 ? 23.761 -34.576 201.131 1.00 38.30 765 VAL B CA 1
ATOM 7497 C C . VAL B 1 425 ? 24.410 -33.823 202.288 1.00 41.61 765 VAL B C 1
ATOM 7498 O O . VAL B 1 425 ? 25.601 -33.990 202.551 1.00 41.37 765 VAL B O 1
ATOM 7502 N N . ASN B 1 426 ? 23.663 -32.945 202.950 1.00 35.57 766 ASN B N 1
ATOM 7503 C CA . ASN B 1 426 ? 24.279 -32.053 203.932 1.00 44.39 766 ASN B CA 1
ATOM 7504 C C . ASN B 1 426 ? 24.184 -32.644 205.337 1.00 40.40 766 ASN B C 1
ATOM 7505 O O . ASN B 1 426 ? 25.206 -32.871 205.988 1.00 45.87 766 ASN B O 1
ATOM 7510 N N . TYR B 1 427 ? 22.967 -32.923 205.803 1.00 39.11 767 TYR B N 1
ATOM 7511 C CA . TYR B 1 427 ? 22.800 -33.426 207.161 1.00 43.14 767 TYR B CA 1
ATOM 7512 C C . TYR B 1 427 ? 23.150 -34.897 207.287 1.00 46.26 767 TYR B C 1
ATOM 7513 O O . TYR B 1 427 ? 23.476 -35.355 208.394 1.00 42.33 767 TYR B O 1
ATOM 7522 N N . LYS B 1 428 ? 23.098 -35.638 206.181 1.00 40.25 768 LYS B N 1
ATOM 7523 C CA . LYS B 1 428 ? 23.263 -37.088 206.190 1.00 40.94 768 LYS B CA 1
ATOM 7524 C C . LYS B 1 428 ? 22.270 -37.727 207.153 1.00 41.79 768 LYS B C 1
ATOM 7525 O O . LYS B 1 428 ? 22.595 -38.638 207.919 1.00 42.62 768 LYS B O 1
ATOM 7531 N N . THR B 1 429 ? 21.047 -37.209 207.134 1.00 38.14 769 THR B N 1
ATOM 7532 C CA . THR B 1 429 ? 19.940 -37.758 207.892 1.00 38.62 769 THR B CA 1
ATOM 7533 C C . THR B 1 429 ? 18.892 -38.259 206.920 1.00 43.61 769 THR B C 1
ATOM 7534 O O . THR B 1 429 ? 18.807 -37.804 205.773 1.00 44.76 769 THR B O 1
ATOM 7538 N N . SER B 1 430 ? 18.068 -39.167 207.397 1.00 39.78 770 SER B N 1
ATOM 7539 C CA . SER B 1 430 ? 17.026 -39.690 206.549 1.00 39.74 770 SER B CA 1
ATOM 7540 C C . SER B 1 430 ? 15.997 -38.610 206.212 1.00 44.01 770 SER B C 1
ATOM 7541 O O . SER B 1 430 ? 15.489 -37.917 207.114 1.00 32.73 770 SER B O 1
ATOM 7544 N N . PRO B 1 431 ? 15.681 -38.427 204.927 1.00 35.78 771 PRO B N 1
ATOM 7545 C CA . PRO B 1 431 ? 14.585 -37.539 204.526 1.00 35.97 771 PRO B CA 1
ATOM 7546 C C . PRO B 1 431 ? 13.218 -38.155 204.738 1.00 36.49 771 PRO B C 1
ATOM 7547 O O . PRO B 1 431 ? 12.206 -37.538 204.366 1.00 33.92 771 PRO B O 1
ATOM 7551 N N . LEU B 1 432 ? 13.184 -39.380 205.268 1.00 35.45 772 LEU B N 1
ATOM 7552 C CA . LEU B 1 432 ? 11.960 -40.106 205.558 1.00 37.90 772 LEU B CA 1
ATOM 7553 C C . LEU B 1 432 ? 11.634 -40.115 207.039 1.00 39.49 772 LEU B C 1
ATOM 7554 O O . LEU B 1 432 ? 10.634 -40.725 207.432 1.00 41.90 772 LEU B O 1
ATOM 7559 N N . VAL B 1 433 ? 12.451 -39.456 207.866 1.00 37.34 773 VAL B N 1
ATOM 7560 C CA . VAL B 1 433 ? 12.328 -39.514 209.325 1.00 38.92 773 VAL B CA 1
ATOM 7561 C C . VAL B 1 433 ? 12.369 -38.081 209.859 1.00 37.32 773 VAL B C 1
ATOM 7562 O O . VAL B 1 433 ? 13.423 -37.438 209.834 1.00 36.76 773 VAL B O 1
ATOM 7566 N N . GLY B 1 434 ? 11.242 -37.596 210.370 1.00 39.28 774 GLY B N 1
ATOM 7567 C CA . GLY B 1 434 ? 11.185 -36.264 210.946 1.00 39.12 774 GLY B CA 1
ATOM 7568 C C . GLY B 1 434 ? 11.851 -36.139 212.306 1.00 39.98 774 GLY B C 1
ATOM 7569 O O . GLY B 1 434 ? 12.692 -36.960 212.680 1.00 35.46 774 GLY B O 1
ATOM 7570 N N . LYS B 1 435 ? 11.472 -35.096 213.061 1.00 38.39 775 LYS B N 1
ATOM 7571 C CA . LYS B 1 435 ? 12.124 -34.766 214.328 1.00 36.59 775 LYS B CA 1
ATOM 7572 C C . LYS B 1 435 ? 11.493 -35.557 215.469 1.00 37.49 775 LYS B C 1
ATOM 7573 O O . LYS B 1 435 ? 10.273 -35.495 215.663 1.00 37.16 775 LYS B O 1
ATOM 7579 N N . PRO B 1 436 ? 12.278 -36.289 216.241 1.00 37.13 776 PRO B N 1
ATOM 7580 C CA . PRO B 1 436 ? 11.697 -37.059 217.345 1.00 37.13 776 PRO B CA 1
ATOM 7581 C C . PRO B 1 436 ? 11.154 -36.130 218.425 1.00 35.56 776 PRO B C 1
ATOM 7582 O O . PRO B 1 436 ? 11.632 -35.008 218.604 1.00 37.19 776 PRO B O 1
ATOM 7586 N N . GLN B 1 437 ? 10.135 -36.609 219.145 1.00 37.77 777 GLN B N 1
ATOM 7587 C CA . GLN B 1 437 ? 9.523 -35.873 220.251 1.00 38.82 777 GLN B CA 1
ATOM 7588 C C . GLN B 1 437 ? 9.363 -36.793 221.457 1.00 35.23 777 GLN B C 1
ATOM 7589 O O . GLN B 1 437 ? 8.893 -37.922 221.326 1.00 35.80 777 GLN B O 1
ATOM 7595 N N . ALA B 1 438 ? 9.715 -36.297 222.640 1.00 37.68 778 ALA B N 1
ATOM 7596 C CA . ALA B 1 438 ? 9.618 -37.097 223.854 1.00 34.34 778 ALA B CA 1
ATOM 7597 C C . ALA B 1 438 ? 9.221 -36.186 225.002 1.00 36.02 778 ALA B C 1
ATOM 7598 O O . ALA B 1 438 ? 9.809 -35.114 225.167 1.00 38.65 778 ALA B O 1
ATOM 7600 N N . ALA B 1 439 ? 8.207 -36.595 225.760 1.00 37.08 779 ALA B N 1
ATOM 7601 C CA . ALA B 1 439 ? 7.804 -35.863 226.953 1.00 42.40 779 ALA B CA 1
ATOM 7602 C C . ALA B 1 439 ? 8.871 -35.952 228.034 1.00 36.87 779 ALA B C 1
ATOM 7603 O O . ALA B 1 439 ? 9.517 -36.989 228.215 1.00 35.24 779 ALA B O 1
ATOM 7605 N N . ASP B 1 440 ? 9.018 -34.859 228.788 1.00 37.41 780 ASP B N 1
ATOM 7606 C CA . ASP B 1 440 ? 9.872 -34.869 229.963 1.00 37.17 780 ASP B CA 1
ATOM 7607 C C . ASP B 1 440 ? 9.402 -35.948 230.942 1.00 35.09 780 ASP B C 1
ATOM 7608 O O . ASP B 1 440 ? 8.215 -36.283 231.008 1.00 34.87 780 ASP B O 1
ATOM 7613 N N . ILE B 1 441 ? 10.351 -36.521 231.684 1.00 35.47 781 ILE B N 1
ATOM 7614 C CA . ILE B 1 441 ? 10.065 -37.513 232.724 1.00 36.66 781 ILE B CA 1
ATOM 7615 C C . ILE B 1 441 ? 10.786 -37.109 234.010 1.00 34.27 781 ILE B C 1
ATOM 7616 O O . ILE B 1 441 ? 11.518 -36.122 234.041 1.00 34.37 781 ILE B O 1
ATOM 7621 N N . THR B 1 442 ? 10.568 -37.877 235.086 1.00 35.11 782 THR B N 1
ATOM 7622 C CA . THR B 1 442 ? 11.263 -37.628 236.347 1.00 35.57 782 THR B CA 1
ATOM 7623 C C . THR B 1 442 ? 12.329 -38.694 236.574 1.00 35.10 782 THR B C 1
ATOM 7624 O O . THR B 1 442 ? 12.382 -39.722 235.886 1.00 38.53 782 THR B O 1
ATOM 7628 N N . THR B 1 443 ? 13.176 -38.427 237.574 1.00 32.31 783 THR B N 1
ATOM 7629 C CA . THR B 1 443 ? 14.222 -39.346 238.008 1.00 29.58 783 THR B CA 1
ATOM 7630 C C . THR B 1 443 ? 13.666 -40.668 238.525 1.00 31.77 783 THR B C 1
ATOM 7631 O O . THR B 1 443 ? 14.446 -41.604 238.702 1.00 34.02 783 THR B O 1
ATOM 7635 N N . GLU B 1 444 ? 12.353 -40.768 238.781 1.00 32.84 784 GLU B N 1
ATOM 7636 C CA . GLU B 1 444 ? 11.725 -42.021 239.201 1.00 35.46 784 GLU B CA 1
ATOM 7637 C C . GLU B 1 444 ? 11.130 -42.815 238.041 1.00 38.15 784 GLU B C 1
ATOM 7638 O O . GLU B 1 444 ? 10.729 -43.963 238.242 1.00 33.45 784 GLU B O 1
ATOM 7644 N N . ASP B 1 445 ? 11.057 -42.233 236.850 1.00 32.45 785 ASP B N 1
ATOM 7645 C CA . ASP B 1 445 ? 10.487 -42.922 235.692 1.00 36.33 785 ASP B CA 1
ATOM 7646 C C . ASP B 1 445 ? 11.476 -43.910 235.074 1.00 35.21 785 ASP B C 1
ATOM 7647 O O . ASP B 1 445 ? 12.698 -43.756 235.171 1.00 34.92 785 ASP B O 1
ATOM 7652 N N . THR B 1 446 ? 10.931 -44.956 234.445 1.00 31.96 786 THR B N 1
ATOM 7653 C CA . THR B 1 446 ? 11.764 -45.995 233.858 1.00 36.66 786 THR B CA 1
ATOM 7654 C C . THR B 1 446 ? 11.555 -46.145 232.355 1.00 37.64 786 THR B C 1
ATOM 7655 O O . THR B 1 446 ? 12.099 -47.083 231.766 1.00 36.52 786 THR B O 1
ATOM 7659 N N . VAL B 1 447 ? 10.778 -45.259 231.725 1.00 33.51 787 VAL B N 1
ATOM 7660 C CA . VAL B 1 447 ? 10.518 -45.316 230.290 1.00 35.20 787 VAL B CA 1
ATOM 7661 C C . VAL B 1 447 ? 10.505 -43.897 229.733 1.00 37.14 787 VAL B C 1
ATOM 7662 O O . VAL B 1 447 ? 9.907 -42.991 230.327 1.00 36.02 787 VAL B O 1
ATOM 7666 N N . VAL B 1 448 ? 11.170 -43.707 228.598 1.00 39.36 788 VAL B N 1
ATOM 7667 C CA . VAL B 1 448 ? 11.063 -42.500 227.787 1.00 31.04 788 VAL B CA 1
ATOM 7668 C C . VAL B 1 448 ? 10.097 -42.817 226.653 1.00 38.47 788 VAL B C 1
ATOM 7669 O O . VAL B 1 448 ? 10.385 -43.671 225.804 1.00 35.16 788 VAL B O 1
ATOM 7673 N N . SER B 1 449 ? 8.942 -42.159 226.650 1.00 40.11 789 SER B N 1
ATOM 7674 C CA . SER B 1 449 ? 7.911 -42.387 225.650 1.00 39.04 789 SER B CA 1
ATOM 7675 C C . SER B 1 449 ? 7.826 -41.202 224.703 1.00 35.59 789 SER B C 1
ATOM 7676 O O . SER B 1 449 ? 7.928 -40.045 225.127 1.00 36.24 789 SER B O 1
ATOM 7679 N N . GLY B 1 450 ? 7.610 -41.498 223.428 1.00 38.47 790 GLY B N 1
ATOM 7680 C CA . GLY B 1 450 ? 7.433 -40.446 222.449 1.00 36.50 790 GLY B CA 1
ATOM 7681 C C . GLY B 1 450 ? 7.148 -41.031 221.083 1.00 37.00 790 GLY B C 1
ATOM 7682 O O . GLY B 1 450 ? 6.755 -42.191 220.956 1.00 38.77 790 GLY B O 1
ATOM 7683 N N . SER B 1 451 ? 7.397 -40.223 220.061 1.00 37.85 791 SER B N 1
ATOM 7684 C CA . SER B 1 451 ? 7.091 -40.600 218.687 1.00 40.42 791 SER B CA 1
ATOM 7685 C C . SER B 1 451 ? 7.996 -39.800 217.765 1.00 40.00 791 SER B C 1
ATOM 7686 O O . SER B 1 451 ? 8.657 -38.845 218.181 1.00 41.85 791 SER B O 1
ATOM 7689 N N . VAL B 1 452 ? 8.012 -40.201 216.500 1.00 41.03 792 VAL B N 1
ATOM 7690 C CA . VAL B 1 452 ? 8.798 -39.507 215.487 1.00 33.57 792 VAL B CA 1
ATOM 7691 C C . VAL B 1 452 ? 8.079 -39.736 214.165 1.00 39.70 792 VAL B C 1
ATOM 7692 O O . VAL B 1 452 ? 7.551 -40.836 213.934 1.00 40.38 792 VAL B O 1
ATOM 7696 N N . PRO B 1 453 ? 7.982 -38.728 213.297 1.00 41.17 793 PRO B N 1
ATOM 7697 C CA . PRO B 1 453 ? 7.329 -38.940 211.997 1.00 40.62 793 PRO B CA 1
ATOM 7698 C C . PRO B 1 453 ? 8.155 -39.886 211.145 1.00 39.07 793 PRO B C 1
ATOM 7699 O O . PRO B 1 453 ? 9.353 -39.671 210.949 1.00 39.69 793 PRO B O 1
ATOM 7703 N N . LEU B 1 454 ? 7.507 -40.947 210.661 1.00 44.65 794 LEU B N 1
ATOM 7704 C CA . LEU B 1 454 ? 8.097 -41.909 209.736 1.00 41.25 794 LEU B CA 1
ATOM 7705 C C . LEU B 1 454 ? 7.266 -41.928 208.459 1.00 43.87 794 LEU B C 1
ATOM 7706 O O . LEU B 1 454 ? 6.036 -42.028 208.517 1.00 45.16 794 LEU B O 1
ATOM 7711 N N . LYS B 1 455 ? 7.934 -41.799 207.316 1.00 44.98 795 LYS B N 1
ATOM 7712 C CA . LYS B 1 455 ? 7.286 -41.763 206.010 1.00 44.42 795 LYS B CA 1
ATOM 7713 C C . LYS B 1 455 ? 7.412 -43.126 205.326 1.00 46.87 795 LYS B C 1
ATOM 7714 O O . LYS B 1 455 ? 8.227 -43.962 205.715 1.00 49.24 795 LYS B O 1
ATOM 7720 N N . GLU B 1 456 ? 6.620 -43.326 204.261 1.00 56.00 796 GLU B N 1
ATOM 7721 C CA . GLU B 1 456 ? 6.261 -44.679 203.811 1.00 57.67 796 GLU B CA 1
ATOM 7722 C C . GLU B 1 456 ? 7.461 -45.591 203.533 1.00 56.11 796 GLU B C 1
ATOM 7723 O O . GLU B 1 456 ? 7.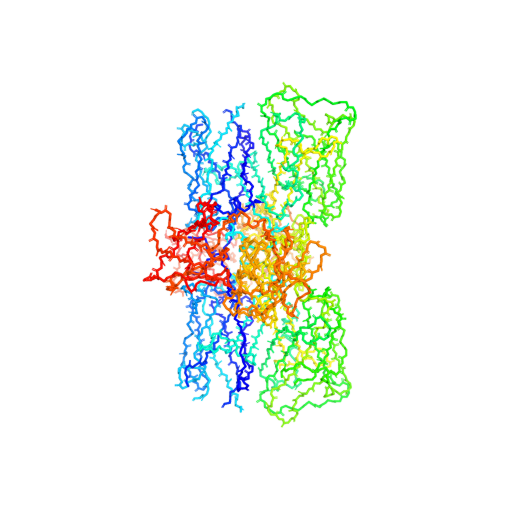374 -46.808 203.732 1.00 57.24 796 GLU B O 1
ATOM 7729 N N . GLY B 1 457 ? 8.578 -45.045 203.075 1.00 53.60 797 GLY B N 1
ATOM 7730 C CA . GLY B 1 457 ? 9.726 -45.885 202.792 1.00 50.08 797 GLY B CA 1
ATOM 7731 C C . GLY B 1 457 ? 10.733 -46.025 203.910 1.00 51.18 797 GLY B C 1
ATOM 7732 O O . GLY B 1 457 ? 11.778 -46.663 203.718 1.00 44.97 797 GLY B O 1
ATOM 7733 N N . ALA B 1 458 ? 10.460 -45.438 205.077 1.00 44.59 798 ALA B N 1
ATOM 7734 C CA . ALA B 1 458 ? 11.459 -45.396 206.133 1.00 42.71 798 ALA B CA 1
ATOM 7735 C C . ALA B 1 458 ? 11.916 -46.804 206.498 1.00 40.49 798 ALA B C 1
ATOM 7736 O O . ALA B 1 458 ? 11.134 -47.757 206.484 1.00 41.77 798 ALA B O 1
ATOM 7738 N N . ALA B 1 459 ? 13.204 -46.924 206.797 1.00 37.93 799 ALA B N 1
ATOM 7739 C CA . ALA B 1 459 ? 13.781 -48.142 207.326 1.00 41.23 799 ALA B CA 1
ATOM 7740 C C . ALA B 1 459 ? 13.333 -48.346 208.781 1.00 43.25 799 ALA B C 1
ATOM 7741 O O . ALA B 1 459 ? 12.637 -47.513 209.370 1.00 42.52 799 ALA B O 1
ATOM 7743 N N . THR B 1 460 ? 13.707 -49.490 209.355 1.00 44.65 800 THR B N 1
ATOM 7744 C CA . THR B 1 460 ? 13.440 -49.723 210.773 1.00 42.06 800 THR B CA 1
ATOM 7745 C C . THR B 1 460 ? 14.427 -48.914 211.600 1.00 38.51 800 THR B C 1
ATOM 7746 O O . THR B 1 460 ? 15.643 -49.029 211.407 1.00 39.87 800 THR B O 1
ATOM 7750 N N . GLN B 1 461 ? 13.905 -48.078 212.496 1.00 39.49 801 GLN B N 1
ATOM 7751 C CA . GLN B 1 461 ? 14.709 -47.156 213.282 1.00 40.80 801 GLN B CA 1
ATOM 7752 C C . GLN B 1 461 ? 14.965 -47.711 214.675 1.00 41.54 801 GLN B C 1
ATOM 7753 O O . GLN B 1 461 ? 14.179 -48.508 215.199 1.00 39.98 801 GLN B O 1
ATOM 7759 N N . THR B 1 462 ? 16.076 -47.269 215.268 1.00 39.17 802 THR B N 1
ATOM 7760 C CA . THR B 1 462 ? 16.395 -47.525 216.668 1.00 41.64 802 THR B CA 1
ATOM 7761 C C . THR B 1 462 ? 16.451 -46.196 217.411 1.00 37.59 802 THR B C 1
ATOM 7762 O O . THR B 1 462 ? 17.118 -45.254 216.970 1.00 39.41 802 THR B O 1
ATOM 7766 N N . ALA B 1 463 ? 15.717 -46.108 218.512 1.00 36.35 803 ALA B N 1
ATOM 7767 C CA . ALA B 1 463 ? 15.735 -44.927 219.359 1.00 36.15 803 ALA B CA 1
ATOM 7768 C C . ALA B 1 463 ? 16.703 -45.136 220.514 1.00 41.72 803 ALA B C 1
ATOM 7769 O O . ALA B 1 463 ? 16.738 -46.210 221.131 1.00 37.52 803 ALA B O 1
ATOM 7771 N N . LYS B 1 464 ? 17.469 -44.096 220.815 1.00 38.19 804 LYS B N 1
ATOM 7772 C CA . LYS B 1 464 ? 18.486 -44.132 221.851 1.00 39.84 804 LYS B CA 1
ATOM 7773 C C . LYS B 1 464 ? 18.300 -42.926 222.758 1.00 41.29 804 LYS B C 1
ATOM 7774 O O . LYS B 1 464 ? 18.086 -41.809 222.275 1.00 40.58 804 LYS B O 1
ATOM 7780 N N . VAL B 1 465 ? 18.398 -43.159 224.065 1.00 38.14 805 VAL B N 1
ATOM 7781 C CA . VAL B 1 465 ? 18.465 -42.095 225.062 1.00 37.37 805 VAL B CA 1
ATOM 7782 C C . VAL B 1 465 ? 19.923 -41.953 225.481 1.00 38.17 805 VAL B C 1
ATOM 7783 O O . VAL B 1 465 ? 20.566 -42.925 225.890 1.00 38.77 805 VAL B O 1
ATOM 7787 N N . ILE B 1 466 ? 20.460 -40.750 225.328 1.00 39.16 806 ILE B N 1
ATOM 7788 C CA . ILE B 1 466 ? 21.876 -40.470 225.517 1.00 39.39 806 ILE B CA 1
ATOM 7789 C C . ILE B 1 466 ? 21.986 -39.286 226.462 1.00 38.91 806 ILE B C 1
ATOM 7790 O O . ILE B 1 466 ? 21.307 -38.272 226.264 1.00 37.69 806 ILE B O 1
ATOM 7795 N N . ASN B 1 467 ? 22.827 -39.412 227.487 1.00 39.19 807 ASN B N 1
ATOM 7796 C CA . ASN B 1 467 ? 22.988 -38.304 228.417 1.00 39.94 807 ASN B CA 1
ATOM 7797 C C . ASN B 1 467 ? 23.882 -37.216 227.805 1.00 42.64 807 ASN B C 1
ATOM 7798 O O . ASN B 1 467 ? 24.409 -37.350 226.690 1.00 40.10 807 ASN B O 1
ATOM 7803 N N . ALA B 1 468 ? 24.030 -36.111 228.544 1.00 40.01 808 ALA B N 1
ATOM 7804 C CA . ALA B 1 468 ? 24.763 -34.950 228.050 1.00 48.41 808 ALA B CA 1
ATOM 7805 C C . ALA B 1 468 ? 26.237 -35.244 227.793 1.00 52.31 808 ALA B C 1
ATOM 7806 O O . ALA B 1 468 ? 26.862 -34.549 226.986 1.00 50.45 808 ALA B O 1
ATOM 7808 N N . GLU B 1 469 ? 26.804 -36.251 228.456 1.00 45.89 809 GLU B N 1
ATOM 7809 C CA . GLU B 1 469 ? 28.200 -36.624 228.277 1.00 48.68 809 GLU B CA 1
ATOM 7810 C C . GLU B 1 469 ? 28.407 -37.641 227.160 1.00 48.58 809 GLU B C 1
ATOM 7811 O O . GLU B 1 469 ? 29.521 -38.153 227.008 1.00 49.78 809 GLU B O 1
ATOM 7817 N N . GLY B 1 470 ? 27.362 -37.947 226.391 1.00 45.93 810 GLY B N 1
ATOM 7818 C CA . GLY B 1 470 ? 27.460 -38.846 225.253 1.00 47.19 810 GLY B CA 1
ATOM 7819 C C . GLY B 1 470 ? 27.269 -40.317 225.560 1.00 47.57 810 GLY B C 1
ATOM 7820 O O . GLY B 1 470 ? 27.596 -41.157 224.710 1.00 49.71 810 GLY B O 1
ATOM 7821 N N . THR B 1 471 ? 26.736 -40.661 226.732 1.00 44.17 811 THR B N 1
ATOM 7822 C CA . THR B 1 471 ? 26.562 -42.055 227.132 1.00 45.78 811 THR B CA 1
ATOM 7823 C C . THR B 1 471 ? 25.131 -42.496 226.856 1.00 41.99 811 THR B C 1
ATOM 7824 O O . THR B 1 471 ? 24.178 -41.888 227.366 1.00 40.59 811 THR B O 1
ATOM 7828 N N . THR B 1 472 ? 24.988 -43.560 226.068 1.00 38.85 812 THR B N 1
ATOM 7829 C CA . THR B 1 472 ? 23.687 -44.173 225.819 1.00 40.22 812 THR B CA 1
ATOM 7830 C C . THR B 1 472 ? 23.193 -44.871 227.079 1.00 45.36 812 THR B C 1
ATOM 7831 O O . THR B 1 472 ? 23.886 -45.743 227.613 1.00 47.55 812 THR B O 1
ATOM 7835 N N . VAL B 1 473 ? 21.996 -44.513 227.551 1.00 42.84 813 VAL B N 1
ATOM 7836 C CA . VAL B 1 473 ? 21.438 -45.139 228.748 1.00 41.23 813 VAL B CA 1
ATOM 7837 C C . VAL B 1 473 ? 20.244 -46.043 228.446 1.00 41.19 813 VAL B C 1
ATOM 7838 O O . VAL B 1 473 ? 19.897 -46.878 229.291 1.00 38.12 813 VAL B O 1
ATOM 7842 N N . GLY B 1 474 ? 19.651 -45.960 227.262 1.00 39.12 814 GLY B N 1
ATOM 7843 C CA . GLY B 1 474 ? 18.635 -46.920 226.861 1.00 37.47 814 GLY B CA 1
ATOM 7844 C C . GLY B 1 474 ? 18.470 -46.940 225.355 1.00 40.90 814 GLY B C 1
ATOM 7845 O O . GLY B 1 474 ? 18.787 -45.965 224.664 1.00 34.81 814 GLY B O 1
ATOM 7846 N N . THR B 1 475 ? 17.971 -48.069 224.847 1.00 41.84 815 THR B N 1
ATOM 7847 C CA . THR B 1 475 ? 17.695 -48.223 223.418 1.00 42.59 815 THR B CA 1
ATOM 7848 C C . THR B 1 475 ? 16.433 -49.053 223.208 1.00 46.12 815 THR B C 1
ATOM 7849 O O . THR B 1 475 ? 16.074 -49.898 224.038 1.00 38.71 815 THR B O 1
ATOM 7853 N N . ALA B 1 476 ? 15.769 -48.809 222.078 1.00 38.85 816 ALA B N 1
ATOM 7854 C CA . ALA B 1 476 ? 14.588 -49.578 221.701 1.00 40.40 816 ALA B CA 1
ATOM 7855 C C . ALA B 1 476 ? 14.381 -49.480 220.198 1.00 44.07 816 ALA B C 1
ATOM 7856 O O . ALA B 1 476 ? 14.928 -48.596 219.534 1.00 39.12 816 ALA B O 1
ATOM 7858 N N . THR B 1 477 ? 13.548 -50.381 219.677 1.00 43.39 817 THR B N 1
ATOM 7859 C CA . THR B 1 477 ? 13.123 -50.317 218.286 1.00 44.63 817 THR B CA 1
ATOM 7860 C C . THR B 1 477 ? 11.890 -49.430 218.176 1.00 42.85 817 THR B C 1
ATOM 7861 O O . THR B 1 477 ? 10.922 -49.598 218.929 1.00 44.06 817 THR B O 1
ATOM 7865 N N . VAL B 1 478 ? 11.928 -48.477 217.245 1.00 40.36 818 VAL B N 1
ATOM 7866 C CA . VAL B 1 478 ? 10.752 -47.655 216.996 1.00 40.63 818 VAL B CA 1
ATOM 7867 C C . VAL B 1 478 ? 9.689 -48.502 216.314 1.00 41.55 818 VAL B C 1
ATOM 7868 O O . VAL B 1 478 ? 9.965 -49.195 215.323 1.00 41.16 818 VAL B O 1
ATOM 7872 N N . ASN B 1 479 ? 8.466 -48.445 216.837 1.00 43.02 819 ASN B N 1
ATOM 7873 C CA . ASN B 1 479 ? 7.347 -49.144 216.221 1.00 45.97 819 ASN B CA 1
ATOM 7874 C C . ASN B 1 479 ? 7.044 -48.551 214.849 1.00 43.77 819 ASN B C 1
ATOM 7875 O O . ASN B 1 479 ? 7.466 -47.440 214.517 1.00 41.10 819 ASN B O 1
ATOM 7880 N N . SER B 1 480 ? 6.282 -49.303 214.052 1.00 44.89 820 SER B N 1
ATOM 7881 C CA . SER B 1 480 ? 6.059 -48.872 212.675 1.00 47.47 820 SER B CA 1
ATOM 7882 C C . SER B 1 480 ? 5.237 -47.586 212.615 1.00 48.12 820 SER B C 1
ATOM 7883 O O . SER B 1 480 ? 5.394 -46.799 211.675 1.00 49.10 820 SER B O 1
ATOM 7886 N N . ASP B 1 481 ? 4.409 -47.317 213.629 1.00 48.75 821 ASP B N 1
ATOM 7887 C CA . ASP B 1 481 ? 3.626 -46.085 213.656 1.00 47.79 821 ASP B CA 1
ATOM 7888 C C . ASP B 1 481 ? 4.420 -44.869 214.156 1.00 46.37 821 ASP B C 1
ATOM 7889 O O . ASP B 1 481 ? 3.843 -43.784 214.296 1.00 44.14 821 ASP B O 1
ATOM 7894 N N . GLY B 1 482 ? 5.722 -45.007 214.399 1.00 42.14 822 GLY B N 1
ATOM 7895 C CA . GLY B 1 482 ? 6.523 -43.913 214.882 1.00 38.90 822 GLY B CA 1
ATOM 7896 C C . GLY B 1 482 ? 6.680 -43.844 216.395 1.00 38.99 822 GLY B C 1
ATOM 7897 O O . GLY B 1 482 ? 7.594 -43.167 216.870 1.00 37.57 822 GLY B O 1
ATOM 7898 N N . THR B 1 483 ? 5.816 -44.502 217.163 1.00 38.18 823 THR B N 1
ATOM 7899 C CA . THR B 1 483 ? 5.957 -44.422 218.615 1.00 40.74 823 THR B CA 1
ATOM 7900 C C . THR B 1 483 ? 7.159 -45.234 219.095 1.00 40.99 823 THR B C 1
ATOM 7901 O O . THR B 1 483 ? 7.630 -46.163 218.432 1.00 37.77 823 THR B O 1
ATOM 7905 N N . PHE B 1 484 ? 7.654 -44.868 220.278 1.00 42.28 824 PHE B N 1
ATOM 7906 C CA . PHE B 1 484 ? 8.732 -45.617 220.905 1.00 39.86 824 PHE B CA 1
ATOM 7907 C C . PHE B 1 484 ? 8.592 -45.552 222.423 1.00 40.00 824 PHE B C 1
ATOM 7908 O O . PHE B 1 484 ? 7.972 -44.642 222.978 1.00 36.36 824 PHE B O 1
ATOM 7916 N N . SER B 1 485 ? 9.176 -46.557 223.074 1.00 40.77 825 SER B N 1
ATOM 7917 C CA . SER B 1 485 ? 9.171 -46.723 224.529 1.00 43.44 825 SER B CA 1
ATOM 7918 C C . SER B 1 485 ? 10.540 -47.286 224.889 1.00 40.18 825 SER B C 1
ATOM 7919 O O . SER B 1 485 ? 10.790 -48.478 224.685 1.00 42.05 825 SER B O 1
ATOM 7922 N N . VAL B 1 486 ? 11.435 -46.420 225.355 1.00 33.05 826 VAL B N 1
ATOM 7923 C CA . VAL B 1 486 ? 12.807 -46.802 225.670 1.00 34.94 826 VAL B CA 1
ATOM 7924 C C . VAL B 1 486 ? 12.911 -47.026 227.172 1.00 37.23 826 VAL B C 1
ATOM 7925 O O . VAL B 1 486 ? 12.677 -46.101 227.957 1.00 33.86 826 VAL B O 1
ATOM 7929 N N . SER B 1 487 ? 13.295 -48.234 227.569 1.00 39.98 827 SER B N 1
ATOM 7930 C CA . SER B 1 487 ? 13.517 -48.543 228.979 1.00 41.52 827 SER B CA 1
ATOM 7931 C C . SER B 1 487 ? 14.836 -47.934 229.452 1.00 37.45 827 SER B C 1
ATOM 7932 O O . SER B 1 487 ? 15.866 -48.057 228.778 1.00 38.99 827 SER B O 1
ATOM 7935 N N . ILE B 1 488 ? 14.801 -47.263 230.601 1.00 34.86 828 ILE B N 1
ATOM 7936 C CA . ILE B 1 488 ? 15.988 -46.638 231.187 1.00 36.11 828 ILE B CA 1
ATOM 7937 C C . ILE B 1 488 ? 15.990 -46.904 232.687 1.00 34.03 828 ILE B C 1
ATOM 7938 O O . ILE B 1 488 ? 14.951 -47.247 233.270 1.00 33.51 828 ILE B O 1
ATOM 7943 N N . PRO B 1 489 ? 17.146 -46.778 233.337 1.00 32.73 829 PRO B N 1
ATOM 7944 C CA . PRO B 1 489 ? 17.163 -46.763 234.809 1.00 31.28 829 PRO B CA 1
ATOM 7945 C C . PRO B 1 489 ? 16.527 -45.487 235.321 1.00 33.70 829 PRO B C 1
ATOM 7946 O O . PRO B 1 489 ? 16.332 -44.511 234.586 1.00 35.35 829 PRO B O 1
ATOM 7950 N N . ASN B 1 490 ? 16.189 -45.501 236.598 1.00 33.76 830 ASN B N 1
ATOM 7951 C CA . ASN B 1 490 ? 16.021 -44.240 237.289 1.00 34.77 830 ASN B CA 1
ATOM 7952 C C . ASN B 1 490 ? 17.302 -43.446 237.105 1.00 34.47 830 ASN B C 1
ATOM 7953 O O . ASN B 1 490 ? 18.376 -43.869 237.548 1.00 35.34 830 ASN B O 1
ATOM 7958 N N . SER B 1 491 ? 17.202 -42.319 236.421 1.00 31.73 831 SER B N 1
ATOM 7959 C CA . SER B 1 491 ? 18.382 -41.657 235.893 1.00 32.02 831 SER B CA 1
ATOM 7960 C C . SER B 1 491 ? 18.607 -40.288 236.528 1.00 35.21 831 SER B C 1
ATOM 7961 O O . SER B 1 491 ? 17.675 -39.685 237.076 1.00 36.54 831 SER B O 1
ATOM 7964 N N . PRO B 1 492 ? 19.842 -39.781 236.498 1.00 33.16 832 PRO B N 1
ATOM 7965 C CA . PRO B 1 492 ? 20.100 -38.435 237.038 1.00 34.15 832 PRO B CA 1
ATOM 7966 C C . PRO B 1 492 ? 19.334 -37.358 236.286 1.00 35.42 832 PRO B C 1
ATOM 7967 O O . PRO B 1 492 ? 19.064 -37.469 235.082 1.00 37.20 832 PRO B O 1
ATOM 7971 N N . GLU B 1 493 ? 18.977 -36.307 237.011 1.00 33.91 833 GLU B N 1
ATOM 7972 C CA . GLU B 1 493 ? 18.317 -35.179 236.374 1.00 34.80 833 GLU B CA 1
ATOM 7973 C C . GLU B 1 493 ? 19.246 -34.585 235.325 1.00 35.57 833 GLU B C 1
ATOM 7974 O O . GLU B 1 493 ? 20.477 -34.679 235.426 1.00 37.69 833 GLU B O 1
ATOM 7980 N N . GLY B 1 494 ? 18.655 -33.991 234.305 1.00 33.94 834 GLY B N 1
ATOM 7981 C CA . GLY B 1 494 ? 19.446 -33.285 233.317 1.00 37.74 834 GLY B CA 1
ATOM 7982 C C . GLY B 1 494 ? 18.799 -33.334 231.949 1.00 37.02 834 GLY B C 1
ATOM 7983 O O . GLY B 1 494 ? 17.691 -33.837 231.771 1.00 34.18 834 GLY B O 1
ATOM 7984 N N . THR B 1 495 ? 19.527 -32.778 230.982 1.00 36.82 835 THR B N 1
ATOM 7985 C CA . THR B 1 495 ? 19.089 -32.757 229.592 1.00 38.00 835 THR B CA 1
ATOM 7986 C C . THR B 1 495 ? 19.599 -34.002 228.884 1.00 33.21 835 THR B C 1
ATOM 7987 O O . THR B 1 495 ? 20.800 -34.292 228.909 1.00 36.03 835 THR B O 1
ATOM 7991 N N . TYR B 1 496 ? 18.684 -34.740 228.270 1.00 32.80 836 TYR B N 1
ATOM 7992 C CA . TYR B 1 496 ? 18.998 -35.950 227.532 1.00 34.97 836 TYR B CA 1
ATOM 7993 C C . TYR B 1 496 ? 18.639 -35.756 226.067 1.00 38.31 836 TYR B C 1
ATOM 7994 O O . TYR B 1 496 ? 17.807 -34.910 225.721 1.00 35.82 836 TYR B O 1
ATOM 8003 N N . THR B 1 497 ? 19.289 -36.546 225.210 1.00 36.20 837 THR B N 1
ATOM 8004 C CA . THR B 1 497 ? 18.986 -36.593 223.784 1.00 39.74 837 THR B CA 1
ATOM 8005 C C . THR B 1 497 ? 18.163 -37.837 223.485 1.00 36.09 837 THR B C 1
ATOM 8006 O O . THR B 1 497 ? 18.474 -38.925 223.984 1.00 36.58 837 THR B O 1
ATOM 8010 N N . ILE B 1 498 ? 17.099 -37.669 222.703 1.00 35.54 838 ILE B N 1
ATOM 8011 C CA . ILE B 1 498 ? 16.410 -38.788 222.069 1.00 35.07 838 ILE B CA 1
ATOM 8012 C C . ILE B 1 498 ? 16.857 -38.797 220.612 1.00 41.24 838 ILE B C 1
ATOM 8013 O O . ILE B 1 498 ? 16.616 -37.838 219.863 1.00 36.15 838 ILE B O 1
ATOM 8018 N N . ALA B 1 499 ? 17.570 -39.855 220.226 1.00 43.60 839 ALA B N 1
ATOM 8019 C CA . ALA B 1 499 ? 18.161 -39.977 218.897 1.00 41.58 839 ALA B CA 1
ATOM 8020 C C . ALA B 1 499 ? 17.526 -41.150 218.172 1.00 42.12 839 ALA B C 1
ATOM 8021 O O . ALA B 1 499 ? 17.406 -42.244 218.741 1.00 39.01 839 ALA B O 1
ATOM 8023 N N . ILE B 1 500 ? 17.130 -40.911 216.921 1.00 36.98 840 ILE B N 1
ATOM 8024 C CA . ILE B 1 500 ? 16.503 -41.892 216.051 1.00 37.80 840 ILE B CA 1
ATOM 8025 C C . ILE B 1 500 ? 17.515 -42.260 214.969 1.00 45.84 840 ILE B C 1
ATOM 8026 O O . ILE B 1 500 ? 17.871 -41.427 214.116 1.00 40.23 840 ILE B O 1
ATOM 8031 N N . ASP B 1 501 ? 17.940 -43.522 214.988 1.00 42.89 841 ASP B N 1
ATOM 8032 C CA . ASP B 1 501 ? 19.060 -44.020 214.205 1.00 45.43 841 ASP B CA 1
ATOM 8033 C C . ASP B 1 501 ? 18.521 -44.854 213.049 1.00 41.88 841 ASP B C 1
ATOM 8034 O O . ASP B 1 501 ? 17.870 -45.881 213.265 1.00 41.23 841 ASP B O 1
ATOM 8039 N N . SER B 1 502 ? 18.800 -44.412 211.824 1.00 46.44 842 SER B N 1
ATOM 8040 C CA . SER B 1 502 ? 18.457 -45.203 210.649 1.00 39.04 842 SER B CA 1
ATOM 8041 C C . SER B 1 502 ? 19.675 -45.991 210.190 1.00 42.09 842 SER B C 1
ATOM 8042 O O . SER B 1 502 ? 20.802 -45.499 210.301 1.00 46.67 842 SER B O 1
ATOM 8045 N N . PRO B 1 503 ? 19.517 -47.225 209.696 1.00 42.67 843 PRO B N 1
ATOM 8046 C CA . PRO B 1 503 ? 20.685 -47.966 209.185 1.00 40.54 843 PRO B CA 1
ATOM 8047 C C . PRO B 1 503 ? 21.206 -47.445 207.857 1.00 48.55 843 PRO B C 1
ATOM 8048 O O . PRO B 1 503 ? 22.267 -47.902 207.404 1.00 46.79 843 PRO B O 1
ATOM 8052 N N . ASN B 1 504 ? 20.497 -46.526 207.207 1.00 44.51 844 ASN B N 1
ATOM 8053 C CA . ASN B 1 504 ? 20.886 -46.080 205.882 1.00 45.83 844 ASN B CA 1
ATOM 8054 C C . ASN B 1 504 ? 21.530 -44.707 205.867 1.00 46.97 844 ASN B C 1
ATOM 8055 O O . ASN B 1 504 ? 21.909 -44.236 204.790 1.00 44.71 844 ASN B O 1
ATOM 8060 N N . TYR B 1 505 ? 21.656 -44.048 207.018 1.00 39.77 845 TYR B N 1
ATOM 8061 C CA . TYR B 1 505 ? 22.193 -42.701 207.069 1.00 39.93 845 TYR B CA 1
ATOM 8062 C C . TYR B 1 505 ? 23.178 -42.582 208.220 1.00 45.25 845 TYR B C 1
ATOM 8063 O O . TYR B 1 505 ? 23.033 -43.234 209.256 1.00 44.28 845 TYR B O 1
ATOM 8072 N N . ASP B 1 506 ? 24.203 -41.758 208.013 1.00 39.91 846 ASP B N 1
ATOM 8073 C CA . ASP B 1 506 ? 25.260 -41.650 209.009 1.00 44.05 846 ASP B CA 1
ATOM 8074 C C . ASP B 1 506 ? 24.777 -40.993 210.302 1.00 46.12 846 ASP B C 1
ATOM 8075 O O . ASP B 1 506 ? 25.261 -41.347 211.384 1.00 41.71 846 ASP B O 1
ATOM 8080 N N . ASN B 1 507 ? 23.839 -40.044 210.225 1.00 42.24 847 ASN B N 1
ATOM 8081 C CA . ASN B 1 507 ? 23.463 -39.246 211.387 1.00 39.52 847 ASN B CA 1
ATOM 8082 C C . ASN B 1 507 ? 22.026 -39.515 211.817 1.00 43.66 847 ASN B C 1
ATOM 8083 O O . ASN B 1 507 ? 21.164 -39.857 211.003 1.00 41.87 847 ASN B O 1
ATOM 8088 N N . ASP B 1 508 ? 21.780 -39.373 213.121 1.00 40.86 848 ASP B N 1
ATOM 8089 C CA . ASP B 1 508 ? 20.459 -39.614 213.679 1.00 38.36 848 ASP B CA 1
ATOM 8090 C C . ASP B 1 508 ? 19.643 -38.335 213.665 1.00 36.35 848 ASP B C 1
ATOM 8091 O O . ASP B 1 508 ? 20.188 -37.228 213.668 1.00 40.44 848 ASP B O 1
ATOM 8096 N N . GLU B 1 509 ? 18.323 -38.495 213.637 1.00 36.89 849 GLU B N 1
ATOM 8097 C CA . GLU B 1 509 ? 17.423 -37.392 213.945 1.00 35.83 849 GLU B CA 1
ATOM 8098 C C . GLU B 1 509 ? 17.336 -37.242 215.462 1.00 39.97 849 GLU B C 1
ATOM 8099 O O . GLU B 1 509 ? 17.127 -38.234 216.171 1.00 37.88 849 GLU B O 1
ATOM 8105 N N . VAL B 1 510 ? 17.538 -36.016 215.961 1.00 40.53 850 VAL B N 1
ATOM 8106 C CA . VAL B 1 510 ? 17.697 -35.779 217.393 1.00 41.22 850 VAL B CA 1
ATOM 8107 C C . VAL B 1 510 ? 16.723 -34.717 217.895 1.00 44.60 850 VAL B C 1
ATOM 8108 O O . VAL B 1 510 ? 16.265 -33.841 217.149 1.00 40.01 850 VAL B O 1
ATOM 8112 N N . ASN B 1 511 ? 16.396 -34.827 219.184 1.00 35.28 851 ASN B N 1
ATOM 8113 C CA . ASN B 1 511 ? 15.750 -33.785 219.973 1.00 37.61 851 ASN B CA 1
ATOM 8114 C C . ASN B 1 511 ? 16.241 -33.953 221.412 1.00 38.99 851 ASN B C 1
ATOM 8115 O O . ASN B 1 511 ? 16.900 -34.942 221.741 1.00 39.18 851 ASN B O 1
ATOM 8120 N N . THR B 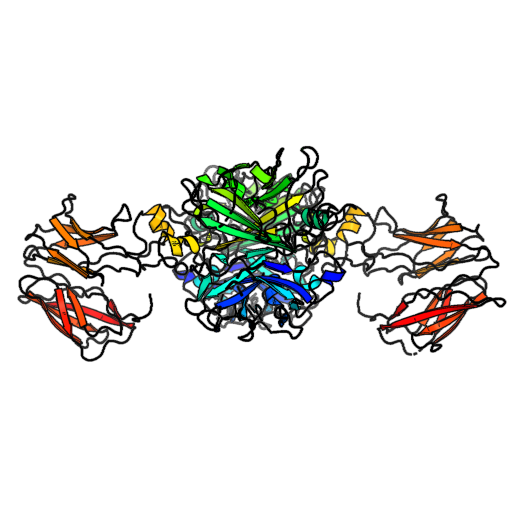1 512 ? 15.942 -32.970 222.266 1.00 37.75 852 THR B N 1
ATOM 8121 C CA . THR B 1 512 ? 16.260 -33.066 223.686 1.00 40.01 852 THR B CA 1
ATOM 8122 C C . THR B 1 512 ? 14.986 -33.087 224.522 1.00 39.49 852 THR B C 1
ATOM 8123 O O . THR B 1 512 ? 13.948 -32.546 224.133 1.00 37.30 852 THR B O 1
ATOM 8127 N N . PHE B 1 513 ? 15.080 -33.740 225.676 1.00 35.20 853 PHE B N 1
ATOM 8128 C CA . PHE B 1 513 ? 14.022 -33.742 226.666 1.00 36.14 853 PHE B CA 1
ATOM 8129 C C . PHE B 1 513 ? 14.687 -33.669 228.029 1.00 36.93 853 PHE B C 1
ATOM 8130 O O . PHE B 1 513 ? 15.910 -33.774 228.150 1.00 36.32 853 PHE B O 1
ATOM 8138 N N . GLU B 1 514 ? 13.879 -33.469 229.058 1.00 33.39 854 GLU B N 1
ATOM 8139 C CA . GLU B 1 514 ? 14.390 -33.324 230.409 1.00 36.94 854 GLU B CA 1
ATOM 8140 C C . GLU B 1 514 ? 13.981 -34.496 231.298 1.00 35.10 854 GLU B C 1
ATOM 8141 O O . GLU B 1 514 ? 12.833 -34.954 231.267 1.00 34.46 854 GLU B O 1
ATOM 8147 N N . ILE B 1 515 ? 14.939 -34.978 232.081 1.00 33.07 855 ILE B N 1
ATOM 8148 C CA . ILE B 1 515 ? 14.669 -35.797 233.256 1.00 33.90 855 ILE B CA 1
ATOM 8149 C C . ILE B 1 515 ? 14.765 -34.844 234.439 1.00 33.36 855 ILE B C 1
ATOM 8150 O O . ILE B 1 515 ? 15.809 -34.212 234.648 1.00 32.24 855 ILE B O 1
ATOM 8155 N N . VAL B 1 516 ? 13.653 -34.657 235.143 1.00 31.43 856 VAL B N 1
ATOM 8156 C CA . VAL B 1 516 ? 13.547 -33.621 236.164 1.00 34.71 856 VAL B CA 1
ATOM 8157 C C . VAL B 1 516 ? 13.506 -34.271 237.541 1.00 35.80 856 VAL B C 1
ATOM 8158 O O . VAL B 1 516 ? 13.306 -35.474 237.680 1.00 34.71 856 VAL B O 1
ATOM 8162 N N . ASP B 1 517 ? 13.707 -33.441 238.567 1.00 34.02 857 ASP B N 1
ATOM 8163 C CA . ASP B 1 517 ? 13.521 -33.839 239.959 1.00 34.85 857 ASP B CA 1
ATOM 8164 C C . ASP B 1 517 ? 12.175 -34.536 240.146 1.00 33.85 857 ASP B C 1
ATOM 8165 O O . ASP B 1 517 ? 11.154 -34.092 239.617 1.00 36.57 857 ASP B O 1
ATOM 8170 N N . ASN B 1 518 ? 12.164 -35.631 240.909 1.00 34.84 858 ASN B N 1
ATOM 8171 C CA . ASN B 1 518 ? 10.923 -36.399 241.017 1.00 34.30 858 ASN B CA 1
ATOM 8172 C C . ASN B 1 518 ? 9.861 -35.728 241.901 1.00 38.14 858 ASN B C 1
ATOM 8173 O O . ASN B 1 518 ? 8.755 -36.273 242.029 1.00 38.88 858 ASN B O 1
ATOM 8178 N N . SER B 1 519 ? 10.149 -34.591 242.534 1.00 34.78 859 SER B N 1
ATOM 8179 C CA . SER B 1 519 ? 9.063 -33.839 243.161 1.00 36.87 859 SER B CA 1
ATOM 8180 C C . SER B 1 519 ? 8.347 -32.929 242.172 1.00 38.31 859 SER B C 1
ATOM 8181 O O . SER B 1 519 ? 7.344 -32.307 242.539 1.00 38.02 859 SER B O 1
ATOM 8184 N N . LYS B 1 520 ? 8.810 -32.872 240.926 1.00 32.33 860 LYS B N 1
ATOM 8185 C CA . LYS B 1 520 ? 8.230 -32.009 239.906 1.00 40.04 860 LYS B CA 1
ATOM 8186 C C . LYS B 1 520 ? 7.202 -32.759 239.061 1.00 42.99 860 LYS B C 1
ATOM 8187 O O . LYS B 1 520 ? 7.142 -33.991 239.051 1.00 43.35 860 LYS B O 1
ATOM 8193 N N . LEU B 1 521 ? 6.398 -31.994 238.319 1.00 41.70 861 LEU B N 1
ATOM 8194 C CA . LEU B 1 521 ? 5.378 -32.549 237.429 1.00 40.45 861 LEU B CA 1
ATOM 8195 C C . LEU B 1 521 ? 5.513 -31.903 236.057 1.00 39.53 861 LEU B C 1
ATOM 8196 O O . LEU B 1 521 ? 4.975 -30.813 235.807 1.00 42.73 861 LEU B O 1
ATOM 8201 N N . PRO B 1 522 ? 6.232 -32.541 235.144 1.00 40.42 862 PRO B N 1
ATOM 8202 C CA . PRO B 1 522 ? 6.399 -31.960 233.807 1.00 41.16 862 PRO B CA 1
ATOM 8203 C C . PRO B 1 522 ? 5.105 -31.990 233.008 1.00 41.66 862 PRO B C 1
ATOM 8204 O O . PRO B 1 522 ? 4.166 -32.736 233.299 1.00 42.79 862 PRO B O 1
ATOM 8208 N N . ALA B 1 523 ? 5.060 -31.131 231.993 1.00 44.24 863 ALA B N 1
ATOM 8209 C CA . ALA B 1 523 ? 3.943 -31.144 231.066 1.00 43.70 863 ALA B CA 1
ATOM 8210 C C . ALA B 1 523 ? 3.914 -32.477 230.318 1.00 42.31 863 ALA B C 1
ATOM 8211 O O . ALA B 1 523 ? 4.971 -33.027 229.989 1.00 40.70 863 ALA B O 1
ATOM 8213 N N . PRO B 1 524 ? 2.735 -33.047 230.074 1.00 38.24 864 PRO B N 1
ATOM 8214 C CA . PRO B 1 524 ? 2.663 -34.250 229.235 1.00 41.02 864 PRO B CA 1
ATOM 8215 C C . PRO B 1 524 ? 2.815 -33.902 227.759 1.00 42.80 864 PRO B C 1
ATOM 8216 O O . PRO B 1 524 ? 3.096 -32.743 227.428 1.00 39.36 864 PRO B O 1
ATOM 8220 N N . SER B 1 525 ? 2.636 -34.887 226.878 1.00 42.32 865 SER B N 1
ATOM 8221 C CA . SER B 1 525 ? 2.618 -34.658 225.433 1.00 44.96 865 SER B CA 1
ATOM 8222 C C . SER B 1 525 ? 1.582 -35.565 224.782 1.00 42.50 865 SER B C 1
ATOM 8223 O O . SER B 1 525 ? 1.156 -36.572 225.352 1.00 41.00 865 SER B O 1
ATOM 8226 N N . ILE B 1 526 ? 1.162 -35.182 223.578 1.00 45.41 866 ILE B N 1
ATOM 8227 C CA . ILE B 1 526 ? 0.187 -35.933 222.796 1.00 46.55 866 ILE B CA 1
ATOM 8228 C C . ILE B 1 526 ? 0.859 -36.385 221.506 1.00 46.60 866 ILE B C 1
ATOM 8229 O O . ILE B 1 526 ? 1.508 -35.581 220.830 1.00 47.27 866 ILE B O 1
ATOM 8234 N N . ASN B 1 527 ? 0.713 -37.667 221.172 1.00 46.28 867 ASN B N 1
ATOM 8235 C CA . ASN B 1 527 ? 1.219 -38.168 219.903 1.00 46.61 867 ASN B CA 1
ATOM 8236 C C . ASN B 1 527 ? 0.323 -37.696 218.756 1.00 46.41 867 ASN B C 1
ATOM 8237 O O . ASN B 1 527 ? -0.849 -37.374 218.967 1.00 48.66 867 ASN B O 1
ATOM 8242 N N . PRO B 1 528 ? 0.858 -37.631 217.535 1.00 48.17 868 PRO B N 1
ATOM 8243 C CA . PRO B 1 528 ? 0.040 -37.183 216.399 1.00 52.61 868 PRO B CA 1
ATOM 8244 C C . PRO B 1 528 ? -1.258 -37.974 216.274 1.00 50.78 868 PRO B C 1
ATOM 8245 O O . PRO B 1 528 ? -1.320 -39.163 216.593 1.00 51.59 868 PRO B O 1
ATOM 8249 N N . VAL B 1 529 ? -2.313 -37.278 215.849 1.00 54.91 869 VAL B N 1
ATOM 8250 C CA . VAL B 1 529 ? -3.665 -37.820 215.746 1.00 60.09 869 VAL B CA 1
ATOM 8251 C C . VAL B 1 529 ? -4.231 -37.435 214.383 1.00 62.73 869 VAL B C 1
ATOM 8252 O O . VAL B 1 529 ? -4.150 -36.267 213.988 1.00 61.82 869 VAL B O 1
ATOM 8256 N N . ASP B 1 530 ? -4.800 -38.401 213.665 1.00 63.39 870 ASP B N 1
ATOM 8257 C CA . ASP B 1 530 ? -5.492 -38.094 212.417 1.00 70.57 870 ASP B CA 1
ATOM 8258 C C . ASP B 1 530 ? -6.981 -38.396 212.558 1.00 73.04 870 ASP B C 1
ATOM 8259 O O . ASP B 1 530 ? -7.429 -38.999 213.540 1.00 66.99 870 ASP B O 1
ATOM 8264 N N . ASP B 1 531 ? -7.750 -37.961 211.552 1.00 73.39 871 ASP B N 1
ATOM 8265 C CA . ASP B 1 531 ? -9.209 -38.033 211.599 1.00 74.34 871 ASP B CA 1
ATOM 8266 C C . ASP B 1 531 ? -9.757 -39.436 211.351 1.00 76.63 871 ASP B C 1
ATOM 8267 O O . ASP B 1 531 ? -10.962 -39.575 211.114 1.00 78.93 871 ASP B O 1
ATOM 8272 N N . ASN B 1 532 ? -8.905 -40.465 211.373 1.00 75.51 872 ASN B N 1
ATOM 8273 C CA . ASN B 1 532 ? -9.341 -41.854 211.396 1.00 76.72 872 ASN B CA 1
ATOM 8274 C C . ASN B 1 532 ? -9.004 -42.557 212.703 1.00 79.09 872 ASN B C 1
ATOM 8275 O O . ASN B 1 532 ? -9.456 -43.689 212.918 1.00 79.96 872 ASN B O 1
ATOM 8280 N N . ASP B 1 533 ? -8.238 -41.916 213.583 1.00 77.59 873 ASP B N 1
ATOM 8281 C CA . ASP B 1 533 ? -7.797 -42.550 214.817 1.00 79.34 873 ASP B CA 1
ATOM 8282 C C . ASP B 1 533 ? -8.879 -42.463 215.885 1.00 75.70 873 ASP B C 1
ATOM 8283 O O . ASP B 1 533 ? -9.400 -41.381 216.173 1.00 76.37 873 ASP B O 1
ATOM 8288 N N . GLN B 1 534 ? -9.219 -43.615 216.457 1.00 77.94 874 GLN B N 1
ATOM 8289 C CA . GLN B 1 534 ? -10.147 -43.731 217.572 1.00 80.16 874 GLN B CA 1
ATOM 8290 C C . GLN B 1 534 ? -9.450 -43.631 218.922 1.00 78.09 874 GLN B C 1
ATOM 8291 O O . GLN B 1 534 ? -10.095 -43.832 219.957 1.00 76.84 874 GLN B O 1
ATOM 8297 N N . GLN B 1 535 ? -8.151 -43.336 218.932 1.00 75.85 875 GLN B N 1
ATOM 8298 C CA . GLN B 1 535 ? -7.358 -43.344 220.151 1.00 74.30 875 GLN B CA 1
ATOM 8299 C C . GLN B 1 535 ? -6.419 -42.152 220.159 1.00 71.24 875 GLN B C 1
ATOM 8300 O O . GLN B 1 535 ? -5.899 -41.754 219.113 1.00 70.96 875 GLN B O 1
ATOM 8306 N N . ILE B 1 536 ? -6.216 -41.584 221.343 1.00 65.37 876 ILE B N 1
ATOM 8307 C CA . ILE B 1 536 ? -5.276 -40.491 221.553 1.00 64.28 876 ILE B CA 1
ATOM 8308 C C . ILE B 1 536 ? -4.239 -40.987 222.551 1.00 63.14 876 ILE B C 1
ATOM 8309 O O . ILE B 1 536 ? -4.544 -41.154 223.741 1.00 63.16 876 ILE B O 1
ATOM 8314 N N . VAL B 1 537 ? -3.024 -41.237 222.077 1.00 59.02 877 VAL B N 1
ATOM 8315 C CA . VAL B 1 537 ? -1.933 -41.675 222.937 1.00 54.56 877 VAL B CA 1
ATOM 8316 C C . VAL B 1 537 ? -1.252 -40.451 223.536 1.00 54.19 877 VAL B C 1
ATOM 8317 O O . VAL B 1 537 ? -0.903 -39.506 222.815 1.00 50.93 877 VAL B O 1
ATOM 8321 N N . VAL B 1 538 ? -1.058 -40.471 224.856 1.00 47.98 878 VAL B N 1
ATOM 8322 C CA . VAL B 1 538 ? -0.403 -39.386 225.577 1.00 49.87 878 VAL B CA 1
ATOM 8323 C C . VAL B 1 538 ? 0.791 -39.948 226.339 1.00 44.54 878 VAL B C 1
ATOM 8324 O O . VAL B 1 538 ? 0.831 -41.133 226.689 1.00 43.58 878 VAL B O 1
ATOM 8328 N N . ASN B 1 539 ? 1.780 -39.085 226.575 1.00 43.82 879 ASN B N 1
ATOM 8329 C CA . ASN B 1 539 ? 2.990 -39.433 227.310 1.00 45.07 879 ASN B CA 1
ATOM 8330 C C . ASN B 1 539 ? 3.128 -38.522 228.520 1.00 42.28 879 ASN B C 1
ATOM 8331 O O . ASN B 1 539 ? 2.809 -37.333 228.450 1.00 42.79 879 ASN B O 1
ATOM 8336 N N . GLY B 1 540 ? 3.598 -39.084 229.623 1.00 44.55 880 GLY B N 1
ATOM 8337 C CA . GLY B 1 540 ? 3.737 -38.307 230.847 1.00 40.75 880 GLY B CA 1
ATOM 8338 C C . GLY B 1 540 ? 4.280 -39.179 231.954 1.00 40.15 880 GLY B C 1
ATOM 8339 O O . GLY B 1 540 ? 4.432 -40.399 231.809 1.00 41.17 880 GLY B O 1
ATOM 8340 N N . THR B 1 541 ? 4.573 -38.534 233.078 1.00 39.48 881 THR B N 1
ATOM 8341 C CA . THR B 1 541 ? 5.195 -39.264 234.171 1.00 38.46 881 THR B CA 1
ATOM 8342 C C . THR B 1 541 ? 4.249 -40.330 234.730 1.00 42.95 881 THR B C 1
ATOM 8343 O O . THR B 1 541 ? 3.018 -40.200 234.705 1.00 40.41 881 THR B O 1
ATOM 8347 N N . SER B 1 542 ? 4.846 -41.405 235.228 1.00 41.19 882 SER B N 1
ATOM 8348 C CA . SER B 1 542 ? 4.069 -42.530 235.721 1.00 43.42 882 SER B CA 1
ATOM 8349 C C . SER B 1 542 ? 3.236 -42.115 236.933 1.00 47.93 882 SER B C 1
ATOM 8350 O O . SER B 1 542 ? 3.703 -41.373 237.804 1.00 40.90 882 SER B O 1
ATOM 8353 N N . GLY B 1 543 ? 1.992 -42.599 236.978 1.00 46.73 883 GLY B N 1
ATOM 8354 C CA . GLY B 1 543 ? 1.067 -42.283 238.047 1.00 46.13 883 GLY B CA 1
ATOM 8355 C C . GLY B 1 543 ? 0.367 -40.946 237.949 1.00 47.05 883 GLY B C 1
ATOM 8356 O O . GLY B 1 543 ? -0.530 -40.678 238.757 1.00 48.64 883 GLY B O 1
ATOM 8357 N N . SER B 1 544 ? 0.743 -40.092 237.007 1.00 47.48 884 SER B N 1
ATOM 8358 C CA . SER B 1 544 ? 0.004 -38.867 236.756 1.00 45.62 884 SER B CA 1
ATOM 8359 C C . SER B 1 544 ? -1.231 -39.159 235.910 1.00 50.35 884 SER B C 1
ATOM 8360 O O . SER B 1 544 ? -1.287 -40.143 235.172 1.00 50.57 884 SER B O 1
ATOM 8363 N N . THR B 1 545 ? -2.250 -38.324 236.068 1.00 48.11 885 THR B N 1
ATOM 8364 C CA . THR B 1 545 ? -3.443 -38.406 235.242 1.00 54.00 885 THR B CA 1
ATOM 8365 C C . THR B 1 545 ? -3.403 -37.283 234.211 1.00 49.25 885 THR B C 1
ATOM 8366 O O . THR B 1 545 ? -3.236 -36.112 234.568 1.00 52.63 885 THR B O 1
ATOM 8370 N N . VAL B 1 546 ? -3.540 -37.644 232.939 1.00 54.13 886 VAL B N 1
ATOM 8371 C CA . VAL B 1 546 ? -3.466 -36.704 231.822 1.00 51.87 886 VAL B CA 1
ATOM 8372 C C . VAL B 1 546 ? -4.866 -36.487 231.262 1.00 52.92 886 VAL B C 1
ATOM 8373 O O . VAL B 1 546 ? -5.582 -37.453 230.968 1.00 53.47 886 VAL B O 1
ATOM 8377 N N . THR B 1 547 ? -5.237 -35.222 231.077 1.00 53.60 887 THR B N 1
ATOM 8378 C CA . THR B 1 547 ? -6.541 -34.839 230.551 1.00 52.13 887 THR B CA 1
ATOM 8379 C C . THR B 1 547 ? -6.347 -34.078 229.248 1.00 53.93 887 THR B C 1
ATOM 8380 O O . THR B 1 547 ? -5.534 -33.151 229.184 1.00 54.74 887 THR B O 1
ATOM 8384 N N . VAL B 1 548 ? -7.090 -34.471 228.215 1.00 58.52 888 VAL B N 1
ATOM 8385 C CA . VAL B 1 548 ? -6.973 -33.894 226.879 1.00 57.52 888 VAL B CA 1
ATOM 8386 C C . VAL B 1 548 ? -8.205 -33.044 226.605 1.00 57.93 888 VAL B C 1
ATOM 8387 O O . VAL B 1 548 ? -9.338 -33.505 226.785 1.00 57.21 888 VAL B O 1
ATOM 8391 N N . THR B 1 549 ? -7.982 -31.807 226.168 1.00 58.50 889 THR B N 1
ATOM 8392 C CA . THR B 1 549 ? -9.052 -30.888 225.809 1.00 62.29 889 THR B CA 1
ATOM 8393 C C . THR B 1 549 ? -8.775 -30.305 224.429 1.00 64.21 889 THR B C 1
ATOM 8394 O O . THR B 1 549 ? -7.621 -30.216 223.998 1.00 60.72 889 THR B O 1
ATOM 8398 N N . ASP B 1 550 ? -9.842 -29.912 223.732 1.00 65.68 890 ASP B N 1
ATOM 8399 C CA . ASP B 1 550 ? -9.692 -29.250 222.444 1.00 68.02 890 ASP B CA 1
ATOM 8400 C C . ASP B 1 550 ? -9.582 -27.738 222.652 1.00 67.97 890 ASP B C 1
ATOM 8401 O O . ASP B 1 550 ? -9.451 -27.248 223.777 1.00 69.85 890 ASP B O 1
ATOM 8406 N N . SER B 1 551 ? -9.643 -26.980 221.554 1.00 67.08 891 SER B N 1
ATOM 8407 C CA . SER B 1 551 ? -9.526 -25.527 221.635 1.00 70.38 891 SER B CA 1
ATOM 8408 C C . SER B 1 551 ? -10.678 -24.885 222.405 1.00 71.90 891 SER B C 1
ATOM 8409 O O . SER B 1 551 ? -10.565 -23.721 222.805 1.00 72.19 891 SER B O 1
ATOM 8412 N N . ASN B 1 552 ? -11.774 -25.613 222.630 1.00 70.74 892 ASN B N 1
ATOM 8413 C CA . ASN B 1 552 ? -12.907 -25.119 223.403 1.00 73.72 892 ASN B CA 1
ATOM 8414 C C . ASN B 1 552 ? -12.964 -25.729 224.802 1.00 74.16 892 ASN B C 1
ATOM 8415 O O . ASN B 1 552 ? -14.015 -25.681 225.451 1.00 75.44 892 ASN B O 1
ATOM 8420 N N . ASN B 1 553 ? -11.858 -26.313 225.267 1.00 71.25 893 ASN B N 1
ATOM 8421 C CA . ASN B 1 553 ? -11.720 -26.879 226.610 1.00 72.45 893 ASN B CA 1
ATOM 8422 C C . ASN B 1 553 ? -12.667 -28.049 226.868 1.00 70.43 893 ASN B C 1
ATOM 8423 O O . ASN B 1 553 ? -12.875 -28.436 228.022 1.00 72.90 893 ASN B O 1
ATOM 8428 N N . ASN B 1 554 ? -13.259 -28.625 225.827 1.00 72.31 894 ASN B N 1
ATOM 8429 C CA . ASN B 1 554 ? -14.073 -29.823 226.001 1.00 72.97 894 ASN B CA 1
ATOM 8430 C C . ASN B 1 554 ? -13.185 -31.008 226.366 1.00 67.30 894 ASN B C 1
ATOM 8431 O O . ASN B 1 554 ? -12.239 -31.331 225.642 1.00 66.94 894 ASN B O 1
ATOM 8436 N N . VAL B 1 555 ? -13.471 -31.643 227.499 1.00 68.53 895 VAL B N 1
ATOM 8437 C CA . VAL B 1 555 ? -12.715 -32.817 227.920 1.00 67.94 895 VAL B CA 1
ATOM 8438 C C . VAL B 1 555 ? -13.046 -33.989 227.003 1.00 65.90 895 VAL B C 1
ATOM 8439 O O . VAL B 1 555 ? -14.109 -34.608 227.130 1.00 65.37 895 VAL B O 1
ATOM 8443 N N . LEU B 1 556 ? -12.144 -34.302 226.069 1.00 65.66 896 LEU B N 1
ATOM 8444 C CA . LEU B 1 556 ? -12.335 -35.483 225.232 1.00 67.32 896 LEU B CA 1
ATOM 8445 C C . LEU B 1 556 ? -11.973 -36.777 225.953 1.00 66.92 896 LEU B C 1
ATOM 8446 O O . LEU B 1 556 ? -12.370 -37.856 225.498 1.00 64.85 896 LEU B O 1
ATOM 8451 N N . GLY B 1 557 ? -11.230 -36.700 227.056 1.00 64.84 897 GLY B N 1
ATOM 8452 C CA . GLY B 1 557 ? -10.859 -37.899 227.781 1.00 66.17 897 GLY B CA 1
ATOM 8453 C C . GLY B 1 557 ? -9.781 -37.697 228.826 1.00 61.91 897 GLY B C 1
ATOM 8454 O O . GLY B 1 557 ? -9.053 -36.699 228.808 1.00 54.87 897 GLY B O 1
ATOM 8455 N N . THR B 1 558 ? -9.694 -38.633 229.769 1.00 62.44 898 THR B N 1
ATOM 8456 C CA . THR B 1 558 ? -8.671 -38.607 230.802 1.00 63.50 898 THR B CA 1
ATOM 8457 C C . THR B 1 558 ? -8.148 -40.021 230.996 1.00 58.31 898 THR B C 1
ATOM 8458 O O . THR B 1 558 ? -8.889 -40.997 230.852 1.00 58.65 898 THR B O 1
ATOM 8462 N N . VAL B 1 559 ? -6.870 -40.125 231.342 1.00 56.59 899 VAL B N 1
ATOM 8463 C CA . VAL B 1 559 ? -6.267 -41.423 231.616 1.00 58.37 899 VAL B CA 1
ATOM 8464 C C . VAL B 1 559 ? -5.162 -41.232 232.646 1.00 56.03 899 VAL B C 1
ATOM 8465 O O . VAL B 1 559 ? -4.419 -40.246 232.607 1.00 53.81 899 VAL B O 1
ATOM 8469 N N . THR B 1 560 ? -5.072 -42.170 233.586 1.00 54.75 900 THR B N 1
ATOM 8470 C CA . THR B 1 560 ? -3.949 -42.226 234.508 1.00 50.52 900 THR B CA 1
ATOM 8471 C C . THR B 1 560 ? -2.877 -43.106 233.886 1.00 51.53 900 THR B C 1
ATOM 8472 O O . THR B 1 560 ? -3.172 -44.202 233.402 1.00 53.53 900 THR B O 1
ATOM 8476 N N . ILE B 1 561 ? -1.647 -42.616 233.879 1.00 51.22 901 ILE B N 1
ATOM 8477 C CA . ILE B 1 561 ? -0.537 -43.358 233.281 1.00 50.67 901 ILE B CA 1
ATOM 8478 C C . ILE B 1 561 ? -0.101 -44.453 234.254 1.00 49.63 901 ILE B C 1
ATOM 8479 O O . ILE B 1 561 ? 0.138 -44.157 235.440 1.00 46.27 901 ILE B O 1
ATOM 8484 N N . PRO B 1 562 ? -0.004 -45.707 233.802 1.00 51.00 902 PRO B N 1
ATOM 8485 C CA . PRO B 1 562 ? 0.199 -46.827 234.732 1.00 51.07 902 PRO B CA 1
ATOM 8486 C C . PRO B 1 562 ? 1.596 -46.837 235.339 1.00 51.57 902 PRO B C 1
ATOM 8487 O O . PRO B 1 562 ? 2.519 -46.153 234.893 1.00 47.01 902 PRO B O 1
ATOM 8491 N N . ALA B 1 563 ? 1.740 -47.701 236.354 1.00 54.78 903 ALA B N 1
ATOM 8492 C CA . ALA B 1 563 ? 2.784 -47.546 237.364 1.00 52.63 903 ALA B CA 1
ATOM 8493 C C . ALA B 1 563 ? 4.195 -47.683 236.804 1.00 54.34 903 ALA B C 1
ATOM 8494 O O . ALA B 1 563 ? 5.126 -47.065 237.336 1.00 55.63 903 ALA B O 1
ATOM 8496 N N . ASP B 1 564 ? 4.382 -48.454 235.736 1.00 51.31 904 ASP B N 1
ATOM 8497 C CA . ASP B 1 564 ? 5.727 -48.730 235.247 1.00 52.12 904 ASP B CA 1
ATOM 8498 C C . ASP B 1 564 ? 5.854 -48.357 233.775 1.00 51.15 904 ASP B C 1
ATOM 8499 O O . ASP B 1 564 ? 6.557 -49.016 233.004 1.00 47.77 904 ASP B O 1
ATOM 8504 N N . ASP B 1 565 ? 5.173 -47.288 233.372 1.00 49.75 905 ASP B N 1
ATOM 8505 C CA . ASP B 1 565 ? 5.193 -46.824 231.990 1.00 49.60 905 ASP B CA 1
ATOM 8506 C C . ASP B 1 565 ? 5.066 -45.309 231.989 1.00 46.09 905 ASP B C 1
ATOM 8507 O O . ASP B 1 565 ? 4.796 -44.690 233.024 1.00 46.56 905 ASP B O 1
ATOM 8512 N N . THR B 1 566 ? 5.267 -44.705 230.811 1.00 43.07 906 THR B N 1
ATOM 8513 C CA . THR B 1 566 ? 5.113 -43.259 230.692 1.00 43.45 906 THR B CA 1
ATOM 8514 C C . THR B 1 566 ? 4.282 -42.880 229.470 1.00 43.29 906 THR B C 1
ATOM 8515 O O . THR B 1 566 ? 4.439 -41.789 228.923 1.00 43.78 906 THR B O 1
ATOM 8519 N N . SER B 1 567 ? 3.405 -43.776 229.021 1.00 45.84 907 SER B N 1
ATOM 8520 C CA . SER B 1 567 ? 2.453 -43.443 227.969 1.00 48.35 907 SER B CA 1
ATOM 8521 C C . SER B 1 567 ? 1.166 -44.217 228.212 1.00 50.82 907 SER B C 1
ATOM 8522 O O . SER B 1 567 ? 1.185 -45.331 228.751 1.00 54.59 907 SER B O 1
ATOM 8525 N N . ALA B 1 568 ? 0.047 -43.595 227.849 1.00 47.62 908 ALA B N 1
ATOM 8526 C CA . ALA B 1 568 ? -1.268 -44.201 227.996 1.00 53.68 908 ALA B CA 1
ATOM 8527 C C . ALA B 1 568 ? -2.175 -43.684 226.887 1.00 56.00 908 ALA B C 1
ATOM 8528 O O . ALA B 1 568 ? -1.815 -42.778 226.134 1.00 54.32 908 ALA B O 1
ATOM 8530 N N . ALA B 1 569 ? -3.375 -44.261 226.812 1.00 60.62 909 ALA B N 1
ATOM 8531 C CA . ALA B 1 569 ? -4.323 -43.986 225.741 1.00 62.22 909 ALA B CA 1
ATOM 8532 C C . ALA B 1 569 ? -5.659 -43.519 226.302 1.00 63.94 909 ALA B C 1
ATOM 8533 O O . ALA B 1 569 ? -6.098 -43.983 227.359 1.00 62.87 909 ALA B O 1
ATOM 8535 N N . ILE B 1 570 ? -6.296 -42.588 225.595 1.00 64.16 910 ILE B N 1
ATOM 8536 C CA . ILE B 1 570 ? -7.691 -42.232 225.827 1.00 68.14 910 ILE B CA 1
ATOM 8537 C C . ILE B 1 570 ? -8.484 -42.692 224.610 1.00 71.01 910 ILE B C 1
ATOM 8538 O O . ILE B 1 570 ? -8.012 -42.589 223.471 1.00 68.83 910 ILE B O 1
ATOM 8543 N N . ASN B 1 571 ? -9.667 -43.245 224.852 1.00 74.58 911 ASN B N 1
ATOM 8544 C CA . ASN B 1 571 ? -10.509 -43.772 223.790 1.00 74.24 911 ASN B CA 1
ATOM 8545 C C . ASN B 1 571 ? -11.663 -42.818 223.525 1.00 77.44 911 ASN B C 1
ATOM 8546 O O . ASN B 1 571 ? -12.243 -42.255 224.458 1.00 76.82 911 ASN B O 1
ATOM 8551 N N . VAL B 1 572 ? -11.978 -42.635 222.246 1.00 79.35 912 VAL B N 1
ATOM 8552 C CA . VAL B 1 572 ? -13.060 -41.752 221.826 1.00 80.80 912 VAL B CA 1
ATOM 8553 C C . VAL B 1 572 ? -13.928 -42.463 220.789 1.00 80.90 912 VAL B C 1
ATOM 8554 O O . VAL B 1 572 ? -15.145 -42.573 220.950 1.00 81.75 912 VAL B O 1
ATOM 8558 N N . THR B 1 574 ? -15.807 -41.747 218.355 1.00 81.76 914 THR B N 1
ATOM 8559 C CA . THR B 1 574 ? -15.800 -41.126 217.036 1.00 86.03 914 THR B CA 1
ATOM 8560 C C . THR B 1 574 ? -14.507 -40.336 216.832 1.00 86.71 914 THR B C 1
ATOM 8561 O O . THR B 1 574 ? -14.087 -39.594 217.725 1.00 89.02 914 THR B O 1
ATOM 8565 N N . PRO B 1 575 ? -13.877 -40.480 215.666 1.00 85.20 915 PRO B N 1
ATOM 8566 C CA . PRO B 1 575 ? -12.644 -39.730 215.396 1.00 81.34 915 PRO B CA 1
ATOM 8567 C C . PRO B 1 575 ? -12.891 -38.231 215.402 1.00 79.85 915 PRO B C 1
ATOM 8568 O O . PRO B 1 575 ? -14.025 -37.752 215.367 1.00 83.08 915 PRO B O 1
ATOM 8572 N N . LEU B 1 576 ? -11.796 -37.484 215.472 1.00 77.73 916 LEU B N 1
ATOM 8573 C CA . LEU B 1 576 ? -11.859 -36.032 215.522 1.00 78.42 916 LEU B CA 1
ATOM 8574 C C . LEU B 1 576 ? -11.753 -35.462 214.114 1.00 76.06 916 LEU B C 1
ATOM 8575 O O . LEU B 1 576 ? -11.142 -36.063 213.228 1.00 76.67 916 LEU B O 1
ATOM 8580 N N . GLU B 1 577 ? -12.364 -34.297 213.914 1.00 76.30 917 GLU B N 1
ATOM 8581 C CA . GLU B 1 577 ? -12.297 -33.636 212.617 1.00 74.94 917 GLU B CA 1
ATOM 8582 C C . GLU B 1 577 ? -10.908 -33.053 212.386 1.00 74.82 917 GLU B C 1
ATOM 8583 O O . GLU B 1 577 ? -10.297 -32.481 213.296 1.00 70.98 917 GLU B O 1
ATOM 8589 N N . ALA B 1 578 ? -10.405 -33.214 211.161 1.00 72.61 918 ALA B N 1
ATOM 8590 C CA . ALA B 1 578 ? -9.120 -32.632 210.795 1.00 70.95 918 ALA B CA 1
ATOM 8591 C C . ALA B 1 578 ? -9.128 -31.130 211.049 1.00 71.75 918 ALA B C 1
ATOM 8592 O O . ALA B 1 578 ? -10.027 -30.413 210.599 1.00 70.12 918 ALA B O 1
ATOM 8594 N N . GLY B 1 579 ? -8.119 -30.658 211.778 1.00 68.39 919 GLY B N 1
ATOM 8595 C CA . GLY B 1 579 ? -7.980 -29.262 212.120 1.00 65.21 919 GLY B CA 1
ATOM 8596 C C . GLY B 1 579 ? -8.251 -28.951 213.576 1.00 66.50 919 GLY B C 1
ATOM 8597 O O . GLY B 1 579 ? -7.904 -27.852 214.031 1.00 65.93 919 GLY B O 1
ATOM 8598 N N . THR B 1 580 ? -8.873 -29.869 214.314 1.00 63.83 920 THR B N 1
ATOM 8599 C CA . THR B 1 580 ? -9.081 -29.654 215.742 1.00 69.57 920 THR B CA 1
ATOM 8600 C C . THR B 1 580 ? -7.745 -29.673 216.477 1.00 64.29 920 THR B C 1
ATOM 8601 O O . THR B 1 580 ? -6.865 -30.488 216.185 1.00 62.13 920 THR B O 1
ATOM 8605 N N . VAL B 1 581 ? -7.589 -28.753 217.423 1.00 62.05 921 VAL B N 1
ATOM 8606 C CA . VAL B 1 581 ? -6.337 -28.574 218.147 1.00 64.66 921 VAL B CA 1
ATOM 8607 C C . VAL B 1 581 ? -6.480 -29.184 219.535 1.00 63.59 921 VAL B C 1
ATOM 8608 O O . VAL B 1 581 ? -7.491 -28.970 220.215 1.00 63.87 921 VAL B O 1
ATOM 8612 N N . LEU B 1 582 ? -5.468 -29.939 219.955 1.00 61.68 922 LEU B N 1
ATOM 8613 C CA . LEU B 1 582 ? -5.492 -30.681 221.206 1.00 60.07 922 LEU B CA 1
ATOM 8614 C C . LEU B 1 582 ? -4.401 -30.170 222.137 1.00 58.52 922 LEU B C 1
ATOM 8615 O O . LEU B 1 582 ? -3.270 -29.924 221.708 1.00 58.73 922 LEU B O 1
ATOM 8620 N N . THR B 1 583 ? -4.746 -29.997 223.408 1.00 53.95 923 THR B N 1
ATOM 8621 C CA . THR B 1 583 ? -3.765 -29.717 224.445 1.00 54.65 923 THR B CA 1
ATOM 8622 C C . THR B 1 583 ? -4.031 -30.633 225.631 1.00 54.18 923 THR B C 1
ATOM 8623 O O . THR B 1 583 ? -5.066 -31.304 225.711 1.00 53.27 923 THR B O 1
ATOM 8627 N N . SER B 1 584 ? -3.090 -30.652 226.569 1.00 48.54 924 SER B N 1
ATOM 8628 C CA . SER B 1 584 ? -3.250 -31.514 227.724 1.00 52.01 924 SER B CA 1
ATOM 8629 C C . SER B 1 584 ? -2.535 -30.920 228.926 1.00 48.76 924 SER B C 1
ATOM 8630 O O . SER B 1 584 ? -1.599 -30.125 228.804 1.00 47.21 924 SER B O 1
ATOM 8633 N N . THR B 1 585 ? -2.999 -31.327 230.098 1.00 50.22 925 THR B N 1
ATOM 8634 C CA . THR B 1 585 ? -2.304 -31.069 231.345 1.00 49.92 925 THR B CA 1
ATOM 8635 C C . THR B 1 585 ? -2.294 -32.356 232.151 1.00 47.85 925 THR B C 1
ATOM 8636 O O . THR B 1 585 ? -3.132 -33.242 231.958 1.00 46.13 925 THR B O 1
ATOM 8640 N N . ALA B 1 586 ? -1.317 -32.458 233.048 1.00 46.45 926 ALA B N 1
ATOM 8641 C CA . ALA B 1 586 ? -1.194 -33.605 233.929 1.00 43.05 926 ALA B CA 1
ATOM 8642 C C . ALA B 1 586 ? -1.316 -33.144 235.372 1.00 42.50 926 ALA B C 1
ATOM 8643 O O . ALA B 1 586 ? -0.966 -32.010 235.710 1.00 43.89 926 ALA B O 1
ATOM 8645 N N . SER B 1 587 ? -1.810 -34.036 236.226 1.00 48.41 927 SER B N 1
ATOM 8646 C CA . SER B 1 587 ? -1.887 -33.745 237.649 1.00 45.66 927 SER B CA 1
ATOM 8647 C C . SER B 1 587 ? -1.481 -34.980 238.439 1.00 45.27 927 SER B C 1
ATOM 8648 O O . SER B 1 587 ? -1.698 -36.117 238.006 1.00 44.20 927 SER B O 1
ATOM 8651 N N . LYS B 1 588 ? -0.895 -34.732 239.615 1.00 44.59 928 LYS B N 1
ATOM 8652 C CA . LYS B 1 588 ? -0.383 -35.774 240.498 1.00 42.48 928 LYS B CA 1
ATOM 8653 C C . LYS B 1 588 ? -0.010 -35.166 241.845 1.00 42.75 928 LYS B C 1
ATOM 8654 O O . LYS B 1 588 ? 0.710 -34.165 241.893 1.00 41.90 928 LYS B O 1
ATOM 8660 N N . ASP B 1 589 ? -0.513 -35.746 242.937 1.00 44.93 929 ASP B N 1
ATOM 8661 C CA . ASP B 1 589 ? -0.101 -35.363 244.292 1.00 44.41 929 ASP B CA 1
ATOM 8662 C C . ASP B 1 589 ? -0.349 -33.879 244.567 1.00 42.35 929 ASP B C 1
ATOM 8663 O O . ASP B 1 589 ? 0.454 -33.205 245.224 1.00 46.37 929 ASP B O 1
ATOM 8668 N N . GLY B 1 590 ? -1.470 -33.364 244.063 1.00 43.78 930 GLY B N 1
ATOM 8669 C CA . GLY B 1 590 ? -1.842 -31.975 244.252 1.00 46.53 930 GLY B CA 1
ATOM 8670 C C . GLY B 1 590 ? -1.170 -30.983 243.327 1.00 47.15 930 GLY B C 1
ATOM 8671 O O . GLY B 1 590 ? -1.452 -29.780 243.427 1.00 47.35 930 GLY B O 1
ATOM 8672 N N . LYS B 1 591 ? -0.281 -31.435 242.449 1.00 46.09 931 LYS B N 1
ATOM 8673 C CA . LYS B 1 591 ? 0.345 -30.564 241.467 1.00 43.14 931 LYS B CA 1
ATOM 8674 C C . LYS B 1 591 ? -0.433 -30.603 240.163 1.00 49.74 931 LYS B C 1
ATOM 8675 O O . LYS B 1 591 ? -1.091 -31.597 239.838 1.00 48.86 931 LYS B O 1
ATOM 8681 N N . THR B 1 592 ? -0.342 -29.509 239.409 1.00 46.88 932 THR B N 1
ATOM 8682 C CA . THR B 1 592 ? -0.906 -29.431 238.066 1.00 48.40 932 THR B CA 1
ATOM 8683 C C . THR B 1 592 ? 0.181 -28.957 237.115 1.00 43.90 932 THR B C 1
ATOM 8684 O O . THR B 1 592 ? 0.818 -27.929 237.360 1.00 45.80 932 THR B O 1
ATOM 8688 N N . SER B 1 593 ? 0.417 -29.725 236.054 1.00 47.62 933 SER B N 1
ATOM 8689 C CA . SER B 1 593 ? 1.463 -29.399 235.102 1.00 45.04 933 SER B CA 1
ATOM 8690 C C . SER B 1 593 ? 1.085 -28.192 234.252 1.00 46.67 933 SER B C 1
ATOM 8691 O O . SER B 1 593 ? -0.074 -27.774 234.180 1.00 45.89 933 SER B O 1
ATOM 8694 N N . ASP B 1 594 ? 2.095 -27.647 233.585 1.00 49.77 934 ASP B N 1
ATOM 8695 C CA . ASP B 1 594 ? 1.869 -26.729 232.481 1.00 48.93 934 ASP B CA 1
ATOM 8696 C C . ASP B 1 594 ? 1.159 -27.449 231.328 1.00 50.06 934 ASP B C 1
ATOM 8697 O O . ASP B 1 594 ? 1.076 -28.681 231.274 1.00 45.11 934 ASP B O 1
ATOM 8702 N N . VAL B 1 595 ? 0.640 -26.650 230.396 1.00 48.89 935 VAL B N 1
ATOM 8703 C CA . VAL B 1 595 ? -0.046 -27.197 229.234 1.00 52.27 935 VAL B CA 1
ATOM 8704 C C . VAL B 1 595 ? 0.971 -27.811 228.280 1.00 47.45 935 VAL B C 1
ATOM 8705 O O . VAL B 1 595 ? 2.086 -27.296 228.105 1.00 46.93 935 VAL B O 1
ATOM 8709 N N . SER B 1 596 ? 0.595 -28.924 227.661 1.00 49.25 936 SER B N 1
ATOM 8710 C CA . SER B 1 596 ? 1.443 -29.535 226.655 1.00 43.61 936 SER B CA 1
ATOM 8711 C C . SER B 1 596 ? 1.497 -28.671 225.399 1.00 49.94 936 SER B C 1
ATOM 8712 O O . SER B 1 596 ? 0.693 -27.752 225.203 1.00 48.04 936 SER B O 1
ATOM 8715 N N . ASP B 1 597 ? 2.480 -28.962 224.551 1.00 49.46 937 ASP B N 1
ATOM 8716 C CA . ASP B 1 597 ? 2.452 -28.434 223.196 1.00 52.28 937 ASP B CA 1
ATOM 8717 C C . ASP B 1 597 ? 1.148 -28.842 222.520 1.00 54.47 937 ASP B C 1
ATOM 8718 O O . ASP B 1 597 ? 0.652 -29.960 222.706 1.00 52.22 937 ASP B O 1
ATOM 8723 N N . GLN B 1 598 ? 0.582 -27.925 221.742 1.00 55.09 938 GLN B N 1
ATOM 8724 C CA . GLN B 1 598 ? -0.659 -28.226 221.046 1.00 57.50 938 GLN B CA 1
ATOM 8725 C C . GLN B 1 598 ? -0.397 -29.203 219.905 1.00 54.93 938 GLN B C 1
ATOM 8726 O O . GLN B 1 598 ? 0.698 -29.251 219.338 1.00 55.95 938 GLN B O 1
ATOM 8732 N N . ILE B 1 599 ? -1.415 -29.999 219.582 1.00 54.19 939 ILE B N 1
ATOM 8733 C CA . ILE B 1 599 ? -1.358 -30.968 218.491 1.00 59.13 939 ILE B CA 1
ATOM 8734 C C . ILE B 1 599 ? -2.583 -30.772 217.610 1.00 61.39 939 ILE B C 1
ATOM 8735 O O . ILE B 1 599 ? -3.712 -30.733 218.112 1.00 61.72 939 ILE B O 1
ATOM 8740 N N . THR B 1 600 ? -2.368 -30.654 216.304 1.00 62.10 940 THR B N 1
ATOM 8741 C CA . THR B 1 600 ? -3.462 -30.470 215.358 1.00 64.04 940 THR B CA 1
ATOM 8742 C C . THR B 1 600 ? -3.771 -31.788 214.662 1.00 62.22 940 THR B C 1
ATOM 8743 O O . THR B 1 600 ? -2.864 -32.454 214.150 1.00 61.87 940 THR B O 1
ATOM 8747 N N . VAL B 1 601 ? -5.051 -32.169 214.658 1.00 61.81 941 VAL B N 1
ATOM 8748 C CA . VAL B 1 601 ? -5.469 -33.377 213.957 1.00 66.17 941 VAL B CA 1
ATOM 8749 C C . VAL B 1 601 ? -5.339 -33.169 212.453 1.00 65.97 941 VAL B C 1
ATOM 8750 O O . VAL B 1 601 ? -5.724 -32.123 211.913 1.00 66.66 941 VAL B O 1
ATOM 8754 N N . THR B 1 602 ? -4.783 -34.163 211.769 1.00 65.20 942 THR B N 1
ATOM 8755 C CA . THR B 1 602 ? -4.521 -34.090 210.340 1.00 67.79 942 THR B CA 1
ATOM 8756 C C . THR B 1 602 ? -5.442 -35.029 209.570 1.00 68.82 942 THR B C 1
ATOM 8757 O O . THR B 1 602 ? -6.188 -35.825 210.144 1.00 66.32 942 THR B O 1
ATOM 8761 N N . ASP B 1 603 ? -5.368 -34.923 208.245 1.00 71.91 943 ASP B N 1
ATOM 8762 C CA . ASP B 1 603 ? -6.170 -35.752 207.353 1.00 75.03 943 ASP B CA 1
ATOM 8763 C C . ASP B 1 603 ? -5.513 -37.120 207.192 1.00 72.60 943 ASP B C 1
ATOM 8764 O O . ASP B 1 603 ? -4.363 -37.216 206.751 1.00 72.11 943 ASP B O 1
ATOM 8769 N N . ALA B 1 604 ? -6.261 -38.178 207.520 1.00 74.02 944 ALA B N 1
ATOM 8770 C CA . ALA B 1 604 ? -5.714 -39.527 207.633 1.00 75.10 944 ALA B CA 1
ATOM 8771 C C . ALA B 1 604 ? -5.212 -40.111 206.316 1.00 78.09 944 ALA B C 1
ATOM 8772 O O . ALA B 1 604 ? -4.629 -41.201 206.333 1.00 80.31 944 ALA B O 1
ATOM 8774 N N . THR B 1 605 ? -5.419 -39.442 205.184 1.00 78.75 945 THR B N 1
ATOM 8775 C CA . THR B 1 605 ? -4.872 -39.923 203.920 1.00 81.44 945 THR B CA 1
ATOM 8776 C C . THR B 1 605 ? -3.972 -38.892 203.251 1.00 80.18 945 THR B C 1
ATOM 8777 O O . THR B 1 605 ? -3.639 -39.046 202.070 1.00 83.63 945 THR B O 1
ATOM 8781 N N . ALA B 1 606 ? -3.565 -37.850 203.975 1.00 81.03 946 ALA B N 1
ATOM 8782 C CA . ALA B 1 606 ? -2.512 -36.955 203.514 1.00 78.74 946 ALA B CA 1
ATOM 8783 C C . ALA B 1 606 ? -1.164 -37.463 204.011 1.00 81.90 946 ALA B C 1
ATOM 8784 O O . ALA B 1 606 ? -1.034 -37.782 205.200 1.00 80.34 946 ALA B O 1
ATOM 8786 N N . PRO B 1 607 ? -0.148 -37.582 203.136 1.00 82.97 947 PRO B N 1
ATOM 8787 C CA . PRO B 1 607 ? 1.178 -38.102 203.502 1.00 80.99 947 PRO B CA 1
ATOM 8788 C C . PRO B 1 607 ? 2.005 -37.120 204.332 1.00 77.46 947 PRO B C 1
ATOM 8789 O O . PRO B 1 607 ? 1.533 -36.634 205.362 1.00 81.27 947 PRO B O 1
#